Protein AF-A0A482W0J3-F1 (afdb_monomer)

Structure (mmCIF, N/CA/C/O backbone):
data_AF-A0A482W0J3-F1
#
_entry.id   AF-A0A482W0J3-F1
#
loop_
_atom_site.group_PDB
_atom_site.id
_atom_site.type_symbol
_atom_site.label_atom_id
_atom_site.label_alt_id
_atom_site.label_comp_id
_atom_site.label_asym_id
_atom_site.label_entity_id
_atom_site.label_seq_id
_atom_site.pdbx_PDB_ins_code
_atom_site.Cartn_x
_atom_site.Cartn_y
_atom_site.Cartn_z
_atom_site.occupancy
_atom_site.B_iso_or_equiv
_atom_site.auth_seq_id
_atom_site.auth_comp_id
_atom_site.auth_asym_id
_atom_site.auth_atom_id
_atom_site.pdbx_PDB_model_num
ATOM 1 N N . MET A 1 1 ? -5.875 -42.405 44.893 1.00 38.44 1 MET A N 1
ATOM 2 C CA . MET A 1 1 ? -4.944 -41.326 44.494 1.00 38.44 1 MET A CA 1
ATOM 3 C C . MET A 1 1 ? -5.749 -40.037 44.450 1.00 38.44 1 MET A C 1
ATOM 5 O O . MET A 1 1 ? -6.819 -40.073 43.856 1.00 38.44 1 MET A O 1
ATOM 9 N N . LYS A 1 2 ? -5.326 -38.946 45.111 1.00 46.22 2 LYS A N 1
ATOM 10 C CA . LYS A 1 2 ? -5.950 -37.629 44.877 1.00 46.22 2 LYS A CA 1
ATOM 11 C C . LYS A 1 2 ? -5.779 -37.321 43.385 1.00 46.22 2 LYS A C 1
ATOM 13 O O . LYS A 1 2 ? -4.650 -37.382 42.906 1.00 46.22 2 LYS A O 1
ATOM 18 N N . SER A 1 3 ? -6.870 -37.091 42.654 1.00 57.34 3 SER A N 1
ATOM 19 C CA . SER A 1 3 ? -6.790 -36.645 41.260 1.00 57.34 3 SER A CA 1
ATOM 20 C C . SER A 1 3 ? -6.020 -35.329 41.232 1.00 57.34 3 SER A C 1
ATOM 22 O O . SER A 1 3 ? -6.386 -34.392 41.941 1.00 57.34 3 SER A O 1
ATOM 24 N N . GLU A 1 4 ? -4.934 -35.283 40.474 1.00 75.50 4 GLU A N 1
ATOM 25 C CA . GLU A 1 4 ? -4.081 -34.103 40.370 1.00 75.50 4 GLU A CA 1
ATOM 26 C C . GLU A 1 4 ? -4.862 -32.989 39.656 1.00 75.50 4 GLU A C 1
ATOM 28 O O . GLU A 1 4 ? -5.274 -33.160 38.508 1.00 75.50 4 GLU A O 1
ATOM 33 N N . LEU A 1 5 ? -5.135 -31.885 40.360 1.00 87.62 5 LEU A N 1
ATOM 34 C CA . LEU A 1 5 ? -5.917 -30.772 39.825 1.00 87.62 5 LEU A CA 1
ATOM 35 C C . LEU A 1 5 ? -5.141 -30.093 38.691 1.00 87.62 5 LEU A C 1
ATOM 37 O O . LEU A 1 5 ? -3.972 -29.749 38.849 1.00 87.62 5 LEU A O 1
ATOM 41 N N . VAL A 1 6 ? -5.813 -29.879 37.562 1.00 93.12 6 VAL A N 1
ATOM 42 C CA . VAL A 1 6 ? -5.286 -29.119 36.426 1.00 93.12 6 VAL A CA 1
ATOM 43 C C . VAL A 1 6 ? -6.150 -27.873 36.264 1.00 93.12 6 VAL A C 1
ATOM 45 O O . VAL A 1 6 ? -7.374 -27.979 36.177 1.00 93.12 6 VAL A O 1
ATOM 48 N N . VAL A 1 7 ? -5.527 -26.696 36.247 1.00 95.88 7 VAL A N 1
ATOM 49 C CA . VAL A 1 7 ? -6.226 -25.408 36.088 1.00 95.88 7 VAL A CA 1
ATOM 50 C C . VAL A 1 7 ? -6.292 -24.985 34.620 1.00 95.88 7 VAL A C 1
ATOM 52 O O . VAL A 1 7 ? -5.400 -25.309 33.835 1.00 95.88 7 VAL A O 1
ATOM 55 N N . GLY A 1 8 ? -7.335 -24.242 34.256 1.00 97.88 8 GLY A N 1
ATOM 56 C CA . GLY A 1 8 ? -7.391 -23.480 33.011 1.00 97.88 8 GLY A CA 1
ATOM 57 C C . GLY A 1 8 ? -7.002 -22.032 33.272 1.00 97.88 8 GLY A C 1
ATOM 58 O O . GLY A 1 8 ? -7.596 -21.395 34.140 1.00 97.88 8 GLY A O 1
ATOM 59 N N . ILE A 1 9 ? -6.013 -21.518 32.548 1.00 98.31 9 ILE A N 1
ATOM 60 C CA . ILE A 1 9 ? -5.535 -20.140 32.686 1.00 98.31 9 ILE A CA 1
ATOM 61 C C . ILE A 1 9 ? -5.728 -19.430 31.353 1.00 98.31 9 ILE A C 1
ATOM 63 O O . ILE A 1 9 ? -5.138 -19.826 30.348 1.00 98.31 9 ILE A O 1
ATOM 67 N N . ASP A 1 10 ? -6.517 -18.363 31.376 1.00 97.38 10 ASP A N 1
ATOM 68 C CA . ASP A 1 10 ? -6.510 -17.365 30.322 1.00 97.38 10 ASP A CA 1
ATOM 69 C C . ASP A 1 10 ? -5.425 -16.325 30.607 1.00 97.38 10 ASP A C 1
ATOM 71 O O . ASP A 1 10 ? -5.537 -15.555 31.560 1.00 97.38 10 ASP A O 1
ATOM 75 N N . LEU A 1 11 ? -4.347 -16.331 29.823 1.00 94.62 11 LEU A N 1
ATOM 76 C CA . LEU A 1 11 ? -3.253 -15.367 29.955 1.00 94.62 11 LEU A CA 1
ATOM 77 C C . LEU A 1 11 ? -3.484 -14.215 28.978 1.00 94.62 11 LEU A C 1
ATOM 79 O O . LEU A 1 11 ? -2.849 -14.170 27.930 1.00 94.62 11 LEU A O 1
ATOM 83 N N . GLY A 1 12 ? -4.403 -13.296 29.261 1.00 88.19 12 GLY A N 1
ATOM 84 C CA . GLY A 1 12 ? -4.752 -12.220 28.328 1.00 88.19 12 GLY A CA 1
ATOM 85 C C . GLY A 1 12 ? -3.768 -11.041 28.314 1.00 88.19 12 GLY A C 1
ATOM 86 O O . GLY A 1 12 ? -2.940 -10.859 29.210 1.00 88.19 12 GLY A O 1
ATOM 87 N N . THR A 1 13 ? -3.865 -10.201 27.277 1.00 84.81 13 THR A N 1
ATOM 88 C CA . THR A 1 13 ? -2.998 -9.016 27.098 1.00 84.81 13 THR A CA 1
ATOM 89 C C . THR A 1 13 ? -3.211 -7.967 28.190 1.00 84.81 13 THR A C 1
ATOM 91 O O . THR A 1 13 ? -2.247 -7.392 28.688 1.00 84.81 13 THR A O 1
ATOM 94 N N . THR A 1 14 ? -4.470 -7.747 28.576 1.00 84.19 14 THR A N 1
ATOM 95 C CA . THR A 1 14 ? -4.869 -6.725 29.559 1.00 84.19 14 THR A CA 1
ATOM 96 C C . THR A 1 14 ? -5.228 -7.339 30.904 1.00 84.19 14 THR A C 1
ATOM 98 O O . THR A 1 14 ? -4.835 -6.815 31.942 1.00 84.19 14 THR A O 1
ATOM 101 N N . ASN A 1 15 ? -5.946 -8.460 30.887 1.00 88.62 15 ASN A N 1
ATOM 102 C CA . ASN A 1 15 ? -6.394 -9.187 32.065 1.00 88.62 15 ASN A CA 1
ATOM 103 C C . ASN A 1 15 ? -6.135 -10.677 31.861 1.00 88.62 15 ASN A C 1
ATOM 105 O O . ASN A 1 15 ? -6.269 -11.175 30.750 1.00 88.62 15 ASN A O 1
ATOM 109 N N . SER A 1 16 ? -5.795 -11.369 32.938 1.00 93.69 16 SER A N 1
ATOM 110 C CA . SER A 1 16 ? -5.691 -12.821 32.998 1.00 93.69 16 SER A CA 1
ATOM 111 C C . SER A 1 16 ? -6.757 -13.378 33.935 1.00 93.69 16 SER A C 1
ATOM 113 O O . SER A 1 16 ? -7.113 -12.731 34.922 1.00 93.69 16 SER A O 1
ATOM 115 N N . ALA A 1 17 ? -7.251 -14.577 33.657 1.00 96.06 17 ALA A N 1
ATOM 116 C CA . ALA A 1 17 ? -8.323 -15.214 34.411 1.00 96.06 17 ALA A CA 1
ATOM 117 C C . ALA A 1 17 ? -8.016 -16.699 34.641 1.00 96.06 17 ALA A C 1
ATOM 119 O O . ALA A 1 17 ? -7.297 -17.327 33.867 1.00 96.06 17 ALA A O 1
ATOM 120 N N . VAL A 1 18 ? -8.546 -17.276 35.719 1.00 97.69 18 VAL A N 1
ATOM 121 C CA . VAL A 1 18 ? -8.301 -18.683 36.069 1.00 97.69 18 VAL A CA 1
ATOM 122 C C . VAL A 1 18 ? -9.614 -19.373 36.355 1.00 97.69 18 VAL A C 1
ATOM 124 O O . VAL A 1 18 ? -10.404 -18.884 37.157 1.00 97.69 18 VAL A O 1
ATOM 127 N N . ALA A 1 19 ? -9.820 -20.545 35.767 1.00 97.31 19 ALA A N 1
ATOM 128 C CA . ALA A 1 19 ? -10.939 -21.409 36.092 1.00 97.31 19 ALA A CA 1
ATOM 129 C C . ALA A 1 19 ? -10.475 -22.822 36.455 1.00 97.31 19 ALA A C 1
ATOM 131 O O . ALA A 1 19 ? -9.391 -23.283 36.086 1.00 97.31 19 ALA A O 1
ATOM 132 N N . ILE A 1 20 ? -11.338 -23.529 37.175 1.00 95.00 20 ILE A N 1
ATOM 133 C CA . ILE A 1 20 ? -11.179 -24.939 37.513 1.00 95.00 20 ILE A CA 1
ATOM 134 C C . ILE A 1 20 ? -12.463 -25.697 37.222 1.00 95.00 20 ILE A C 1
ATOM 136 O O . ILE A 1 20 ? -13.565 -25.158 37.328 1.00 95.00 20 ILE A O 1
ATOM 140 N N . TYR A 1 21 ? -12.309 -26.982 36.929 1.00 91.44 21 TYR A N 1
ATOM 141 C CA . TYR A 1 21 ? -13.403 -27.934 36.984 1.00 91.44 21 TYR A CA 1
ATOM 142 C C . TYR A 1 21 ? -13.164 -28.881 38.159 1.00 91.44 21 TYR A C 1
ATOM 144 O O . TYR A 1 21 ? -12.208 -29.657 38.164 1.00 91.44 21 TYR A O 1
ATOM 152 N N . ARG A 1 22 ? -14.009 -28.811 39.189 1.00 86.56 22 ARG A N 1
ATOM 153 C CA . ARG A 1 22 ? -13.882 -29.641 40.396 1.00 86.56 22 ARG A CA 1
ATOM 154 C C . ARG A 1 22 ? -15.266 -30.028 40.890 1.00 86.56 22 ARG A C 1
ATOM 156 O O . ARG A 1 22 ? -16.176 -29.214 40.866 1.00 86.56 22 ARG A O 1
ATOM 163 N N . ASN A 1 23 ? -15.431 -31.270 41.347 1.00 84.56 23 ASN A N 1
ATOM 164 C CA . ASN A 1 23 ? -16.703 -31.775 41.889 1.00 84.56 23 ASN A CA 1
ATOM 165 C C . ASN A 1 23 ? -17.901 -31.624 40.929 1.00 84.56 23 ASN A C 1
ATOM 167 O O . ASN A 1 23 ? -19.028 -31.421 41.362 1.00 84.56 23 ASN A O 1
ATOM 171 N N . ASN A 1 24 ? -17.656 -31.766 39.623 1.00 83.81 24 ASN A N 1
ATOM 172 C CA . ASN A 1 24 ? -18.631 -31.540 38.552 1.00 83.81 24 ASN A CA 1
ATOM 173 C C . ASN A 1 24 ? -19.135 -30.095 38.398 1.00 83.81 24 ASN A C 1
ATOM 175 O O . ASN A 1 24 ? -20.173 -29.878 37.777 1.00 83.81 24 ASN A O 1
ATOM 179 N N . GLU A 1 25 ? -18.397 -29.120 38.923 1.00 88.19 25 GLU A N 1
ATOM 180 C CA . GLU A 1 25 ? -18.692 -27.699 38.774 1.00 88.19 25 GLU A CA 1
ATOM 181 C C . GLU A 1 25 ? -17.543 -26.991 38.056 1.00 88.19 25 GLU A C 1
ATOM 183 O O . GLU A 1 25 ? -16.372 -27.146 38.417 1.00 88.19 25 GLU A O 1
ATOM 188 N N . LEU A 1 26 ? -17.899 -26.194 37.049 1.00 92.25 26 LEU A N 1
ATOM 189 C CA . LEU A 1 26 ? -17.001 -25.271 36.368 1.00 92.25 26 LEU A CA 1
ATOM 190 C C . LEU A 1 26 ? -17.040 -23.926 37.097 1.00 92.25 26 LEU A C 1
ATOM 192 O O . LEU A 1 26 ? -18.095 -23.299 37.180 1.00 92.25 26 LEU A O 1
ATOM 196 N N . LYS A 1 27 ? -15.908 -23.492 37.651 1.00 93.44 27 LYS A N 1
ATOM 197 C CA . LYS A 1 27 ? -15.822 -22.286 38.484 1.00 93.44 27 LYS A CA 1
ATOM 198 C C . LYS A 1 27 ? -14.669 -21.400 38.053 1.00 93.44 27 LYS A C 1
ATOM 200 O O . LYS A 1 27 ? -13.543 -21.874 37.919 1.00 93.44 27 LYS A O 1
ATOM 205 N N . ILE A 1 28 ? -14.955 -20.113 37.898 1.00 96.00 28 ILE A N 1
ATOM 206 C CA . ILE A 1 28 ? -13.937 -19.069 37.816 1.00 96.00 28 ILE A CA 1
ATOM 207 C C . ILE A 1 28 ? -13.396 -18.797 39.231 1.00 96.00 28 ILE A C 1
ATOM 209 O O . ILE A 1 28 ? -14.144 -18.854 40.210 1.00 96.00 28 ILE A O 1
ATOM 213 N N . LEU A 1 29 ? -12.089 -18.581 39.363 1.00 95.50 29 LEU A N 1
ATOM 214 C CA . LEU A 1 29 ? -11.430 -18.327 40.640 1.00 95.50 29 LEU A CA 1
ATOM 215 C C . LEU A 1 29 ? -11.192 -16.834 40.839 1.00 95.50 29 LEU A C 1
ATOM 217 O O . LEU A 1 29 ? -10.711 -16.137 39.951 1.00 95.50 29 LEU A O 1
ATOM 221 N N . GLU A 1 30 ? -11.482 -16.363 42.046 1.00 93.44 30 GLU A N 1
ATOM 222 C CA . GLU A 1 30 ? -11.070 -15.036 42.490 1.00 93.44 30 GLU A CA 1
ATOM 223 C C . GLU A 1 30 ? -9.568 -15.014 42.782 1.00 93.44 30 GLU A C 1
ATOM 225 O O . GLU A 1 30 ? -9.028 -15.936 43.402 1.00 93.44 30 GLU A O 1
ATOM 230 N N . ASN A 1 31 ? -8.912 -13.922 42.406 1.00 89.94 31 ASN A N 1
ATOM 231 C CA . ASN A 1 31 ? -7.564 -13.610 42.854 1.00 89.94 31 ASN A CA 1
ATOM 232 C C . ASN A 1 31 ? -7.535 -13.157 44.323 1.00 89.94 31 ASN A C 1
ATOM 234 O O . ASN A 1 31 ? -8.566 -12.960 44.969 1.00 89.94 31 ASN A O 1
ATOM 238 N N . SER A 1 32 ? -6.332 -12.926 44.849 1.00 86.50 32 SER A N 1
ATOM 239 C CA . SER A 1 32 ? -6.120 -12.453 46.226 1.00 86.50 32 SER A CA 1
ATOM 240 C C . SER A 1 32 ? -6.766 -11.093 46.540 1.00 86.50 32 SER A C 1
ATOM 242 O O . SER A 1 32 ? -6.933 -10.753 47.709 1.00 86.50 32 SER A O 1
ATOM 244 N N . ALA A 1 33 ? -7.171 -10.326 45.521 1.00 81.38 33 ALA A N 1
ATOM 245 C CA . ALA A 1 33 ? -7.893 -9.061 45.656 1.00 81.38 33 ALA A CA 1
ATOM 246 C C . ALA A 1 33 ? -9.423 -9.200 45.498 1.00 81.38 33 ALA A C 1
ATOM 248 O O . ALA A 1 33 ? -10.107 -8.179 45.390 1.00 81.38 33 ALA A O 1
ATOM 249 N N . GLY A 1 34 ? -9.956 -10.426 45.440 1.00 86.50 34 GLY A N 1
ATOM 250 C CA . GLY A 1 34 ? -11.393 -10.710 45.350 1.00 86.50 34 GLY A CA 1
ATOM 251 C C . GLY A 1 34 ? -12.015 -10.477 43.970 1.00 86.50 34 GLY A C 1
ATOM 252 O O . GLY A 1 34 ? -13.220 -10.284 43.879 1.00 86.50 34 GLY A O 1
ATOM 253 N N . ASN A 1 35 ? -11.218 -10.444 42.896 1.00 88.25 35 ASN A N 1
ATOM 254 C CA . ASN A 1 35 ? -11.715 -10.238 41.529 1.00 88.25 35 ASN A CA 1
ATOM 255 C C . ASN A 1 35 ? -11.502 -11.491 40.684 1.00 88.25 35 ASN A C 1
ATOM 257 O O . ASN A 1 35 ? -10.493 -12.171 40.844 1.00 88.25 35 ASN A O 1
ATOM 261 N N . TYR A 1 36 ? -12.398 -11.743 39.732 1.00 92.25 36 TYR A N 1
ATOM 262 C CA . TYR A 1 36 ? -12.302 -12.884 38.813 1.00 92.25 36 TYR A CA 1
ATOM 263 C C . TYR A 1 36 ? -11.236 -12.731 37.723 1.00 92.25 36 TYR A C 1
ATOM 265 O O . TYR A 1 36 ? -10.858 -13.706 37.076 1.00 92.25 36 TYR A O 1
ATOM 273 N N . THR A 1 37 ? -10.716 -11.517 37.547 1.00 90.62 37 THR A N 1
ATOM 274 C CA . THR A 1 37 ? -9.618 -11.216 36.633 1.00 90.62 37 THR A CA 1
ATOM 275 C C . THR A 1 37 ? -8.476 -10.508 37.362 1.00 90.62 37 THR A C 1
ATOM 277 O O . THR A 1 37 ? -8.671 -9.712 38.291 1.00 90.62 37 THR A O 1
ATOM 280 N N . THR A 1 38 ? -7.253 -10.802 36.934 1.00 89.56 38 THR A N 1
ATOM 281 C CA . THR A 1 38 ? -6.012 -10.174 37.390 1.00 89.56 38 THR A CA 1
ATOM 282 C C . THR A 1 38 ? -5.443 -9.348 36.243 1.00 89.56 38 THR A C 1
ATOM 284 O O . THR A 1 38 ? -5.105 -9.929 35.215 1.00 89.56 38 THR A O 1
ATOM 287 N N . PRO A 1 39 ? -5.285 -8.019 36.386 1.00 88.25 39 PRO A N 1
ATOM 288 C CA . PRO A 1 39 ? -4.634 -7.216 35.358 1.00 88.25 39 PRO A CA 1
ATOM 289 C C . PRO A 1 39 ? -3.246 -7.764 35.011 1.00 88.25 39 PRO A C 1
ATOM 291 O O . PRO A 1 39 ? -2.433 -8.010 35.905 1.00 88.25 39 PRO A O 1
ATOM 294 N N . SER A 1 40 ? -2.960 -7.914 33.722 1.00 89.19 40 SER A N 1
ATOM 295 C CA . SER A 1 40 ? -1.665 -8.341 33.181 1.00 89.19 40 SER A CA 1
ATOM 296 C C . SER A 1 40 ? -0.669 -7.179 33.242 1.00 89.19 40 SER A C 1
ATOM 298 O O . SER A 1 40 ? -0.244 -6.627 32.230 1.00 89.19 40 SER A O 1
ATOM 300 N N . PHE A 1 41 ? -0.372 -6.751 34.468 1.00 85.75 41 PHE A N 1
ATOM 301 C CA . PHE A 1 41 ? 0.367 -5.536 34.772 1.00 85.75 41 PHE A CA 1
ATOM 302 C C . PHE A 1 41 ? 1.434 -5.827 35.819 1.00 85.75 41 PHE A C 1
ATOM 304 O O . PHE A 1 41 ? 1.112 -6.359 36.883 1.00 85.75 41 PHE A O 1
ATOM 311 N N . VAL A 1 42 ? 2.681 -5.460 35.532 1.00 85.94 42 VAL A N 1
ATOM 312 C CA . VAL A 1 42 ? 3.839 -5.729 36.398 1.00 85.94 42 VAL A CA 1
ATOM 313 C C . VAL A 1 42 ? 4.469 -4.413 36.836 1.00 85.94 42 VAL A C 1
ATOM 315 O O . VAL A 1 42 ? 4.619 -3.501 36.023 1.00 85.94 42 VAL A O 1
ATOM 318 N N . TYR A 1 43 ? 4.820 -4.314 38.119 1.00 83.12 43 TYR A N 1
ATOM 319 C CA . TYR A 1 43 ? 5.508 -3.172 38.714 1.00 83.12 43 TYR A CA 1
ATOM 320 C C . TYR A 1 43 ? 6.716 -3.630 39.536 1.00 83.12 43 TYR A C 1
ATOM 322 O O . TYR A 1 43 ? 6.569 -4.454 40.440 1.00 83.12 43 TYR A O 1
ATOM 330 N N . PHE A 1 44 ? 7.890 -3.061 39.268 1.00 80.50 44 PHE A N 1
ATOM 331 C CA . PHE A 1 44 ? 9.122 -3.372 39.999 1.00 80.50 44 PHE A CA 1
ATOM 332 C C . PHE A 1 44 ? 9.336 -2.357 41.127 1.00 80.50 44 PHE A C 1
ATOM 334 O O . PHE A 1 44 ? 9.586 -1.175 40.879 1.00 80.50 44 PHE A O 1
ATOM 341 N N . ALA A 1 45 ? 9.222 -2.808 42.381 1.00 72.94 45 ALA A N 1
ATOM 342 C CA . ALA A 1 45 ? 9.530 -1.984 43.550 1.00 72.94 45 ALA A CA 1
ATOM 343 C C . ALA A 1 45 ? 11.043 -1.949 43.837 1.00 72.94 45 ALA A C 1
ATOM 345 O O . ALA A 1 45 ? 11.571 -0.889 44.193 1.00 72.94 45 ALA A O 1
ATOM 346 N N . ASP A 1 46 ? 11.730 -3.070 43.601 1.00 72.38 46 ASP A N 1
ATOM 347 C CA . ASP A 1 46 ? 13.186 -3.268 43.534 1.00 72.38 46 ASP A CA 1
ATOM 348 C C . ASP A 1 46 ? 13.513 -4.521 42.683 1.00 72.38 46 ASP A C 1
ATOM 350 O O . ASP A 1 46 ? 12.613 -5.046 42.024 1.00 72.38 46 ASP A O 1
ATOM 354 N N . MET A 1 47 ? 14.782 -4.959 42.647 1.00 68.12 47 MET A N 1
ATOM 355 C CA . MET A 1 47 ? 15.219 -6.115 41.840 1.00 68.12 47 MET A CA 1
ATOM 356 C C . MET A 1 47 ? 14.553 -7.439 42.249 1.00 68.12 47 MET A C 1
ATOM 358 O O . MET A 1 47 ? 14.433 -8.333 41.419 1.00 68.12 47 MET A O 1
ATOM 362 N N . GLU A 1 48 ? 14.139 -7.587 43.510 1.00 71.31 48 GLU A N 1
ATOM 363 C CA . GLU A 1 48 ? 13.591 -8.841 44.048 1.00 71.31 48 GLU A CA 1
ATOM 364 C C . GLU A 1 48 ? 12.080 -8.744 44.322 1.00 71.31 48 GLU A C 1
ATOM 366 O O . GLU A 1 48 ? 11.368 -9.751 44.328 1.00 71.31 48 GLU A O 1
ATOM 371 N N . ASN A 1 49 ? 11.559 -7.528 44.505 1.00 78.38 49 ASN A N 1
ATOM 372 C CA . ASN A 1 49 ? 10.167 -7.262 44.844 1.00 78.38 49 ASN A CA 1
ATOM 373 C C . ASN A 1 49 ? 9.360 -6.795 43.626 1.00 78.38 49 ASN A C 1
ATOM 375 O O . ASN A 1 49 ? 9.217 -5.599 43.342 1.00 78.38 49 ASN A O 1
ATOM 379 N N . VAL A 1 50 ? 8.754 -7.771 42.949 1.00 85.69 50 VAL A N 1
ATOM 380 C CA . VAL A 1 50 ? 7.852 -7.568 41.809 1.00 85.69 50 VAL A CA 1
ATOM 381 C C . VAL A 1 50 ? 6.393 -7.658 42.261 1.00 85.69 50 VAL A C 1
ATOM 383 O O . VAL A 1 50 ? 5.952 -8.664 42.815 1.00 85.69 50 VAL A O 1
ATOM 386 N N . SER A 1 51 ? 5.624 -6.597 42.015 1.00 85.75 51 SER A N 1
ATOM 387 C CA . SER A 1 51 ? 4.173 -6.558 42.224 1.00 85.75 51 SER A CA 1
ATOM 388 C C . SER A 1 51 ? 3.435 -6.797 40.912 1.00 85.75 51 SER A C 1
ATOM 390 O O . SER A 1 51 ? 3.845 -6.300 39.866 1.00 85.75 51 SER A O 1
ATOM 392 N N . VAL A 1 52 ? 2.302 -7.498 40.967 1.00 88.88 52 VAL A N 1
ATOM 393 C CA . VAL A 1 52 ? 1.468 -7.807 39.793 1.00 88.88 52 VAL A CA 1
ATOM 394 C C . VAL A 1 52 ? 0.004 -7.422 40.049 1.00 88.88 52 VAL A C 1
ATOM 396 O O . VAL A 1 52 ? -0.454 -7.366 41.193 1.00 88.88 52 VAL A O 1
ATOM 399 N N . GLY A 1 53 ? -0.750 -7.126 38.989 1.00 85.44 53 GLY A N 1
ATOM 400 C CA . GLY A 1 53 ? -2.203 -6.959 39.048 1.00 85.44 53 GLY A CA 1
ATOM 401 C C . GLY A 1 53 ? -2.659 -5.585 39.538 1.00 85.44 53 GLY A C 1
ATOM 402 O O . GLY A 1 53 ? -2.018 -4.561 39.295 1.00 85.44 53 GLY A O 1
ATOM 403 N N . LYS A 1 54 ? -3.801 -5.537 40.240 1.00 82.19 54 LYS A N 1
ATOM 404 C CA . LYS A 1 54 ? -4.378 -4.270 40.735 1.00 82.19 54 LYS A CA 1
ATOM 405 C C . LYS A 1 54 ? -3.427 -3.519 41.669 1.00 82.19 54 LYS A C 1
ATOM 407 O O . LYS A 1 54 ? -3.381 -2.293 41.613 1.00 82.19 54 LYS A O 1
ATOM 412 N N . ASN A 1 55 ? -2.650 -4.234 42.485 1.00 81.62 55 ASN A N 1
ATOM 413 C CA . ASN A 1 55 ? -1.653 -3.618 43.362 1.00 81.62 55 ASN A CA 1
ATOM 414 C C . ASN A 1 55 ? -0.555 -2.927 42.549 1.00 81.62 55 ASN A C 1
ATOM 416 O O . ASN A 1 55 ? -0.273 -1.759 42.798 1.00 81.62 55 ASN A O 1
ATOM 420 N N . ALA A 1 56 ? -0.033 -3.584 41.510 1.00 80.75 56 ALA A N 1
ATOM 421 C CA . ALA A 1 56 ? 0.921 -2.976 40.584 1.00 80.75 56 ALA A CA 1
ATOM 422 C C . ALA A 1 56 ? 0.342 -1.728 39.889 1.00 80.75 56 ALA A C 1
ATOM 424 O O . ALA A 1 56 ? 0.988 -0.679 39.863 1.00 80.75 56 ALA A O 1
ATOM 425 N N . LYS A 1 57 ? -0.911 -1.796 39.407 1.00 75.44 57 LYS A N 1
ATOM 426 C CA . LYS A 1 57 ? -1.610 -0.655 38.780 1.00 75.44 57 LYS A CA 1
ATOM 427 C C . LYS A 1 57 ? -1.794 0.521 39.755 1.00 75.44 57 LYS A C 1
ATOM 429 O O . LYS A 1 57 ? -1.599 1.668 39.363 1.00 75.44 57 LYS A O 1
ATOM 434 N N . ARG A 1 58 ? -2.131 0.249 41.025 1.00 75.56 58 ARG A N 1
ATOM 435 C CA . ARG A 1 58 ? -2.276 1.265 42.090 1.00 75.56 58 ARG A CA 1
ATOM 436 C C . ARG A 1 58 ? -0.941 1.904 42.465 1.00 75.56 58 ARG A C 1
ATOM 438 O O . ARG A 1 58 ? -0.868 3.125 42.558 1.00 75.56 58 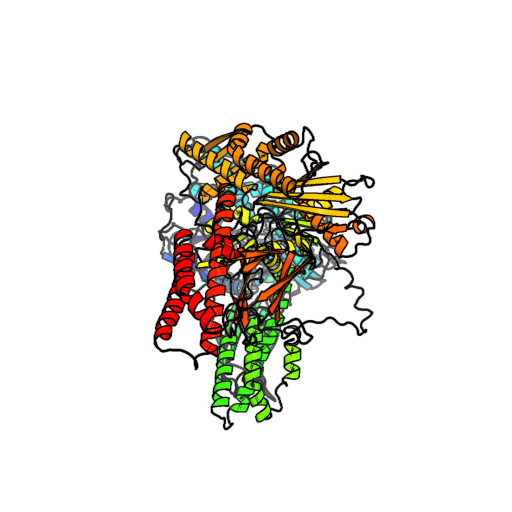ARG A O 1
ATOM 445 N N . MET A 1 59 ? 0.110 1.104 42.641 1.00 73.56 59 MET A N 1
ATOM 446 C CA . MET A 1 59 ? 1.451 1.603 42.969 1.00 73.56 59 MET A CA 1
ATOM 447 C C . MET A 1 59 ? 1.987 2.523 41.871 1.00 73.56 59 MET A C 1
ATOM 449 O O . MET A 1 59 ? 2.470 3.613 42.176 1.00 73.56 59 MET A O 1
ATOM 453 N N . ALA A 1 60 ? 1.796 2.139 40.604 1.00 69.38 60 ALA A N 1
ATOM 454 C CA . ALA A 1 60 ? 2.147 2.968 39.453 1.00 69.38 60 ALA A CA 1
ATOM 455 C C . ALA A 1 60 ? 1.376 4.306 39.405 1.00 69.38 60 ALA A C 1
ATOM 457 O O . ALA A 1 60 ? 1.880 5.279 38.854 1.00 69.38 60 ALA A O 1
ATOM 458 N N . ALA A 1 61 ? 0.169 4.380 39.980 1.00 64.19 61 ALA A N 1
ATOM 459 C CA . ALA A 1 61 ? -0.627 5.609 40.038 1.00 64.19 61 ALA A CA 1
ATOM 460 C C . ALA A 1 61 ? -0.275 6.525 41.230 1.00 64.19 61 ALA A C 1
ATOM 462 O O . ALA A 1 61 ? -0.433 7.739 41.124 1.00 64.19 61 ALA A O 1
ATOM 463 N N . GLN A 1 62 ? 0.175 5.960 42.359 1.00 63.00 62 GLN A N 1
ATOM 464 C CA . GLN A 1 62 ? 0.390 6.686 43.622 1.00 63.00 62 GLN A CA 1
ATOM 465 C C . GLN A 1 62 ? 1.779 7.301 43.786 1.00 63.00 62 GLN A C 1
ATOM 467 O O . GLN A 1 62 ? 1.901 8.278 44.513 1.00 63.00 62 GLN A O 1
ATOM 472 N N . LYS A 1 63 ? 2.818 6.743 43.154 1.00 59.53 63 LYS A N 1
ATOM 473 C CA . LYS A 1 63 ? 4.196 7.252 43.267 1.00 59.53 63 LYS A CA 1
ATOM 474 C C . LYS A 1 63 ? 4.764 7.734 41.922 1.00 59.53 63 LYS A C 1
ATOM 476 O O . LYS A 1 63 ? 5.801 7.218 41.501 1.00 59.53 63 LYS A O 1
ATOM 481 N N . PRO A 1 64 ? 4.124 8.698 41.230 1.00 48.94 64 PRO A N 1
ATOM 482 C CA . PRO A 1 64 ? 4.661 9.235 39.984 1.00 48.94 64 PRO A CA 1
ATOM 483 C C . PRO A 1 64 ? 5.951 10.048 40.201 1.00 48.94 64 PRO A C 1
ATOM 485 O O . PRO A 1 64 ? 6.798 10.046 39.322 1.00 48.94 64 PRO A O 1
ATOM 488 N N . GLU A 1 65 ? 6.150 10.678 41.367 1.00 41.59 65 GLU A N 1
ATOM 489 C CA . GLU A 1 65 ? 7.332 11.493 41.731 1.00 41.59 65 GLU A CA 1
ATOM 490 C C . GLU A 1 65 ? 8.644 10.727 42.009 1.00 41.59 65 GLU A C 1
ATOM 492 O O . GLU A 1 65 ? 9.689 11.349 42.185 1.00 41.59 65 GLU A O 1
ATOM 497 N N . HIS A 1 66 ? 8.633 9.392 41.993 1.00 42.59 66 HIS A N 1
ATOM 498 C CA . HIS A 1 66 ? 9.864 8.596 41.839 1.00 42.59 66 HIS A CA 1
ATOM 499 C C . HIS A 1 66 ? 10.223 8.361 40.360 1.00 42.59 66 HIS A C 1
ATOM 501 O O . HIS A 1 66 ? 11.105 7.558 40.070 1.00 42.59 66 HIS A O 1
ATOM 507 N N . GLY A 1 67 ? 9.527 9.043 39.446 1.00 37.50 67 GLY A N 1
ATOM 508 C CA . GLY A 1 67 ? 9.895 9.212 38.053 1.00 37.50 67 GLY A CA 1
ATOM 509 C C . GLY A 1 67 ? 9.889 10.693 37.689 1.00 37.50 67 GLY A C 1
ATOM 510 O O . GLY A 1 67 ? 8.836 11.332 37.638 1.00 37.50 67 GLY A O 1
ATOM 511 N N . VAL A 1 68 ? 11.066 11.257 37.414 1.00 26.94 68 VAL A N 1
ATOM 512 C CA . VAL A 1 68 ? 11.194 12.646 36.949 1.00 26.94 68 VAL A CA 1
ATOM 513 C C . VAL A 1 68 ? 12.090 12.700 35.724 1.00 26.94 68 VAL A C 1
ATOM 515 O O . VAL A 1 68 ? 13.294 12.610 35.854 1.00 26.94 68 VAL A O 1
ATOM 518 N N . TYR A 1 69 ? 11.493 12.956 34.559 1.00 41.59 69 TYR A N 1
ATOM 519 C CA . TYR A 1 69 ? 12.070 13.719 33.439 1.00 41.59 69 TYR A CA 1
ATOM 520 C C . TYR A 1 69 ? 10.895 14.164 32.555 1.00 41.59 69 TYR A C 1
ATOM 522 O O . TYR A 1 69 ? 9.918 13.426 32.404 1.00 41.59 69 TYR A O 1
ATOM 530 N N . GLY A 1 70 ? 10.885 15.321 31.905 1.00 28.11 70 GLY A N 1
ATOM 531 C CA . GLY A 1 70 ? 11.938 16.276 31.593 1.00 28.11 70 GLY A CA 1
ATOM 532 C C . GLY A 1 70 ? 11.424 17.091 30.400 1.00 28.11 70 GLY A C 1
ATOM 533 O O . GLY A 1 70 ? 10.743 16.552 29.530 1.00 28.11 70 GLY A O 1
ATOM 534 N N . LYS A 1 71 ? 11.687 18.395 30.433 1.00 28.05 71 LYS A N 1
ATOM 535 C CA . LYS A 1 71 ? 11.316 19.439 29.468 1.00 28.05 71 LYS A CA 1
ATOM 536 C C . LYS A 1 71 ? 11.616 19.042 28.012 1.00 28.05 71 LYS A C 1
ATOM 538 O O . LYS A 1 71 ? 12.574 18.313 27.774 1.00 28.05 71 LYS A O 1
ATOM 543 N N . TYR A 1 72 ? 10.833 19.578 27.070 1.00 32.22 72 TYR A N 1
ATOM 544 C CA . TYR A 1 72 ? 11.103 19.616 25.624 1.00 32.22 72 TYR A CA 1
ATOM 545 C C . TYR A 1 72 ? 12.601 19.495 25.282 1.00 32.22 72 TYR A C 1
ATOM 547 O O . TYR A 1 72 ? 13.387 20.382 25.617 1.00 32.22 72 TYR A O 1
ATOM 555 N N . LEU A 1 73 ? 12.987 18.426 24.580 1.00 30.91 73 LEU A N 1
ATOM 556 C CA . LEU A 1 73 ? 14.324 18.274 24.009 1.00 30.91 73 LEU A CA 1
ATOM 557 C C . LEU A 1 73 ? 14.229 17.900 22.529 1.00 30.91 73 LEU A C 1
ATOM 559 O O . LEU A 1 73 ? 13.986 16.759 22.139 1.00 30.91 73 LEU A O 1
ATOM 563 N N . SER A 1 74 ? 14.497 18.905 21.699 1.00 34.69 74 SER A N 1
ATOM 564 C CA . SER A 1 74 ? 15.261 18.754 20.464 1.00 34.69 74 SER A CA 1
ATOM 565 C C . SER A 1 74 ? 16.466 17.828 20.708 1.00 34.69 74 SER A C 1
ATOM 567 O O . SER A 1 74 ? 17.246 18.095 21.621 1.00 34.69 74 SER A O 1
ATOM 569 N N . LYS A 1 75 ? 16.598 16.745 19.922 1.00 33.84 75 LYS A N 1
ATOM 570 C CA . LYS A 1 75 ? 17.676 15.723 20.001 1.00 33.84 75 LYS A CA 1
ATOM 571 C C . LYS A 1 75 ? 19.045 16.344 20.351 1.00 33.84 75 LYS A C 1
ATOM 573 O O . LYS A 1 75 ? 19.407 17.323 19.696 1.00 33.84 75 LYS A O 1
ATOM 578 N N . PRO A 1 76 ? 19.838 15.770 21.285 1.00 36.19 76 PRO A N 1
ATOM 579 C CA . PRO A 1 76 ? 20.625 14.555 20.997 1.00 36.19 76 PRO A CA 1
ATOM 580 C C . PRO A 1 76 ? 20.841 13.593 22.198 1.00 36.19 76 PRO A C 1
ATOM 582 O O . PRO A 1 76 ? 20.804 14.011 23.342 1.00 36.19 76 PRO A O 1
ATOM 585 N N . ASN A 1 77 ? 21.124 12.316 21.902 1.00 29.41 77 ASN A N 1
ATOM 586 C CA . ASN A 1 77 ? 21.656 11.257 22.786 1.00 29.41 77 ASN A CA 1
ATOM 587 C C . ASN A 1 77 ? 21.026 11.055 24.185 1.00 29.41 77 ASN A C 1
ATOM 589 O O . ASN A 1 77 ? 21.280 11.803 25.118 1.00 29.41 77 ASN A O 1
ATOM 593 N N . VAL A 1 78 ? 20.282 9.943 24.283 1.00 44.62 78 VAL A N 1
ATOM 594 C CA . VAL A 1 78 ? 19.964 9.105 25.458 1.00 44.62 78 VAL A CA 1
ATOM 595 C C . VAL A 1 78 ? 20.312 9.710 26.823 1.00 44.62 78 VAL A C 1
ATOM 597 O O . VAL A 1 78 ? 21.459 9.655 27.243 1.00 44.62 78 VAL A O 1
ATOM 600 N N . ASN A 1 79 ? 19.282 10.183 27.528 1.00 29.20 79 ASN A N 1
ATOM 601 C CA . ASN A 1 79 ? 19.191 10.214 28.991 1.00 29.20 79 ASN A CA 1
ATOM 602 C C . ASN A 1 79 ? 17.714 10.004 29.370 1.00 29.20 79 ASN A C 1
ATOM 604 O O . ASN A 1 79 ? 16.944 10.947 29.524 1.00 29.20 79 ASN A O 1
ATOM 608 N N . SER A 1 80 ? 17.326 8.734 29.245 1.00 32.72 80 SER A N 1
ATOM 609 C CA . SER A 1 80 ? 16.771 7.903 30.316 1.00 32.72 80 SER A CA 1
ATOM 610 C C . SER A 1 80 ? 15.490 8.418 31.044 1.00 32.72 80 SER A C 1
ATOM 612 O O . SER A 1 80 ? 15.458 9.467 31.685 1.00 32.72 80 SER A O 1
ATOM 614 N N . LEU A 1 81 ? 14.387 7.676 30.854 1.00 42.06 81 LEU A N 1
ATOM 615 C CA . LEU A 1 81 ? 13.068 7.838 31.474 1.00 42.06 81 LEU A CA 1
ATOM 616 C C . LEU A 1 81 ? 12.866 6.745 32.548 1.00 42.06 81 LEU A C 1
ATOM 618 O O . LEU A 1 81 ? 12.840 5.558 32.228 1.00 42.06 81 LEU A O 1
ATOM 622 N N . ASP A 1 82 ? 12.547 7.125 33.787 1.00 40.78 82 ASP A N 1
ATOM 623 C CA . ASP A 1 82 ? 12.116 6.180 34.830 1.00 40.78 82 ASP A CA 1
ATOM 624 C C . ASP A 1 82 ? 10.861 5.377 34.417 1.00 40.78 82 ASP A C 1
ATOM 626 O O . ASP A 1 82 ? 9.772 5.927 34.228 1.00 40.78 82 ASP A O 1
ATOM 630 N N . THR A 1 83 ? 11.026 4.056 34.281 1.00 51.53 83 THR A N 1
ATOM 631 C CA . THR A 1 83 ? 10.080 3.103 33.673 1.00 51.53 83 THR A CA 1
ATOM 632 C C . THR A 1 83 ? 9.913 1.866 34.566 1.00 51.53 83 THR A C 1
ATOM 634 O O . THR A 1 83 ? 10.662 0.899 34.473 1.00 51.53 83 THR A O 1
ATOM 637 N N . THR A 1 84 ? 8.942 1.881 35.487 1.00 50.50 84 THR A N 1
ATOM 638 C CA . THR A 1 84 ? 8.731 0.781 36.459 1.00 50.50 84 THR A CA 1
ATOM 639 C C . THR A 1 84 ? 7.410 0.034 36.288 1.00 50.50 84 THR A C 1
ATOM 641 O O . THR A 1 84 ? 7.048 -0.744 37.167 1.00 50.50 84 THR A O 1
ATOM 644 N N . SER A 1 85 ? 6.678 0.231 35.183 1.00 53.53 85 SER A N 1
ATOM 645 C CA . SER A 1 85 ? 5.370 -0.402 34.983 1.00 53.53 85 SER A CA 1
ATOM 646 C C . SER A 1 85 ? 5.110 -0.857 33.544 1.00 53.53 85 SER A C 1
ATOM 648 O O . SER A 1 85 ? 5.243 -0.051 32.622 1.00 53.53 85 SER A O 1
ATOM 650 N N . PHE A 1 86 ? 4.669 -2.106 33.362 1.00 55.81 86 PHE A N 1
ATOM 651 C CA . PHE A 1 86 ? 4.466 -2.732 32.047 1.00 55.81 86 PHE A CA 1
ATOM 652 C C . PHE A 1 86 ? 3.014 -3.186 31.864 1.00 55.81 86 PHE A C 1
ATOM 654 O O . PHE A 1 86 ? 2.503 -3.955 32.678 1.00 55.81 86 PHE A O 1
ATOM 661 N N . SER A 1 87 ? 2.367 -2.732 30.786 1.00 60.75 87 SER A N 1
ATOM 662 C CA . SER A 1 87 ? 1.120 -3.296 30.251 1.00 60.75 87 SER A CA 1
ATOM 663 C C . SER A 1 87 ? 1.357 -3.837 28.845 1.00 60.75 87 SER A C 1
ATOM 665 O O . SER A 1 87 ? 2.285 -3.410 28.160 1.00 60.75 87 SER A O 1
ATOM 667 N N . ASP A 1 88 ? 0.516 -4.780 28.419 1.00 75.81 88 ASP A N 1
ATOM 668 C CA . ASP A 1 88 ? 0.462 -5.276 27.039 1.00 75.81 88 ASP A CA 1
ATOM 669 C C . ASP A 1 88 ? 1.667 -6.118 26.598 1.00 75.81 88 ASP A C 1
ATOM 671 O O . ASP A 1 88 ? 1.936 -6.255 25.402 1.00 75.81 88 ASP A O 1
ATOM 675 N N . ILE A 1 89 ? 2.371 -6.757 27.546 1.00 84.94 89 ILE A N 1
ATOM 676 C CA . ILE A 1 89 ? 3.596 -7.502 27.227 1.00 84.94 89 ILE A CA 1
ATOM 677 C C . ILE A 1 89 ? 3.375 -8.675 26.258 1.00 84.94 89 ILE A C 1
ATOM 679 O O . ILE A 1 89 ? 4.252 -9.041 25.471 1.00 84.94 89 ILE A O 1
ATOM 683 N N . LYS A 1 90 ? 2.150 -9.208 26.237 1.00 86.50 90 LYS A N 1
ATOM 684 C CA . LYS A 1 90 ? 1.712 -10.246 25.299 1.00 86.50 90 LYS A CA 1
ATOM 685 C C . LYS A 1 90 ? 1.811 -9.804 23.829 1.00 86.50 90 LYS A C 1
ATOM 687 O O . LYS A 1 90 ? 1.903 -10.652 22.947 1.00 86.50 90 LYS A O 1
ATOM 692 N N . ARG A 1 91 ? 1.873 -8.496 23.540 1.00 84.69 91 ARG A N 1
ATOM 693 C CA . ARG A 1 91 ? 2.148 -7.974 22.189 1.00 84.69 91 ARG A CA 1
ATOM 694 C C . ARG A 1 91 ? 3.616 -8.134 21.764 1.00 84.69 91 ARG A C 1
ATOM 696 O O . ARG A 1 91 ? 3.882 -8.097 20.565 1.00 84.69 91 ARG A O 1
ATOM 703 N N . PHE A 1 92 ? 4.544 -8.367 22.695 1.00 87.50 92 PHE A N 1
ATOM 704 C CA . PHE A 1 92 ? 5.992 -8.481 22.453 1.00 87.50 92 PHE A CA 1
ATOM 705 C C . PHE A 1 92 ? 6.500 -9.926 22.521 1.00 87.50 92 PHE A C 1
ATOM 707 O O . PHE A 1 92 ? 7.487 -10.257 21.864 1.00 87.50 92 PHE A O 1
ATOM 714 N N . ILE A 1 93 ? 5.831 -10.785 23.299 1.00 88.88 93 ILE A N 1
ATOM 715 C CA . ILE A 1 93 ? 6.275 -12.159 23.565 1.00 88.88 93 ILE A CA 1
ATOM 716 C C . ILE A 1 93 ? 6.538 -12.948 22.277 1.00 88.88 93 ILE A C 1
ATOM 718 O O . ILE A 1 93 ? 5.703 -12.977 21.374 1.00 88.88 93 ILE A O 1
ATOM 722 N N . GLY A 1 94 ? 7.725 -13.559 22.182 1.00 87.56 94 GLY A N 1
ATOM 723 C CA . GLY A 1 94 ? 8.158 -14.387 21.052 1.00 87.56 94 GLY A CA 1
ATOM 724 C C . GLY A 1 94 ? 8.347 -13.673 19.706 1.00 87.56 94 GLY A C 1
ATOM 725 O O . GLY A 1 94 ? 8.509 -14.357 18.692 1.00 87.56 94 GLY A O 1
ATOM 726 N N . ARG A 1 95 ? 8.335 -12.333 19.670 1.00 87.06 95 ARG A N 1
ATOM 727 C CA . ARG A 1 95 ? 8.613 -11.536 18.463 1.00 87.06 95 ARG A CA 1
ATOM 728 C C . ARG A 1 95 ? 10.079 -11.153 18.344 1.00 87.06 95 ARG A C 1
ATOM 730 O O . ARG A 1 95 ? 10.825 -11.146 19.316 1.00 87.06 95 ARG A O 1
ATOM 737 N N . GLN A 1 96 ? 10.480 -10.769 17.140 1.00 84.62 96 GLN A N 1
ATOM 738 C CA . GLN A 1 96 ? 11.717 -10.031 16.910 1.00 84.62 96 GLN A CA 1
ATOM 739 C C . GLN A 1 96 ? 11.495 -8.523 17.104 1.00 84.62 96 GLN A C 1
ATOM 741 O O . GLN A 1 96 ? 10.410 -8.002 16.841 1.00 84.62 96 GLN A O 1
ATOM 746 N N . PHE A 1 97 ? 12.539 -7.795 17.506 1.00 82.88 97 PHE A N 1
ATOM 747 C CA . PHE A 1 97 ? 12.481 -6.355 17.777 1.00 82.88 97 PHE A CA 1
ATOM 748 C C . PHE A 1 97 ? 11.945 -5.565 16.580 1.00 82.88 97 PHE A C 1
ATOM 750 O O . PHE A 1 97 ? 11.130 -4.661 16.737 1.00 82.88 97 PHE A O 1
ATOM 757 N N . TYR A 1 98 ? 12.356 -5.935 15.362 1.00 76.69 98 TYR A N 1
ATOM 758 C CA . TYR A 1 98 ? 11.905 -5.248 14.152 1.00 76.69 98 TYR A CA 1
ATOM 759 C C . TYR A 1 98 ? 10.399 -5.418 13.893 1.00 76.69 98 TYR A C 1
ATOM 761 O O . TYR A 1 98 ? 9.800 -4.543 13.269 1.00 76.69 98 TYR A O 1
ATOM 769 N N . GLU A 1 99 ? 9.789 -6.531 14.327 1.00 74.75 99 GLU A N 1
ATOM 770 C CA . GLU A 1 99 ? 8.345 -6.757 14.186 1.00 74.75 99 GLU A CA 1
ATOM 771 C C . GLU A 1 99 ? 7.602 -5.764 15.077 1.00 74.75 99 GLU A C 1
ATOM 773 O O . GLU A 1 99 ? 6.731 -5.041 14.595 1.00 74.75 99 GLU A O 1
ATOM 778 N N . VAL A 1 100 ? 8.044 -5.649 16.334 1.00 76.19 100 VAL A N 1
ATOM 779 C CA . VAL A 1 100 ? 7.509 -4.701 17.317 1.00 76.19 100 VAL A CA 1
ATOM 780 C C . VAL A 1 100 ? 7.672 -3.256 16.833 1.00 76.19 100 VAL A C 1
ATOM 782 O O . VAL A 1 100 ? 6.689 -2.526 16.759 1.00 76.19 100 VAL A O 1
ATOM 785 N N . GLU A 1 101 ? 8.880 -2.859 16.420 1.00 75.88 101 GLU A N 1
ATOM 786 C CA . GLU A 1 101 ? 9.181 -1.504 15.927 1.00 75.88 101 GLU A CA 1
ATOM 787 C C . GLU A 1 101 ? 8.350 -1.131 14.683 1.00 75.88 101 GLU A C 1
ATOM 789 O O . GLU A 1 101 ? 8.037 0.034 14.446 1.00 75.88 101 GLU A O 1
ATOM 794 N N . SER A 1 102 ? 7.983 -2.117 13.858 1.00 62.25 102 SER A N 1
ATOM 795 C CA . SER A 1 102 ? 7.183 -1.881 12.652 1.00 62.25 102 SER A CA 1
ATOM 796 C C . SER A 1 102 ? 5.682 -1.730 12.910 1.00 62.25 102 SER A C 1
ATOM 798 O O . SER A 1 102 ? 4.991 -1.149 12.070 1.00 62.25 102 SER A O 1
ATOM 800 N N . GLN A 1 103 ? 5.189 -2.262 14.031 1.00 60.31 103 GLN A N 1
ATOM 801 C CA . GLN A 1 103 ? 3.763 -2.362 14.359 1.00 60.31 103 GLN A CA 1
ATOM 802 C C . GLN A 1 103 ? 3.343 -1.410 15.482 1.00 60.31 103 GLN A C 1
ATOM 804 O O . GLN A 1 103 ? 2.174 -1.039 15.558 1.00 60.31 103 GLN A O 1
ATOM 809 N N . GLN A 1 104 ? 4.283 -0.979 16.321 1.00 62.56 104 GLN A N 1
ATOM 810 C CA . GLN A 1 104 ? 4.055 -0.014 17.387 1.00 62.56 104 GLN A CA 1
ATOM 811 C C . GLN A 1 104 ? 5.065 1.118 17.320 1.00 62.56 104 GLN A C 1
ATOM 813 O O . GLN A 1 104 ? 6.255 0.910 17.091 1.00 62.56 104 GLN A O 1
ATOM 818 N N . ASN A 1 105 ? 4.598 2.330 17.607 1.00 62.81 105 ASN A N 1
ATOM 819 C CA . ASN A 1 105 ? 5.517 3.410 17.899 1.00 62.81 105 ASN A CA 1
ATOM 820 C C . ASN A 1 105 ? 6.014 3.265 19.344 1.00 62.81 105 ASN A C 1
ATOM 822 O O . ASN A 1 105 ? 5.318 3.634 20.291 1.00 62.81 105 ASN A O 1
ATOM 826 N N . LEU A 1 106 ? 7.231 2.736 19.487 1.00 66.56 106 LEU A N 1
ATOM 827 C CA . LEU A 1 106 ? 7.886 2.508 20.777 1.00 66.56 106 LEU A CA 1
ATOM 828 C C . LEU A 1 106 ? 7.977 3.785 21.629 1.00 66.56 106 LEU A C 1
ATOM 830 O O . LEU A 1 106 ? 8.000 3.692 22.850 1.00 66.56 106 LEU A O 1
ATOM 834 N N . SER A 1 107 ? 7.962 4.978 21.015 1.00 58.00 107 SER A N 1
ATOM 835 C CA . SER A 1 107 ? 8.005 6.247 21.755 1.00 58.00 107 SER A CA 1
ATOM 836 C C . SER A 1 107 ? 6.734 6.547 22.556 1.00 58.00 107 SER A C 1
ATOM 838 O O . SER A 1 107 ? 6.753 7.451 23.385 1.00 58.00 107 SER A O 1
ATOM 840 N N . TYR A 1 108 ? 5.621 5.856 22.286 1.00 56.47 108 TYR A N 1
ATOM 841 C CA . TYR A 1 108 ? 4.367 6.009 23.034 1.00 56.47 108 TYR A CA 1
ATOM 842 C C . TYR A 1 108 ? 4.212 4.992 24.167 1.00 56.47 108 TYR A C 1
ATOM 844 O O . TYR A 1 108 ? 3.241 5.074 24.923 1.00 56.47 108 TYR A O 1
ATOM 852 N N . LEU A 1 109 ? 5.139 4.040 24.294 1.00 63.81 109 LEU A N 1
ATOM 853 C CA . LEU A 1 109 ? 5.114 3.085 25.390 1.00 63.81 109 LEU A CA 1
ATOM 854 C C . LEU A 1 109 ? 5.556 3.770 26.688 1.00 63.81 109 LEU A C 1
ATOM 856 O O . LEU A 1 109 ? 6.482 4.582 26.679 1.00 63.81 109 LEU A O 1
ATOM 860 N N . PRO A 1 110 ? 4.948 3.422 27.833 1.00 60.66 110 PRO A N 1
ATOM 861 C CA . PRO A 1 110 ? 5.377 3.924 29.134 1.00 60.66 110 PRO A CA 1
ATOM 862 C C . PRO A 1 110 ? 6.654 3.230 29.640 1.00 60.66 110 PRO A C 1
ATOM 864 O O . PRO A 1 110 ? 6.966 3.343 30.822 1.00 60.66 110 PRO A O 1
ATOM 867 N N . PHE A 1 111 ? 7.358 2.488 28.778 1.00 69.81 111 PHE A N 1
ATOM 868 C CA . PHE A 1 111 ? 8.579 1.747 29.072 1.00 69.81 111 PHE A CA 1
ATOM 869 C C . PHE A 1 111 ? 9.523 1.655 27.868 1.00 69.81 111 PHE A C 1
ATOM 871 O O . PHE A 1 111 ? 9.091 1.778 26.722 1.00 69.81 111 PHE A O 1
ATOM 878 N N . ILE A 1 112 ? 10.811 1.419 28.136 1.00 74.44 112 ILE A N 1
ATOM 879 C CA . ILE A 1 112 ? 11.848 1.297 27.108 1.00 74.44 112 ILE A CA 1
ATOM 880 C C . ILE A 1 112 ? 11.919 -0.149 26.615 1.00 74.44 112 ILE A C 1
ATOM 882 O O . ILE A 1 112 ? 11.978 -1.096 27.401 1.00 74.44 112 ILE A O 1
ATOM 886 N N . VAL A 1 113 ? 11.951 -0.302 25.293 1.00 80.69 113 VAL A N 1
ATOM 887 C CA . VAL A 1 113 ? 12.217 -1.574 24.623 1.00 80.69 113 VAL A CA 1
ATOM 888 C C . VAL A 1 113 ? 13.509 -1.421 23.833 1.00 80.69 113 VAL A C 1
ATOM 890 O O . VAL A 1 113 ? 13.611 -0.552 22.965 1.00 80.69 113 VAL A O 1
ATOM 893 N N . GLU A 1 114 ? 14.491 -2.261 24.130 1.00 84.50 114 GLU A N 1
ATOM 894 C CA . GLU A 1 114 ? 15.803 -2.281 23.493 1.00 84.50 114 GLU A CA 1
ATOM 895 C C . GLU A 1 114 ? 15.938 -3.473 22.548 1.00 84.50 114 GLU A C 1
ATOM 897 O O . GLU A 1 114 ? 15.345 -4.533 22.746 1.00 84.50 114 GLU A O 1
ATOM 902 N N . ASN A 1 115 ? 16.743 -3.295 21.503 1.00 87.38 115 ASN A N 1
ATOM 903 C CA . ASN A 1 115 ? 17.092 -4.368 20.586 1.00 87.38 115 ASN A CA 1
ATOM 904 C C . ASN A 1 115 ? 18.360 -5.067 21.076 1.00 87.38 115 ASN A C 1
ATOM 906 O O . ASN A 1 115 ? 19.462 -4.549 20.883 1.00 87.38 115 ASN A O 1
ATOM 910 N N . VAL A 1 116 ? 18.217 -6.258 21.650 1.00 84.00 116 VAL A N 1
ATOM 911 C CA . VAL A 1 116 ? 19.355 -7.080 22.069 1.00 84.00 116 VAL A CA 1
ATOM 912 C C . VAL A 1 116 ? 19.404 -8.310 21.177 1.00 84.00 116 VAL A C 1
ATOM 914 O O . VAL A 1 116 ? 18.549 -9.185 21.245 1.00 84.00 116 VAL A O 1
ATOM 917 N N . ASN A 1 117 ? 20.403 -8.372 20.293 1.00 82.19 117 ASN A N 1
ATOM 918 C CA . ASN A 1 117 ? 20.587 -9.475 19.338 1.00 82.19 117 ASN A CA 1
ATOM 919 C C . ASN A 1 117 ? 19.367 -9.769 18.435 1.00 82.19 117 ASN A C 1
ATOM 921 O O . ASN A 1 117 ? 19.202 -10.894 17.971 1.00 82.19 117 ASN A O 1
ATOM 925 N N . GLY A 1 118 ? 18.536 -8.765 18.139 1.00 76.88 118 GLY A N 1
ATOM 926 C CA . GLY A 1 118 ? 17.316 -8.919 17.341 1.00 76.88 118 GLY A CA 1
ATOM 927 C C . GLY A 1 118 ? 16.052 -9.164 18.167 1.00 76.88 118 GLY A C 1
ATOM 928 O O . GLY A 1 118 ? 14.962 -9.153 17.597 1.00 76.88 118 GLY A O 1
ATOM 929 N N . GLU A 1 119 ? 16.165 -9.340 19.484 1.00 84.12 119 GLU A N 1
ATOM 930 C CA . GLU A 1 119 ? 15.043 -9.580 20.393 1.00 84.12 119 GLU A CA 1
ATOM 931 C C . GLU A 1 119 ? 14.625 -8.291 21.117 1.00 84.12 119 GLU A C 1
ATOM 933 O O . GLU A 1 119 ? 15.485 -7.462 21.435 1.00 84.12 119 GLU A O 1
ATOM 938 N N . PRO A 1 120 ? 13.315 -8.089 21.360 1.00 88.75 120 PRO A N 1
ATOM 939 C CA . PRO A 1 120 ? 12.830 -6.981 22.162 1.00 88.75 120 PRO A CA 1
ATOM 940 C C . PRO A 1 120 ? 13.034 -7.276 23.643 1.00 88.75 120 PRO A C 1
ATOM 942 O O . PRO A 1 120 ? 12.316 -8.090 24.215 1.00 88.75 120 PRO A O 1
ATOM 945 N N . MET A 1 121 ? 13.994 -6.588 24.254 1.00 88.06 121 MET A N 1
ATOM 946 C CA . MET A 1 121 ? 14.238 -6.638 25.692 1.00 88.06 121 MET A CA 1
ATOM 947 C C . MET A 1 121 ? 13.634 -5.417 26.362 1.00 88.06 121 MET A C 1
ATOM 949 O O . MET A 1 121 ? 13.723 -4.302 25.855 1.00 88.06 121 MET A O 1
ATOM 953 N N . ILE A 1 122 ? 13.016 -5.626 27.510 1.00 86.00 122 ILE A N 1
ATOM 954 C CA . ILE A 1 122 ? 12.379 -4.573 28.283 1.00 86.00 122 ILE A CA 1
ATOM 955 C C . ILE A 1 122 ? 13.421 -4.043 29.251 1.00 86.00 122 ILE A C 1
ATOM 957 O O . ILE A 1 122 ? 13.890 -4.776 30.122 1.00 86.00 122 ILE A O 1
ATOM 961 N N . PHE A 1 123 ? 13.803 -2.782 29.088 1.00 80.88 123 PHE A N 1
ATOM 962 C CA . PHE A 1 123 ? 14.820 -2.177 29.934 1.00 80.88 123 PHE A CA 1
ATOM 963 C C . PHE A 1 123 ? 14.171 -1.501 31.142 1.00 80.88 123 PHE A C 1
ATOM 965 O O . PHE A 1 123 ? 13.386 -0.563 31.000 1.00 80.88 123 PHE A O 1
ATOM 972 N N . ILE A 1 124 ? 14.501 -1.993 32.337 1.00 76.00 124 ILE A N 1
ATOM 973 C CA . ILE A 1 124 ? 14.049 -1.455 33.619 1.00 76.00 124 ILE A CA 1
ATOM 974 C C . ILE A 1 124 ? 15.118 -0.483 34.115 1.00 76.00 124 ILE A C 1
ATOM 976 O O . ILE A 1 124 ? 16.020 -0.838 34.880 1.00 76.00 124 ILE A O 1
ATOM 980 N N . GLU A 1 125 ? 15.017 0.761 33.655 1.00 66.06 125 GLU A N 1
ATOM 981 C CA . GLU A 1 125 ? 16.071 1.768 33.788 1.00 66.06 125 GLU A CA 1
ATOM 982 C C . GLU A 1 125 ? 16.548 1.984 35.227 1.00 66.06 125 GLU A C 1
ATOM 984 O O . GLU A 1 125 ? 17.750 2.010 35.486 1.00 66.06 125 GLU A O 1
ATOM 989 N N . LYS A 1 126 ? 15.606 2.047 36.175 1.00 67.19 126 LYS A N 1
ATOM 990 C CA . LYS A 1 126 ? 15.883 2.285 37.597 1.00 67.19 126 LYS A CA 1
ATOM 991 C C . LYS A 1 126 ? 16.886 1.291 38.198 1.00 67.19 126 LYS A C 1
ATOM 993 O O . LYS A 1 126 ? 17.581 1.633 39.153 1.00 67.19 126 LYS A O 1
ATOM 998 N N . TYR A 1 127 ? 16.952 0.070 37.665 1.00 71.12 127 TYR A N 1
ATOM 999 C CA . TYR A 1 127 ? 17.847 -0.983 38.152 1.00 71.12 127 TYR A CA 1
ATOM 1000 C C . TYR A 1 127 ? 18.936 -1.363 37.144 1.00 71.12 127 TYR A C 1
ATOM 1002 O O . TYR A 1 127 ? 19.823 -2.138 37.490 1.00 71.12 127 TYR A O 1
ATOM 1010 N N . GLY A 1 128 ? 18.890 -0.832 35.917 1.00 73.81 128 GLY A N 1
ATOM 1011 C CA . GLY A 1 128 ? 19.819 -1.199 34.848 1.00 73.81 128 GLY A CA 1
ATOM 1012 C C . GLY A 1 128 ? 19.689 -2.660 34.399 1.00 73.81 128 GLY A C 1
ATOM 1013 O O . GLY A 1 128 ? 20.686 -3.261 34.005 1.00 73.81 128 GLY A O 1
ATOM 1014 N N . ILE A 1 129 ? 18.487 -3.241 34.490 1.00 80.06 129 ILE A N 1
ATOM 1015 C CA . ILE A 1 129 ? 18.219 -4.655 34.174 1.00 80.06 129 ILE A CA 1
ATOM 1016 C C . ILE A 1 129 ? 17.406 -4.754 32.883 1.00 80.06 129 ILE A C 1
ATOM 1018 O O . ILE A 1 129 ? 16.541 -3.921 32.618 1.00 80.06 129 ILE A O 1
ATOM 1022 N N . GLN A 1 130 ? 17.679 -5.789 32.091 1.00 85.69 130 GLN A N 1
ATOM 1023 C CA . GLN A 1 130 ? 16.894 -6.166 30.920 1.00 85.69 130 GLN A CA 1
ATOM 1024 C C . GLN A 1 130 ? 16.108 -7.441 31.225 1.00 85.69 130 GLN A C 1
ATOM 1026 O O . GLN A 1 130 ? 16.710 -8.459 31.555 1.00 85.69 130 GLN A O 1
ATOM 1031 N N . GLU A 1 131 ? 14.790 -7.393 31.066 1.00 88.38 131 GLU A N 1
ATOM 1032 C CA . GLU A 1 131 ? 13.906 -8.558 31.179 1.00 88.38 131 GLU A CA 1
ATOM 1033 C C . GLU A 1 131 ? 13.345 -8.921 29.805 1.00 88.38 131 GLU A C 1
ATOM 1035 O O . GLU A 1 131 ? 13.010 -8.040 29.003 1.00 88.38 131 GLU A O 1
ATOM 1040 N N . SER A 1 132 ? 13.228 -10.216 29.508 1.00 91.88 132 SER A N 1
ATOM 1041 C CA . SER A 1 132 ? 12.533 -10.633 28.289 1.00 91.88 132 SER A CA 1
ATOM 1042 C C . SER A 1 132 ? 11.009 -10.552 28.482 1.00 91.88 132 SER A C 1
ATOM 1044 O O . SER A 1 132 ? 10.508 -10.637 29.608 1.00 91.88 132 SER A O 1
ATOM 1046 N N . PRO A 1 133 ? 10.217 -10.418 27.404 1.00 92.12 133 PRO A N 1
ATOM 1047 C CA . PRO A 1 133 ? 8.760 -10.529 27.477 1.00 92.12 133 PRO A CA 1
ATOM 1048 C C . PRO A 1 133 ? 8.269 -11.820 28.145 1.00 92.12 133 PRO A C 1
ATOM 1050 O O . PRO A 1 133 ? 7.219 -11.825 28.796 1.00 92.12 133 PRO A O 1
ATOM 1053 N N . GLU A 1 134 ? 9.017 -12.911 27.985 1.00 93.81 134 GLU A N 1
ATOM 1054 C CA . GLU A 1 134 ? 8.789 -14.189 28.646 1.00 93.81 134 GLU A CA 1
ATOM 1055 C C . GLU A 1 134 ? 8.945 -14.076 30.162 1.00 93.81 134 GLU A C 1
ATOM 1057 O O . GLU A 1 134 ? 8.068 -14.545 30.882 1.00 93.81 134 GLU A O 1
ATOM 1062 N N . ASP A 1 135 ? 9.990 -13.399 30.640 1.00 92.81 135 ASP A N 1
ATOM 1063 C CA . ASP A 1 135 ? 10.253 -13.238 32.073 1.00 92.81 135 ASP A CA 1
ATOM 1064 C C . ASP A 1 135 ? 9.168 -12.371 32.744 1.00 92.81 135 ASP A C 1
ATOM 1066 O O . ASP A 1 135 ? 8.601 -12.744 33.775 1.00 92.81 135 ASP A O 1
ATOM 1070 N N . ILE A 1 136 ? 8.747 -11.277 32.096 1.00 91.31 136 ILE A N 1
ATOM 1071 C CA . ILE A 1 136 ? 7.617 -10.460 32.576 1.00 91.31 136 ILE A CA 1
ATOM 1072 C C . ILE A 1 136 ? 6.308 -11.259 32.593 1.00 91.31 136 ILE A C 1
ATOM 1074 O O . ILE A 1 136 ? 5.528 -11.166 33.545 1.00 91.31 136 ILE A O 1
ATOM 1078 N N . SER A 1 137 ? 6.058 -12.077 31.568 1.00 93.50 137 SER A N 1
ATOM 1079 C CA . SER A 1 137 ? 4.881 -12.956 31.531 1.00 93.50 137 SER A CA 1
ATOM 1080 C C . SER A 1 137 ? 4.953 -14.048 32.605 1.00 93.50 137 SER A C 1
ATOM 1082 O O . SER A 1 137 ? 3.928 -14.410 33.190 1.00 93.50 137 SER A O 1
ATOM 1084 N N . ALA A 1 138 ? 6.155 -14.534 32.925 1.00 95.88 138 ALA A N 1
ATOM 1085 C CA . ALA A 1 138 ? 6.382 -15.484 34.003 1.00 95.88 138 ALA A CA 1
ATOM 1086 C C . ALA A 1 138 ? 6.033 -14.872 35.365 1.00 95.88 138 ALA A C 1
ATOM 1088 O O . ALA A 1 138 ? 5.375 -15.540 36.158 1.00 95.88 138 ALA A O 1
ATOM 1089 N N . HIS A 1 139 ? 6.353 -13.598 35.629 1.00 93.56 139 HIS A N 1
ATOM 1090 C CA . HIS A 1 139 ? 5.917 -12.922 36.861 1.00 93.56 139 HIS A CA 1
ATOM 1091 C C . HIS A 1 139 ? 4.390 -12.898 37.016 1.00 93.56 139 HIS A C 1
ATOM 1093 O O . HIS A 1 139 ? 3.875 -13.129 38.115 1.00 93.56 139 HIS A O 1
ATOM 1099 N N . ILE A 1 140 ? 3.653 -12.678 35.921 1.00 93.62 140 ILE A N 1
ATOM 1100 C CA . ILE A 1 140 ? 2.183 -12.713 35.929 1.00 93.62 140 ILE A CA 1
ATOM 1101 C C . ILE A 1 140 ? 1.686 -14.116 36.299 1.00 93.62 140 ILE A C 1
ATOM 1103 O O . ILE A 1 140 ? 0.872 -14.272 37.211 1.00 93.62 140 ILE A O 1
ATOM 1107 N N . LEU A 1 141 ? 2.223 -15.147 35.644 1.00 96.44 141 LEU A N 1
ATOM 1108 C CA . LEU A 1 141 ? 1.867 -16.541 35.911 1.00 96.44 141 LEU A CA 1
ATOM 1109 C C . LEU A 1 141 ? 2.275 -16.994 37.323 1.00 96.44 141 LEU A C 1
ATOM 1111 O O . LEU A 1 141 ? 1.532 -17.733 37.964 1.00 96.44 141 LEU A O 1
ATOM 1115 N N . GLN A 1 142 ? 3.403 -16.519 37.852 1.00 95.81 142 GLN A N 1
ATOM 1116 C CA . GLN A 1 142 ? 3.829 -16.771 39.230 1.00 95.81 142 GLN A CA 1
ATOM 1117 C C . GLN A 1 142 ? 2.848 -16.164 40.233 1.00 95.81 142 GLN A C 1
ATOM 1119 O O . GLN A 1 142 ? 2.507 -16.817 41.221 1.00 95.81 142 GLN A O 1
ATOM 1124 N N . GLN A 1 143 ? 2.365 -14.939 39.990 1.00 94.25 143 GLN A N 1
ATOM 1125 C CA . GLN A 1 143 ? 1.336 -14.342 40.839 1.00 94.25 143 GLN A CA 1
ATOM 1126 C C . GLN A 1 143 ? 0.030 -15.139 40.770 1.00 94.25 143 GLN A C 1
ATOM 1128 O O . GLN A 1 143 ? -0.544 -15.449 41.810 1.00 94.25 143 GLN A O 1
ATOM 1133 N N . ILE A 1 144 ? -0.394 -15.544 39.572 1.00 95.44 144 ILE A N 1
ATOM 1134 C CA . ILE A 1 144 ? -1.564 -16.410 39.385 1.00 95.44 144 ILE A CA 1
ATOM 1135 C C . ILE A 1 144 ? -1.403 -17.723 40.162 1.00 95.44 144 ILE A C 1
ATOM 1137 O O . ILE A 1 144 ? -2.314 -18.133 40.880 1.00 95.44 144 ILE A O 1
ATOM 1141 N N . LYS A 1 145 ? -0.232 -18.364 40.091 1.00 95.56 145 LYS A N 1
ATOM 1142 C CA . LYS A 1 145 ? 0.063 -19.591 40.841 1.00 95.56 145 LYS A CA 1
ATOM 1143 C C . LYS A 1 145 ? -0.051 -19.380 42.355 1.00 95.56 145 LYS A C 1
ATOM 1145 O O . LYS A 1 145 ? -0.631 -20.217 43.048 1.00 95.56 145 LYS A O 1
ATOM 1150 N N . LYS A 1 146 ? 0.450 -18.248 42.869 1.00 94.56 146 LYS A N 1
ATOM 1151 C CA . LYS A 1 146 ? 0.302 -17.856 44.284 1.00 94.56 146 LYS A CA 1
ATOM 1152 C C . LYS A 1 146 ? -1.168 -17.659 44.660 1.00 94.56 146 LYS A C 1
ATOM 1154 O O . LYS A 1 146 ? -1.598 -18.182 45.685 1.00 94.56 146 LYS A O 1
ATOM 1159 N N . ASP A 1 147 ? -1.938 -16.958 43.832 1.00 93.88 147 ASP A N 1
ATOM 1160 C CA . ASP A 1 147 ? -3.361 -16.701 44.076 1.00 93.88 147 ASP A CA 1
ATOM 1161 C C . ASP A 1 147 ? -4.175 -18.007 44.096 1.00 93.88 147 ASP A C 1
ATOM 1163 O O . ASP A 1 147 ? -4.995 -18.205 44.993 1.00 93.88 147 ASP A O 1
ATOM 1167 N N . ILE A 1 148 ? -3.890 -18.944 43.181 1.00 94.69 148 ILE A N 1
ATOM 1168 C CA . ILE A 1 148 ? -4.493 -20.288 43.165 1.00 94.69 148 ILE A CA 1
ATOM 1169 C C . ILE A 1 148 ? -4.201 -21.021 44.478 1.00 94.69 148 ILE A C 1
ATOM 1171 O O . ILE A 1 148 ? -5.126 -21.539 45.107 1.00 94.69 148 ILE A O 1
ATOM 1175 N N . LYS A 1 149 ? -2.937 -21.033 44.924 1.00 94.38 149 LYS A N 1
ATOM 1176 C CA . LYS A 1 149 ? -2.538 -21.677 46.184 1.00 94.38 149 LYS A CA 1
ATOM 1177 C C . LYS A 1 149 ? -3.275 -21.084 47.383 1.00 94.38 149 LYS A C 1
ATOM 1179 O O . LYS A 1 149 ? -3.752 -21.831 48.232 1.00 94.38 149 LYS A O 1
ATOM 1184 N N . ILE A 1 150 ? -3.395 -19.756 47.445 1.00 93.44 150 ILE A N 1
ATOM 1185 C CA . ILE A 1 150 ? -4.127 -19.059 48.513 1.00 93.44 150 ILE A CA 1
ATOM 1186 C C . ILE A 1 150 ? -5.612 -19.437 48.483 1.00 93.44 150 ILE A C 1
ATOM 1188 O O . ILE A 1 150 ? -6.181 -19.755 49.525 1.00 93.44 150 ILE A O 1
ATOM 1192 N N . LYS A 1 151 ? -6.242 -19.428 47.302 1.00 93.62 151 LYS A N 1
ATOM 1193 C CA . LYS A 1 151 ? -7.683 -19.676 47.159 1.00 93.62 151 LYS A CA 1
ATOM 1194 C C . LYS A 1 151 ? -8.063 -21.139 47.402 1.00 93.62 151 LYS A C 1
ATOM 1196 O O . LYS A 1 151 ? -9.143 -21.397 47.929 1.00 93.62 151 LYS A O 1
ATOM 1201 N N . LEU A 1 152 ? -7.212 -22.088 47.007 1.00 91.38 152 LEU A N 1
ATOM 1202 C CA . LEU A 1 152 ? -7.501 -23.526 47.080 1.00 91.38 152 LEU A CA 1
ATOM 1203 C C . LEU A 1 152 ? -6.862 -24.235 48.282 1.00 91.38 152 LEU A C 1
ATOM 1205 O O . LEU A 1 152 ? -7.302 -25.327 48.635 1.00 91.38 152 LEU A O 1
ATOM 1209 N N . GLY A 1 153 ? -5.838 -23.644 48.904 1.00 91.94 153 GLY A N 1
ATOM 1210 C CA . GLY A 1 153 ? -5.093 -24.249 50.012 1.00 91.94 153 GLY A CA 1
ATOM 1211 C C . GLY A 1 153 ? -4.172 -25.410 49.607 1.00 91.94 153 GLY A C 1
ATOM 1212 O O . GLY A 1 153 ? -3.678 -26.123 50.478 1.00 91.94 153 GLY A O 1
ATOM 1213 N N . GLU A 1 154 ? -3.937 -25.621 48.310 1.00 91.06 154 GLU A N 1
ATOM 1214 C CA . GLU A 1 154 ? -3.063 -26.668 47.767 1.00 91.06 154 GLU A CA 1
ATOM 1215 C C . GLU A 1 154 ? -2.255 -26.149 46.568 1.00 91.06 154 GLU A C 1
ATOM 1217 O O . GLU A 1 154 ? -2.673 -25.212 45.885 1.00 91.06 154 GLU A O 1
ATOM 1222 N N . ASP A 1 155 ? -1.081 -26.736 46.327 1.00 89.88 155 ASP A N 1
ATOM 1223 C CA . ASP A 1 155 ? -0.239 -26.400 45.176 1.00 89.88 155 ASP A CA 1
ATOM 1224 C C . ASP A 1 155 ? -0.802 -27.006 43.880 1.00 89.88 155 ASP A C 1
ATOM 1226 O O . ASP A 1 155 ? -1.279 -28.144 43.861 1.00 89.88 155 ASP A O 1
ATOM 1230 N N . VAL A 1 156 ? -0.730 -26.239 42.787 1.00 91.56 156 VAL A N 1
ATOM 1231 C CA . VAL A 1 156 ? -1.154 -26.671 41.450 1.00 91.56 156 VAL A CA 1
ATOM 1232 C C . VAL A 1 156 ? -0.015 -26.471 40.464 1.00 91.56 156 VAL A C 1
ATOM 1234 O O . VAL A 1 156 ? 0.356 -25.343 40.146 1.00 91.56 156 VAL A O 1
ATOM 1237 N N . ASP A 1 157 ? 0.506 -27.579 39.944 1.00 92.31 157 ASP A N 1
ATOM 1238 C CA . ASP A 1 157 ? 1.665 -27.569 39.050 1.00 92.31 157 ASP A CA 1
ATOM 1239 C C . ASP A 1 157 ? 1.306 -27.809 37.585 1.00 92.31 157 ASP A C 1
ATOM 1241 O O . ASP A 1 157 ? 2.160 -27.638 36.726 1.00 92.31 157 ASP A O 1
ATOM 1245 N N . LYS A 1 158 ? 0.065 -28.190 37.259 1.00 95.44 158 LYS A N 1
ATOM 1246 C CA . LYS A 1 158 ? -0.367 -28.476 35.882 1.00 95.44 158 LYS A CA 1
ATOM 1247 C C . LYS A 1 158 ? -1.413 -27.481 35.406 1.00 95.44 158 LYS A C 1
ATOM 1249 O O . LYS A 1 158 ? -2.378 -27.207 36.117 1.00 95.44 158 LYS A O 1
ATOM 1254 N N . ALA A 1 159 ? -1.255 -27.004 34.175 1.00 96.81 159 ALA A N 1
ATOM 1255 C CA . ALA A 1 159 ? -2.177 -26.044 33.582 1.00 96.81 159 ALA A CA 1
ATOM 1256 C C . ALA A 1 159 ? -2.458 -26.328 32.102 1.00 96.81 159 ALA A C 1
ATOM 1258 O O . ALA A 1 159 ? -1.610 -26.854 31.376 1.00 96.81 159 ALA A O 1
ATOM 1259 N N . VAL A 1 160 ? -3.646 -25.935 31.657 1.00 97.88 160 VAL A N 1
ATOM 1260 C CA . VAL A 1 160 ? -3.928 -25.592 30.261 1.00 97.88 160 VAL A CA 1
ATOM 1261 C C . VAL A 1 160 ? -3.903 -24.073 30.175 1.00 97.88 160 VAL A C 1
ATOM 1263 O O . VAL A 1 160 ? -4.584 -23.411 30.954 1.00 97.88 160 VAL A O 1
ATOM 1266 N N . ILE A 1 161 ? -3.095 -23.527 29.271 1.00 98.25 161 ILE A N 1
ATOM 1267 C CA . ILE A 1 161 ? -2.899 -22.077 29.133 1.00 98.25 161 ILE A CA 1
ATOM 1268 C C . ILE A 1 161 ? -3.371 -21.654 27.748 1.00 98.25 161 ILE A C 1
ATOM 1270 O O . ILE A 1 161 ? -3.072 -22.335 26.763 1.00 98.25 161 ILE A O 1
ATOM 1274 N N . THR A 1 162 ? -4.116 -20.557 27.667 1.00 97.19 162 THR A N 1
ATOM 1275 C CA . THR A 1 162 ? -4.621 -20.058 26.388 1.00 97.19 162 THR A CA 1
ATOM 1276 C C . THR A 1 162 ? -3.605 -19.191 25.650 1.00 97.19 162 THR A C 1
ATOM 1278 O O . THR A 1 162 ? -2.734 -18.551 26.245 1.00 97.19 162 THR A O 1
ATOM 1281 N N . VAL A 1 163 ? -3.709 -19.193 24.323 1.00 94.06 163 VAL A N 1
ATOM 1282 C CA . VAL A 1 163 ? -2.961 -18.320 23.415 1.00 94.06 163 VAL A CA 1
ATOM 1283 C C . VAL A 1 163 ? -3.877 -17.843 22.282 1.00 94.06 163 VAL A C 1
ATOM 1285 O O . VAL A 1 163 ? -4.787 -18.583 21.901 1.00 94.06 163 VAL A O 1
ATOM 1288 N N . PRO A 1 164 ? -3.624 -16.671 21.678 1.00 91.00 164 PRO A N 1
ATOM 1289 C CA . PRO A 1 164 ? -4.347 -16.230 20.489 1.00 91.00 164 PRO A CA 1
ATOM 1290 C C . PRO A 1 164 ? -4.239 -17.273 19.374 1.00 91.00 164 PRO A C 1
ATOM 1292 O O . PRO A 1 164 ? -3.188 -17.903 19.204 1.00 91.00 164 PRO A O 1
ATOM 1295 N N . ALA A 1 165 ? -5.296 -17.471 18.588 1.00 87.50 165 ALA A N 1
ATOM 1296 C CA . ALA A 1 165 ? -5.301 -18.495 17.543 1.00 87.50 165 ALA A CA 1
ATOM 1297 C C . ALA A 1 165 ? -4.193 -18.244 16.511 1.00 87.50 165 ALA A C 1
ATOM 1299 O O . ALA A 1 165 ? -3.478 -19.169 16.118 1.00 87.50 165 ALA A O 1
ATOM 1300 N N . HIS A 1 166 ? -3.976 -16.977 16.154 1.00 85.06 166 HIS A N 1
ATOM 1301 C CA . HIS A 1 166 ? -2.950 -16.566 15.196 1.00 85.06 166 HIS A CA 1
ATOM 1302 C C . HIS A 1 166 ? -1.513 -16.509 15.767 1.00 85.06 166 HIS A C 1
ATOM 1304 O O . HIS A 1 166 ? -0.602 -16.087 15.048 1.00 85.06 166 HIS A O 1
ATOM 1310 N N . PHE A 1 167 ? -1.268 -16.912 17.026 1.00 88.31 167 PHE A N 1
ATOM 1311 C CA . PHE A 1 167 ? 0.095 -16.975 17.572 1.00 88.31 167 PHE A CA 1
ATOM 1312 C C . PHE A 1 167 ? 0.966 -17.965 16.801 1.00 88.31 167 PHE A C 1
ATOM 1314 O O . PHE A 1 167 ? 0.654 -19.156 16.696 1.00 88.31 167 PHE A O 1
ATOM 1321 N N . ASN A 1 168 ? 2.099 -17.456 16.323 1.00 85.50 168 ASN A N 1
ATOM 1322 C CA . ASN A 1 168 ? 3.067 -18.204 15.536 1.00 85.50 168 ASN A CA 1
ATOM 1323 C C . ASN A 1 168 ? 3.887 -19.185 16.403 1.00 85.50 168 ASN A C 1
ATOM 1325 O O . ASN A 1 168 ? 3.778 -19.207 17.637 1.00 85.50 168 ASN A O 1
ATOM 1329 N N . VAL A 1 169 ? 4.743 -19.990 15.768 1.00 86.25 169 VAL A N 1
ATOM 1330 C CA . VAL A 1 169 ? 5.550 -21.011 16.466 1.00 86.25 169 VAL A CA 1
ATOM 1331 C C . VAL A 1 169 ? 6.440 -20.405 17.563 1.00 86.25 169 VAL A C 1
ATOM 1333 O O . VAL A 1 169 ? 6.552 -20.963 18.658 1.00 86.25 169 VAL A O 1
ATOM 1336 N N . SER A 1 170 ? 7.067 -19.258 17.291 1.00 87.88 170 SER A N 1
ATOM 1337 C CA . SER A 1 170 ? 7.959 -18.575 18.238 1.00 87.88 170 SER A CA 1
ATOM 1338 C C . SER A 1 170 ? 7.203 -18.040 19.452 1.00 87.88 170 SER A C 1
ATOM 1340 O O . SER A 1 170 ? 7.672 -18.195 20.579 1.00 87.88 170 SER A O 1
ATOM 1342 N N . GLN A 1 171 ? 6.014 -17.476 19.243 1.00 90.75 171 GLN A N 1
ATOM 1343 C CA . GLN A 1 171 ? 5.162 -16.940 20.305 1.00 90.75 171 GLN A CA 1
ATOM 1344 C C . GLN A 1 171 ? 4.628 -18.048 21.215 1.00 90.75 171 GLN A C 1
ATOM 1346 O O . GLN A 1 171 ? 4.722 -17.932 22.434 1.00 90.75 171 GLN A O 1
ATOM 1351 N N . ARG A 1 172 ? 4.167 -19.173 20.649 1.00 93.19 172 ARG A N 1
ATOM 1352 C CA . ARG A 1 172 ? 3.732 -20.347 21.433 1.00 93.19 172 ARG A CA 1
ATOM 1353 C C . ARG A 1 172 ? 4.859 -20.907 22.292 1.00 93.19 172 ARG A C 1
ATOM 1355 O O . ARG A 1 172 ? 4.661 -21.190 23.472 1.00 93.19 172 ARG A O 1
ATOM 1362 N N . LYS A 1 173 ? 6.062 -21.024 21.720 1.00 92.19 173 LYS A N 1
ATOM 1363 C CA . LYS A 1 173 ? 7.252 -21.473 22.452 1.00 92.19 173 LYS A CA 1
ATOM 1364 C C . LYS A 1 173 ? 7.628 -20.509 23.581 1.00 92.19 173 LYS A C 1
ATOM 1366 O O . LYS A 1 173 ? 8.001 -20.961 24.659 1.00 92.19 173 LYS A O 1
ATOM 1371 N N . ALA A 1 174 ? 7.522 -19.206 23.342 1.00 93.56 174 ALA A N 1
ATOM 1372 C CA . ALA A 1 174 ? 7.797 -18.173 24.333 1.00 93.56 174 ALA A CA 1
ATOM 1373 C C . ALA A 1 174 ? 6.781 -18.200 25.493 1.00 93.56 174 ALA A C 1
ATOM 1375 O O . ALA A 1 174 ? 7.180 -18.171 26.654 1.00 93.56 174 ALA A O 1
ATOM 1376 N N . THR A 1 175 ? 5.485 -18.370 25.207 1.00 95.31 175 THR A N 1
ATOM 1377 C CA . THR A 1 175 ? 4.455 -18.563 26.244 1.00 95.31 175 THR A CA 1
ATOM 1378 C C . THR A 1 175 ? 4.685 -19.840 27.053 1.00 95.31 175 THR A C 1
ATOM 1380 O O . THR A 1 175 ? 4.571 -19.813 28.278 1.00 95.31 175 THR A O 1
ATOM 1383 N N . LEU A 1 176 ? 5.056 -20.948 26.398 1.00 95.62 176 LEU A N 1
ATOM 1384 C CA . LEU A 1 176 ? 5.407 -22.192 27.089 1.00 95.62 176 LEU A CA 1
ATOM 1385 C C . LEU A 1 176 ? 6.601 -21.987 28.033 1.00 95.62 176 LEU A C 1
ATOM 1387 O O . LEU A 1 176 ? 6.526 -22.374 29.196 1.00 95.62 176 LEU A O 1
ATOM 1391 N N . LYS A 1 177 ? 7.657 -21.312 27.562 1.00 95.31 177 LYS A N 1
ATOM 1392 C CA . LYS A 1 177 ? 8.833 -20.968 28.373 1.00 95.31 177 LYS A CA 1
ATOM 1393 C C . LYS A 1 177 ? 8.450 -20.126 29.596 1.00 95.31 177 LYS A C 1
ATOM 1395 O O . LYS A 1 177 ? 8.872 -20.456 30.700 1.00 95.31 177 LYS A O 1
ATOM 1400 N N . ALA A 1 178 ? 7.624 -19.092 29.422 1.00 96.44 178 ALA A N 1
ATOM 1401 C CA . ALA A 1 178 ? 7.150 -18.252 30.526 1.00 96.44 178 ALA A CA 1
ATOM 1402 C C . ALA A 1 178 ? 6.375 -19.065 31.580 1.00 96.44 178 ALA A C 1
ATOM 1404 O O . ALA A 1 178 ? 6.545 -18.878 32.785 1.00 96.44 178 ALA A O 1
ATOM 1405 N N . ALA A 1 179 ? 5.548 -20.014 31.136 1.00 96.88 179 ALA A N 1
ATOM 1406 C CA . ALA A 1 179 ? 4.811 -20.903 32.027 1.00 96.88 179 ALA A CA 1
ATOM 1407 C C . ALA A 1 179 ? 5.718 -21.884 32.780 1.00 96.88 179 ALA A C 1
ATOM 1409 O O . ALA A 1 179 ? 5.543 -22.075 33.984 1.00 96.88 179 ALA A O 1
ATOM 1410 N N . GLU A 1 180 ? 6.712 -22.459 32.103 1.00 96.00 180 GLU A N 1
ATOM 1411 C CA . GLU A 1 180 ? 7.723 -23.320 32.723 1.00 96.00 180 GLU A CA 1
ATOM 1412 C C . GLU A 1 180 ? 8.551 -22.548 33.764 1.00 96.00 180 GLU A C 1
ATOM 1414 O O . GLU A 1 180 ? 8.744 -23.037 34.877 1.00 96.00 180 GLU A O 1
ATOM 1419 N N . GLN A 1 181 ? 8.957 -21.311 33.455 1.00 96.25 181 GLN A N 1
ATOM 1420 C CA . GLN A 1 181 ? 9.631 -20.400 34.393 1.00 96.25 181 GLN A CA 1
ATOM 1421 C C . GLN A 1 181 ? 8.754 -20.044 35.605 1.00 96.25 181 GLN A C 1
ATOM 1423 O O . GLN A 1 181 ? 9.260 -19.855 36.712 1.00 96.25 181 GLN A O 1
ATOM 1428 N N . ALA A 1 182 ? 7.432 -19.991 35.432 1.00 96.44 182 ALA A N 1
ATOM 1429 C CA . ALA A 1 182 ? 6.481 -19.817 36.528 1.00 96.44 182 ALA A CA 1
ATOM 1430 C C . ALA A 1 182 ? 6.209 -21.106 37.330 1.00 96.44 182 ALA A C 1
ATOM 1432 O O . ALA A 1 182 ? 5.491 -21.079 38.334 1.00 96.44 182 ALA A O 1
ATOM 1433 N N . GLY A 1 183 ? 6.792 -22.234 36.916 1.00 96.12 183 GLY A N 1
ATOM 1434 C CA . GLY A 1 183 ? 6.649 -23.531 37.566 1.00 96.12 183 GLY A CA 1
ATOM 1435 C C . GLY A 1 183 ? 5.387 -24.295 37.166 1.00 96.12 183 GLY A C 1
ATOM 1436 O O . GLY A 1 183 ? 4.945 -25.153 37.929 1.00 96.12 183 GLY A O 1
ATOM 1437 N N . PHE A 1 184 ? 4.777 -23.996 36.019 1.00 97.00 184 PHE A N 1
ATOM 1438 C CA . PHE A 1 184 ? 3.691 -24.802 35.465 1.00 97.00 184 PHE A CA 1
ATOM 1439 C C . PHE A 1 184 ? 4.217 -25.834 34.464 1.00 97.00 184 PHE A C 1
ATOM 1441 O O . PHE A 1 184 ? 4.927 -25.516 33.515 1.00 97.00 184 PHE A O 1
ATOM 1448 N N . LYS A 1 185 ? 3.771 -27.079 34.614 1.00 95.88 185 LYS A N 1
ATOM 1449 C CA . LYS A 1 185 ? 3.770 -28.096 33.568 1.00 95.88 185 LYS A CA 1
ATOM 1450 C C . LYS A 1 185 ? 2.542 -27.887 32.684 1.00 95.88 185 LYS A C 1
ATOM 1452 O O . LYS A 1 185 ? 1.427 -28.286 33.035 1.00 95.88 185 LYS A O 1
ATOM 1457 N N . VAL A 1 186 ? 2.749 -27.274 31.526 1.00 96.31 186 VAL A N 1
ATOM 1458 C CA . VAL A 1 186 ? 1.675 -27.018 30.561 1.00 96.31 186 VAL A CA 1
ATOM 1459 C C . VAL A 1 186 ? 1.277 -28.322 29.870 1.00 96.31 186 VAL A C 1
ATOM 1461 O O . VAL A 1 186 ? 2.081 -28.940 29.175 1.00 96.31 186 VAL A O 1
ATOM 1464 N N . LEU A 1 187 ? 0.033 -28.762 30.070 1.00 95.06 187 LEU A N 1
ATOM 1465 C CA . LEU A 1 187 ? -0.503 -29.956 29.407 1.00 95.06 187 LEU A CA 1
ATOM 1466 C C . LEU A 1 187 ? -0.959 -29.661 27.979 1.00 95.06 187 LEU A C 1
ATOM 1468 O O . LEU A 1 187 ? -0.861 -30.528 27.112 1.00 95.06 187 LEU A O 1
ATOM 1472 N N . LYS A 1 188 ? -1.479 -28.452 27.756 1.00 95.12 188 LYS A N 1
ATOM 1473 C CA . LYS A 1 188 ? -1.967 -27.988 26.461 1.00 95.12 188 LYS A CA 1
ATOM 1474 C C . LYS A 1 188 ? -1.869 -26.464 26.385 1.00 95.12 188 LYS A C 1
ATOM 1476 O O . LYS A 1 188 ? -2.316 -25.779 27.304 1.00 95.12 188 LYS A O 1
ATOM 1481 N N . LEU A 1 189 ? -1.323 -25.953 25.285 1.00 96.50 189 LEU A N 1
ATOM 1482 C CA . LEU A 1 189 ? -1.617 -24.603 24.812 1.00 96.50 189 LEU A CA 1
ATOM 1483 C C . LEU A 1 189 ? -2.901 -24.669 23.985 1.00 96.50 189 LEU A C 1
ATOM 1485 O O . LEU A 1 189 ? -2.961 -25.409 23.000 1.00 96.50 189 LEU A O 1
ATOM 1489 N N . LEU A 1 190 ? -3.935 -23.958 24.420 1.00 96.12 190 LEU A N 1
ATOM 1490 C CA . LEU A 1 190 ? -5.257 -23.972 23.794 1.00 96.12 190 LEU A CA 1
ATOM 1491 C C . LEU A 1 190 ? -5.512 -22.637 23.098 1.00 96.12 190 LEU A C 1
ATOM 1493 O O . LEU A 1 190 ? -5.203 -21.594 23.666 1.00 96.12 190 LEU A O 1
ATOM 1497 N N . ASN A 1 191 ? -6.073 -22.641 21.890 1.00 95.50 191 ASN A N 1
ATOM 1498 C CA . ASN A 1 191 ? -6.414 -21.375 21.251 1.00 95.50 191 ASN A CA 1
ATOM 1499 C C . ASN A 1 191 ? -7.601 -20.727 21.976 1.00 95.50 191 ASN A C 1
ATOM 1501 O O . ASN A 1 191 ? -8.569 -21.408 22.308 1.00 95.50 191 ASN A O 1
ATOM 1505 N N . GLU A 1 192 ? -7.533 -19.419 22.213 1.00 95.62 192 GLU A N 1
ATOM 1506 C CA . GLU A 1 192 ? -8.580 -18.633 22.886 1.00 95.62 192 GLU A CA 1
ATOM 1507 C C . GLU A 1 192 ? -9.984 -18.846 22.287 1.00 95.62 192 GLU A C 1
ATOM 1509 O O . GLU A 1 192 ? -10.878 -19.273 23.029 1.00 95.62 192 GLU A O 1
ATOM 1514 N N . PRO A 1 193 ? -10.196 -18.720 20.959 1.00 94.81 193 PRO A N 1
ATOM 1515 C CA . PRO A 1 193 ? -11.515 -18.969 20.384 1.00 94.81 193 PRO A CA 1
ATOM 1516 C C . PRO A 1 193 ? -11.962 -20.436 20.503 1.00 94.81 193 PRO A C 1
ATOM 1518 O O . PRO A 1 193 ? -13.152 -20.711 20.658 1.00 94.81 193 PRO A O 1
ATOM 1521 N N . THR A 1 194 ? -11.033 -21.397 20.503 1.00 95.44 194 THR A N 1
ATOM 1522 C CA . THR A 1 194 ? -11.354 -22.813 20.745 1.00 95.44 194 THR A CA 1
ATOM 1523 C C . THR A 1 194 ? -11.794 -23.044 22.189 1.00 95.44 194 THR A C 1
ATOM 1525 O O . THR A 1 194 ? -12.714 -23.821 22.442 1.00 95.44 194 THR A O 1
ATOM 1528 N N . ALA A 1 195 ? -11.178 -22.350 23.148 1.00 96.75 195 ALA A N 1
ATOM 1529 C CA . ALA A 1 195 ? -11.595 -22.378 24.542 1.00 96.75 195 ALA A CA 1
ATOM 1530 C C . ALA A 1 195 ? -13.013 -21.802 24.702 1.00 96.75 195 ALA A C 1
ATOM 1532 O O . ALA A 1 195 ? -13.871 -22.442 25.313 1.00 96.75 195 ALA A O 1
ATOM 1533 N N . ALA A 1 196 ? -13.301 -20.654 24.083 1.00 96.06 196 ALA A N 1
ATOM 1534 C CA . ALA A 1 196 ? -14.644 -20.078 24.081 1.00 96.06 196 ALA A CA 1
ATOM 1535 C C . ALA A 1 196 ? -15.689 -21.044 23.482 1.00 96.06 196 ALA A C 1
ATOM 1537 O O . ALA A 1 196 ? -16.742 -21.268 24.085 1.00 96.06 196 ALA A O 1
ATOM 1538 N N . ALA A 1 197 ? -15.371 -21.699 22.359 1.00 94.19 197 ALA A N 1
ATOM 1539 C CA . ALA A 1 197 ? -16.227 -22.718 21.748 1.00 94.19 197 ALA A CA 1
ATOM 1540 C C . ALA A 1 197 ? -16.453 -23.937 22.657 1.00 94.19 197 ALA A C 1
ATOM 1542 O O . 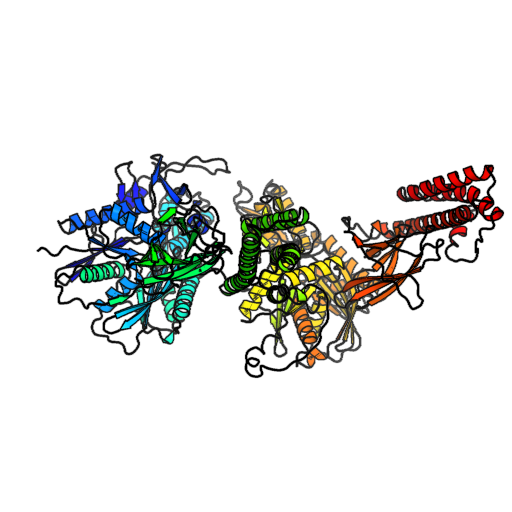ALA A 1 197 ? -17.577 -24.423 22.789 1.00 94.19 197 ALA A O 1
ATOM 1543 N N . LEU A 1 198 ? -15.401 -24.427 23.319 1.00 94.12 198 LEU A N 1
ATOM 1544 C CA . LEU A 1 198 ? -15.501 -25.525 24.281 1.00 94.12 198 LEU A CA 1
ATOM 1545 C C . LEU A 1 198 ? -16.457 -25.193 25.424 1.00 94.12 198 LEU A C 1
ATOM 1547 O O . LEU A 1 198 ? -17.278 -26.037 25.788 1.00 94.12 198 LEU A O 1
ATOM 1551 N N . ASN A 1 199 ? -16.378 -23.974 25.962 1.00 94.50 199 ASN A N 1
ATOM 1552 C CA . ASN A 1 199 ? -17.307 -23.522 26.990 1.00 94.50 199 ASN A CA 1
ATOM 1553 C C . ASN A 1 199 ? -18.746 -23.509 26.456 1.00 94.50 199 ASN A C 1
ATOM 1555 O O . ASN A 1 199 ? -19.636 -24.117 27.051 1.00 94.50 199 ASN A O 1
ATOM 1559 N N . TYR A 1 200 ? -18.941 -22.913 25.276 1.00 92.81 200 TYR A N 1
ATOM 1560 C CA . TYR A 1 200 ? -20.244 -22.799 24.624 1.00 92.81 200 TYR A CA 1
ATOM 1561 C C . TYR A 1 200 ? -20.943 -24.154 24.453 1.00 92.81 200 TYR A C 1
ATOM 1563 O O . TYR A 1 200 ? -22.087 -24.331 24.877 1.00 92.81 200 TYR A O 1
ATOM 1571 N N . PHE A 1 201 ? -20.252 -25.140 23.877 1.00 90.31 201 PHE A N 1
ATOM 1572 C CA . PHE A 1 201 ? -20.839 -26.453 23.596 1.00 90.31 201 PHE A CA 1
ATOM 1573 C C . PHE A 1 201 ? -20.985 -27.349 24.831 1.00 90.31 201 PHE A C 1
ATOM 1575 O O . PHE A 1 201 ? -21.776 -28.297 24.808 1.00 90.31 201 PHE A O 1
ATOM 1582 N N . CYS A 1 202 ? -20.224 -27.095 25.899 1.00 87.94 202 CYS A N 1
ATOM 1583 C CA . CYS A 1 202 ? -20.385 -27.819 27.160 1.00 87.94 202 CYS A CA 1
ATOM 1584 C C . CYS A 1 202 ? -21.580 -27.312 27.976 1.00 87.94 202 CYS A C 1
ATOM 1586 O O . CYS A 1 202 ? -22.215 -28.121 28.661 1.00 87.94 202 CYS A O 1
ATOM 1588 N N . GLU A 1 203 ? -21.888 -26.013 27.906 1.00 83.62 203 GLU A N 1
ATOM 1589 C CA . GLU A 1 203 ? -23.055 -25.416 28.568 1.00 83.62 203 GLU A CA 1
ATOM 1590 C C . GLU A 1 203 ? -24.361 -25.702 27.801 1.00 83.62 203 GLU A C 1
ATOM 1592 O O . GLU A 1 203 ? -25.379 -26.008 28.421 1.00 83.62 203 GLU A O 1
ATOM 1597 N N . ASN A 1 204 ? -24.326 -25.735 26.463 1.00 76.19 204 ASN A N 1
ATOM 1598 C CA . ASN A 1 204 ? -25.501 -25.962 25.609 1.00 76.19 204 ASN A CA 1
ATOM 1599 C C . ASN A 1 204 ? -25.605 -27.426 25.134 1.00 76.19 204 ASN A C 1
ATOM 1601 O O . ASN A 1 204 ? -25.340 -27.754 23.978 1.00 76.19 204 ASN A O 1
ATOM 1605 N N . LYS A 1 205 ? -25.956 -28.345 26.045 1.00 63.75 205 LYS A N 1
ATOM 1606 C CA . LYS A 1 205 ? -25.861 -29.804 25.808 1.00 63.75 205 LYS A CA 1
ATOM 1607 C C . LYS A 1 205 ? -26.871 -30.377 24.799 1.00 63.75 205 LYS A C 1
ATOM 1609 O O . LYS A 1 205 ? -26.546 -31.405 24.192 1.00 63.75 205 LYS A O 1
ATOM 1614 N N . ASP A 1 206 ? -28.012 -29.712 24.603 1.00 59.03 206 ASP A N 1
ATOM 1615 C CA . ASP A 1 206 ? -29.212 -30.268 23.950 1.00 59.03 206 ASP A CA 1
ATOM 1616 C C . ASP A 1 206 ? -29.389 -29.890 22.464 1.00 59.03 206 ASP A C 1
ATOM 1618 O O . ASP A 1 206 ? -30.274 -30.421 21.795 1.00 59.03 206 ASP A O 1
ATOM 1622 N N . SER A 1 207 ? -28.534 -29.030 21.900 1.00 56.94 207 SER A N 1
ATOM 1623 C CA . SER A 1 207 ? -28.578 -28.655 20.481 1.00 56.94 207 SER A CA 1
ATOM 1624 C C . SER A 1 207 ? -27.601 -29.500 19.650 1.00 56.94 207 SER A C 1
ATOM 1626 O O . SER A 1 207 ? -26.410 -29.207 19.546 1.00 56.94 207 SER A O 1
ATOM 1628 N N . ILE A 1 208 ? -28.090 -30.582 19.034 1.00 59.53 208 ILE A N 1
ATOM 1629 C CA . ILE A 1 208 ? -27.404 -31.194 17.883 1.00 59.53 208 ILE A CA 1
ATOM 1630 C C . ILE A 1 208 ? -27.931 -30.464 16.645 1.00 59.53 208 ILE A C 1
ATOM 1632 O O . ILE A 1 208 ? -29.099 -30.652 16.309 1.00 59.53 208 ILE A O 1
ATOM 1636 N N . PRO A 1 209 ? -27.144 -29.608 15.981 1.00 58.09 209 PRO A N 1
ATOM 1637 C CA . PRO A 1 209 ? -27.698 -28.751 14.946 1.00 58.09 209 PRO A CA 1
ATOM 1638 C C . PRO A 1 209 ? -27.695 -29.454 13.581 1.00 58.09 209 PRO A C 1
ATOM 1640 O O . PRO A 1 209 ? -26.758 -30.176 13.241 1.00 58.09 209 PRO A O 1
ATOM 1643 N N . GLU A 1 210 ? -28.743 -29.208 12.783 1.00 58.28 210 GLU A N 1
ATOM 1644 C CA . GLU A 1 210 ? -28.860 -29.643 11.377 1.00 58.28 210 GLU A CA 1
ATOM 1645 C C . GLU A 1 210 ? -27.780 -29.016 10.464 1.00 58.28 210 GLU A C 1
ATOM 1647 O O . GLU A 1 210 ? -27.456 -29.585 9.421 1.00 58.28 210 GLU A O 1
ATOM 1652 N N . LYS A 1 211 ? -27.186 -27.874 10.857 1.00 56.81 211 LYS A N 1
ATOM 1653 C CA . LYS A 1 211 ? -26.060 -27.197 10.181 1.00 56.81 211 LYS A CA 1
ATOM 1654 C C . LYS A 1 211 ? -24.829 -27.099 11.096 1.00 56.81 211 LYS A C 1
ATOM 1656 O O . LYS A 1 211 ? -24.959 -26.934 12.302 1.00 56.81 211 LYS A O 1
ATOM 1661 N N . LYS A 1 212 ? -23.624 -27.220 10.526 1.00 79.19 212 LYS A N 1
ATOM 1662 C CA . LYS A 1 212 ? -22.431 -27.652 11.277 1.00 79.19 212 LYS A CA 1
ATOM 1663 C C . LYS A 1 212 ? -21.411 -26.566 11.633 1.00 79.19 212 LYS A C 1
ATOM 1665 O O . LYS A 1 212 ? -20.554 -26.839 12.470 1.00 79.19 212 LYS A O 1
ATOM 1670 N N . TYR A 1 213 ? -21.459 -25.380 11.023 1.00 93.06 213 TYR A N 1
ATOM 1671 C CA . TYR A 1 213 ? -20.366 -24.404 11.133 1.00 93.06 213 TYR A CA 1
ATOM 1672 C C . TYR A 1 213 ? -20.680 -23.241 12.070 1.00 93.06 213 TYR A C 1
ATOM 1674 O O . TYR A 1 213 ? -21.775 -22.688 12.043 1.00 93.06 213 TYR A O 1
ATOM 1682 N N . TYR A 1 214 ? -19.699 -22.843 12.869 1.00 94.44 214 TYR A N 1
ATOM 1683 C CA . TYR A 1 214 ? -19.795 -21.770 13.855 1.00 94.44 214 TYR A CA 1
ATOM 1684 C C . TYR A 1 214 ? -18.637 -20.804 13.674 1.00 94.44 214 TYR A C 1
ATOM 1686 O O . TYR A 1 214 ? -17.541 -21.225 13.303 1.00 94.44 214 TYR A O 1
ATOM 1694 N N . LEU A 1 215 ? -18.867 -19.530 13.983 1.00 96.94 215 LEU A N 1
ATOM 1695 C CA . LEU A 1 215 ? -17.817 -18.524 14.047 1.00 96.94 215 LEU A CA 1
ATOM 1696 C C . LEU A 1 215 ? -17.642 -18.049 15.487 1.00 96.94 215 LEU A C 1
ATOM 1698 O O . LEU A 1 215 ? -18.607 -17.650 16.131 1.00 96.94 215 LEU A O 1
ATOM 1702 N N . VAL A 1 216 ? -16.408 -18.050 15.977 1.00 97.50 216 VAL A N 1
ATOM 1703 C CA . VAL A 1 216 ? -16.030 -17.395 17.229 1.00 97.50 216 VAL A CA 1
ATOM 1704 C C . VAL A 1 216 ? -15.356 -16.073 16.889 1.00 97.50 216 VAL A C 1
ATOM 1706 O O . VAL A 1 216 ? -14.383 -16.055 16.136 1.00 97.50 216 VAL A O 1
ATOM 1709 N N . TYR A 1 217 ? -15.897 -14.981 17.424 1.00 97.62 217 TYR A N 1
ATOM 1710 C CA . TYR A 1 217 ? -15.377 -13.623 17.302 1.00 97.62 217 TYR A CA 1
ATOM 1711 C C . TYR A 1 217 ? -14.798 -13.219 18.660 1.00 97.62 217 TYR A C 1
ATOM 1713 O O . TYR A 1 217 ? -15.554 -12.910 19.583 1.00 97.62 217 TYR A O 1
ATOM 1721 N N . ASP A 1 218 ? -13.473 -13.251 18.790 1.00 96.69 218 ASP A N 1
ATOM 1722 C CA . ASP A 1 218 ? -12.767 -12.961 20.038 1.00 96.69 218 ASP A CA 1
ATOM 1723 C C . ASP A 1 218 ? -12.010 -11.635 19.939 1.00 96.69 218 ASP A C 1
ATOM 1725 O O . ASP A 1 218 ? -10.955 -11.552 19.311 1.00 96.69 218 ASP A O 1
ATOM 1729 N N . LEU A 1 219 ? -12.567 -10.572 20.527 1.00 95.31 219 LEU A N 1
ATOM 1730 C CA . LEU A 1 219 ? -11.951 -9.245 20.542 1.00 95.31 219 LEU A CA 1
ATOM 1731 C C . LEU A 1 219 ? -11.593 -8.831 21.968 1.00 95.31 219 LEU A C 1
ATOM 1733 O O . LEU A 1 219 ? -12.386 -8.237 22.708 1.00 95.31 219 LEU A O 1
ATOM 1737 N N . GLY A 1 220 ? -10.348 -9.119 22.333 1.00 91.12 220 GLY A N 1
ATOM 1738 C CA . GLY A 1 220 ? -9.785 -8.805 23.635 1.00 91.12 220 GLY A CA 1
ATOM 1739 C C . GLY A 1 220 ? -9.305 -7.358 23.772 1.00 91.12 220 GLY A C 1
ATOM 1740 O O . GLY A 1 220 ? -9.632 -6.454 22.997 1.00 91.12 220 GLY A O 1
ATOM 1741 N N . GLY A 1 221 ? -8.488 -7.124 24.800 1.00 84.06 221 GLY A N 1
ATOM 1742 C CA . GLY A 1 221 ? -7.888 -5.815 25.068 1.00 84.06 221 GLY A CA 1
ATOM 1743 C C . GLY A 1 221 ? -6.709 -5.467 24.154 1.00 84.06 221 GLY A C 1
ATOM 1744 O O . GLY A 1 221 ? -6.402 -4.293 23.981 1.00 84.06 221 GLY A O 1
ATOM 1745 N N . GLY A 1 222 ? -6.076 -6.458 23.517 1.00 81.25 222 GLY A N 1
ATOM 1746 C CA . GLY A 1 222 ? -4.904 -6.210 22.674 1.00 81.25 222 GLY A CA 1
ATOM 1747 C C . GLY A 1 222 ? -4.794 -7.036 21.397 1.00 81.25 222 GLY A C 1
ATOM 1748 O O . GLY A 1 222 ? -3.952 -6.695 20.568 1.00 81.25 222 GLY A O 1
ATOM 1749 N N . THR A 1 223 ? -5.608 -8.075 21.240 1.00 87.38 223 THR A N 1
ATOM 1750 C CA . THR A 1 223 ? -5.614 -8.983 20.089 1.00 87.38 223 THR A CA 1
ATOM 1751 C C . THR A 1 223 ? -7.045 -9.204 19.611 1.00 87.38 223 THR A C 1
ATOM 1753 O O . THR A 1 223 ? -7.987 -9.115 20.405 1.00 87.38 223 THR A O 1
ATOM 1756 N N . PHE A 1 224 ? -7.182 -9.485 18.318 1.00 94.06 224 PHE A N 1
ATOM 1757 C CA . PHE A 1 224 ? -8.428 -9.887 17.688 1.00 94.06 224 PHE A CA 1
ATOM 1758 C C . PHE A 1 224 ? -8.234 -11.230 16.991 1.00 94.06 224 PHE A C 1
ATOM 1760 O O . PHE A 1 224 ? -7.323 -11.370 16.175 1.00 94.06 224 PHE A O 1
ATOM 1767 N N . ASP A 1 225 ? -9.097 -12.196 17.272 1.00 94.31 225 ASP A N 1
ATOM 1768 C CA . ASP A 1 225 ? -9.050 -13.543 16.720 1.00 94.31 225 ASP A CA 1
ATOM 1769 C C . ASP A 1 225 ? -10.424 -13.957 16.187 1.00 94.31 225 ASP A C 1
ATOM 1771 O O . ASP A 1 225 ? -11.466 -13.702 16.791 1.00 94.31 225 ASP A O 1
ATOM 1775 N N . VAL A 1 226 ? -10.420 -14.629 15.038 1.00 96.25 226 VAL A N 1
ATOM 1776 C CA . VAL A 1 226 ? -11.608 -15.214 14.419 1.00 96.25 226 VAL A CA 1
ATOM 1777 C C . VAL A 1 226 ? -11.323 -16.675 14.121 1.00 96.25 226 VAL A C 1
ATOM 1779 O O . VAL A 1 226 ? -10.361 -16.988 13.418 1.00 96.25 226 VAL A O 1
ATOM 1782 N N . ALA A 1 227 ? -12.183 -17.569 14.603 1.00 96.88 227 ALA A N 1
ATOM 1783 C CA . ALA A 1 227 ? -12.121 -18.986 14.267 1.00 96.88 227 ALA A CA 1
ATOM 1784 C C . ALA A 1 227 ? -13.446 -19.461 13.680 1.00 96.88 227 ALA A C 1
ATOM 1786 O O . ALA A 1 227 ? -14.509 -19.189 14.233 1.00 96.88 227 ALA A O 1
ATOM 1787 N N . ILE A 1 228 ? -13.366 -20.208 12.586 1.00 96.81 228 ILE A N 1
ATOM 1788 C CA . ILE A 1 228 ? -14.486 -20.957 12.026 1.00 96.81 228 ILE A CA 1
ATOM 1789 C C . ILE A 1 228 ? -14.268 -22.422 12.362 1.00 96.81 228 ILE A C 1
ATOM 1791 O O . ILE A 1 228 ? -13.188 -22.961 12.114 1.00 96.81 228 ILE A O 1
ATOM 1795 N N . LEU A 1 229 ? -15.289 -23.065 12.915 1.00 94.75 229 LEU A N 1
ATOM 1796 C CA . LEU A 1 229 ? -15.227 -24.455 13.350 1.00 94.75 229 LEU A CA 1
ATOM 1797 C C . LEU A 1 229 ? -16.429 -25.250 12.855 1.00 94.75 229 LEU A C 1
ATOM 1799 O O . LEU A 1 229 ? -17.524 -24.710 12.719 1.00 94.75 229 LEU A O 1
ATOM 1803 N N . GLU A 1 230 ? -16.215 -26.538 12.614 1.00 92.94 230 GLU A N 1
ATOM 1804 C CA . GLU A 1 230 ? -17.257 -27.531 12.399 1.00 92.94 230 GLU A CA 1
ATOM 1805 C C . GLU A 1 230 ? -17.538 -28.261 13.711 1.00 92.94 230 GLU A C 1
ATOM 1807 O O . GLU A 1 230 ? -16.633 -28.740 14.399 1.00 92.94 230 GLU A O 1
ATOM 1812 N N . ARG A 1 231 ? -18.818 -28.366 14.057 1.00 88.56 231 ARG A N 1
ATOM 1813 C CA . ARG A 1 231 ? -19.290 -29.057 15.248 1.00 88.56 231 ARG A CA 1
ATOM 1814 C C . ARG A 1 231 ? -20.069 -30.306 14.846 1.00 88.56 231 ARG A C 1
ATOM 1816 O O . ARG A 1 231 ? -21.166 -30.228 14.301 1.00 88.56 231 ARG A O 1
ATOM 1823 N N . THR A 1 232 ? -19.541 -31.471 15.211 1.00 86.69 232 THR A N 1
ATOM 1824 C CA . THR A 1 232 ? -20.236 -32.770 15.136 1.00 86.69 232 THR A CA 1
ATOM 1825 C C . THR A 1 232 ? -20.520 -33.292 16.539 1.00 86.69 232 THR A C 1
ATOM 1827 O O . THR A 1 232 ? -19.957 -32.780 17.501 1.00 86.69 232 THR A O 1
ATOM 1830 N N . ALA A 1 233 ? -21.382 -34.306 16.688 1.00 81.81 233 ALA A N 1
ATOM 1831 C CA . ALA A 1 233 ? -21.788 -34.835 17.998 1.00 81.81 233 ALA A CA 1
ATOM 1832 C C . ALA A 1 233 ? -20.611 -35.027 18.979 1.00 81.81 233 ALA A C 1
ATOM 1834 O O . ALA A 1 233 ? -20.740 -34.625 20.141 1.00 81.81 233 ALA A O 1
ATOM 1835 N N . GLU A 1 234 ? -19.480 -35.529 18.473 1.00 84.56 234 GLU A N 1
ATOM 1836 C CA . GLU A 1 234 ? -18.279 -35.901 19.230 1.00 84.56 234 GLU A CA 1
ATOM 1837 C C . GLU A 1 234 ? -17.066 -34.973 19.006 1.00 84.56 234 GLU A C 1
ATOM 1839 O O . GLU A 1 234 ? -16.153 -34.966 19.835 1.00 84.56 234 GLU A O 1
ATOM 1844 N N . ASN A 1 235 ? -17.031 -34.180 17.924 1.00 89.19 235 ASN A N 1
ATOM 1845 C CA . ASN A 1 235 ? -15.838 -33.414 17.531 1.00 89.19 235 ASN A CA 1
ATOM 1846 C C . ASN A 1 235 ? -16.102 -31.908 17.387 1.00 89.19 235 ASN A C 1
ATOM 1848 O O . ASN A 1 235 ? -17.175 -31.485 16.947 1.00 89.19 235 ASN A O 1
ATOM 1852 N N . ILE A 1 236 ? -15.078 -31.123 17.724 1.00 91.62 236 ILE A N 1
ATOM 1853 C CA . ILE A 1 236 ? -14.940 -29.699 17.410 1.00 91.62 236 ILE A CA 1
ATOM 1854 C C . ILE A 1 236 ? -13.694 -29.577 16.534 1.00 91.62 236 ILE A C 1
ATOM 1856 O O . ILE A 1 236 ? -12.572 -29.689 17.032 1.00 91.62 236 ILE A O 1
ATOM 1860 N N . ASP A 1 237 ? -13.895 -29.370 15.238 1.00 93.38 237 ASP A N 1
ATOM 1861 C CA . ASP A 1 237 ? -12.810 -29.288 14.266 1.00 93.38 237 ASP A CA 1
ATOM 1862 C C . ASP A 1 237 ? -12.672 -27.845 13.785 1.00 93.38 237 ASP A C 1
ATOM 1864 O O . ASP A 1 237 ? -13.588 -27.282 13.187 1.00 93.38 237 ASP A O 1
ATOM 1868 N N . ILE A 1 238 ? -11.532 -27.214 14.066 1.00 95.25 238 ILE A N 1
ATOM 1869 C CA . ILE A 1 238 ? -11.255 -25.866 13.573 1.00 95.25 238 ILE A CA 1
ATOM 1870 C C . ILE A 1 238 ? -10.971 -25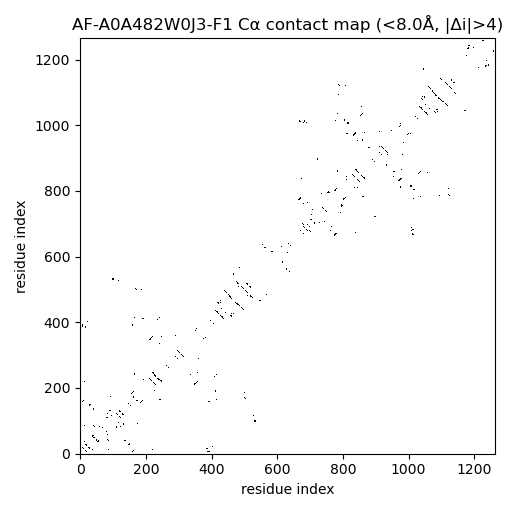.945 12.069 1.00 95.25 238 ILE A C 1
ATOM 1872 O O . ILE A 1 238 ? -10.098 -26.690 11.633 1.00 95.25 238 ILE A O 1
ATOM 1876 N N . ILE A 1 239 ? -11.706 -25.170 11.274 1.00 94.62 239 ILE A N 1
ATOM 1877 C CA . ILE A 1 239 ? -11.605 -25.150 9.808 1.00 94.62 239 ILE A CA 1
ATOM 1878 C C . ILE A 1 239 ? -10.673 -24.034 9.345 1.00 94.62 239 ILE A C 1
ATOM 1880 O O . ILE A 1 239 ? -9.837 -24.224 8.463 1.00 94.62 239 ILE A O 1
ATOM 1884 N N . SER A 1 240 ? -10.814 -22.849 9.935 1.00 94.06 240 SER A N 1
ATOM 1885 C CA . SER A 1 240 ? -10.034 -21.677 9.554 1.00 94.06 240 SER A CA 1
ATOM 1886 C C . SER A 1 240 ? -9.839 -20.762 10.744 1.00 94.06 240 SER A C 1
ATOM 1888 O O . SER A 1 240 ? -10.750 -20.578 11.551 1.00 94.06 240 SER A O 1
ATOM 1890 N N . ILE A 1 241 ? -8.646 -20.184 10.831 1.00 93.12 241 ILE A N 1
ATOM 1891 C CA . ILE A 1 241 ? -8.313 -19.153 11.806 1.00 93.12 241 ILE A CA 1
ATOM 1892 C C . ILE A 1 241 ? -7.692 -17.951 11.111 1.00 93.12 241 ILE A C 1
ATOM 1894 O O . ILE A 1 241 ? -6.920 -18.071 10.149 1.00 93.12 241 ILE A O 1
ATOM 1898 N N . ASP A 1 242 ? -8.033 -16.777 11.620 1.00 91.00 242 ASP A N 1
ATOM 1899 C CA . ASP A 1 242 ? -7.441 -15.513 11.222 1.00 91.00 242 ASP A CA 1
ATOM 1900 C C . ASP A 1 242 ? -7.466 -14.526 12.395 1.00 91.00 242 ASP A C 1
ATOM 1902 O O . ASP A 1 242 ? -8.113 -14.775 13.410 1.00 91.00 242 ASP A O 1
ATOM 1906 N N . GLY A 1 243 ? -6.736 -13.420 12.294 1.00 89.31 243 GLY A N 1
ATOM 1907 C CA . GLY A 1 243 ? -6.656 -12.472 13.399 1.00 89.31 243 GLY A CA 1
ATOM 1908 C C . GLY A 1 243 ? -5.660 -11.343 13.195 1.00 89.31 243 GLY A C 1
ATOM 1909 O O . GLY A 1 243 ? -5.067 -11.177 12.125 1.00 89.31 243 GLY A O 1
ATOM 1910 N N . ASP A 1 244 ? -5.492 -10.560 14.255 1.00 83.06 244 ASP A N 1
ATOM 1911 C CA . ASP A 1 244 ? -4.593 -9.423 14.330 1.00 83.06 244 ASP A CA 1
ATOM 1912 C C . ASP A 1 244 ? -4.074 -9.210 15.757 1.00 83.06 244 ASP A C 1
ATOM 1914 O O . ASP A 1 244 ? -4.826 -8.942 16.694 1.00 83.06 244 ASP A O 1
ATOM 1918 N N . SER A 1 245 ? -2.755 -9.298 15.929 1.00 79.19 245 SER A N 1
ATOM 1919 C CA . SER A 1 245 ? -2.131 -9.168 17.249 1.00 79.19 245 SER A CA 1
ATOM 1920 C C . SER A 1 245 ? -2.050 -7.730 17.778 1.00 79.19 245 SER A C 1
ATOM 1922 O O . SER A 1 245 ? -1.573 -7.528 18.895 1.00 79.19 245 SER A O 1
ATOM 1924 N N . PHE A 1 246 ? -2.411 -6.737 16.958 1.00 79.38 246 PHE A N 1
ATOM 1925 C CA . PHE A 1 246 ? -2.349 -5.302 17.264 1.00 79.38 246 PHE A CA 1
ATOM 1926 C C . PHE A 1 246 ? -3.685 -4.632 16.924 1.00 79.38 246 PHE A C 1
ATOM 1928 O O . PHE A 1 246 ? -3.740 -3.594 16.253 1.00 79.38 246 PHE A O 1
ATOM 1935 N N . LEU A 1 247 ? -4.765 -5.286 17.344 1.00 85.31 247 LEU A N 1
ATOM 1936 C CA . LEU A 1 247 ? -6.125 -4.780 17.267 1.00 85.31 247 LEU A CA 1
ATOM 1937 C C . LEU A 1 247 ? -6.895 -5.261 18.498 1.00 85.31 247 LEU A C 1
ATOM 1939 O O . LEU A 1 247 ? -7.070 -6.457 18.681 1.00 85.31 247 LEU A O 1
ATOM 1943 N N . GLY A 1 248 ? -7.334 -4.348 19.355 1.00 88.94 248 GLY A N 1
ATOM 1944 C CA . GLY A 1 248 ? -8.127 -4.658 20.543 1.00 88.94 248 GLY A CA 1
ATOM 1945 C C . GLY A 1 248 ? -8.526 -3.406 21.320 1.00 88.94 248 GLY A C 1
ATOM 1946 O O . GLY A 1 248 ? -8.339 -2.284 20.851 1.00 88.94 248 GLY A O 1
ATOM 1947 N N . GLY A 1 249 ? -9.052 -3.607 22.531 1.00 88.19 249 GLY A N 1
ATOM 1948 C CA . GLY A 1 249 ? -9.510 -2.560 23.458 1.00 88.19 249 GLY A CA 1
ATOM 1949 C C . GLY A 1 249 ? -8.576 -1.351 23.574 1.00 88.19 249 GLY A C 1
ATOM 1950 O O . GLY A 1 249 ? -9.034 -0.217 23.473 1.00 88.19 249 GLY A O 1
ATOM 1951 N N . HIS A 1 250 ? -7.272 -1.600 23.697 1.00 83.06 250 HIS A N 1
ATOM 1952 C CA . HIS A 1 250 ? -6.241 -0.577 23.858 1.00 83.06 250 HIS A CA 1
ATOM 1953 C C . HIS A 1 250 ? -6.141 0.389 22.669 1.00 83.06 250 HIS A C 1
ATOM 1955 O O . HIS A 1 250 ? -5.801 1.562 22.826 1.00 83.06 250 HIS A O 1
ATOM 1961 N N . ASP A 1 251 ? -6.426 -0.087 21.459 1.00 83.12 251 ASP A N 1
ATOM 1962 C CA . ASP A 1 251 ? -6.357 0.752 20.264 1.00 83.12 251 ASP A CA 1
ATOM 1963 C C . ASP A 1 251 ? -7.555 1.716 20.217 1.00 83.12 251 ASP A C 1
ATOM 1965 O O . ASP A 1 251 ? -7.395 2.870 19.822 1.00 83.12 251 ASP A O 1
ATOM 1969 N N . PHE A 1 252 ? -8.717 1.294 20.732 1.00 90.69 252 PHE A N 1
ATOM 1970 C CA . PHE A 1 252 ? -9.871 2.170 20.962 1.00 90.69 252 PHE A CA 1
ATOM 1971 C C . PHE A 1 252 ? -9.612 3.174 22.095 1.00 90.69 252 PHE A C 1
ATOM 1973 O O . PHE A 1 252 ? -9.910 4.358 21.938 1.00 90.69 252 PHE A O 1
ATOM 1980 N N . ASP A 1 253 ? -8.995 2.727 23.195 1.00 86.19 253 ASP A N 1
ATOM 1981 C CA . ASP A 1 253 ? -8.624 3.591 24.326 1.00 86.19 253 ASP A CA 1
ATOM 1982 C C . ASP A 1 253 ? -7.700 4.729 23.874 1.00 86.19 253 ASP A C 1
ATOM 1984 O O . ASP A 1 253 ? -7.867 5.878 24.277 1.00 86.19 253 ASP A O 1
ATOM 1988 N N . ASN A 1 254 ? -6.743 4.435 22.988 1.00 82.25 254 ASN A N 1
ATOM 1989 C CA . ASN A 1 254 ? -5.822 5.440 22.463 1.00 82.25 254 ASN A CA 1
ATOM 1990 C C . ASN A 1 254 ? -6.506 6.494 21.583 1.00 82.25 254 ASN A C 1
ATOM 1992 O O . ASN A 1 254 ? -6.070 7.643 21.601 1.00 82.25 254 ASN A O 1
ATOM 1996 N N . LEU A 1 255 ? -7.566 6.146 20.844 1.00 86.19 255 LEU A N 1
ATOM 1997 C CA . LEU A 1 255 ? -8.331 7.130 20.069 1.00 86.19 255 LEU A CA 1
ATOM 1998 C C . LEU A 1 255 ? -9.014 8.142 20.992 1.00 86.19 255 LEU A C 1
ATOM 2000 O O . LEU A 1 255 ? -8.943 9.343 20.745 1.00 86.19 255 LEU A O 1
ATOM 2004 N N . ILE A 1 256 ? -9.620 7.659 22.079 1.00 89.88 256 ILE A N 1
ATOM 2005 C CA . ILE A 1 256 ? -10.260 8.506 23.092 1.00 89.88 256 ILE A CA 1
ATOM 2006 C C . ILE A 1 256 ? -9.216 9.340 23.835 1.00 89.88 256 ILE A C 1
ATOM 2008 O O . ILE A 1 256 ? -9.394 10.545 23.997 1.00 89.88 256 ILE A O 1
ATOM 2012 N N . LYS A 1 257 ? -8.093 8.728 24.226 1.00 84.19 257 LYS A N 1
ATOM 2013 C CA . LYS A 1 257 ? -6.982 9.421 24.885 1.00 84.19 257 LYS A CA 1
ATOM 2014 C C . LYS A 1 257 ? -6.479 10.588 24.043 1.00 84.19 257 LYS A C 1
ATOM 2016 O O . LYS A 1 257 ? -6.290 11.674 24.579 1.00 84.19 257 LYS A O 1
ATOM 2021 N N . ASN A 1 258 ? -6.261 10.361 22.748 1.00 82.81 258 ASN A N 1
ATOM 2022 C CA . ASN A 1 258 ? -5.794 11.400 21.834 1.00 82.81 258 ASN A CA 1
ATOM 2023 C C . ASN A 1 258 ? -6.841 12.507 21.694 1.00 82.81 258 ASN A C 1
ATOM 2025 O O . ASN A 1 258 ? -6.499 13.660 21.896 1.00 82.81 258 ASN A O 1
ATOM 2029 N N . TYR A 1 259 ? -8.118 12.157 21.504 1.00 87.38 259 TYR A N 1
ATOM 2030 C CA . TYR A 1 259 ? -9.212 13.132 21.469 1.00 87.38 259 TYR A CA 1
ATOM 2031 C C . TYR A 1 259 ? -9.265 14.017 22.728 1.00 87.38 259 TYR A C 1
ATOM 2033 O O . TYR A 1 259 ? -9.423 15.232 22.628 1.00 87.38 259 TYR A O 1
ATOM 2041 N N . ILE A 1 260 ? -9.093 13.427 23.916 1.00 85.31 260 ILE A N 1
ATOM 2042 C CA . ILE A 1 260 ? -9.032 14.171 25.182 1.00 85.31 260 ILE A CA 1
ATOM 2043 C C . ILE A 1 260 ? -7.796 15.077 25.229 1.00 85.31 260 ILE A C 1
ATOM 2045 O O . ILE A 1 260 ? -7.906 16.226 25.646 1.00 85.31 260 ILE A O 1
ATOM 2049 N N . CYS A 1 261 ? -6.625 14.579 24.818 1.00 82.25 261 CYS A N 1
ATOM 2050 C CA . CYS A 1 261 ? -5.395 15.374 24.805 1.00 82.25 261 CYS A CA 1
ATOM 2051 C C . CYS A 1 261 ? -5.520 16.576 23.865 1.00 82.25 261 CYS A C 1
ATOM 2053 O O . CYS A 1 261 ? -5.241 17.692 24.294 1.00 82.25 261 CYS A O 1
ATOM 2055 N N . ASP A 1 262 ? -6.013 16.347 22.648 1.00 82.56 262 ASP A N 1
ATOM 2056 C CA . ASP A 1 262 ? -6.242 17.381 21.640 1.00 82.56 262 ASP A CA 1
ATOM 2057 C C . ASP A 1 262 ? -7.252 18.419 22.168 1.00 82.56 262 ASP A C 1
ATOM 2059 O O . ASP A 1 262 ? -6.990 19.618 22.134 1.00 82.56 262 ASP A O 1
ATOM 2063 N N . SER A 1 263 ? -8.347 17.970 22.800 1.00 82.94 263 SER A N 1
ATOM 2064 C CA . SER A 1 263 ? -9.343 18.863 23.414 1.00 82.94 263 SER A CA 1
ATOM 2065 C C . SER A 1 263 ? -8.749 19.730 24.533 1.00 82.94 263 SER A C 1
ATOM 2067 O O . SER A 1 263 ? -9.046 20.920 24.632 1.00 82.94 263 SER A O 1
ATOM 2069 N N . LEU A 1 264 ? -7.907 19.165 25.404 1.00 78.38 264 LEU A N 1
ATOM 2070 C CA . LEU A 1 264 ? -7.261 19.928 26.480 1.00 78.38 264 LEU A CA 1
ATOM 2071 C C . LEU A 1 264 ? -6.235 20.927 25.932 1.00 78.38 264 LEU A C 1
ATOM 2073 O O . LEU A 1 264 ? -6.120 22.036 26.461 1.00 78.38 264 LEU A O 1
ATOM 2077 N N . GLU A 1 265 ? -5.508 20.553 24.878 1.00 76.62 265 GLU A N 1
ATOM 2078 C CA . GLU A 1 265 ? -4.546 21.426 24.208 1.00 76.62 265 GLU A CA 1
ATOM 2079 C C . GLU A 1 265 ? -5.253 22.620 23.546 1.00 76.62 265 GLU A C 1
ATOM 2081 O O . GLU A 1 265 ? -4.863 23.764 23.792 1.00 76.62 265 GLU A O 1
ATOM 2086 N N . GLU A 1 266 ? -6.354 22.382 22.829 1.00 78.94 266 GLU A N 1
ATOM 2087 C CA . GLU A 1 266 ? -7.178 23.424 22.200 1.00 78.94 266 GLU A CA 1
ATOM 2088 C C . GLU A 1 266 ? -7.829 24.365 23.232 1.00 78.94 266 GLU A C 1
ATOM 2090 O O . GLU A 1 266 ? -7.761 25.593 23.109 1.00 78.94 266 GLU A O 1
ATOM 2095 N N . THR A 1 267 ? -8.457 23.806 24.275 1.00 77.00 267 THR A N 1
ATOM 2096 C CA . THR A 1 267 ? -9.322 24.583 25.187 1.00 77.00 267 THR A CA 1
ATOM 2097 C C . THR A 1 267 ? -8.541 25.284 26.298 1.00 77.00 267 THR A C 1
ATOM 2099 O O . THR A 1 267 ? -8.900 26.385 26.722 1.00 77.00 267 THR A O 1
ATOM 2102 N N . HIS A 1 268 ? -7.463 24.663 26.782 1.00 69.19 268 HIS A N 1
ATOM 2103 C CA . HIS A 1 268 ? -6.743 25.124 27.971 1.00 69.19 268 HIS A CA 1
ATOM 2104 C C . HIS A 1 268 ? -5.259 25.424 27.726 1.00 69.19 268 HIS A C 1
ATOM 2106 O O . HIS A 1 268 ? -4.608 25.949 28.631 1.00 69.19 268 HIS A O 1
ATOM 2112 N N . LYS A 1 269 ? -4.721 25.139 26.526 1.00 65.06 269 LYS A N 1
ATOM 2113 C CA . LYS A 1 269 ? -3.318 25.404 26.135 1.00 65.06 269 LYS A CA 1
ATOM 2114 C C . LYS A 1 269 ? -2.295 24.883 27.147 1.00 65.06 269 LYS A C 1
ATOM 2116 O O . LYS A 1 269 ? -1.257 25.501 27.386 1.00 65.06 269 LYS A O 1
ATOM 2121 N N . SER A 1 270 ? -2.622 23.773 27.796 1.00 55.72 270 SER A N 1
ATOM 2122 C CA . SER A 1 270 ? -1.855 23.229 28.909 1.00 55.72 270 SER A CA 1
ATOM 2123 C C . SER A 1 270 ? -0.878 22.160 28.447 1.00 55.72 270 SER A C 1
ATOM 2125 O O . SER A 1 270 ? -1.270 21.221 27.756 1.00 55.72 270 SER A O 1
ATOM 2127 N N . GLU A 1 271 ? 0.363 22.222 28.923 1.00 61.19 271 GLU A N 1
ATOM 2128 C CA . GLU A 1 271 ? 1.287 21.099 28.783 1.00 61.19 271 GLU A CA 1
ATOM 2129 C C . GLU A 1 271 ? 0.845 19.939 29.692 1.00 61.19 271 GLU A C 1
ATOM 2131 O O . GLU A 1 271 ? 0.870 20.029 30.922 1.00 61.19 271 GLU A O 1
ATOM 2136 N N . LEU A 1 272 ? 0.438 18.819 29.089 1.00 69.44 272 LEU A N 1
ATOM 2137 C CA . LEU A 1 272 ? 0.072 17.613 29.825 1.00 69.44 272 LEU A CA 1
ATOM 2138 C C . LEU A 1 272 ? 1.332 16.851 30.243 1.00 69.44 272 LEU A C 1
ATOM 2140 O O . LEU A 1 272 ? 2.045 16.276 29.421 1.00 69.44 272 LEU A O 1
ATOM 2144 N N . ASN A 1 273 ? 1.597 16.804 31.548 1.00 61.59 273 ASN A N 1
ATOM 2145 C CA . ASN A 1 273 ? 2.677 15.978 32.076 1.00 61.59 273 ASN A CA 1
ATOM 2146 C C . ASN A 1 273 ? 2.321 14.473 32.010 1.00 61.59 273 ASN A C 1
ATOM 2148 O O . ASN A 1 273 ? 1.179 14.068 31.788 1.00 61.59 273 ASN A O 1
ATOM 2152 N N . LYS A 1 274 ? 3.300 13.599 32.249 1.00 60.03 274 LYS A N 1
ATOM 2153 C CA . LYS A 1 274 ? 3.107 12.138 32.176 1.00 60.03 274 LYS A CA 1
ATOM 2154 C C . LYS A 1 274 ? 2.061 11.599 33.166 1.00 60.03 274 LYS A C 1
ATOM 2156 O O . LYS A 1 274 ? 1.360 10.641 32.842 1.00 60.03 274 LYS A O 1
ATOM 2161 N N . ARG A 1 275 ? 1.918 12.214 34.349 1.00 65.44 275 ARG A N 1
ATOM 2162 C CA . ARG A 1 275 ? 0.884 11.851 35.338 1.00 65.44 275 ARG A CA 1
ATOM 2163 C C . ARG A 1 275 ? -0.509 12.153 34.789 1.00 65.44 275 ARG A C 1
ATOM 2165 O O . ARG A 1 275 ? -1.403 11.320 34.917 1.00 65.44 275 ARG A O 1
ATOM 2172 N N . ASN A 1 276 ? -0.666 13.294 34.127 1.00 72.19 276 ASN A N 1
ATOM 2173 C CA . ASN A 1 276 ? -1.891 13.689 33.443 1.00 72.19 276 ASN A CA 1
ATOM 2174 C C . ASN A 1 276 ? -2.225 12.711 32.319 1.00 72.19 276 ASN A C 1
ATOM 2176 O O . ASN A 1 276 ? -3.320 12.161 32.306 1.00 72.19 276 ASN A O 1
ATOM 2180 N N . LEU A 1 277 ? -1.259 12.398 31.450 1.00 72.62 277 LEU A N 1
ATOM 2181 C CA . LEU A 1 277 ? -1.441 11.429 30.363 1.00 72.62 277 LEU A CA 1
ATOM 2182 C C . LEU A 1 277 ? -1.835 10.038 30.877 1.00 72.62 277 LEU A C 1
ATOM 2184 O O . LEU A 1 277 ? -2.667 9.367 30.269 1.00 72.62 277 LEU A O 1
ATOM 2188 N N . ARG A 1 278 ? -1.281 9.600 32.015 1.00 71.62 278 ARG A N 1
ATOM 2189 C CA . ARG A 1 278 ? -1.655 8.323 32.638 1.00 71.62 278 ARG A CA 1
ATOM 2190 C C . ARG A 1 278 ? -3.071 8.345 33.205 1.00 71.62 278 ARG A C 1
ATOM 2192 O O . ARG A 1 278 ? -3.778 7.350 33.071 1.00 71.62 278 ARG A O 1
ATOM 2199 N N . ARG A 1 279 ? -3.482 9.451 33.831 1.00 74.81 279 ARG A N 1
ATOM 2200 C CA . ARG A 1 279 ? -4.864 9.634 34.295 1.00 74.81 279 ARG A CA 1
ATOM 2201 C C . ARG A 1 279 ? -5.823 9.623 33.115 1.00 74.81 279 ARG A C 1
ATOM 2203 O O . ARG A 1 279 ? -6.718 8.794 33.111 1.00 74.81 279 ARG A O 1
ATOM 2210 N N . ILE A 1 280 ? -5.553 10.418 32.081 1.00 81.31 280 ILE A N 1
ATOM 2211 C CA . ILE A 1 280 ? -6.346 10.450 30.845 1.00 81.31 280 ILE A CA 1
ATOM 2212 C C . ILE A 1 280 ? -6.455 9.051 30.235 1.00 81.31 280 ILE A C 1
ATOM 2214 O O . ILE A 1 280 ? -7.544 8.647 29.850 1.00 81.31 280 ILE A O 1
ATOM 2218 N N . ALA A 1 281 ? -5.366 8.277 30.187 1.00 76.62 281 ALA A N 1
ATOM 2219 C CA . ALA A 1 281 ? -5.411 6.904 29.687 1.00 76.62 281 ALA A CA 1
ATOM 2220 C C . ALA A 1 281 ? -6.331 5.992 30.520 1.00 76.62 281 ALA A C 1
ATOM 2222 O O . ALA A 1 281 ? -7.040 5.179 29.941 1.00 76.62 281 ALA A O 1
ATOM 2223 N N . ASN A 1 282 ? -6.347 6.123 31.853 1.00 78.00 282 ASN A N 1
ATOM 2224 C CA . ASN A 1 282 ? -7.280 5.370 32.697 1.00 78.00 282 ASN A CA 1
ATOM 2225 C C . ASN A 1 282 ? -8.730 5.817 32.458 1.00 78.00 282 ASN A C 1
ATOM 2227 O O . ASN A 1 282 ? -9.577 4.967 32.216 1.00 78.00 282 ASN A O 1
ATOM 2231 N N . GLU A 1 283 ? -8.992 7.126 32.449 1.00 85.00 283 GLU A N 1
ATOM 2232 C CA . GLU A 1 283 ? -10.332 7.672 32.185 1.00 85.00 283 GLU A CA 1
ATOM 2233 C C . GLU A 1 283 ? -10.839 7.311 30.780 1.00 85.00 283 GLU A C 1
ATOM 2235 O O . GLU A 1 283 ? -12.032 7.122 30.574 1.00 85.00 283 GLU A O 1
ATOM 2240 N N . SER A 1 284 ? -9.932 7.157 29.807 1.00 89.19 284 SER A N 1
ATOM 2241 C CA . SER A 1 284 ? -10.270 6.730 28.443 1.00 89.19 284 SER A CA 1
ATOM 2242 C C . SER A 1 284 ? -10.836 5.309 28.406 1.00 89.19 284 SER A C 1
ATOM 2244 O O . SER A 1 284 ? -11.747 5.041 27.625 1.00 89.19 284 SER A O 1
ATOM 2246 N N . VAL A 1 285 ? -10.327 4.408 29.257 1.00 86.88 285 VAL A N 1
ATOM 2247 C CA . VAL A 1 285 ? -10.869 3.046 29.400 1.00 86.88 285 VAL A CA 1
ATOM 2248 C C . VAL A 1 285 ? -12.266 3.110 30.012 1.00 86.88 285 VAL A C 1
ATOM 2250 O O . VAL A 1 285 ? -13.203 2.549 29.449 1.00 86.88 285 VAL A O 1
ATOM 2253 N N . GLU A 1 286 ? -12.408 3.842 31.120 1.00 89.75 286 GLU A N 1
ATOM 2254 C CA . GLU A 1 286 ? -13.668 3.964 31.864 1.00 89.75 286 GLU A CA 1
ATOM 2255 C C . GLU A 1 286 ? -14.776 4.576 30.991 1.00 89.75 286 GLU A C 1
ATOM 2257 O O . GLU A 1 286 ? -15.878 4.034 30.905 1.00 89.75 286 GLU A O 1
ATOM 2262 N N . VAL A 1 287 ? -14.486 5.662 30.260 1.00 94.94 287 VAL A N 1
ATOM 2263 C CA . VAL A 1 287 ? -15.486 6.294 29.385 1.00 94.94 287 VAL A CA 1
ATOM 2264 C C . VAL A 1 287 ? -15.842 5.405 28.192 1.00 94.94 287 VAL A C 1
ATOM 2266 O O . VAL A 1 287 ? -17.009 5.348 27.816 1.00 94.94 287 VAL A O 1
ATOM 2269 N N . LYS A 1 288 ? -14.892 4.652 27.617 1.00 95.56 288 LYS A N 1
ATOM 2270 C CA . LYS A 1 288 ? -15.184 3.674 26.552 1.00 95.56 288 LYS A CA 1
ATOM 2271 C C . LYS A 1 288 ? -16.136 2.582 27.043 1.00 95.56 288 LYS A C 1
ATOM 2273 O O . LYS A 1 288 ? -17.099 2.237 26.353 1.00 95.56 288 LYS A O 1
ATOM 2278 N N . GLU A 1 289 ? -15.865 2.023 28.220 1.00 93.12 289 GLU A N 1
ATOM 2279 C CA . GLU A 1 289 ? -16.715 1.005 28.842 1.00 93.12 289 GLU A CA 1
ATOM 2280 C C . GLU A 1 289 ? -18.106 1.579 29.149 1.00 93.12 289 GLU A C 1
ATOM 2282 O O . GLU A 1 289 ? -19.116 0.969 28.793 1.00 93.12 289 GLU A O 1
ATOM 2287 N N . HIS A 1 290 ? -18.181 2.807 29.671 1.00 95.25 290 HIS A N 1
ATOM 2288 C CA . HIS A 1 290 ? -19.446 3.506 29.899 1.00 95.25 290 HIS A CA 1
ATOM 2289 C C . HIS A 1 290 ? -20.249 3.711 28.604 1.00 95.25 290 HIS A C 1
ATOM 2291 O O . HIS A 1 290 ? -21.439 3.389 28.548 1.00 95.25 290 HIS A O 1
ATOM 2297 N N . LEU A 1 291 ? -19.598 4.164 27.527 1.00 96.56 291 LEU A N 1
ATOM 2298 C CA . LEU A 1 291 ? -20.213 4.365 26.209 1.00 96.56 291 LEU A CA 1
ATOM 2299 C C . LEU A 1 291 ? -20.724 3.071 25.564 1.00 96.56 291 LEU A C 1
ATOM 2301 O O . LEU A 1 291 ? -21.522 3.130 24.627 1.00 96.56 291 LEU A O 1
ATOM 2305 N N . SER A 1 292 ? -20.326 1.903 26.072 1.00 95.12 292 SER A N 1
ATOM 2306 C CA . SER A 1 292 ? -20.885 0.623 25.625 1.00 95.12 292 SER A CA 1
ATOM 2307 C C . SER A 1 292 ? -22.311 0.385 26.143 1.00 95.12 292 SER A C 1
ATOM 2309 O O . SER A 1 292 ? -23.032 -0.441 25.589 1.00 95.12 292 SER A O 1
ATOM 2311 N N . THR A 1 293 ? -22.752 1.137 27.160 1.00 93.88 293 THR A N 1
ATOM 2312 C CA . THR A 1 293 ? -24.113 1.058 27.731 1.00 93.88 293 THR A CA 1
ATOM 2313 C C . THR A 1 293 ? -24.883 2.381 27.661 1.00 93.88 293 THR A C 1
ATOM 2315 O O . THR A 1 293 ? -26.106 2.362 27.534 1.00 93.88 293 THR A O 1
ATOM 2318 N N . SER A 1 294 ? -24.186 3.520 27.625 1.00 95.44 294 SER A N 1
ATOM 2319 C CA . SER A 1 294 ? -24.765 4.871 27.558 1.00 95.44 294 SER A CA 1
ATOM 2320 C C . SER A 1 294 ? -24.511 5.554 26.209 1.00 95.44 294 SER A C 1
ATOM 2322 O O . SER A 1 294 ? -23.511 5.275 25.550 1.00 95.44 294 SER A O 1
ATOM 2324 N N . GLU A 1 295 ? -25.395 6.464 25.786 1.00 95.25 295 GLU A N 1
ATOM 2325 C CA . GLU A 1 295 ? -25.223 7.259 24.547 1.00 95.25 295 GLU A CA 1
ATOM 2326 C C . GLU A 1 295 ? -24.176 8.378 24.685 1.00 95.25 295 GLU A C 1
ATOM 2328 O O . GLU A 1 295 ? -23.631 8.873 23.695 1.00 95.25 295 GLU A O 1
ATOM 2333 N N . SER A 1 296 ? -23.874 8.775 25.918 1.00 94.69 296 SER A N 1
ATOM 2334 C CA . SER A 1 296 ? -22.883 9.790 26.261 1.00 94.69 296 SER A CA 1
ATOM 2335 C C . SER A 1 296 ? -22.206 9.444 27.580 1.00 94.69 296 SER A C 1
ATOM 2337 O O . SER A 1 296 ? -22.799 8.779 28.426 1.00 94.69 296 SER A O 1
ATOM 2339 N N . GLY A 1 297 ? -20.984 9.926 27.759 1.00 93.38 297 GLY A N 1
ATOM 2340 C CA . GLY A 1 297 ? -20.244 9.878 29.011 1.00 93.38 297 GLY A CA 1
ATOM 2341 C C . GLY A 1 297 ? -19.355 11.106 29.133 1.00 93.38 297 GLY A C 1
ATOM 2342 O O . GLY A 1 297 ? -19.099 11.795 28.142 1.00 93.38 297 GLY A O 1
ATOM 2343 N N . SER A 1 298 ? -18.874 11.370 30.340 1.00 90.00 298 SER A N 1
ATOM 2344 C CA . SER A 1 298 ? -17.936 12.456 30.579 1.00 90.00 298 SER A CA 1
ATOM 2345 C C . SER A 1 298 ? -16.675 11.968 31.267 1.00 90.00 298 SER A C 1
ATOM 2347 O O . SER A 1 298 ? -16.686 11.016 32.045 1.00 90.00 298 SER A O 1
ATOM 2349 N N . VAL A 1 299 ? -15.570 12.625 30.934 1.00 88.50 299 VAL A N 1
ATOM 2350 C CA . VAL A 1 299 ? -14.281 12.446 31.592 1.00 88.50 299 VAL A CA 1
ATOM 2351 C C . VAL A 1 299 ? -14.047 13.662 32.470 1.00 88.50 299 VAL A C 1
ATOM 2353 O O . VAL A 1 299 ? -13.922 14.779 31.963 1.00 88.50 299 VAL A O 1
ATOM 2356 N N . ILE A 1 300 ? -14.009 13.438 33.784 1.00 86.00 300 ILE A N 1
ATOM 2357 C CA . ILE A 1 300 ? -13.819 14.492 34.783 1.00 86.00 300 ILE A CA 1
ATOM 2358 C C . ILE A 1 300 ? -12.366 14.467 35.255 1.00 86.00 300 ILE A C 1
ATOM 2360 O O . ILE A 1 300 ? -11.893 13.521 35.882 1.00 86.00 300 ILE A O 1
ATOM 2364 N N . LEU A 1 301 ? -11.639 15.535 34.950 1.00 81.75 301 LEU A N 1
ATOM 2365 C CA . LEU A 1 301 ? -10.218 15.684 35.221 1.00 81.75 301 LEU A CA 1
ATOM 2366 C C . LEU A 1 301 ? -9.995 16.769 36.278 1.00 81.75 301 LEU A C 1
ATOM 2368 O O . LEU A 1 301 ? -9.906 17.958 35.980 1.00 81.75 301 LEU A O 1
ATOM 2372 N N . GLU A 1 302 ? -9.865 16.352 37.537 1.00 76.81 302 GLU A N 1
ATOM 2373 C CA . GLU A 1 302 ? -9.531 17.248 38.653 1.00 76.81 302 GLU A CA 1
ATOM 2374 C C . GLU A 1 302 ? -8.018 17.447 38.789 1.00 76.81 302 GLU A C 1
ATOM 2376 O O . GLU A 1 302 ? -7.274 16.468 38.889 1.00 76.81 302 GLU A O 1
ATOM 2381 N N . GLY A 1 303 ? -7.534 18.692 38.826 1.00 67.94 303 GLY A N 1
ATOM 2382 C CA . GLY A 1 303 ? -6.111 18.992 39.056 1.00 67.94 303 GLY A CA 1
ATOM 2383 C C . GLY A 1 303 ? -5.167 18.448 37.975 1.00 67.94 303 GLY A C 1
ATOM 2384 O O . GLY A 1 303 ? -4.012 18.132 38.257 1.00 67.94 303 GLY A O 1
ATOM 2385 N N . VAL A 1 304 ? -5.676 18.250 36.754 1.00 65.38 304 VAL A N 1
ATOM 2386 C CA . VAL A 1 304 ? -4.876 17.880 35.571 1.00 65.38 304 VAL A CA 1
ATOM 2387 C C . VAL A 1 304 ? -4.213 19.111 34.948 1.00 65.38 304 VAL A C 1
ATOM 2389 O O . VAL A 1 304 ? -3.152 19.003 34.342 1.00 65.38 304 VAL A O 1
ATOM 2392 N N . ILE A 1 305 ? -4.782 20.294 35.154 1.00 63.91 305 ILE A N 1
ATOM 2393 C CA . ILE A 1 305 ? -4.217 21.586 34.757 1.00 63.91 305 ILE A CA 1
ATOM 2394 C C . ILE A 1 305 ? -4.164 22.465 36.017 1.00 63.91 305 ILE A C 1
ATOM 2396 O O . ILE A 1 305 ? -4.941 22.230 36.942 1.00 63.91 305 ILE A O 1
ATOM 2400 N N . ASP A 1 306 ? -3.272 23.463 36.066 1.00 61.19 306 ASP A N 1
ATOM 2401 C CA . ASP A 1 306 ? -3.137 24.482 37.135 1.00 61.19 306 ASP A CA 1
ATOM 2402 C C . ASP A 1 306 ? -4.359 25.436 37.241 1.00 61.19 306 ASP A C 1
ATOM 2404 O O . ASP A 1 306 ? -4.250 26.632 37.513 1.00 61.19 306 ASP A O 1
ATOM 2408 N N . ILE A 1 307 ? -5.561 24.911 37.014 1.00 57.56 307 ILE A N 1
ATOM 2409 C CA . ILE A 1 307 ? -6.848 25.562 37.247 1.00 57.56 307 ILE A CA 1
ATOM 2410 C C . ILE A 1 307 ? -7.514 24.909 38.456 1.00 57.56 307 ILE A C 1
ATOM 2412 O O . ILE A 1 307 ? -7.452 23.698 38.653 1.00 57.56 307 ILE A O 1
ATOM 2416 N N . LYS A 1 308 ? -8.129 25.744 39.299 1.00 53.09 308 LYS A N 1
ATOM 2417 C CA . LYS A 1 308 ? -8.764 25.324 40.558 1.00 53.09 308 LYS A CA 1
ATOM 2418 C C . LYS A 1 308 ? -10.006 24.444 40.356 1.00 53.09 308 LYS A C 1
ATOM 2420 O O . LYS A 1 308 ? -10.379 23.748 41.296 1.00 53.09 308 LYS A O 1
ATOM 2425 N N . ASP A 1 309 ? -10.609 24.479 39.170 1.00 65.12 309 ASP A N 1
ATOM 2426 C CA . ASP A 1 309 ? -11.875 23.815 38.857 1.00 65.12 309 ASP A CA 1
ATOM 2427 C C . ASP A 1 309 ? -11.661 22.495 38.093 1.00 65.12 309 ASP A C 1
ATOM 2429 O O . ASP A 1 309 ? -10.693 22.332 37.346 1.00 65.12 309 ASP A O 1
ATOM 2433 N N . SER A 1 310 ? -12.574 21.539 38.280 1.00 78.56 310 SER A N 1
ATOM 2434 C CA . SER A 1 310 ? -12.608 20.272 37.540 1.00 78.56 310 SER A CA 1
ATOM 2435 C C . SER A 1 310 ? -12.924 20.506 36.061 1.00 78.56 310 SER A C 1
ATOM 2437 O O . SER A 1 310 ? -13.895 21.195 35.747 1.00 78.56 310 SER A O 1
ATOM 2439 N N . ILE A 1 311 ? -12.160 19.893 35.155 1.00 83.81 311 ILE A N 1
ATOM 2440 C CA . ILE A 1 311 ? -12.455 19.931 33.716 1.00 83.81 311 ILE A CA 1
ATOM 2441 C C . ILE A 1 311 ? -13.343 18.746 33.375 1.00 83.81 311 ILE A C 1
ATOM 2443 O O . ILE A 1 311 ? -12.977 17.608 33.660 1.00 83.81 311 ILE A O 1
ATOM 2447 N N . GLU A 1 312 ? -14.475 19.000 32.734 1.00 88.31 312 GLU A N 1
ATOM 2448 C CA . GLU A 1 312 ? -15.352 17.951 32.228 1.00 88.31 312 GLU A CA 1
ATOM 2449 C C . GLU A 1 312 ? -15.319 17.935 30.697 1.00 88.31 312 GLU A C 1
ATOM 2451 O O . GLU A 1 312 ? -15.657 18.923 30.047 1.00 88.31 312 GLU A O 1
ATOM 2456 N N . ILE A 1 313 ? -14.919 16.803 30.116 1.00 89.81 313 ILE A N 1
ATOM 2457 C CA . ILE A 1 313 ? -14.944 16.578 28.668 1.00 89.81 313 ILE A CA 1
ATOM 2458 C C . ILE A 1 313 ? -16.078 15.614 28.359 1.00 89.81 313 ILE A C 1
ATOM 2460 O O . ILE A 1 313 ? -16.045 14.455 28.770 1.00 89.81 313 ILE A O 1
ATOM 2464 N N . GLN A 1 314 ? -17.069 16.094 27.615 1.00 92.19 314 GLN A N 1
ATOM 2465 C CA . GLN A 1 314 ? -18.186 15.279 27.151 1.00 92.19 314 GLN A CA 1
ATOM 2466 C C . GLN A 1 314 ? -17.795 14.506 25.888 1.00 92.19 314 GLN A C 1
ATOM 2468 O O . GLN A 1 314 ? -17.230 15.069 24.947 1.00 92.19 314 GLN A O 1
ATOM 2473 N N . LEU A 1 315 ? -18.140 13.222 25.853 1.00 94.25 315 LEU A N 1
ATOM 2474 C CA . LEU A 1 315 ? -17.954 12.351 24.701 1.00 94.25 315 LEU A CA 1
ATOM 2475 C C . LEU A 1 315 ? -19.242 11.570 24.441 1.00 94.25 315 LEU A C 1
ATOM 2477 O O . LEU A 1 315 ? -19.789 10.916 25.326 1.00 94.25 315 LEU A O 1
ATOM 2481 N N . THR A 1 316 ? -19.732 11.619 23.208 1.00 96.44 316 THR A N 1
ATOM 2482 C CA . THR A 1 316 ? -20.880 10.812 22.774 1.00 96.44 316 THR A CA 1
ATOM 2483 C C . THR A 1 316 ? -20.422 9.506 22.135 1.00 96.44 316 THR A C 1
ATOM 2485 O O . THR A 1 316 ? -19.349 9.438 21.525 1.00 96.44 316 THR A O 1
ATOM 2488 N N . ARG A 1 317 ? -21.273 8.474 22.187 1.00 97.19 317 ARG A N 1
ATOM 2489 C CA . ARG A 1 317 ? -21.026 7.199 21.501 1.00 97.19 317 ARG A CA 1
ATOM 2490 C C . ARG A 1 317 ? -20.801 7.419 20.005 1.00 97.19 317 ARG A C 1
ATOM 2492 O O . ARG A 1 317 ? -19.860 6.870 19.448 1.00 97.19 317 ARG A O 1
ATOM 2499 N N . SER A 1 318 ? -21.584 8.295 19.372 1.00 95.19 318 SER A N 1
ATOM 2500 C CA . SER A 1 318 ? -21.426 8.610 17.945 1.00 95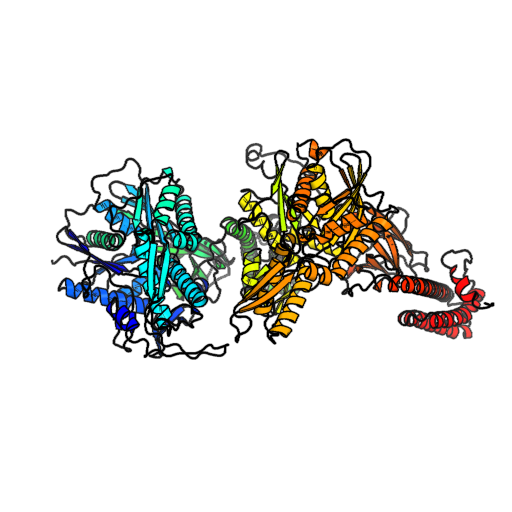.19 318 SER A CA 1
ATOM 2501 C C . SER A 1 318 ? -20.057 9.219 17.609 1.00 95.19 318 SER A C 1
ATOM 2503 O O . SER A 1 318 ? -19.481 8.895 16.571 1.00 95.19 318 SER A O 1
ATOM 2505 N N . GLN A 1 319 ? -19.506 10.085 18.469 1.00 95.31 319 GLN A N 1
ATOM 2506 C CA . GLN A 1 319 ? -18.157 10.634 18.274 1.00 95.31 319 GLN A CA 1
ATOM 2507 C C . GLN A 1 319 ? -17.093 9.540 18.381 1.00 95.31 319 GLN A C 1
ATOM 2509 O O . GLN A 1 319 ? -16.258 9.421 17.484 1.00 95.31 319 GLN A O 1
ATOM 2514 N N . PHE A 1 320 ? -17.173 8.703 19.421 1.00 96.38 320 PHE A N 1
ATOM 2515 C CA . PHE A 1 320 ? -16.291 7.547 19.571 1.00 96.38 320 PHE A CA 1
ATOM 2516 C C . PHE A 1 320 ? -16.357 6.625 18.345 1.00 96.38 320 PHE A C 1
ATOM 2518 O O . PHE A 1 320 ? -15.324 6.254 17.789 1.00 96.38 320 PHE A O 1
ATOM 2525 N N . GLU A 1 321 ? -17.561 6.306 17.872 1.00 96.50 321 GLU A N 1
ATOM 2526 C CA . GLU A 1 321 ? -17.744 5.417 16.729 1.00 96.50 321 GLU A CA 1
ATOM 2527 C C . GLU A 1 321 ? -17.163 5.992 15.433 1.00 96.50 321 GLU A C 1
ATOM 2529 O O . GLU A 1 321 ? -16.555 5.259 14.653 1.00 96.50 321 GLU A O 1
ATOM 2534 N N . LYS A 1 322 ? -17.290 7.308 15.215 1.00 93.94 322 LYS A N 1
ATOM 2535 C CA . LYS A 1 322 ? -16.667 7.997 14.075 1.00 93.94 322 LYS A CA 1
ATOM 2536 C C . LYS A 1 322 ? -15.143 7.939 14.143 1.00 93.94 322 LYS A C 1
ATOM 2538 O O . LYS A 1 322 ? -14.504 7.640 13.138 1.00 93.94 322 LYS A O 1
ATOM 2543 N N . MET A 1 323 ? -14.563 8.180 15.319 1.00 94.06 323 MET A N 1
ATOM 2544 C CA . MET A 1 323 ? -13.115 8.076 15.542 1.00 94.06 323 MET A CA 1
ATOM 2545 C C . MET A 1 323 ? -12.603 6.647 15.306 1.00 94.06 323 MET A C 1
ATOM 2547 O O . MET A 1 323 ? -11.516 6.454 14.765 1.00 94.06 323 MET A O 1
ATOM 2551 N N . ALA A 1 324 ? -13.395 5.643 15.691 1.00 92.44 324 ALA A N 1
ATOM 2552 C CA . ALA A 1 324 ? -13.040 4.228 15.624 1.00 92.44 324 ALA A CA 1
ATOM 2553 C C . ALA A 1 324 ? -13.411 3.529 14.303 1.00 92.44 324 ALA A C 1
ATOM 2555 O O . ALA A 1 324 ? -13.110 2.343 14.148 1.00 92.44 324 ALA A O 1
ATOM 2556 N N . ALA A 1 325 ? -13.997 4.238 13.329 1.00 92.25 325 ALA A N 1
ATOM 2557 C CA . ALA A 1 325 ? -14.529 3.659 12.091 1.00 92.25 325 ALA A CA 1
ATOM 2558 C C . ALA A 1 325 ? -13.536 2.730 11.364 1.00 92.25 325 ALA A C 1
ATOM 2560 O O . ALA A 1 325 ? -13.890 1.616 10.984 1.00 92.25 325 ALA A O 1
ATOM 2561 N N . ASN A 1 326 ? -12.267 3.137 11.248 1.00 86.31 326 ASN A N 1
ATOM 2562 C CA . ASN A 1 326 ? -11.229 2.331 10.595 1.00 86.31 326 ASN A CA 1
ATOM 2563 C C . ASN A 1 326 ? -10.909 1.032 11.351 1.00 86.31 326 ASN A C 1
ATOM 2565 O O . ASN A 1 326 ? -10.639 0.006 10.727 1.00 86.31 326 ASN A O 1
ATOM 2569 N N . LEU A 1 327 ? -10.924 1.066 12.688 1.00 90.88 327 LEU A N 1
ATOM 2570 C CA . LEU A 1 327 ? -10.684 -0.125 13.504 1.00 90.88 327 LEU A CA 1
ATOM 2571 C C . LEU A 1 327 ? -11.850 -1.109 13.379 1.00 90.88 327 LEU A C 1
ATOM 2573 O O . LEU A 1 327 ? -11.609 -2.310 13.302 1.00 90.88 327 LEU A O 1
ATOM 2577 N N . PHE A 1 328 ? -13.086 -0.612 13.289 1.00 95.06 328 PHE A N 1
ATOM 2578 C CA . PHE A 1 328 ? -14.260 -1.454 13.074 1.00 95.06 328 PHE A CA 1
ATOM 2579 C C . PHE A 1 328 ? -14.278 -2.112 11.692 1.00 95.06 328 PHE A C 1
ATOM 2581 O O . PHE A 1 328 ? -14.517 -3.311 11.591 1.00 95.06 328 PHE A O 1
ATOM 2588 N N . THR A 1 329 ? -13.978 -1.373 10.620 1.00 91.19 329 THR A N 1
ATOM 2589 C CA . THR A 1 329 ? -13.887 -1.968 9.275 1.00 91.19 329 THR A CA 1
ATOM 2590 C C . THR A 1 329 ? -12.838 -3.079 9.238 1.00 91.19 329 THR A C 1
ATOM 2592 O O . THR A 1 329 ? -13.101 -4.168 8.731 1.00 91.19 329 THR A O 1
ATOM 2595 N N . ARG A 1 330 ? -11.682 -2.854 9.879 1.00 90.75 330 ARG A N 1
ATOM 2596 C CA . ARG A 1 330 ? -10.598 -3.840 9.956 1.00 90.75 330 ARG A CA 1
ATOM 2597 C C . ARG A 1 330 ? -11.028 -5.144 10.635 1.00 90.75 330 ARG A C 1
ATOM 2599 O O . ARG A 1 330 ? -10.552 -6.198 10.221 1.00 90.75 330 ARG A O 1
ATOM 2606 N N . THR A 1 331 ? -11.910 -5.119 11.643 1.00 96.00 331 THR A N 1
ATOM 2607 C CA . THR A 1 331 ? -12.396 -6.373 12.249 1.00 96.00 331 THR A CA 1
ATOM 2608 C C . THR A 1 331 ? -13.289 -7.162 11.288 1.00 96.00 331 THR A C 1
ATOM 2610 O O . THR A 1 331 ? -13.151 -8.381 11.191 1.00 96.00 331 THR A O 1
ATOM 2613 N N . ILE A 1 332 ? -14.142 -6.487 10.512 1.00 97.00 332 ILE A N 1
ATOM 2614 C CA . ILE A 1 332 ? -14.996 -7.129 9.501 1.00 97.00 332 ILE A CA 1
ATOM 2615 C C . ILE A 1 332 ? -14.168 -7.707 8.345 1.00 97.00 332 ILE A C 1
ATOM 2617 O O . ILE A 1 332 ? -14.423 -8.831 7.915 1.00 97.00 332 ILE A O 1
ATOM 2621 N N . ASP A 1 333 ? -13.123 -7.009 7.898 1.00 91.62 333 ASP A N 1
ATOM 2622 C CA . ASP A 1 333 ? -12.215 -7.508 6.854 1.00 91.62 333 ASP A CA 1
ATOM 2623 C C . ASP A 1 333 ? -11.522 -8.820 7.259 1.00 91.62 333 ASP A C 1
ATOM 2625 O O . ASP A 1 333 ? -11.290 -9.709 6.435 1.00 91.62 333 ASP A O 1
ATOM 2629 N N . ILE A 1 334 ? -11.178 -8.959 8.542 1.00 93.00 334 ILE A N 1
ATOM 2630 C CA . ILE A 1 334 ? -10.560 -10.174 9.088 1.00 93.00 334 ILE A CA 1
ATOM 2631 C C . ILE A 1 334 ? -11.579 -11.319 9.153 1.00 93.00 334 ILE A C 1
ATOM 2633 O O . ILE A 1 334 ? -11.231 -12.448 8.802 1.00 93.00 334 ILE A O 1
ATOM 2637 N N . VAL A 1 335 ? -12.833 -11.040 9.529 1.00 96.44 335 VAL A N 1
ATOM 2638 C CA . VAL A 1 335 ? -13.933 -12.022 9.476 1.00 96.44 335 VAL A CA 1
ATOM 2639 C C . VAL A 1 335 ? -14.137 -12.524 8.045 1.00 96.44 335 VAL A C 1
ATOM 2641 O O . VAL A 1 335 ? -14.138 -13.733 7.808 1.00 96.44 335 VAL A O 1
ATOM 2644 N N . ASP A 1 336 ? -14.221 -11.608 7.080 1.00 94.56 336 ASP A N 1
ATOM 2645 C CA . ASP A 1 336 ? -14.379 -11.926 5.659 1.00 94.56 336 ASP A CA 1
ATOM 2646 C C . ASP A 1 336 ? -13.222 -12.774 5.119 1.00 94.56 336 ASP A C 1
ATOM 2648 O O . ASP A 1 336 ? -13.426 -13.771 4.420 1.00 94.56 336 ASP A O 1
ATOM 2652 N N . ARG A 1 337 ? -11.989 -12.430 5.505 1.00 90.12 337 ARG A N 1
ATOM 2653 C CA . ARG A 1 337 ? -10.801 -13.209 5.156 1.00 90.12 337 ARG A CA 1
ATOM 2654 C C . ARG A 1 337 ? -10.843 -14.614 5.759 1.00 90.12 337 ARG A C 1
ATOM 2656 O O . ARG A 1 337 ? -10.498 -15.566 5.058 1.00 90.12 337 ARG A O 1
ATOM 2663 N N . CYS A 1 338 ? -11.278 -14.754 7.011 1.00 93.31 338 CYS A N 1
ATOM 2664 C CA . CYS A 1 338 ? -11.384 -16.047 7.686 1.00 93.31 338 CYS A CA 1
ATOM 2665 C C . CYS A 1 338 ? -12.378 -16.982 6.973 1.00 93.31 338 CYS A C 1
ATOM 2667 O O . CYS A 1 338 ? -12.025 -18.134 6.712 1.00 93.31 338 CYS A O 1
ATOM 2669 N N . ILE A 1 339 ? -13.546 -16.461 6.563 1.00 94.00 339 ILE A N 1
ATOM 2670 C CA . ILE A 1 339 ? -14.572 -17.182 5.778 1.00 94.00 339 ILE A CA 1
ATOM 2671 C C . ILE A 1 339 ? -14.037 -17.587 4.403 1.00 94.00 339 ILE A C 1
ATOM 2673 O O . ILE A 1 339 ? -14.140 -18.740 3.990 1.00 94.00 339 ILE A O 1
ATOM 2677 N N . LYS A 1 340 ? -13.383 -16.665 3.691 1.00 88.50 340 LYS A N 1
ATOM 2678 C CA . LYS A 1 340 ? -12.772 -16.982 2.390 1.00 88.50 340 LYS A CA 1
ATOM 2679 C C . LYS A 1 340 ? -11.711 -18.077 2.500 1.00 88.50 340 LYS A C 1
ATOM 2681 O O . LYS A 1 340 ? -11.565 -18.876 1.581 1.00 88.50 340 LYS A O 1
ATOM 2686 N N . ASN A 1 341 ? -10.965 -18.112 3.604 1.00 85.12 341 ASN A N 1
ATOM 2687 C CA . ASN A 1 341 ? -9.944 -19.129 3.853 1.00 85.12 341 ASN A CA 1
ATOM 2688 C C . ASN A 1 341 ? -10.526 -20.485 4.285 1.00 85.12 341 ASN A C 1
ATOM 2690 O O . ASN A 1 341 ? -9.807 -21.476 4.200 1.00 85.12 341 ASN A O 1
ATOM 2694 N N . SER A 1 342 ? -11.783 -20.539 4.744 1.00 88.88 342 SER A N 1
ATOM 2695 C CA . SER A 1 342 ? -12.476 -21.796 5.056 1.00 88.88 342 SER A CA 1
ATOM 2696 C C . SER A 1 342 ? -13.167 -22.425 3.846 1.00 88.88 342 SER A C 1
ATOM 2698 O O . SER A 1 342 ? -13.741 -23.495 3.996 1.00 88.88 342 SER A O 1
ATOM 2700 N N . GLU A 1 343 ? -13.164 -21.760 2.683 1.00 88.56 343 GLU A N 1
ATOM 2701 C CA . GLU A 1 343 ? -13.953 -22.156 1.501 1.00 88.56 343 GLU A CA 1
ATOM 2702 C C . GLU A 1 343 ? -15.468 -22.246 1.784 1.00 88.56 343 GLU A C 1
ATOM 2704 O O . GLU A 1 343 ? -16.203 -22.935 1.082 1.00 88.56 343 GLU A O 1
ATOM 2709 N N . LEU A 1 344 ? -15.940 -21.518 2.804 1.00 92.19 344 LEU A N 1
ATOM 2710 C CA . LEU A 1 344 ? -17.356 -21.425 3.163 1.00 92.19 344 LEU A CA 1
ATOM 2711 C C . LEU A 1 344 ? -17.918 -20.070 2.736 1.00 92.19 344 LEU A C 1
ATOM 2713 O O . LEU A 1 344 ? -17.186 -19.127 2.426 1.00 92.19 344 LEU A O 1
ATOM 2717 N N . THR A 1 345 ? -19.238 -19.963 2.761 1.00 92.75 345 THR A N 1
ATOM 2718 C CA . THR A 1 345 ? -19.976 -18.714 2.600 1.00 92.75 345 THR A CA 1
ATOM 2719 C C . THR A 1 345 ? -20.534 -18.238 3.941 1.00 92.75 345 THR A C 1
ATOM 2721 O O . THR A 1 345 ? -20.536 -18.961 4.939 1.00 92.75 345 THR A O 1
ATOM 2724 N N . LYS A 1 346 ? -21.029 -16.997 3.983 1.00 93.00 346 LYS A N 1
ATOM 2725 C CA . LYS A 1 346 ? -21.673 -16.436 5.182 1.00 93.00 346 LYS A CA 1
ATOM 2726 C C . LYS A 1 346 ? -22.888 -17.257 5.627 1.00 93.00 346 LYS A C 1
ATOM 2728 O O . LYS A 1 346 ? -23.105 -17.412 6.826 1.00 93.00 346 LYS A O 1
ATOM 2733 N N . ASP A 1 347 ? -23.626 -17.814 4.668 1.00 91.69 347 ASP A N 1
ATOM 2734 C CA . ASP A 1 347 ? -24.857 -18.583 4.889 1.00 91.69 347 ASP A CA 1
ATOM 2735 C C . ASP A 1 347 ? -24.611 -19.961 5.523 1.00 91.69 347 ASP A C 1
ATOM 2737 O O . ASP A 1 347 ? -25.521 -20.561 6.116 1.00 91.69 347 ASP A O 1
ATOM 2741 N N . ASP A 1 348 ? -23.378 -20.462 5.414 1.00 93.19 348 ASP A N 1
ATOM 2742 C CA . ASP A 1 348 ? -22.950 -21.719 6.028 1.00 93.19 348 ASP A CA 1
ATOM 2743 C C . ASP A 1 348 ? -22.716 -21.562 7.535 1.00 93.19 348 ASP A C 1
ATOM 2745 O O . ASP A 1 348 ? -22.911 -22.509 8.305 1.00 93.19 348 ASP A O 1
ATOM 2749 N N . ILE A 1 349 ? -22.334 -20.357 7.976 1.00 94.44 349 ILE A N 1
ATOM 2750 C CA . ILE A 1 349 ? -22.114 -20.050 9.389 1.00 94.44 349 ILE A CA 1
ATOM 2751 C C . ILE A 1 349 ? -23.461 -20.054 10.092 1.00 94.44 349 ILE A C 1
ATOM 2753 O O . ILE A 1 349 ? -24.320 -19.229 9.811 1.00 94.44 349 ILE A O 1
ATOM 2757 N N . SER A 1 350 ? -23.654 -20.976 11.026 1.00 89.81 350 SER A N 1
ATOM 2758 C CA . SER A 1 350 ? -24.920 -21.216 11.723 1.00 89.81 350 SER A CA 1
ATOM 2759 C C . SER A 1 350 ? -25.115 -20.281 12.904 1.00 89.81 350 SER A C 1
ATOM 2761 O O . SER A 1 350 ? -26.229 -19.811 13.115 1.00 89.81 350 SER A O 1
ATOM 2763 N N . GLU A 1 351 ? -24.044 -19.953 13.618 1.00 91.81 351 GLU A N 1
ATOM 2764 C CA . GLU A 1 351 ? -24.084 -19.116 14.811 1.00 91.81 351 GLU A CA 1
ATOM 2765 C C . GLU A 1 351 ? -22.745 -18.407 15.036 1.00 91.81 351 GLU A C 1
ATOM 2767 O O . GLU A 1 351 ? -21.690 -18.894 14.620 1.00 91.81 351 GLU A O 1
ATOM 2772 N N . ILE A 1 352 ? -22.815 -17.242 15.682 1.00 95.38 352 ILE A N 1
ATOM 2773 C CA . ILE A 1 352 ? -21.677 -16.367 15.960 1.00 95.38 352 ILE A CA 1
ATOM 2774 C C . ILE A 1 352 ? -21.546 -16.220 17.477 1.00 95.38 352 ILE A C 1
ATOM 2776 O O . ILE A 1 352 ? -22.441 -15.671 18.118 1.00 95.38 352 ILE A O 1
ATOM 2780 N N . ILE A 1 353 ? -20.445 -16.712 18.038 1.00 95.06 353 ILE A N 1
ATOM 2781 C CA . ILE A 1 353 ? -20.137 -16.716 19.472 1.00 95.06 353 ILE A CA 1
ATOM 2782 C C . ILE A 1 353 ? -19.187 -15.554 19.766 1.00 95.06 353 ILE A C 1
ATOM 2784 O O . ILE A 1 353 ? -18.145 -15.436 19.122 1.00 95.06 353 ILE A O 1
ATOM 2788 N N . LEU A 1 354 ? -19.532 -14.705 20.736 1.00 96.62 354 LEU A N 1
ATOM 2789 C CA . LEU A 1 354 ? -18.711 -13.558 21.132 1.00 96.62 354 LEU A CA 1
ATOM 2790 C C . LEU A 1 354 ? -17.811 -13.898 22.329 1.00 96.62 354 LEU A C 1
ATOM 2792 O O . LEU A 1 354 ? -18.282 -14.436 23.332 1.00 96.62 354 LEU A O 1
ATOM 2796 N N . ALA A 1 355 ? -16.534 -13.537 22.233 1.00 95.50 355 ALA A N 1
ATOM 2797 C CA . ALA A 1 355 ? -15.545 -13.624 23.305 1.00 95.50 355 ALA A CA 1
ATOM 2798 C C . ALA A 1 355 ? -14.729 -12.319 23.395 1.00 95.50 355 ALA A C 1
ATOM 2800 O O . ALA A 1 355 ? -14.601 -11.581 22.419 1.00 95.50 355 ALA A O 1
ATOM 2801 N N . GLY A 1 356 ? -14.212 -12.006 24.584 1.00 93.31 356 GLY A N 1
ATOM 2802 C CA . GLY A 1 356 ? -13.415 -10.803 24.828 1.00 93.31 356 GLY A CA 1
ATOM 2803 C C . GLY A 1 356 ? -14.242 -9.542 25.123 1.00 93.31 356 GLY A C 1
ATOM 2804 O O . GLY A 1 356 ? -15.279 -9.277 24.513 1.00 93.31 356 GLY A O 1
ATOM 2805 N N . GLY A 1 357 ? -13.778 -8.735 26.084 1.00 91.44 357 GLY A N 1
ATOM 2806 C CA . GLY A 1 357 ? -14.530 -7.587 26.614 1.00 91.44 357 GLY A CA 1
ATOM 2807 C C . GLY A 1 357 ? -14.809 -6.469 25.602 1.00 91.44 357 GLY A C 1
ATOM 2808 O O . GLY A 1 357 ? -15.826 -5.790 25.695 1.00 91.44 357 GLY A O 1
ATOM 2809 N N . SER A 1 358 ? -13.983 -6.296 24.565 1.00 95.31 358 SER A N 1
ATOM 2810 C CA . SER A 1 358 ? -14.241 -5.250 23.561 1.00 95.31 358 SER A CA 1
ATOM 2811 C C . SER A 1 358 ? -15.443 -5.576 22.664 1.00 95.31 358 SER A C 1
ATOM 2813 O O . SER A 1 358 ? -15.917 -4.703 21.940 1.00 95.31 358 SER A O 1
ATOM 2815 N N . THR A 1 359 ? -15.978 -6.803 22.718 1.00 96.31 359 THR A N 1
ATOM 2816 C CA . THR A 1 359 ? -17.232 -7.153 22.033 1.00 96.31 359 THR A CA 1
ATOM 2817 C C . THR A 1 359 ? -18.457 -6.468 22.632 1.00 96.31 359 THR A C 1
ATOM 2819 O O . THR A 1 359 ? -19.483 -6.401 21.960 1.00 96.31 359 THR A O 1
ATOM 2822 N N . TYR A 1 360 ? -18.367 -5.886 23.836 1.00 95.56 360 TYR A N 1
ATOM 2823 C CA . TYR A 1 360 ? -19.447 -5.079 24.410 1.00 95.56 360 TYR A CA 1
ATOM 2824 C C . TYR A 1 360 ? -19.739 -3.793 23.624 1.00 95.56 360 TYR A C 1
ATOM 2826 O O . TYR A 1 360 ? -20.841 -3.265 23.746 1.00 95.56 360 TYR A O 1
ATOM 2834 N N . ILE A 1 361 ? -18.811 -3.319 22.783 1.00 97.00 361 ILE A N 1
ATOM 2835 C CA . ILE A 1 361 ? -19.008 -2.119 21.959 1.00 97.00 361 ILE A CA 1
ATOM 2836 C C . ILE A 1 361 ? -20.196 -2.339 20.995 1.00 97.00 361 ILE A C 1
ATOM 2838 O O . ILE A 1 361 ? -20.102 -3.198 20.109 1.00 97.00 361 ILE A O 1
ATOM 2842 N N . PRO A 1 362 ? -21.288 -1.547 21.086 1.00 96.56 362 PRO A N 1
ATOM 2843 C CA . PRO A 1 362 ? -22.496 -1.759 20.285 1.00 96.56 362 PRO A CA 1
ATOM 2844 C C . PRO A 1 362 ? -22.238 -1.757 18.779 1.00 96.56 362 PRO A C 1
ATOM 2846 O O . PRO A 1 362 ? -22.749 -2.622 18.066 1.00 96.56 362 PRO A O 1
ATOM 2849 N N . LYS A 1 363 ? -21.373 -0.854 18.296 1.00 97.62 363 LYS A N 1
ATOM 2850 C CA . LYS A 1 363 ? -21.054 -0.748 16.869 1.00 97.62 363 LYS A CA 1
ATOM 2851 C C . LYS A 1 363 ? -20.418 -2.004 16.285 1.00 97.62 363 LYS A C 1
ATOM 2853 O O . LYS A 1 363 ? -20.676 -2.339 15.134 1.00 97.62 363 LYS A O 1
ATOM 2858 N N . ILE A 1 364 ? -19.615 -2.719 17.073 1.00 97.12 364 ILE A N 1
ATOM 2859 C CA . ILE A 1 364 ? -19.003 -3.981 16.643 1.00 97.12 364 ILE A CA 1
ATOM 2860 C C . ILE A 1 364 ? -20.077 -5.039 16.423 1.00 97.12 364 ILE A C 1
ATOM 2862 O O . ILE A 1 364 ? -20.081 -5.712 15.396 1.00 97.12 364 ILE A O 1
ATOM 2866 N N . GLN A 1 365 ? -21.014 -5.153 17.361 1.00 96.75 365 GLN A N 1
ATOM 2867 C CA . GLN A 1 365 ? -22.118 -6.100 17.261 1.00 96.75 365 GLN A CA 1
ATOM 2868 C C . GLN A 1 365 ? -23.066 -5.748 16.107 1.00 96.75 365 GLN A C 1
ATOM 2870 O O . GLN A 1 365 ? -23.488 -6.635 15.370 1.00 96.75 365 GLN A O 1
ATOM 2875 N N . GLU A 1 366 ? -23.361 -4.460 15.915 1.00 97.06 366 GLU A N 1
ATOM 2876 C CA . GLU A 1 366 ? -24.157 -3.965 14.789 1.00 97.06 366 GLU A CA 1
ATOM 2877 C C . GLU A 1 366 ? -23.505 -4.329 13.449 1.00 97.06 366 GLU A C 1
ATOM 2879 O O . GLU A 1 366 ? -24.137 -4.960 12.606 1.00 97.06 366 GLU A O 1
ATOM 2884 N N . LEU A 1 367 ? -22.226 -3.987 13.259 1.00 97.31 367 LEU A N 1
ATOM 2885 C CA . LEU A 1 367 ? -21.506 -4.259 12.014 1.00 97.31 367 LEU A CA 1
ATOM 2886 C C . LEU A 1 367 ? -21.365 -5.755 11.745 1.00 97.31 367 LEU A C 1
ATOM 2888 O O . LEU A 1 367 ? -21.521 -6.181 10.603 1.00 97.31 367 LEU A O 1
ATOM 2892 N N . LEU A 1 368 ? -21.111 -6.554 12.782 1.00 97.19 368 LEU A N 1
ATOM 2893 C CA . LEU A 1 368 ? -21.027 -8.003 12.656 1.00 97.19 368 LEU A CA 1
ATOM 2894 C C . LEU A 1 368 ? -22.384 -8.606 12.272 1.00 97.19 368 LEU A C 1
ATOM 2896 O O . LEU A 1 368 ? -22.450 -9.400 11.341 1.00 97.19 368 LEU A O 1
ATOM 2900 N N . SER A 1 369 ? -23.475 -8.193 12.922 1.00 96.81 369 SER A N 1
ATOM 2901 C CA . SER A 1 369 ? -24.827 -8.647 12.574 1.00 96.81 369 SER A CA 1
ATOM 2902 C C . SER A 1 369 ? -25.210 -8.235 11.148 1.00 96.81 369 SER A C 1
ATOM 2904 O O . SER A 1 369 ? -25.656 -9.076 10.371 1.00 96.81 369 SER A O 1
ATOM 2906 N N . ASN A 1 370 ? -24.941 -6.985 10.758 1.00 96.75 370 ASN A N 1
ATOM 2907 C CA . ASN A 1 370 ? -25.171 -6.486 9.400 1.00 96.75 370 ASN A CA 1
ATOM 2908 C C . ASN A 1 370 ? -24.341 -7.242 8.355 1.00 96.75 370 ASN A C 1
ATOM 2910 O O . ASN A 1 370 ? -24.835 -7.531 7.269 1.00 96.75 370 ASN A O 1
ATOM 2914 N N . TYR A 1 371 ? -23.089 -7.585 8.670 1.00 97.25 371 TYR A N 1
ATOM 2915 C CA . TYR A 1 371 ? -22.237 -8.361 7.771 1.00 97.25 371 TYR A CA 1
ATOM 2916 C C . TYR A 1 371 ? -22.797 -9.768 7.511 1.00 97.25 371 TYR A C 1
ATOM 2918 O O . TYR A 1 371 ? -22.576 -10.295 6.420 1.00 97.25 371 TYR A O 1
ATOM 2926 N N . PHE A 1 372 ? -23.531 -10.342 8.471 1.00 96.25 372 PHE A N 1
ATOM 2927 C CA . PHE A 1 372 ? -24.267 -11.607 8.357 1.00 96.25 372 PHE A CA 1
ATOM 2928 C C . PHE A 1 372 ? -25.777 -11.392 8.144 1.00 96.25 372 PHE A C 1
ATOM 2930 O O . PHE A 1 372 ? -26.590 -12.134 8.692 1.00 96.25 372 PHE A O 1
ATOM 2937 N N . ASP A 1 373 ? -26.161 -10.360 7.390 1.00 95.00 373 ASP A N 1
ATOM 2938 C CA . ASP A 1 373 ? -27.539 -10.134 6.928 1.00 95.00 373 ASP A CA 1
ATOM 2939 C C . ASP A 1 373 ? -28.585 -10.075 8.062 1.00 95.00 373 ASP A C 1
ATOM 2941 O O . ASP A 1 373 ? -29.704 -10.577 7.954 1.00 95.00 373 ASP A O 1
ATOM 2945 N N . GLY A 1 374 ? -28.212 -9.452 9.184 1.00 93.88 374 GLY A N 1
ATOM 2946 C CA . GLY A 1 374 ? -29.075 -9.258 10.354 1.00 93.88 374 GLY A CA 1
ATOM 2947 C C . GLY A 1 374 ? -29.135 -10.461 11.299 1.00 93.88 374 GLY A C 1
ATOM 2948 O O . GLY A 1 374 ? -30.017 -10.534 12.159 1.00 93.88 374 GLY A O 1
ATOM 2949 N N . LYS A 1 375 ? -28.216 -11.422 11.165 1.00 93.56 375 LYS A N 1
ATOM 2950 C CA . LYS A 1 375 ? -28.159 -12.602 12.032 1.00 93.56 375 LYS A CA 1
ATOM 2951 C C . LYS A 1 375 ? -27.981 -12.232 13.506 1.00 93.56 375 LYS A C 1
ATOM 2953 O O . LYS A 1 375 ? -27.179 -11.361 13.852 1.00 93.56 375 LYS A O 1
ATOM 2958 N N . GLN A 1 376 ? -28.705 -12.928 14.387 1.00 92.50 376 GLN A N 1
ATOM 2959 C CA . GLN A 1 376 ? -28.563 -12.752 15.832 1.00 92.50 376 GLN A CA 1
ATOM 2960 C C . GLN A 1 376 ? -27.216 -13.292 16.326 1.00 92.50 376 GLN A C 1
ATOM 2962 O O . GLN A 1 376 ? -26.798 -14.390 15.959 1.00 92.50 376 GLN A O 1
ATOM 2967 N N . LEU A 1 377 ? -26.552 -12.509 17.178 1.00 94.81 377 LEU A N 1
ATOM 2968 C CA . LEU A 1 377 ? -25.288 -12.877 17.812 1.00 94.81 377 LEU A CA 1
ATOM 2969 C C . LEU A 1 377 ? -25.556 -13.629 19.119 1.00 94.81 377 LEU A C 1
ATOM 2971 O O . LEU A 1 377 ? -26.413 -13.215 19.904 1.00 94.81 377 LEU A O 1
ATOM 2975 N N . ASN A 1 378 ? -24.804 -14.696 19.385 1.00 90.69 378 ASN A N 1
ATOM 2976 C CA . ASN A 1 378 ? -24.933 -15.443 20.628 1.00 90.69 378 ASN A CA 1
ATOM 2977 C C . ASN A 1 378 ? -24.236 -14.706 21.780 1.00 90.69 378 ASN A C 1
ATOM 2979 O O . ASN A 1 378 ? -23.037 -14.426 21.729 1.00 90.69 378 ASN A O 1
ATOM 2983 N N . ARG A 1 379 ? -25.006 -14.429 22.838 1.00 87.25 379 ARG A N 1
ATOM 2984 C CA . ARG A 1 379 ? -24.562 -13.735 24.060 1.00 87.25 379 ARG A CA 1
ATOM 2985 C C . ARG A 1 379 ? -24.740 -14.589 25.323 1.00 87.25 379 ARG A C 1
ATOM 2987 O O . ARG A 1 379 ? -24.878 -14.049 26.414 1.00 87.25 379 ARG A O 1
ATOM 2994 N N . THR A 1 380 ? -24.822 -15.913 25.178 1.00 87.81 380 THR A N 1
ATOM 2995 C CA . THR A 1 380 ? -25.057 -16.828 26.314 1.00 87.81 380 THR A CA 1
ATOM 2996 C C . THR A 1 380 ? -23.853 -16.921 27.245 1.00 87.81 380 THR A C 1
ATOM 2998 O O . THR A 1 380 ? -24.014 -17.103 28.448 1.00 87.81 380 THR A O 1
ATOM 3001 N N . LEU A 1 381 ? -22.648 -16.759 26.697 1.00 89.69 381 LEU A N 1
ATOM 3002 C CA . LEU A 1 381 ? -21.407 -16.794 27.453 1.00 89.69 381 LEU A CA 1
ATOM 3003 C C . LEU A 1 381 ? -21.034 -15.416 27.992 1.00 89.69 381 LEU A C 1
ATOM 3005 O O . LEU A 1 381 ? -21.217 -14.410 27.313 1.00 89.69 381 LEU A O 1
ATOM 3009 N N . HIS A 1 382 ? -20.407 -15.387 29.170 1.00 92.81 382 HIS A N 1
ATOM 3010 C CA . HIS A 1 382 ? -19.723 -14.192 29.659 1.00 92.81 382 HIS A CA 1
ATOM 3011 C C . HIS A 1 382 ? -18.408 -13.992 28.871 1.00 92.81 382 HIS A C 1
ATOM 3013 O O . HIS A 1 382 ? -17.487 -14.806 29.041 1.00 92.81 382 HIS A O 1
ATOM 3019 N N . PRO A 1 383 ? -18.271 -12.937 28.040 1.00 90.94 383 PRO A N 1
ATOM 3020 C CA . PRO A 1 383 ? -17.153 -12.793 27.102 1.00 90.94 383 PRO A CA 1
ATOM 3021 C C . PRO A 1 383 ? -15.768 -12.793 27.759 1.00 90.94 383 PRO A C 1
ATOM 3023 O O . PRO A 1 383 ? -14.819 -13.296 27.168 1.00 90.94 383 PRO A O 1
ATOM 3026 N N . GLU A 1 384 ? -15.646 -12.287 28.990 1.00 89.06 384 GLU A N 1
ATOM 3027 C CA . GLU A 1 384 ? -14.365 -12.213 29.718 1.00 89.06 384 GLU A CA 1
ATOM 3028 C C . GLU A 1 384 ? -14.003 -13.476 30.520 1.00 89.06 384 GLU A C 1
ATOM 3030 O O . GLU A 1 384 ? -12.877 -13.604 30.985 1.00 89.06 384 GLU A O 1
ATOM 3035 N N . GLU A 1 385 ? -14.936 -14.415 30.709 1.00 94.44 385 GLU A N 1
ATOM 3036 C CA . GLU A 1 385 ? -14.682 -15.633 31.503 1.00 94.44 385 GLU A CA 1
ATOM 3037 C C . GLU A 1 385 ? -14.624 -16.897 30.645 1.00 94.44 385 GLU A C 1
ATOM 3039 O O . GLU A 1 385 ? -14.050 -17.911 31.054 1.00 94.44 385 GLU A O 1
ATOM 3044 N N . CYS A 1 386 ? -15.261 -16.863 29.471 1.00 95.19 386 CYS A N 1
ATOM 3045 C CA . CYS A 1 386 ? -15.493 -18.046 28.652 1.00 95.19 386 CYS A CA 1
ATOM 3046 C C . CYS A 1 386 ? -14.204 -18.748 28.211 1.00 95.19 386 CYS A C 1
ATOM 3048 O O . CYS A 1 386 ? -14.164 -19.977 28.168 1.00 95.19 386 CYS A O 1
ATOM 3050 N N . VAL A 1 387 ? -13.141 -17.984 27.963 1.00 97.00 387 VAL A N 1
ATOM 3051 C CA . VAL A 1 387 ? -11.830 -18.495 27.561 1.00 97.00 387 VAL A CA 1
ATOM 3052 C C . VAL A 1 387 ? -11.184 -19.294 28.701 1.00 97.00 387 VAL A C 1
ATOM 3054 O O . VAL A 1 387 ? -10.820 -20.457 28.516 1.00 97.00 387 VAL A O 1
ATOM 3057 N N . ALA A 1 388 ? -11.124 -18.739 29.918 1.00 97.75 388 ALA A N 1
ATOM 3058 C CA . ALA A 1 388 ? -10.589 -19.448 31.086 1.00 97.75 388 ALA A CA 1
ATOM 3059 C C . ALA A 1 388 ? -11.419 -20.699 31.423 1.00 97.75 388 ALA A C 1
ATOM 3061 O O . ALA A 1 388 ? -10.867 -21.774 31.673 1.00 97.75 388 ALA A O 1
ATOM 3062 N N . LYS A 1 389 ? -12.752 -20.580 31.376 1.00 97.19 389 LYS A N 1
ATOM 3063 C CA . LYS A 1 389 ? -13.694 -21.692 31.580 1.00 97.19 389 LYS A CA 1
ATOM 3064 C C . LYS A 1 389 ? -13.493 -22.813 30.553 1.00 97.19 389 LYS A C 1
ATOM 3066 O O . LYS A 1 389 ? -13.398 -23.981 30.930 1.00 97.19 389 LYS A O 1
ATOM 3071 N N . GLY A 1 390 ? -13.323 -22.465 29.281 1.00 96.12 390 GLY A N 1
ATOM 3072 C CA . GLY A 1 390 ? -12.974 -23.401 28.214 1.00 96.12 390 GLY A CA 1
ATOM 3073 C C . GLY A 1 390 ? -11.652 -24.128 28.447 1.00 96.12 390 GLY A C 1
ATOM 3074 O O . GLY A 1 390 ? -11.576 -25.352 28.317 1.00 96.12 390 GLY A O 1
ATOM 3075 N N . ALA A 1 391 ? -10.618 -23.397 28.871 1.00 97.44 391 ALA A N 1
ATOM 3076 C CA . ALA A 1 391 ? -9.329 -23.982 29.230 1.00 97.44 391 ALA A CA 1
ATOM 3077 C C . ALA A 1 391 ? -9.447 -24.958 30.412 1.00 97.44 391 ALA A C 1
ATOM 3079 O O . ALA A 1 391 ? -8.812 -26.013 30.405 1.00 97.44 391 ALA A O 1
ATOM 3080 N N . ALA A 1 392 ? -10.295 -24.658 31.399 1.00 95.69 392 ALA A N 1
ATOM 3081 C CA . ALA A 1 392 ? -10.540 -25.542 32.536 1.00 95.69 392 ALA A CA 1
ATOM 3082 C C . ALA A 1 392 ? -11.306 -26.815 32.142 1.00 95.69 392 ALA A C 1
ATOM 3084 O O . ALA A 1 392 ? -11.020 -27.890 32.668 1.00 95.69 392 ALA A O 1
ATOM 3085 N N . LEU A 1 393 ? -12.229 -26.729 31.180 1.00 93.81 393 LEU A N 1
ATOM 3086 C CA . LEU A 1 393 ? -12.885 -27.903 30.597 1.00 93.81 393 LEU A CA 1
ATOM 3087 C C . LEU A 1 393 ? -11.877 -28.789 29.852 1.00 93.81 393 LEU A C 1
ATOM 3089 O O . LEU A 1 393 ? -11.833 -29.997 30.082 1.00 93.81 393 LEU A O 1
ATOM 3093 N N . GLN A 1 394 ? -11.001 -28.195 29.037 1.00 93.88 394 GLN A N 1
ATOM 3094 C CA . GLN A 1 394 ? -9.919 -28.923 28.367 1.00 93.88 394 GLN A CA 1
ATOM 3095 C C . GLN A 1 394 ? -8.956 -29.573 29.374 1.00 93.88 394 GLN A C 1
ATOM 3097 O O . GLN A 1 394 ? -8.525 -30.713 29.180 1.00 93.88 394 GLN A O 1
ATOM 3102 N N . ALA A 1 395 ? -8.632 -28.870 30.461 1.00 93.25 395 ALA A N 1
ATOM 3103 C CA . ALA A 1 395 ? -7.819 -29.378 31.561 1.00 93.25 395 ALA A CA 1
ATOM 3104 C C . ALA A 1 395 ? -8.469 -30.600 32.227 1.00 93.25 395 ALA A C 1
ATOM 3106 O O . ALA A 1 395 ? -7.803 -31.617 32.445 1.00 93.25 395 ALA A O 1
ATOM 3107 N N . ALA A 1 396 ? -9.777 -30.534 32.479 1.00 90.06 396 ALA A N 1
ATOM 3108 C CA . ALA A 1 396 ? -10.546 -31.632 33.049 1.00 90.06 396 ALA A CA 1
ATOM 3109 C C . ALA A 1 396 ? -10.514 -32.877 32.149 1.00 90.06 396 ALA A C 1
ATOM 3111 O O . ALA A 1 396 ? -10.200 -33.964 32.639 1.00 90.06 396 ALA A O 1
ATOM 3112 N N . MET A 1 397 ? -10.733 -32.707 30.839 1.00 88.38 397 MET A N 1
ATOM 3113 C CA . MET A 1 397 ? -10.676 -33.788 29.843 1.00 88.38 397 MET A CA 1
ATOM 3114 C C . MET A 1 397 ? -9.286 -34.449 29.784 1.00 88.38 397 MET A C 1
ATOM 3116 O O . MET A 1 397 ? -9.168 -35.672 29.731 1.00 88.38 397 MET A O 1
ATOM 3120 N N . LEU A 1 398 ? -8.206 -33.661 29.854 1.00 88.81 398 LEU A N 1
ATOM 3121 C CA . LEU A 1 398 ? -6.830 -34.181 29.825 1.00 88.81 398 LEU A CA 1
ATOM 3122 C C . LEU A 1 398 ? -6.409 -34.862 31.132 1.00 88.81 398 LEU A C 1
ATOM 3124 O O . LEU A 1 398 ? -5.564 -35.760 31.109 1.00 88.81 398 LEU A O 1
ATOM 3128 N N . SER A 1 399 ? -6.985 -34.457 32.267 1.00 82.56 399 SER A N 1
ATOM 3129 C CA . SER A 1 399 ? -6.653 -35.023 33.580 1.00 82.56 399 SER A CA 1
ATOM 3130 C C . SER A 1 399 ? -7.087 -36.488 33.740 1.00 82.56 399 SER A C 1
ATOM 3132 O O . SER A 1 399 ? -6.589 -37.167 34.637 1.00 82.56 399 SER A O 1
ATOM 3134 N N . LYS A 1 400 ? -8.002 -36.986 32.885 1.00 67.94 400 LYS A N 1
ATOM 3135 C CA . LYS A 1 400 ? -8.630 -38.326 32.965 1.00 67.94 400 LYS A CA 1
ATOM 3136 C C . LYS A 1 400 ? -9.226 -38.656 34.341 1.00 67.94 400 LYS A C 1
ATOM 3138 O O . LYS A 1 400 ? -9.474 -39.819 34.661 1.00 67.94 400 LYS A O 1
ATOM 3143 N N . SER A 1 401 ? -9.451 -37.637 35.165 1.00 59.84 401 SER A N 1
ATOM 3144 C CA . SER A 1 401 ? -10.184 -37.742 36.418 1.00 59.84 401 SER A CA 1
ATOM 3145 C C . SER A 1 401 ? -11.610 -38.173 36.083 1.00 59.84 401 SER A C 1
ATOM 3147 O O . SER A 1 401 ? -12.183 -37.677 35.118 1.00 59.84 401 SER A O 1
ATOM 3149 N N . SER A 1 402 ? -12.187 -39.098 36.849 1.00 54.22 402 SER A N 1
ATOM 3150 C CA . SER A 1 402 ? -13.518 -39.679 36.623 1.00 54.22 402 SER A CA 1
ATOM 3151 C C . SER A 1 402 ? -14.651 -38.646 36.775 1.00 54.22 402 SER A C 1
ATOM 3153 O O . SER A 1 402 ? -15.394 -38.647 37.755 1.00 54.22 402 SER A O 1
ATOM 3155 N N . HIS A 1 403 ? -14.768 -37.734 35.811 1.00 63.69 403 HIS A N 1
ATOM 3156 C CA . HIS A 1 403 ? -15.758 -36.666 35.736 1.00 63.69 403 HIS A CA 1
ATOM 3157 C C . HIS A 1 403 ? -16.936 -37.111 34.865 1.00 63.69 403 HIS A C 1
ATOM 3159 O O . HIS A 1 403 ? -17.060 -36.717 33.712 1.00 63.69 403 HIS A O 1
ATOM 3165 N N . GLN A 1 404 ? -17.835 -37.916 35.435 1.00 58.66 404 GLN A N 1
ATOM 3166 C CA . GLN A 1 404 ? -18.957 -38.562 34.730 1.00 58.66 404 GLN A CA 1
ATOM 3167 C C . GLN A 1 404 ? -19.972 -37.608 34.046 1.00 58.66 404 GLN A C 1
ATOM 3169 O O . GLN A 1 404 ? -20.917 -38.090 33.431 1.00 58.66 404 GLN A O 1
ATOM 3174 N N . LYS A 1 405 ? -19.832 -36.274 34.157 1.00 72.19 405 LYS A N 1
ATOM 3175 C CA . LYS A 1 405 ? -20.805 -35.282 33.644 1.00 72.19 405 LYS A CA 1
ATOM 3176 C C . LYS A 1 405 ? -20.277 -34.298 32.586 1.00 72.19 405 LYS A C 1
ATOM 3178 O O . LYS A 1 405 ? -21.082 -33.507 32.075 1.00 72.19 405 LYS A O 1
ATOM 3183 N N . ILE A 1 406 ? -18.980 -34.308 32.257 1.00 78.00 406 ILE A N 1
ATOM 3184 C CA . ILE A 1 406 ? -18.448 -33.458 31.176 1.00 78.00 406 ILE A CA 1
ATOM 3185 C C . ILE A 1 406 ? -18.758 -34.131 29.843 1.00 78.00 406 ILE A C 1
ATOM 3187 O O . ILE A 1 406 ? -18.496 -35.317 29.674 1.00 78.00 406 ILE A O 1
ATOM 3191 N N . LYS A 1 407 ? -19.312 -33.376 28.892 1.00 77.38 407 LYS A N 1
ATOM 3192 C CA . LYS A 1 407 ? -19.413 -33.837 27.508 1.00 77.38 407 LYS A CA 1
ATOM 3193 C C . LYS A 1 407 ? -18.016 -33.756 26.903 1.00 77.38 407 LYS A C 1
ATOM 3195 O O . LYS A 1 407 ? -17.484 -32.662 26.752 1.00 77.38 407 LYS A O 1
ATOM 3200 N N . GLU A 1 408 ? -17.399 -34.901 26.644 1.00 81.69 408 GLU A N 1
ATOM 3201 C CA . GLU A 1 408 ? -16.058 -34.941 26.069 1.00 81.69 408 GLU A CA 1
ATOM 3202 C C . GLU A 1 408 ? -16.117 -34.616 24.578 1.00 81.69 408 GLU A C 1
ATOM 3204 O O . GLU A 1 408 ? -16.903 -35.202 23.832 1.00 81.69 408 GLU A O 1
ATOM 3209 N N . PHE A 1 409 ? -15.279 -33.671 24.157 1.00 85.75 409 PHE A N 1
ATOM 3210 C CA . PHE A 1 409 ? -15.084 -33.339 22.755 1.00 85.75 409 PHE A CA 1
ATOM 3211 C C . PHE A 1 409 ? -13.674 -33.697 22.341 1.00 85.75 409 PHE A C 1
ATOM 3213 O O . PHE A 1 409 ? -12.703 -33.344 23.015 1.00 85.75 409 PHE A O 1
ATOM 3220 N N . LYS A 1 410 ? -13.552 -34.337 21.181 1.00 88.75 410 LYS A N 1
ATOM 3221 C CA . LYS A 1 410 ? -12.277 -34.343 20.483 1.00 88.75 410 LYS A CA 1
ATOM 3222 C C . LYS A 1 410 ? -12.120 -32.995 19.788 1.00 88.75 410 LYS A C 1
ATOM 3224 O O . LYS A 1 410 ? -12.916 -32.636 18.925 1.00 88.75 410 LYS A O 1
ATOM 3229 N N . VAL A 1 411 ? -11.098 -32.253 20.195 1.00 90.88 411 VAL A N 1
ATOM 3230 C CA . VAL A 1 411 ? -10.784 -30.936 19.641 1.00 90.88 411 VAL A CA 1
ATOM 3231 C C . VAL A 1 411 ? -9.618 -31.072 18.680 1.00 90.88 411 VAL A C 1
ATOM 3233 O O . VAL A 1 411 ? -8.520 -31.467 19.088 1.00 90.88 411 VAL A O 1
ATOM 3236 N N . THR A 1 412 ? -9.853 -30.725 17.420 1.00 93.50 412 THR A N 1
ATOM 3237 C CA . THR A 1 412 ? -8.814 -30.674 16.393 1.00 93.50 412 THR A CA 1
ATOM 3238 C C . THR A 1 412 ? -8.494 -29.217 16.089 1.00 93.50 412 THR A C 1
ATOM 3240 O O . THR A 1 412 ? -9.305 -28.492 15.522 1.00 93.50 412 THR A O 1
ATOM 3243 N N . GLU A 1 413 ? -7.298 -28.791 16.482 1.00 94.12 413 GLU A N 1
ATOM 3244 C CA . GLU A 1 413 ? -6.768 -27.455 16.190 1.00 94.12 413 GLU A CA 1
ATOM 3245 C C . GLU A 1 413 ? -6.081 -27.433 14.824 1.00 94.12 413 GLU A C 1
ATOM 3247 O O . GLU A 1 413 ? -5.771 -28.487 14.267 1.00 94.12 413 GLU A O 1
ATOM 3252 N N . VAL A 1 414 ? -5.756 -26.240 14.327 1.00 93.75 414 VAL A N 1
ATOM 3253 C CA . VAL A 1 414 ? -4.998 -26.059 13.083 1.00 93.75 414 VAL A CA 1
ATOM 3254 C C . VAL A 1 414 ? -3.813 -25.106 13.249 1.00 93.75 414 VAL A C 1
ATOM 3256 O O . VAL A 1 414 ? -3.754 -24.312 14.186 1.00 93.75 414 VAL A O 1
ATOM 3259 N N . THR A 1 415 ? -2.842 -25.178 12.336 1.00 90.75 415 THR A N 1
ATOM 3260 C CA . THR A 1 415 ? -1.711 -24.236 12.307 1.00 90.75 415 THR A CA 1
ATOM 3261 C C . THR A 1 415 ? -2.105 -22.875 11.695 1.00 90.75 415 THR A C 1
ATOM 3263 O O . THR A 1 415 ? -2.775 -22.853 10.661 1.00 90.75 415 THR A O 1
ATOM 3266 N N . PRO A 1 416 ? -1.688 -21.728 12.270 1.00 85.88 416 PRO A N 1
ATOM 3267 C CA . PRO A 1 416 ? -2.111 -20.398 11.807 1.00 85.88 416 PRO A CA 1
ATOM 3268 C C . PRO A 1 416 ? -1.379 -19.885 10.564 1.00 85.88 416 PRO A C 1
ATOM 3270 O O . PRO A 1 416 ? -1.792 -18.895 9.961 1.00 85.88 416 PRO A O 1
ATOM 3273 N N . SER A 1 417 ? -0.264 -20.501 10.180 1.00 89.44 417 SER A N 1
ATOM 3274 C CA . SER A 1 417 ? 0.548 -20.084 9.036 1.00 89.44 417 SER A CA 1
ATOM 3275 C C . SER A 1 417 ? 1.238 -21.286 8.410 1.00 89.44 417 SER A C 1
ATOM 3277 O O . SER A 1 417 ? 1.503 -22.289 9.070 1.00 89.44 417 SER A O 1
ATOM 3279 N N . SER A 1 418 ? 1.535 -21.192 7.121 1.00 92.94 418 SER A N 1
ATOM 3280 C CA . SER A 1 418 ? 2.273 -22.221 6.408 1.00 92.94 418 SER A CA 1
ATOM 3281 C C . SER A 1 418 ? 3.740 -22.251 6.859 1.00 92.94 418 SER A C 1
ATOM 3283 O O . SER A 1 418 ? 4.374 -21.209 7.025 1.00 92.94 418 SER A O 1
ATOM 3285 N N . LEU A 1 419 ? 4.300 -23.452 7.010 1.00 94.19 419 LEU A N 1
ATOM 3286 C CA . LEU A 1 419 ? 5.707 -23.708 7.314 1.00 94.19 419 LEU A CA 1
ATOM 3287 C C . LEU A 1 419 ? 6.411 -24.309 6.103 1.00 94.19 419 LEU A C 1
ATOM 3289 O O . LEU A 1 419 ? 5.867 -25.175 5.411 1.00 94.19 419 LEU A O 1
ATOM 3293 N N . GLY A 1 420 ? 7.647 -23.885 5.865 1.00 94.31 420 GLY A N 1
ATOM 3294 C CA . GLY A 1 420 ? 8.401 -24.331 4.701 1.00 94.31 420 GLY A CA 1
ATOM 3295 C C . GLY A 1 420 ? 9.901 -24.130 4.806 1.00 94.31 420 GLY A C 1
ATOM 3296 O O . GLY A 1 420 ? 10.420 -23.552 5.764 1.00 94.31 420 GLY A O 1
ATOM 3297 N N . VAL A 1 421 ? 10.603 -24.654 3.807 1.00 91.19 421 VAL A N 1
ATOM 3298 C CA . VAL A 1 421 ? 12.059 -24.571 3.678 1.00 91.19 421 VAL A CA 1
ATOM 3299 C C . VAL A 1 421 ? 12.394 -23.605 2.549 1.00 91.19 421 VAL A C 1
ATOM 3301 O O . VAL A 1 421 ? 11.813 -23.687 1.472 1.00 91.19 421 VAL A O 1
ATOM 3304 N N . GLY A 1 422 ? 13.339 -22.694 2.780 1.00 87.00 422 GLY A N 1
ATOM 3305 C CA . GLY A 1 422 ? 13.892 -21.881 1.699 1.00 87.00 422 GLY A CA 1
ATOM 3306 C C . GLY A 1 422 ? 14.913 -22.669 0.896 1.00 87.00 422 GLY A C 1
ATOM 3307 O O . GLY A 1 422 ? 15.903 -23.145 1.459 1.00 87.00 422 GLY A O 1
ATOM 3308 N N . ASP A 1 423 ? 14.681 -22.793 -0.408 1.00 79.12 423 ASP A N 1
ATOM 3309 C CA . ASP A 1 423 ? 15.653 -23.392 -1.315 1.00 79.12 423 ASP A CA 1
ATOM 3310 C C . ASP A 1 423 ? 16.758 -22.397 -1.725 1.00 79.12 423 ASP A C 1
ATOM 3312 O O . ASP A 1 423 ? 16.808 -21.243 -1.288 1.00 79.12 423 ASP A O 1
ATOM 3316 N N . VAL A 1 424 ? 17.684 -22.858 -2.570 1.00 74.69 424 VAL A N 1
ATOM 3317 C CA . VAL A 1 424 ? 18.815 -22.048 -3.053 1.00 74.69 424 VAL A CA 1
ATOM 3318 C C . VAL A 1 424 ? 18.392 -20.844 -3.903 1.00 74.69 424 VAL A C 1
ATOM 3320 O O . VAL A 1 424 ? 19.197 -19.934 -4.067 1.00 74.69 424 VAL A O 1
ATOM 3323 N N . SER A 1 425 ? 17.155 -20.827 -4.408 1.00 74.12 425 SER A N 1
ATOM 3324 C CA . SER A 1 425 ? 16.553 -19.741 -5.192 1.00 74.12 425 SER A CA 1
ATOM 3325 C C . SER A 1 425 ? 15.698 -18.782 -4.361 1.00 74.12 425 SER A C 1
ATOM 3327 O O . SER A 1 425 ? 14.997 -17.939 -4.917 1.00 74.12 425 SER A O 1
ATOM 3329 N N . TYR A 1 426 ? 15.756 -18.900 -3.028 1.00 82.44 426 TYR A N 1
ATOM 3330 C CA . TYR A 1 426 ? 14.902 -18.181 -2.075 1.00 82.44 426 TYR A CA 1
ATOM 3331 C C . TYR A 1 426 ? 13.410 -18.512 -2.214 1.00 82.44 426 TYR A C 1
ATOM 3333 O O . TYR A 1 426 ? 12.564 -17.809 -1.658 1.00 82.44 426 TYR A O 1
ATOM 3341 N N . LYS A 1 427 ? 13.064 -19.578 -2.940 1.00 88.38 427 LYS A N 1
ATOM 3342 C CA . LYS A 1 427 ? 11.683 -20.022 -3.091 1.00 88.38 427 LYS A CA 1
ATOM 3343 C C . LYS A 1 427 ? 11.263 -20.810 -1.860 1.00 88.38 427 LYS A C 1
ATOM 3345 O O . LYS A 1 427 ? 12.009 -21.649 -1.353 1.00 88.38 427 LYS A O 1
ATOM 3350 N N . MET A 1 428 ? 10.061 -20.509 -1.385 1.00 91.25 428 MET A N 1
ATOM 3351 C CA . MET A 1 428 ? 9.403 -21.208 -0.295 1.00 91.25 428 MET A CA 1
ATOM 3352 C C . MET A 1 428 ? 8.912 -22.567 -0.788 1.00 91.25 428 MET A C 1
ATOM 3354 O O . MET A 1 428 ? 8.006 -22.643 -1.622 1.00 91.25 428 MET A O 1
ATOM 3358 N N . ASP A 1 429 ? 9.500 -23.639 -0.264 1.00 91.38 429 ASP A N 1
ATOM 3359 C CA . ASP A 1 429 ? 8.982 -24.993 -0.421 1.00 91.38 429 ASP A CA 1
ATOM 3360 C C . ASP A 1 429 ? 8.091 -25.323 0.782 1.00 91.38 429 ASP A C 1
ATOM 3362 O O . ASP A 1 429 ? 8.570 -25.562 1.896 1.00 91.38 429 ASP A O 1
ATOM 3366 N N . PHE A 1 430 ? 6.776 -25.225 0.580 1.00 93.00 430 PHE A N 1
ATOM 3367 C CA . PHE A 1 430 ? 5.785 -25.408 1.637 1.00 93.00 430 PHE A CA 1
ATOM 3368 C C . PHE A 1 430 ? 5.712 -26.871 2.071 1.00 93.00 430 PHE A C 1
ATOM 3370 O O . PHE A 1 430 ? 5.395 -27.750 1.272 1.00 93.00 430 PHE A O 1
ATOM 3377 N N . VAL A 1 431 ? 5.932 -27.117 3.361 1.00 94.75 431 VAL A N 1
ATOM 3378 C CA . VAL A 1 431 ? 5.910 -28.457 3.960 1.00 94.75 431 VAL A CA 1
ATOM 3379 C C . VAL A 1 431 ? 4.604 -28.701 4.710 1.00 94.75 431 VAL A C 1
ATOM 3381 O O . VAL A 1 431 ? 4.001 -29.758 4.555 1.00 94.75 431 VAL A O 1
ATOM 3384 N N . ILE A 1 432 ? 4.146 -27.724 5.495 1.00 94.19 432 ILE A N 1
ATOM 3385 C CA . ILE A 1 432 ? 2.860 -27.760 6.205 1.00 94.19 432 ILE A CA 1
ATOM 3386 C C . ILE A 1 432 ? 2.104 -26.490 5.825 1.00 94.19 432 ILE A C 1
ATOM 3388 O O . ILE A 1 432 ? 2.653 -25.399 5.938 1.00 94.19 432 ILE A O 1
ATOM 3392 N N . ARG A 1 433 ? 0.868 -26.605 5.338 1.00 92.94 433 ARG A N 1
ATOM 3393 C CA . ARG A 1 433 ? 0.058 -25.442 4.936 1.00 92.94 433 ARG A CA 1
ATOM 3394 C C . ARG A 1 433 ? -0.668 -24.836 6.135 1.00 92.94 433 ARG A C 1
ATOM 3396 O O . ARG A 1 433 ? -0.989 -25.562 7.075 1.00 92.94 433 ARG A O 1
ATOM 3403 N N . ARG A 1 434 ? -0.980 -23.538 6.084 1.00 91.06 434 ARG A N 1
ATOM 3404 C CA . ARG A 1 434 ? -1.913 -22.917 7.038 1.00 91.06 434 ARG A CA 1
ATOM 3405 C C . ARG A 1 434 ? -3.218 -23.711 7.100 1.00 91.06 434 ARG A C 1
ATOM 3407 O O . ARG A 1 434 ? -3.596 -24.351 6.121 1.00 91.06 434 ARG A O 1
ATOM 3414 N N . ASN A 1 435 ? -3.890 -23.659 8.239 1.00 90.12 435 ASN A N 1
ATOM 3415 C CA . ASN A 1 435 ? -5.107 -24.410 8.528 1.00 90.12 435 ASN A CA 1
ATOM 3416 C C . ASN A 1 435 ? -4.942 -25.951 8.460 1.00 90.12 435 ASN A C 1
ATOM 3418 O O . ASN A 1 435 ? -5.929 -26.675 8.524 1.00 90.12 435 ASN A O 1
ATOM 3422 N N . THR A 1 436 ? -3.714 -26.491 8.384 1.00 93.06 436 THR A N 1
ATOM 3423 C CA . THR A 1 436 ? -3.496 -27.944 8.531 1.00 93.06 436 THR A CA 1
ATOM 3424 C C . THR A 1 436 ? -3.800 -28.368 9.975 1.00 93.06 436 THR A C 1
ATOM 3426 O O . THR A 1 436 ? -3.253 -27.742 10.890 1.00 93.06 436 THR A O 1
ATOM 3429 N N . PRO A 1 437 ? -4.591 -29.438 10.195 1.00 94.56 437 PRO A N 1
ATOM 3430 C CA . PRO A 1 437 ? -4.850 -29.999 11.520 1.00 94.56 437 PRO A CA 1
ATOM 3431 C C . PRO A 1 437 ? -3.576 -30.324 12.304 1.00 94.56 437 PRO A C 1
ATOM 3433 O O . PRO A 1 437 ? -2.624 -30.846 11.728 1.00 94.56 437 PRO A O 1
ATOM 3436 N N . ILE A 1 438 ? -3.555 -30.057 13.612 1.00 93.44 438 ILE A N 1
ATOM 3437 C CA . ILE A 1 438 ? -2.441 -30.384 14.515 1.00 93.44 438 ILE A CA 1
ATOM 3438 C C . ILE A 1 438 ? -2.888 -31.360 15.624 1.00 93.44 438 ILE A C 1
ATOM 3440 O O . ILE A 1 438 ? -4.001 -31.237 16.141 1.00 93.44 438 ILE A O 1
ATOM 3444 N N . PRO A 1 439 ? -2.036 -32.321 16.035 1.00 95.25 439 PRO A N 1
ATOM 3445 C CA . PRO A 1 439 ? -0.653 -32.532 15.599 1.00 95.25 439 PRO A CA 1
ATOM 3446 C C . PRO A 1 439 ? -0.544 -33.071 14.166 1.00 95.25 439 PRO A C 1
ATOM 3448 O O . PRO A 1 439 ? -1.395 -33.825 13.704 1.00 95.25 439 PRO A O 1
ATOM 3451 N N . THR A 1 440 ? 0.542 -32.726 13.477 1.00 94.62 440 THR A N 1
ATOM 3452 C CA . THR A 1 440 ? 0.817 -33.200 12.114 1.00 94.62 440 THR A CA 1
ATOM 3453 C C . THR A 1 440 ? 2.302 -33.419 11.881 1.00 94.62 440 THR A C 1
ATOM 3455 O O . THR A 1 440 ? 3.152 -32.828 12.547 1.00 94.62 440 THR A O 1
ATOM 3458 N N . ASN A 1 441 ? 2.621 -34.282 10.922 1.00 95.00 441 ASN A N 1
ATOM 3459 C CA . ASN A 1 441 ? 3.969 -34.461 10.413 1.00 95.00 441 ASN A CA 1
ATOM 3460 C C . ASN A 1 441 ? 3.935 -34.428 8.885 1.00 95.00 441 ASN A C 1
ATOM 3462 O O . ASN A 1 441 ? 3.110 -35.087 8.256 1.00 95.00 441 ASN A O 1
ATOM 3466 N N . ALA A 1 442 ? 4.846 -33.667 8.294 1.00 94.12 442 ALA A N 1
ATOM 3467 C CA . ALA A 1 442 ? 5.013 -33.588 6.854 1.00 94.12 442 ALA A CA 1
ATOM 3468 C C . ALA A 1 442 ? 6.498 -33.503 6.510 1.00 94.12 442 ALA A C 1
ATOM 3470 O O . ALA A 1 442 ? 7.355 -33.271 7.366 1.00 94.12 442 ALA A O 1
ATOM 3471 N N . SER A 1 443 ? 6.833 -33.748 5.249 1.00 93.00 443 SER A N 1
ATOM 3472 C CA . SER A 1 443 ? 8.230 -33.816 4.845 1.00 93.00 443 SER A CA 1
ATOM 3473 C C . SER A 1 443 ? 8.450 -33.401 3.408 1.00 93.00 443 SER A C 1
ATOM 3475 O O . SER A 1 443 ? 7.630 -33.711 2.548 1.00 93.00 443 SER A O 1
ATOM 3477 N N . VAL A 1 444 ? 9.621 -32.834 3.153 1.00 90.44 444 VAL A N 1
ATOM 3478 C CA . VAL A 1 444 ? 10.103 -32.470 1.822 1.00 90.44 444 VAL A CA 1
ATOM 3479 C C . VAL A 1 444 ? 11.471 -33.094 1.579 1.00 90.44 444 VAL A C 1
ATOM 3481 O O . VAL A 1 444 ? 12.231 -33.338 2.517 1.00 90.44 444 VAL A O 1
ATOM 3484 N N . THR A 1 445 ? 11.782 -33.425 0.327 1.00 89.38 445 THR A N 1
ATOM 3485 C CA . THR A 1 445 ? 13.064 -34.043 -0.035 1.00 89.38 445 THR A CA 1
ATOM 3486 C C . THR A 1 445 ? 13.889 -33.096 -0.889 1.00 89.38 445 THR A C 1
ATOM 3488 O O . THR A 1 445 ? 13.513 -32.800 -2.017 1.00 89.38 445 THR A O 1
ATOM 3491 N N . HIS A 1 446 ? 15.059 -32.707 -0.387 1.00 86.69 446 HIS A N 1
ATOM 3492 C CA . HIS A 1 446 ? 16.064 -31.965 -1.146 1.00 86.69 446 HIS A CA 1
ATOM 3493 C C . HIS A 1 446 ? 17.207 -32.887 -1.580 1.00 86.69 446 HIS A C 1
ATOM 3495 O O . HIS A 1 446 ? 17.301 -34.042 -1.157 1.00 86.69 446 HIS A O 1
ATOM 3501 N N . ALA A 1 447 ? 18.082 -32.389 -2.450 1.00 84.06 447 ALA A N 1
ATOM 3502 C CA . ALA A 1 447 ? 19.274 -33.104 -2.881 1.00 84.06 447 ALA A CA 1
ATOM 3503 C C . ALA A 1 447 ? 20.521 -32.231 -2.748 1.00 84.06 447 ALA A C 1
ATOM 3505 O O . ALA A 1 447 ? 20.426 -31.005 -2.771 1.00 84.06 447 ALA A O 1
ATOM 3506 N N . THR A 1 448 ? 21.691 -32.859 -2.641 1.00 84.31 448 THR A N 1
ATOM 3507 C CA . THR A 1 448 ? 22.966 -32.136 -2.716 1.00 84.31 448 THR A CA 1
ATOM 3508 C C . THR A 1 448 ? 23.143 -31.496 -4.091 1.00 84.31 448 THR A C 1
ATOM 3510 O O . THR A 1 448 ? 22.741 -32.062 -5.107 1.00 84.31 448 THR A O 1
ATOM 3513 N N . VAL A 1 449 ? 23.754 -30.313 -4.137 1.00 78.06 449 VAL A N 1
ATOM 3514 C CA . VAL A 1 449 ? 23.976 -29.547 -5.379 1.00 78.06 449 VAL A CA 1
ATOM 3515 C C . VAL A 1 449 ? 25.451 -29.476 -5.764 1.00 78.06 449 VAL A C 1
ATOM 3517 O O . VAL A 1 449 ? 25.780 -29.007 -6.847 1.00 78.06 449 VAL A O 1
ATOM 3520 N N . THR A 1 450 ? 26.352 -29.953 -4.905 1.00 77.69 450 THR A N 1
ATOM 3521 C CA . THR A 1 450 ? 27.782 -30.077 -5.200 1.00 77.69 450 THR A CA 1
ATOM 3522 C C . THR A 1 450 ? 28.276 -31.500 -4.969 1.00 77.69 450 THR A C 1
ATOM 3524 O O . THR A 1 450 ? 27.674 -32.292 -4.243 1.00 77.69 450 THR A O 1
ATOM 3527 N N . ASP A 1 451 ? 29.372 -31.837 -5.644 1.00 81.19 451 ASP A N 1
ATOM 3528 C CA . ASP A 1 451 ? 30.004 -33.149 -5.544 1.00 81.19 451 ASP A CA 1
ATOM 3529 C C . ASP A 1 451 ? 30.594 -33.363 -4.150 1.00 81.19 451 ASP A C 1
ATOM 3531 O O . ASP A 1 451 ? 31.330 -32.507 -3.654 1.00 81.19 451 ASP A O 1
ATOM 3535 N N . ASN A 1 452 ? 30.283 -34.505 -3.532 1.00 84.12 452 ASN A N 1
ATOM 3536 C CA . ASN A 1 452 ? 30.727 -34.863 -2.181 1.00 84.12 452 ASN A CA 1
ATOM 3537 C C . ASN A 1 452 ? 30.416 -33.785 -1.125 1.00 84.12 452 ASN A C 1
ATOM 3539 O O . ASN A 1 452 ? 31.197 -33.552 -0.202 1.00 84.12 452 ASN A O 1
ATOM 3543 N N . GLN A 1 453 ? 29.270 -33.112 -1.266 1.00 83.81 453 GLN A N 1
ATOM 3544 C CA . GLN A 1 453 ? 28.816 -32.083 -0.337 1.00 83.81 453 GLN A CA 1
ATOM 3545 C C . GLN A 1 453 ? 28.697 -32.636 1.095 1.00 83.81 453 GLN A C 1
ATOM 3547 O O . GLN A 1 453 ? 27.856 -33.487 1.364 1.00 83.81 453 GLN A O 1
ATOM 3552 N N . ALA A 1 454 ? 29.512 -32.129 2.024 1.00 84.94 454 ALA A N 1
ATOM 3553 C CA . ALA A 1 454 ? 29.579 -32.639 3.400 1.00 84.94 454 ALA A CA 1
ATOM 3554 C C . ALA A 1 454 ? 28.454 -32.130 4.324 1.00 84.94 454 ALA A C 1
ATOM 3556 O O . ALA A 1 454 ? 28.152 -32.755 5.345 1.00 84.94 454 ALA A O 1
ATOM 3557 N N . ALA A 1 455 ? 27.858 -30.980 3.993 1.00 86.56 455 ALA A N 1
ATOM 3558 C CA . ALA A 1 455 ? 26.796 -30.363 4.778 1.00 86.56 455 ALA A CA 1
ATOM 3559 C C . ALA A 1 455 ? 25.840 -29.529 3.914 1.00 86.56 455 ALA A C 1
ATOM 3561 O O . ALA A 1 455 ? 26.226 -28.973 2.881 1.00 86.56 455 ALA A O 1
ATOM 3562 N N . ILE A 1 456 ? 24.604 -29.396 4.385 1.00 84.06 456 ILE A N 1
ATOM 3563 C CA . ILE A 1 456 ? 23.580 -28.517 3.822 1.00 84.06 456 ILE A CA 1
ATOM 3564 C C . ILE A 1 456 ? 23.165 -27.497 4.886 1.00 84.06 456 ILE A C 1
ATOM 3566 O O . ILE A 1 456 ? 22.906 -27.866 6.026 1.00 84.06 456 ILE A O 1
ATOM 3570 N N . ASN A 1 457 ? 23.085 -26.219 4.507 1.00 83.62 457 ASN A N 1
ATOM 3571 C CA . ASN A 1 457 ? 22.521 -25.163 5.347 1.00 83.62 457 ASN A CA 1
ATOM 3572 C C . ASN A 1 457 ? 21.148 -24.788 4.795 1.00 83.62 457 ASN A C 1
ATOM 3574 O O . ASN A 1 457 ? 21.051 -24.367 3.645 1.00 83.62 457 ASN A O 1
ATOM 3578 N N . LEU A 1 458 ? 20.109 -24.932 5.609 1.00 83.81 458 LEU A N 1
ATOM 3579 C CA . LEU A 1 458 ? 18.733 -24.605 5.246 1.00 83.81 458 LEU A CA 1
ATOM 3580 C C . LEU A 1 458 ? 18.158 -23.629 6.254 1.00 83.81 458 LEU A C 1
ATOM 3582 O O . LEU A 1 458 ? 18.601 -23.558 7.401 1.00 83.81 458 LEU A O 1
ATOM 3586 N N . LYS A 1 459 ? 17.154 -22.880 5.820 1.00 87.94 459 LYS A N 1
ATOM 3587 C CA . LYS A 1 459 ? 16.404 -21.972 6.679 1.00 87.94 459 LYS A CA 1
ATOM 3588 C C . LYS A 1 459 ? 14.945 -22.371 6.646 1.00 87.94 459 LYS A C 1
ATOM 3590 O O . LYS A 1 459 ? 14.420 -22.687 5.577 1.00 87.94 459 LYS A O 1
ATOM 3595 N N . ILE A 1 460 ? 14.327 -22.379 7.817 1.00 89.94 460 ILE A N 1
ATOM 3596 C CA . ILE A 1 460 ? 12.904 -22.672 7.962 1.00 89.94 460 ILE A CA 1
ATOM 3597 C C . ILE A 1 460 ? 12.165 -21.363 8.117 1.00 89.94 460 ILE A C 1
ATOM 3599 O O . ILE A 1 460 ? 12.611 -20.478 8.852 1.00 89.94 460 ILE A O 1
ATOM 3603 N N . TYR A 1 461 ? 11.045 -21.265 7.419 1.00 91.31 461 TYR A N 1
ATOM 3604 C CA . TYR A 1 461 ? 10.231 -20.071 7.355 1.00 91.31 461 TYR A CA 1
ATOM 3605 C C . TYR A 1 461 ? 8.779 -20.365 7.724 1.00 91.31 461 TYR A C 1
ATOM 3607 O O . TYR A 1 461 ? 8.299 -21.486 7.558 1.00 91.31 461 TYR A O 1
ATOM 3615 N N . GLU A 1 462 ? 8.097 -19.327 8.190 1.00 88.94 462 GLU A N 1
ATOM 3616 C CA . GLU A 1 462 ? 6.673 -19.288 8.500 1.00 88.94 462 GLU A CA 1
ATOM 3617 C C . GLU A 1 462 ? 6.022 -18.103 7.768 1.00 88.94 462 GLU A C 1
ATOM 3619 O O . GLU A 1 462 ? 6.449 -16.951 7.912 1.00 88.94 462 GLU A O 1
ATOM 3624 N N . GLY A 1 463 ? 5.008 -18.373 6.946 1.00 89.12 463 GLY A N 1
ATOM 3625 C CA . GLY A 1 463 ? 4.290 -17.370 6.155 1.00 89.12 463 GLY A CA 1
ATOM 3626 C C . GLY A 1 463 ? 3.802 -17.893 4.804 1.00 89.12 463 GLY A C 1
ATOM 3627 O O . GLY A 1 463 ? 4.112 -19.014 4.414 1.00 89.12 463 GLY A O 1
ATOM 3628 N N . GLU A 1 464 ? 3.037 -17.066 4.086 1.00 87.00 464 GLU A N 1
ATOM 3629 C CA . GLU A 1 464 ? 2.309 -17.469 2.869 1.00 87.00 464 GLU A CA 1
ATOM 3630 C C . GLU A 1 464 ? 2.978 -17.043 1.555 1.00 87.00 464 GLU A C 1
ATOM 3632 O O . GLU A 1 464 ? 2.489 -17.389 0.480 1.00 87.00 464 GLU A O 1
ATOM 3637 N N . ARG A 1 465 ? 4.081 -16.287 1.611 1.00 87.50 465 ARG A N 1
ATOM 3638 C CA . ARG A 1 465 ? 4.723 -15.734 0.411 1.00 87.50 465 ARG A CA 1
ATOM 3639 C C . ARG A 1 465 ? 5.601 -16.773 -0.279 1.00 87.50 465 ARG A C 1
ATOM 3641 O O . ARG A 1 465 ? 6.275 -17.560 0.385 1.00 87.50 465 ARG A O 1
ATOM 3648 N N . MET A 1 466 ? 5.651 -16.740 -1.611 1.00 87.75 466 MET A N 1
ATOM 3649 C CA . MET A 1 466 ? 6.570 -17.595 -2.381 1.00 87.75 466 MET A CA 1
ATOM 3650 C C . MET A 1 466 ? 8.042 -17.224 -2.165 1.00 87.75 466 MET A C 1
ATOM 3652 O O . MET A 1 466 ? 8.903 -18.098 -2.218 1.00 87.75 466 MET A O 1
ATOM 3656 N N . ASP A 1 467 ? 8.337 -15.946 -1.925 1.00 86.12 467 ASP A N 1
ATOM 3657 C CA . ASP A 1 467 ? 9.680 -15.464 -1.595 1.00 86.12 467 ASP A CA 1
ATOM 3658 C C . ASP A 1 467 ? 9.927 -15.576 -0.087 1.00 86.12 467 ASP A C 1
ATOM 3660 O O . ASP A 1 467 ? 9.322 -14.850 0.708 1.00 86.12 467 ASP A O 1
ATOM 3664 N N . VAL A 1 468 ? 10.857 -16.442 0.327 1.00 84.88 468 VAL A N 1
ATOM 3665 C CA . VAL A 1 468 ? 11.146 -16.657 1.755 1.00 84.88 468 VAL A CA 1
ATOM 3666 C C . VAL A 1 468 ? 11.670 -15.418 2.473 1.00 84.88 468 VAL A C 1
ATOM 3668 O O . VAL A 1 468 ? 11.611 -15.344 3.698 1.00 84.88 468 VAL A O 1
ATOM 3671 N N . ARG A 1 469 ? 12.172 -14.415 1.747 1.00 82.38 469 ARG A N 1
ATOM 3672 C CA . ARG A 1 469 ? 12.609 -13.137 2.335 1.00 82.38 469 ARG A CA 1
ATOM 3673 C C . ARG A 1 469 ? 11.429 -12.286 2.808 1.00 82.38 469 ARG A C 1
ATOM 3675 O O . ARG A 1 469 ? 11.640 -11.376 3.603 1.00 82.38 469 ARG A O 1
ATOM 3682 N N . LYS A 1 470 ? 10.212 -12.610 2.355 1.00 80.50 470 LYS A N 1
ATOM 3683 C CA . LYS A 1 470 ? 8.942 -11.998 2.767 1.00 80.50 470 LYS A CA 1
ATOM 3684 C C . LYS A 1 470 ? 8.181 -12.832 3.814 1.00 80.50 470 LYS A C 1
ATOM 3686 O O . LYS A 1 470 ? 7.090 -12.444 4.221 1.00 80.50 470 LYS A O 1
ATOM 3691 N N . ASN A 1 471 ? 8.775 -13.928 4.293 1.00 83.81 471 ASN A N 1
ATOM 3692 C CA . ASN A 1 471 ? 8.257 -14.762 5.381 1.00 83.81 471 ASN A CA 1
ATOM 3693 C C . ASN A 1 471 ? 9.112 -14.627 6.654 1.00 83.81 471 ASN A C 1
ATOM 3695 O O . ASN A 1 471 ? 10.270 -14.209 6.604 1.00 83.81 471 ASN A O 1
ATOM 3699 N N . ILE A 1 472 ? 8.558 -15.025 7.802 1.00 83.19 472 ILE A N 1
ATOM 3700 C CA . ILE A 1 472 ? 9.268 -15.030 9.088 1.00 83.19 472 ILE A CA 1
ATOM 3701 C C . ILE A 1 472 ? 10.285 -16.172 9.079 1.00 83.19 472 ILE A C 1
ATOM 3703 O O . ILE A 1 472 ? 9.925 -17.320 8.854 1.00 83.19 472 ILE A O 1
ATOM 3707 N N . CYS A 1 473 ? 11.561 -15.883 9.327 1.00 85.56 473 CYS A N 1
ATOM 3708 C CA . CYS A 1 473 ? 12.605 -16.906 9.427 1.00 85.56 473 CYS A CA 1
ATOM 3709 C C . CYS A 1 473 ? 12.660 -17.463 10.856 1.00 85.56 473 CYS A C 1
ATOM 3711 O O . CYS A 1 473 ? 13.053 -16.745 11.771 1.00 85.56 473 CYS A O 1
ATOM 3713 N N . LEU A 1 474 ? 12.337 -18.742 11.044 1.00 84.38 474 LEU A N 1
ATOM 3714 C CA . LEU A 1 474 ? 12.329 -19.392 12.360 1.00 84.38 474 LEU A CA 1
ATOM 3715 C C . LEU A 1 474 ? 13.726 -19.824 12.826 1.00 84.38 474 LEU A C 1
ATOM 3717 O O . LEU A 1 474 ? 14.005 -19.857 14.022 1.00 84.38 474 LEU A O 1
ATOM 3721 N N . GLY A 1 475 ? 14.629 -20.156 11.899 1.00 81.38 475 GLY A N 1
ATOM 3722 C CA . GLY A 1 475 ? 15.976 -20.596 12.265 1.00 81.38 475 GLY A CA 1
ATOM 3723 C C . GLY A 1 475 ? 16.808 -21.132 11.111 1.00 81.38 475 GLY A C 1
ATOM 3724 O O . GLY A 1 475 ? 16.284 -21.429 10.034 1.00 81.38 475 GLY A O 1
ATOM 3725 N N . ASN A 1 476 ? 18.112 -21.275 11.360 1.00 84.94 476 ASN A N 1
ATOM 3726 C CA . ASN A 1 476 ? 19.051 -21.916 10.446 1.00 84.94 476 ASN A CA 1
ATOM 3727 C C . ASN A 1 476 ? 19.347 -23.346 10.914 1.00 84.94 476 ASN A C 1
ATOM 3729 O O . ASN A 1 476 ? 19.599 -23.595 12.092 1.00 84.94 476 ASN A O 1
ATOM 3733 N N . PHE A 1 477 ? 19.359 -24.275 9.967 1.00 84.50 477 PHE A N 1
ATOM 3734 C CA . PHE A 1 477 ? 19.536 -25.702 10.183 1.00 84.50 477 PHE A CA 1
ATOM 3735 C C . PHE A 1 477 ? 20.714 -26.173 9.338 1.00 84.50 477 PHE A C 1
ATOM 3737 O O . PHE A 1 477 ? 20.629 -26.238 8.110 1.00 84.50 477 PHE A O 1
ATOM 3744 N N . LYS A 1 478 ? 21.831 -26.487 9.996 1.00 88.00 478 LYS A N 1
ATOM 3745 C CA . LYS A 1 478 ? 23.005 -27.083 9.359 1.00 88.00 478 LYS A CA 1
ATOM 3746 C C . LYS A 1 478 ? 22.939 -28.597 9.516 1.00 88.00 478 LYS A C 1
ATOM 3748 O O . LYS A 1 478 ? 23.124 -29.119 10.612 1.00 88.00 478 LYS A O 1
ATOM 3753 N N . ILE A 1 479 ? 22.678 -29.285 8.412 1.00 88.00 479 ILE A N 1
ATOM 3754 C CA . ILE A 1 479 ? 22.607 -30.742 8.321 1.00 88.00 479 ILE A CA 1
ATOM 3755 C C . ILE A 1 479 ? 23.983 -31.269 7.909 1.00 88.00 479 ILE A C 1
ATOM 3757 O O . ILE A 1 479 ? 24.503 -30.867 6.867 1.00 88.00 479 ILE A O 1
ATOM 3761 N N . THR A 1 480 ? 24.584 -32.146 8.710 1.00 88.75 480 THR A N 1
ATOM 3762 C CA . THR A 1 480 ? 25.928 -32.710 8.480 1.00 88.75 480 THR A CA 1
ATOM 3763 C C . THR A 1 480 ? 25.890 -34.238 8.377 1.00 88.75 480 THR A C 1
ATOM 3765 O O . THR A 1 480 ? 24.829 -34.853 8.480 1.00 88.75 480 THR A O 1
ATOM 3768 N N . ASN A 1 481 ? 27.061 -34.858 8.172 1.00 87.50 481 ASN A N 1
ATOM 3769 C CA . ASN A 1 481 ? 27.220 -36.311 8.038 1.00 87.50 481 ASN A CA 1
ATOM 3770 C C . ASN A 1 481 ? 26.513 -36.879 6.790 1.00 87.50 481 ASN A C 1
ATOM 3772 O O . ASN A 1 481 ? 25.925 -37.961 6.827 1.00 87.50 481 ASN A O 1
ATOM 3776 N N . LEU A 1 482 ? 26.572 -36.143 5.678 1.00 88.31 482 LEU A N 1
ATOM 3777 C CA . LEU A 1 482 ? 26.036 -36.582 4.388 1.00 88.31 482 LEU A CA 1
ATOM 3778 C C . LEU A 1 482 ? 26.953 -37.626 3.747 1.00 88.31 482 LEU A C 1
ATOM 3780 O O . LEU A 1 482 ? 28.178 -37.499 3.812 1.00 88.31 482 LEU A O 1
ATOM 3784 N N . THR A 1 483 ? 26.377 -38.649 3.114 1.00 89.62 483 THR A N 1
ATOM 3785 C CA . THR A 1 483 ? 27.171 -39.615 2.346 1.00 89.62 483 THR A CA 1
ATOM 3786 C C . THR A 1 483 ? 27.752 -38.932 1.098 1.00 89.62 483 THR A C 1
ATOM 3788 O O . THR A 1 483 ? 26.995 -38.323 0.336 1.00 89.62 483 THR A O 1
ATOM 3791 N N . PRO A 1 484 ? 29.077 -39.016 0.853 1.00 88.62 484 PRO A N 1
ATOM 3792 C CA . PRO A 1 484 ? 29.685 -38.468 -0.355 1.00 88.62 484 PRO A CA 1
ATOM 3793 C C . PRO A 1 484 ? 29.045 -39.065 -1.613 1.00 88.62 484 PRO A C 1
ATOM 3795 O O . PRO A 1 484 ? 29.026 -40.282 -1.800 1.00 88.62 484 PRO A O 1
ATOM 3798 N N . ALA A 1 485 ? 28.483 -38.207 -2.460 1.00 86.81 485 ALA A N 1
ATOM 3799 C CA . ALA A 1 485 ? 27.823 -38.608 -3.691 1.00 86.81 485 ALA A CA 1
ATOM 3800 C C . ALA A 1 485 ? 27.904 -37.488 -4.742 1.00 86.81 485 ALA A C 1
ATOM 3802 O O . ALA A 1 485 ? 28.056 -36.314 -4.379 1.00 86.81 485 ALA A O 1
ATOM 3803 N N . PRO A 1 486 ? 27.729 -37.825 -6.035 1.00 80.50 486 PRO A N 1
ATOM 3804 C CA . PRO A 1 486 ? 27.579 -36.825 -7.086 1.00 80.50 486 PRO A CA 1
ATOM 3805 C C . PRO A 1 486 ? 26.399 -35.872 -6.820 1.00 80.50 486 PRO A C 1
ATOM 3807 O O . PRO A 1 486 ? 25.434 -36.269 -6.147 1.00 80.50 486 PRO A O 1
ATOM 3810 N N . PRO A 1 487 ? 26.409 -34.653 -7.399 1.00 79.38 487 PRO A N 1
ATOM 3811 C CA . PRO A 1 487 ? 25.282 -33.728 -7.315 1.00 79.38 487 PRO A CA 1
ATOM 3812 C C . PRO A 1 487 ? 23.954 -34.407 -7.681 1.00 79.38 487 PRO A C 1
ATOM 3814 O O . PRO A 1 487 ? 23.860 -35.190 -8.628 1.00 79.38 487 PRO A O 1
ATOM 3817 N N . GLY A 1 488 ? 22.914 -34.137 -6.899 1.00 77.19 488 GLY A N 1
ATOM 3818 C CA . GLY A 1 488 ? 21.562 -34.648 -7.093 1.00 77.19 488 GLY A CA 1
ATOM 3819 C C . GLY A 1 488 ? 21.319 -36.079 -6.601 1.00 77.19 488 GLY A C 1
ATOM 3820 O O . GLY A 1 488 ? 20.157 -36.503 -6.591 1.00 77.19 488 GLY A O 1
ATOM 3821 N N . LYS A 1 489 ? 22.360 -36.828 -6.196 1.00 84.31 489 LYS A N 1
ATOM 3822 C CA . LYS A 1 489 ? 22.252 -38.247 -5.800 1.00 84.31 489 LYS A CA 1
ATOM 3823 C C . LYS A 1 489 ? 22.015 -38.468 -4.309 1.00 84.31 489 LYS A C 1
ATOM 3825 O O . LYS A 1 489 ? 21.234 -39.352 -3.973 1.00 84.31 489 LYS A O 1
ATOM 3830 N N . CYS A 1 490 ? 22.624 -37.671 -3.433 1.00 86.62 490 CYS A N 1
ATOM 3831 C CA . CYS A 1 490 ? 22.298 -37.700 -2.008 1.00 86.62 490 CYS A CA 1
ATOM 3832 C C . CYS A 1 490 ? 20.942 -37.004 -1.812 1.00 86.62 490 CYS A C 1
ATOM 3834 O O . CYS A 1 490 ? 20.808 -35.818 -2.119 1.00 86.62 490 CYS A O 1
ATOM 3836 N N . LYS A 1 491 ? 19.919 -37.755 -1.380 1.00 89.62 491 LYS A N 1
ATOM 3837 C CA . LYS A 1 491 ? 18.547 -37.266 -1.161 1.00 89.62 491 LYS A CA 1
ATOM 3838 C C . LYS A 1 491 ? 18.279 -37.153 0.335 1.00 89.62 491 LYS A C 1
ATOM 3840 O O . LYS A 1 491 ? 18.412 -38.135 1.058 1.00 89.62 491 LYS A O 1
ATOM 3845 N N . ILE A 1 492 ? 17.873 -35.975 0.789 1.00 89.50 492 ILE A N 1
ATOM 3846 C CA . ILE A 1 492 ? 17.724 -35.637 2.205 1.00 89.50 492 ILE A CA 1
ATOM 3847 C C . ILE A 1 492 ? 16.272 -35.257 2.456 1.00 89.50 492 ILE A C 1
ATOM 3849 O O . ILE A 1 492 ? 15.781 -34.253 1.942 1.00 89.50 492 ILE A O 1
ATOM 3853 N N . LYS A 1 493 ? 15.582 -36.092 3.230 1.00 91.56 493 LYS A N 1
ATOM 3854 C CA . LYS A 1 493 ? 14.202 -35.904 3.660 1.00 91.56 493 LYS A CA 1
ATOM 3855 C C . LYS A 1 493 ? 14.194 -35.081 4.945 1.00 91.56 493 LYS A C 1
ATOM 3857 O O . LYS A 1 493 ? 14.621 -35.569 5.989 1.00 91.56 493 LYS A O 1
ATOM 3862 N N . ILE A 1 494 ? 13.710 -33.851 4.860 1.00 91.12 494 ILE A N 1
ATOM 3863 C CA . ILE A 1 494 ? 13.473 -32.960 5.997 1.00 91.12 494 ILE A CA 1
ATOM 3864 C C . ILE A 1 494 ? 12.060 -33.237 6.491 1.00 91.12 494 ILE A C 1
ATOM 3866 O O . ILE A 1 494 ? 11.125 -33.237 5.694 1.00 91.12 494 ILE A O 1
ATOM 3870 N N . ILE A 1 495 ? 11.905 -33.496 7.783 1.00 92.31 495 ILE A N 1
ATOM 3871 C CA . ILE A 1 495 ? 10.632 -33.843 8.412 1.00 92.31 495 ILE A CA 1
ATOM 3872 C C . ILE A 1 495 ? 10.303 -32.745 9.418 1.00 92.31 495 ILE A C 1
ATOM 3874 O O . ILE A 1 495 ? 11.082 -32.500 10.340 1.00 92.31 495 ILE A O 1
ATOM 3878 N N . MET A 1 496 ? 9.161 -32.094 9.225 1.00 94.38 496 MET A N 1
ATOM 3879 C CA . MET A 1 496 ? 8.597 -31.109 10.140 1.00 94.38 496 MET A CA 1
ATOM 3880 C C . MET A 1 496 ? 7.425 -31.743 10.878 1.00 94.38 496 MET A C 1
ATOM 3882 O O . MET A 1 496 ? 6.501 -32.258 10.249 1.00 94.38 496 MET A O 1
ATOM 3886 N N . THR A 1 497 ? 7.464 -31.684 12.202 1.00 93.62 497 THR A N 1
ATOM 3887 C CA . THR A 1 497 ? 6.395 -32.164 13.075 1.00 93.62 497 THR A CA 1
ATOM 3888 C C . THR A 1 497 ? 5.888 -30.997 13.900 1.00 93.62 497 THR A C 1
ATOM 3890 O O . THR A 1 497 ? 6.680 -30.360 14.589 1.00 93.62 497 THR A O 1
ATOM 3893 N N . ILE A 1 498 ? 4.587 -30.729 13.845 1.00 94.06 498 ILE A N 1
ATOM 3894 C CA . ILE A 1 498 ? 3.910 -29.823 14.773 1.00 94.06 498 ILE A CA 1
ATOM 3895 C C . ILE A 1 498 ? 3.166 -30.687 15.785 1.00 94.06 498 ILE A C 1
ATOM 3897 O O . ILE A 1 498 ? 2.366 -31.541 15.399 1.00 94.06 498 ILE A O 1
ATOM 3901 N N . ASP A 1 499 ? 3.447 -30.498 17.070 1.00 93.31 499 ASP A N 1
ATOM 3902 C CA . ASP A 1 499 ? 2.762 -31.227 18.136 1.00 93.31 499 ASP A CA 1
ATOM 3903 C C . ASP A 1 499 ? 1.371 -30.640 18.455 1.00 93.31 499 ASP A C 1
ATOM 3905 O O . ASP A 1 499 ? 0.891 -29.701 17.818 1.00 93.31 499 ASP A O 1
ATOM 3909 N N . ALA A 1 500 ? 0.696 -31.197 19.463 1.00 91.44 500 ALA A N 1
ATOM 3910 C CA . ALA A 1 500 ? -0.623 -30.722 19.867 1.00 91.44 500 ALA A CA 1
ATOM 3911 C C . ALA A 1 500 ? -0.608 -29.290 20.441 1.00 91.44 500 ALA A C 1
ATOM 3913 O O . ALA A 1 500 ? -1.664 -28.674 20.515 1.00 91.44 500 ALA A O 1
ATOM 3914 N N . ASN A 1 501 ? 0.544 -28.752 20.844 1.00 90.94 501 ASN A N 1
ATOM 3915 C CA . ASN A 1 501 ? 0.692 -27.383 21.343 1.00 90.94 501 ASN A CA 1
ATOM 3916 C C . ASN A 1 501 ? 1.020 -26.379 20.230 1.00 90.94 501 ASN A C 1
ATOM 3918 O O . ASN A 1 501 ? 1.148 -25.185 20.503 1.00 90.94 501 ASN A O 1
ATOM 3922 N N . GLY A 1 502 ? 1.162 -26.841 18.984 1.00 89.56 502 GLY A N 1
ATOM 3923 C CA . GLY A 1 502 ? 1.605 -26.000 17.877 1.00 89.56 502 GLY A CA 1
ATOM 3924 C C . GLY A 1 502 ? 3.124 -25.796 17.846 1.00 89.56 502 GLY A C 1
ATOM 3925 O O . GLY A 1 502 ? 3.592 -24.863 17.196 1.00 89.56 502 GLY A O 1
ATOM 3926 N N . ILE A 1 503 ? 3.907 -26.629 18.545 1.00 88.75 503 ILE A N 1
ATOM 3927 C CA . ILE A 1 503 ? 5.367 -26.511 18.605 1.00 88.75 503 ILE A CA 1
ATOM 3928 C C . ILE A 1 503 ? 6.012 -27.316 17.476 1.00 88.75 503 ILE A C 1
ATOM 3930 O O . ILE A 1 503 ? 5.774 -28.514 17.320 1.00 88.75 503 ILE A O 1
ATOM 3934 N N . LEU A 1 504 ? 6.864 -26.645 16.698 1.00 90.62 504 LEU A N 1
ATOM 3935 C CA . LEU A 1 504 ? 7.612 -27.237 15.592 1.00 90.62 504 LEU A CA 1
ATOM 3936 C C . LEU A 1 504 ? 8.863 -27.983 16.082 1.00 90.62 504 LEU A C 1
ATOM 3938 O O . LEU A 1 504 ? 9.735 -27.409 16.734 1.00 90.62 504 LEU A O 1
ATOM 3942 N N . THR A 1 505 ? 9.005 -29.234 15.650 1.00 89.00 505 THR A N 1
ATOM 3943 C CA . THR A 1 505 ? 10.238 -30.028 15.711 1.00 89.00 505 THR A CA 1
ATOM 3944 C C . THR A 1 505 ? 10.682 -30.392 14.299 1.00 89.00 505 THR A C 1
ATOM 3946 O O . THR A 1 505 ? 9.863 -30.771 13.463 1.00 89.00 505 THR A O 1
ATOM 3949 N N . VAL A 1 506 ? 11.984 -30.297 14.024 1.00 88.62 506 VAL A N 1
ATOM 3950 C CA . VAL A 1 506 ? 12.547 -30.570 12.695 1.00 88.62 506 VAL A CA 1
ATOM 3951 C C . VAL A 1 506 ? 13.608 -31.648 12.805 1.00 88.62 506 VAL A C 1
ATOM 3953 O O . VAL A 1 506 ? 14.541 -31.534 13.597 1.00 88.62 506 VAL A O 1
ATOM 3956 N N . THR A 1 507 ? 13.484 -32.677 11.974 1.00 89.31 507 THR A N 1
ATOM 3957 C CA . THR A 1 507 ? 14.463 -33.763 11.850 1.00 89.31 507 THR A CA 1
ATOM 3958 C C . THR A 1 507 ? 14.830 -33.983 10.383 1.00 89.31 507 THR A C 1
ATOM 3960 O O . THR A 1 507 ? 14.158 -33.479 9.482 1.00 89.31 507 THR A O 1
ATOM 3963 N N . ALA A 1 508 ? 15.921 -34.701 10.113 1.00 88.62 508 ALA A N 1
ATOM 3964 C CA . ALA A 1 508 ? 16.385 -34.950 8.754 1.00 88.62 508 ALA A CA 1
ATOM 3965 C C . ALA A 1 508 ? 16.943 -36.363 8.615 1.00 88.62 508 ALA A C 1
ATOM 3967 O O . ALA A 1 508 ? 17.671 -36.845 9.484 1.00 88.62 508 ALA A O 1
ATOM 3968 N N . LYS A 1 509 ? 16.616 -37.008 7.493 1.00 91.06 509 LYS A N 1
ATOM 3969 C CA . LYS A 1 509 ? 17.093 -38.348 7.145 1.00 91.06 509 LYS A CA 1
ATOM 3970 C C . LYS A 1 509 ? 17.630 -38.374 5.721 1.00 91.06 509 LYS A C 1
ATOM 3972 O O . LYS A 1 509 ? 16.984 -37.877 4.804 1.00 91.06 509 LYS A O 1
ATOM 3977 N N . GLU A 1 510 ? 18.781 -38.993 5.511 1.00 90.94 510 GLU A N 1
ATOM 3978 C CA . GLU A 1 510 ? 19.282 -39.324 4.179 1.00 90.94 510 GLU A CA 1
ATOM 3979 C C . GLU A 1 510 ? 18.611 -40.609 3.674 1.00 90.94 510 GLU A C 1
ATOM 3981 O O . GLU A 1 510 ? 18.563 -41.618 4.381 1.00 90.94 510 GLU A O 1
ATOM 3986 N N . LYS A 1 511 ? 18.095 -40.582 2.441 1.00 88.00 511 LYS A N 1
ATOM 3987 C CA . LYS A 1 511 ? 17.514 -41.745 1.762 1.00 88.00 511 LYS A CA 1
ATOM 3988 C C . LYS A 1 511 ? 18.614 -42.519 1.031 1.00 88.00 511 LYS A C 1
ATOM 3990 O O . LYS A 1 511 ? 19.199 -42.007 0.079 1.00 88.00 511 LYS A O 1
ATOM 3995 N N . LEU A 1 512 ? 18.849 -43.763 1.446 1.00 82.62 512 LEU A N 1
ATOM 3996 C CA . LEU A 1 512 ? 19.757 -44.714 0.797 1.00 82.62 512 LEU A CA 1
ATOM 3997 C C . LEU A 1 512 ? 18.947 -45.718 -0.046 1.00 82.62 512 LEU A C 1
ATOM 3999 O O . LEU A 1 512 ? 17.717 -45.712 -0.011 1.00 82.62 512 LEU A O 1
ATOM 4003 N N . LYS A 1 513 ? 19.621 -46.570 -0.833 1.00 73.88 513 LYS A N 1
ATOM 4004 C CA . LYS A 1 513 ? 18.950 -47.524 -1.743 1.00 73.88 513 LYS A CA 1
ATOM 4005 C C . LYS A 1 513 ? 17.975 -48.469 -1.030 1.00 73.88 513 LYS A C 1
ATOM 4007 O O . LYS A 1 513 ? 16.912 -48.732 -1.576 1.00 73.88 513 LYS A O 1
ATOM 4012 N N . GLU A 1 514 ? 18.324 -48.934 0.168 1.00 74.81 514 GLU A N 1
ATOM 4013 C CA . GLU A 1 514 ? 17.537 -49.933 0.915 1.00 74.81 514 GLU A CA 1
ATOM 4014 C C . GLU A 1 514 ? 17.251 -49.523 2.371 1.00 74.81 514 GLU A C 1
ATOM 4016 O O . GLU A 1 514 ? 16.583 -50.254 3.085 1.00 74.81 514 GLU A O 1
ATOM 4021 N N . ASN A 1 515 ? 17.725 -48.352 2.821 1.00 81.31 515 ASN A N 1
ATOM 4022 C CA . ASN A 1 515 ? 17.615 -47.879 4.209 1.00 81.31 515 ASN A CA 1
ATOM 4023 C C . ASN A 1 515 ? 17.566 -46.340 4.291 1.00 81.31 515 ASN A C 1
ATOM 4025 O O . ASN A 1 515 ? 17.700 -45.642 3.284 1.00 81.31 515 ASN A O 1
ATOM 4029 N N . SER A 1 516 ? 17.412 -45.794 5.500 1.00 82.81 516 SER A N 1
ATOM 4030 C CA . SER A 1 516 ? 17.587 -44.362 5.780 1.00 82.81 516 SER A CA 1
ATOM 4031 C C . SER A 1 516 ? 18.598 -44.130 6.895 1.00 82.81 516 SER A C 1
ATOM 4033 O O . SER A 1 516 ? 18.623 -44.887 7.862 1.00 82.81 516 SER A O 1
ATOM 4035 N N . LYS A 1 517 ? 19.385 -43.063 6.785 1.00 86.44 517 LYS A N 1
ATOM 4036 C CA . LYS A 1 517 ? 20.372 -42.653 7.788 1.00 86.44 517 LYS A CA 1
ATOM 4037 C C . LYS A 1 517 ? 19.906 -41.364 8.462 1.00 86.44 517 LYS A C 1
ATOM 4039 O O . LYS A 1 517 ? 19.678 -40.375 7.768 1.00 86.44 517 LYS A O 1
ATOM 4044 N N . ASP A 1 518 ? 19.767 -41.361 9.786 1.00 85.69 518 ASP A N 1
ATOM 4045 C CA . ASP A 1 518 ? 19.475 -40.131 10.531 1.00 85.69 518 ASP A CA 1
ATOM 4046 C C . ASP A 1 518 ? 20.663 -39.169 10.442 1.00 85.69 518 ASP A C 1
ATOM 4048 O O . ASP A 1 518 ? 21.828 -39.569 10.536 1.00 85.69 518 ASP A O 1
ATOM 4052 N N . LEU A 1 519 ? 20.361 -37.893 10.221 1.00 87.31 519 LEU A N 1
ATOM 4053 C CA . LEU A 1 519 ? 21.368 -36.859 10.039 1.00 87.31 519 LEU A CA 1
ATOM 4054 C C . LEU A 1 519 ? 21.478 -35.988 11.280 1.00 87.31 519 LEU A C 1
ATOM 4056 O O . LEU A 1 519 ? 20.505 -35.736 11.989 1.00 87.31 519 LEU A O 1
ATOM 4060 N N . GLN A 1 520 ? 22.689 -35.495 11.516 1.00 78.62 520 GLN A N 1
ATOM 4061 C CA . GLN A 1 520 ? 22.932 -34.537 12.581 1.00 78.62 520 GLN A CA 1
ATOM 4062 C C . GLN A 1 520 ? 22.476 -33.155 12.127 1.00 78.62 520 GLN A C 1
ATOM 4064 O O . GLN A 1 520 ? 22.820 -32.706 11.032 1.00 78.62 520 GLN A O 1
ATOM 4069 N N . ILE A 1 521 ? 21.713 -32.485 12.987 1.00 82.31 521 ILE A N 1
ATOM 4070 C CA . ILE A 1 521 ? 21.222 -31.129 12.766 1.00 82.31 521 ILE A CA 1
ATOM 4071 C C . ILE A 1 521 ? 21.808 -30.233 13.847 1.00 82.31 521 ILE A C 1
ATOM 4073 O O . ILE A 1 521 ? 21.535 -30.419 15.030 1.00 82.31 521 ILE A O 1
ATOM 4077 N N . ALA A 1 522 ? 22.572 -29.229 13.432 1.00 77.62 522 ALA A N 1
ATOM 4078 C CA . ALA A 1 522 ? 22.886 -28.089 14.277 1.00 77.62 522 ALA A CA 1
ATOM 4079 C C . ALA A 1 522 ? 21.880 -26.969 13.985 1.00 77.62 522 ALA A C 1
ATOM 4081 O O . ALA A 1 522 ? 21.805 -26.470 12.859 1.00 77.62 522 ALA A O 1
ATOM 4082 N N . TYR A 1 523 ? 21.101 -26.596 14.999 1.00 78.81 523 TYR A N 1
ATOM 4083 C CA . TYR A 1 523 ? 20.167 -25.476 14.950 1.00 78.81 523 TYR A CA 1
ATOM 4084 C C . TYR A 1 523 ? 20.840 -24.218 15.493 1.00 78.81 523 TYR A C 1
ATOM 4086 O O . TYR A 1 523 ? 21.412 -24.234 16.583 1.00 78.81 523 TYR A O 1
ATOM 4094 N N . THR A 1 524 ? 20.722 -23.116 14.761 1.00 72.19 524 THR A N 1
ATOM 4095 C CA . THR A 1 524 ? 20.989 -21.784 15.298 1.00 72.19 524 THR A CA 1
ATOM 4096 C C . THR A 1 524 ? 19.753 -20.918 15.115 1.00 72.19 524 THR A C 1
ATOM 4098 O O . THR A 1 524 ? 19.171 -20.861 14.025 1.00 72.19 524 THR A O 1
ATOM 4101 N N . LYS A 1 525 ? 19.343 -20.237 16.193 1.00 67.69 525 LYS A N 1
ATOM 4102 C CA . LYS A 1 525 ? 18.279 -19.231 16.119 1.00 67.69 525 LYS A CA 1
ATOM 4103 C C . LYS A 1 525 ? 18.689 -18.190 15.075 1.00 67.69 525 LYS A C 1
ATOM 4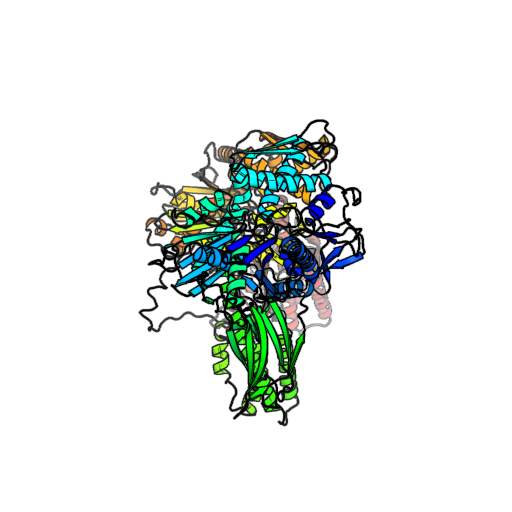105 O O . LYS A 1 525 ? 19.862 -17.823 14.979 1.00 67.69 525 LYS A O 1
ATOM 4110 N N . ALA A 1 526 ? 17.758 -17.810 14.208 1.00 61.53 526 ALA A N 1
ATOM 4111 C CA . ALA A 1 526 ? 18.075 -16.889 13.130 1.00 61.53 526 ALA A CA 1
ATOM 4112 C C . ALA A 1 526 ? 18.274 -15.476 13.694 1.00 61.53 526 ALA A C 1
ATOM 4114 O O . ALA A 1 526 ? 17.322 -14.875 14.168 1.00 61.53 526 ALA A O 1
ATOM 4115 N N . ASN A 1 527 ? 19.482 -14.924 13.557 1.00 51.62 527 ASN A N 1
ATOM 4116 C CA . ASN A 1 527 ? 19.697 -13.483 13.663 1.00 51.62 527 ASN A CA 1
ATOM 4117 C C . ASN A 1 527 ? 19.482 -12.898 12.265 1.00 51.62 527 ASN A C 1
ATOM 4119 O O . ASN A 1 527 ? 20.281 -13.156 11.358 1.00 51.62 527 ASN A O 1
ATOM 4123 N N . ARG A 1 528 ? 18.399 -12.147 12.044 1.00 49.41 528 ARG A N 1
ATOM 4124 C CA . ARG A 1 528 ? 18.241 -11.382 10.800 1.00 49.41 528 ARG A CA 1
ATOM 4125 C C . ARG A 1 528 ? 17.756 -9.960 11.055 1.00 49.41 528 ARG A C 1
ATOM 4127 O O . ARG A 1 528 ? 16.740 -9.727 11.690 1.00 49.41 528 ARG A O 1
ATOM 4134 N N . THR A 1 529 ? 18.514 -9.046 10.460 1.00 34.62 529 THR A N 1
ATOM 4135 C CA . THR A 1 529 ? 18.431 -7.579 10.426 1.00 34.62 529 THR A CA 1
ATOM 4136 C C . THR A 1 529 ? 17.514 -7.029 9.322 1.00 34.62 529 THR A C 1
ATOM 4138 O O . THR A 1 529 ? 17.468 -5.820 9.110 1.00 34.62 529 THR A O 1
ATOM 4141 N N . TYR A 1 530 ? 16.772 -7.881 8.606 1.00 37.72 530 TYR A N 1
ATOM 4142 C CA . TYR A 1 530 ? 15.881 -7.442 7.526 1.00 37.72 530 TYR A CA 1
ATOM 4143 C C . TYR A 1 530 ? 14.468 -7.179 8.053 1.00 37.72 530 TYR A C 1
ATOM 4145 O O . TYR A 1 530 ? 13.784 -8.098 8.498 1.00 37.72 530 TYR A O 1
ATOM 4153 N N . LYS A 1 531 ? 14.034 -5.913 7.980 1.00 36.56 531 LYS A N 1
ATOM 4154 C CA . LYS A 1 531 ? 12.696 -5.468 8.391 1.00 36.56 531 LYS A CA 1
ATOM 4155 C C . LYS A 1 531 ? 11.636 -6.048 7.444 1.00 36.56 531 LYS A C 1
ATOM 4157 O O . LYS A 1 531 ? 11.354 -5.451 6.407 1.00 36.56 531 LYS A O 1
ATOM 4162 N N . LEU A 1 532 ? 11.015 -7.167 7.815 1.00 39.03 532 LEU A N 1
ATOM 4163 C CA . LEU A 1 532 ? 9.761 -7.606 7.202 1.00 39.03 532 LEU A CA 1
ATOM 4164 C C . LEU A 1 532 ? 8.680 -6.577 7.538 1.00 39.03 532 LEU A C 1
ATOM 4166 O O . LEU A 1 532 ? 8.255 -6.447 8.682 1.00 39.03 532 LEU A O 1
ATOM 4170 N N . GLY A 1 533 ? 8.244 -5.812 6.542 1.00 37.84 533 GLY A N 1
ATOM 4171 C CA . GLY A 1 533 ? 7.041 -5.005 6.663 1.00 37.84 533 GLY A CA 1
ATOM 4172 C C . GLY A 1 533 ? 5.822 -5.901 6.502 1.00 37.84 533 GLY A C 1
ATOM 4173 O O . GLY A 1 533 ? 5.285 -5.975 5.404 1.00 37.84 533 GLY A O 1
ATOM 4174 N N . ARG A 1 534 ? 5.357 -6.561 7.570 1.00 34.53 534 ARG A N 1
ATOM 4175 C CA . ARG A 1 534 ? 3.974 -7.066 7.608 1.00 34.53 534 ARG A CA 1
ATOM 4176 C C . ARG A 1 534 ? 3.038 -5.862 7.752 1.00 34.53 534 ARG A C 1
ATOM 4178 O O . ARG A 1 534 ? 2.555 -5.548 8.832 1.00 34.53 534 ARG A O 1
ATOM 4185 N N . LYS A 1 535 ? 2.836 -5.144 6.651 1.00 36.38 535 LYS A N 1
ATOM 4186 C CA . LYS A 1 535 ? 1.660 -4.298 6.440 1.00 36.38 535 LYS A CA 1
ATOM 4187 C C . LYS A 1 535 ? 0.669 -5.165 5.678 1.00 36.38 535 LYS A C 1
ATOM 4189 O O . LYS A 1 535 ? 1.105 -5.859 4.766 1.00 36.38 535 LYS A O 1
ATOM 4194 N N . GLY A 1 536 ? -0.607 -5.171 6.065 1.00 37.47 536 GLY A N 1
ATOM 4195 C CA . GLY A 1 536 ? -1.654 -5.892 5.335 1.00 37.47 536 GLY A CA 1
ATOM 4196 C C . GLY A 1 536 ? -1.624 -5.487 3.863 1.00 37.47 536 GLY A C 1
ATOM 4197 O O . GLY A 1 536 ? -2.048 -4.387 3.516 1.00 37.47 536 GLY A O 1
ATOM 4198 N N . GLY A 1 537 ? -1.003 -6.323 3.033 1.00 37.03 537 GLY A N 1
ATOM 4199 C CA . GLY A 1 537 ? -0.832 -6.084 1.612 1.00 37.03 537 GLY A CA 1
ATOM 4200 C C . GLY A 1 537 ? -2.127 -6.380 0.875 1.00 37.03 537 GLY A C 1
ATOM 4201 O O . GLY A 1 537 ? -2.918 -7.228 1.286 1.00 37.03 537 GLY A O 1
ATOM 4202 N N . ASP A 1 538 ? -2.338 -5.689 -0.240 1.00 48.19 538 ASP A N 1
ATOM 4203 C CA . ASP A 1 538 ? -3.348 -6.090 -1.209 1.00 48.19 538 ASP A CA 1
ATOM 4204 C C . ASP A 1 538 ? -2.990 -7.496 -1.723 1.00 48.19 538 ASP A C 1
ATOM 4206 O O . ASP A 1 538 ? -1.955 -7.684 -2.370 1.00 48.19 538 ASP A O 1
ATOM 4210 N N . ARG A 1 539 ? -3.833 -8.494 -1.424 1.00 48.34 539 ARG A N 1
ATOM 4211 C CA . ARG A 1 539 ? -3.633 -9.908 -1.797 1.00 48.34 539 ARG A CA 1
ATOM 4212 C C . ARG A 1 539 ? -3.367 -10.069 -3.299 1.00 48.34 539 ARG A C 1
ATOM 4214 O O . ARG A 1 539 ? -2.656 -10.990 -3.696 1.00 48.34 539 ARG A O 1
ATOM 4221 N N . VAL A 1 540 ? -3.887 -9.167 -4.135 1.00 48.03 540 VAL A N 1
ATOM 4222 C CA . VAL A 1 540 ? -3.644 -9.166 -5.585 1.00 48.03 540 VAL A CA 1
ATOM 4223 C C . VAL A 1 540 ? -2.205 -8.756 -5.906 1.00 48.03 540 VAL A C 1
ATOM 4225 O O . VAL A 1 540 ? -1.556 -9.391 -6.739 1.00 48.03 540 VAL A O 1
ATOM 4228 N N . GLN A 1 541 ? -1.667 -7.746 -5.218 1.00 54.59 541 GLN A N 1
ATOM 4229 C CA . GLN A 1 541 ? -0.268 -7.342 -5.362 1.00 54.59 541 GLN A CA 1
ATOM 4230 C C . GLN A 1 541 ? 0.673 -8.452 -4.887 1.00 54.59 541 GLN A C 1
ATOM 4232 O O . GLN A 1 541 ? 1.622 -8.784 -5.595 1.00 54.59 541 GLN A O 1
ATOM 4237 N N . GLU A 1 542 ? 0.388 -9.074 -3.742 1.00 60.19 542 GLU A N 1
ATOM 4238 C CA . GLU A 1 542 ? 1.192 -10.191 -3.236 1.00 60.19 542 GLU A CA 1
ATOM 4239 C C . GLU A 1 542 ? 1.204 -11.372 -4.213 1.00 60.19 542 GLU A C 1
ATOM 4241 O O . GLU A 1 542 ? 2.268 -11.915 -4.501 1.00 60.19 542 GLU A O 1
ATOM 4246 N N . GLN A 1 543 ? 0.052 -11.716 -4.803 1.00 62.78 543 GLN A N 1
ATOM 4247 C CA . GLN A 1 543 ? -0.045 -12.757 -5.832 1.00 62.78 543 GLN A CA 1
ATOM 4248 C C . GLN A 1 543 ? 0.723 -12.406 -7.113 1.00 62.78 543 GLN A C 1
ATOM 4250 O O . GLN A 1 543 ? 1.325 -13.286 -7.729 1.00 62.78 543 GLN A O 1
ATOM 4255 N N . LEU A 1 544 ? 0.705 -11.144 -7.549 1.00 62.44 544 LEU A N 1
ATOM 4256 C CA . LEU A 1 544 ? 1.453 -10.695 -8.727 1.00 62.44 544 LEU A CA 1
ATOM 4257 C C . LEU A 1 544 ? 2.963 -10.695 -8.473 1.00 62.44 544 LEU A C 1
ATOM 4259 O O . LEU A 1 544 ? 3.728 -11.146 -9.326 1.00 62.44 544 LEU A O 1
ATOM 4263 N N . GLU A 1 545 ? 3.389 -10.227 -7.302 1.00 68.62 545 GLU A N 1
ATOM 4264 C CA . GLU A 1 545 ? 4.777 -10.306 -6.850 1.00 68.62 545 GLU A CA 1
ATOM 4265 C C . GLU A 1 545 ? 5.247 -11.758 -6.772 1.00 68.62 545 GLU A C 1
ATOM 4267 O O . GLU A 1 545 ? 6.314 -12.079 -7.288 1.00 68.62 545 GLU A O 1
ATOM 4272 N N . ASP A 1 546 ? 4.435 -12.646 -6.201 1.00 73.00 546 ASP A N 1
ATOM 4273 C CA . ASP A 1 546 ? 4.758 -14.063 -6.069 1.00 73.00 546 ASP A CA 1
ATOM 4274 C C . ASP A 1 546 ? 4.813 -14.758 -7.436 1.00 73.00 546 ASP A C 1
ATOM 4276 O O . ASP A 1 546 ? 5.719 -15.552 -7.683 1.00 73.00 546 ASP A O 1
ATOM 4280 N N . LYS A 1 547 ? 3.924 -14.410 -8.380 1.00 71.69 547 LYS A N 1
ATOM 4281 C CA . LYS A 1 547 ? 4.005 -14.882 -9.775 1.00 71.69 547 LYS A CA 1
ATOM 4282 C C . LYS A 1 547 ? 5.299 -14.428 -10.456 1.00 71.69 547 LYS A C 1
ATOM 4284 O O . LYS A 1 547 ? 5.964 -15.248 -11.086 1.00 71.69 547 LYS A O 1
ATOM 4289 N N . ARG A 1 548 ? 5.677 -13.151 -10.315 1.00 74.31 548 ARG A N 1
ATOM 4290 C CA . ARG A 1 548 ? 6.931 -12.604 -10.871 1.00 74.31 548 ARG A CA 1
ATOM 4291 C C . ARG A 1 548 ? 8.153 -13.282 -10.260 1.00 74.31 548 ARG A C 1
ATOM 4293 O O . ARG A 1 548 ? 9.035 -13.733 -10.987 1.00 74.31 548 ARG A O 1
ATOM 4300 N N . PHE A 1 549 ? 8.174 -13.400 -8.938 1.00 77.38 549 PHE A N 1
ATOM 4301 C CA . PHE A 1 549 ? 9.230 -14.081 -8.205 1.00 77.38 549 PHE A CA 1
ATOM 4302 C C . PHE A 1 549 ? 9.358 -15.547 -8.637 1.00 77.38 549 PHE A C 1
ATOM 4304 O O . PHE A 1 549 ? 10.464 -16.019 -8.874 1.00 77.38 549 PHE A O 1
ATOM 4311 N N . MET A 1 550 ? 8.244 -16.255 -8.837 1.00 77.75 550 MET A N 1
ATOM 4312 C CA . MET A 1 550 ? 8.258 -17.648 -9.292 1.00 77.75 550 MET A CA 1
ATOM 4313 C C . MET A 1 550 ? 8.889 -17.836 -10.674 1.00 77.75 550 MET A C 1
ATOM 4315 O O . MET A 1 550 ? 9.515 -18.867 -10.921 1.00 77.75 550 MET A O 1
ATOM 4319 N N . GLU A 1 551 ? 8.751 -16.871 -11.584 1.00 72.81 551 GLU A N 1
ATOM 4320 C CA . GLU A 1 551 ? 9.468 -16.911 -12.863 1.00 72.81 551 GLU A CA 1
ATOM 4321 C C . GLU A 1 551 ? 10.982 -16.759 -12.668 1.00 72.81 551 GLU A C 1
ATOM 4323 O O . GLU A 1 551 ? 11.754 -17.493 -13.282 1.00 72.81 551 GLU A O 1
ATOM 4328 N N . LEU A 1 552 ? 11.402 -15.848 -11.787 1.00 73.62 552 LEU A N 1
ATOM 4329 C CA . LEU A 1 552 ? 12.812 -15.594 -11.478 1.00 73.62 552 LEU A CA 1
ATOM 4330 C C . LEU A 1 552 ? 13.467 -16.774 -10.761 1.00 73.62 552 LEU A C 1
ATOM 4332 O O . LEU A 1 552 ? 14.537 -17.227 -11.167 1.00 73.62 552 LEU A O 1
ATOM 4336 N N . ALA A 1 553 ? 12.794 -17.317 -9.747 1.00 75.81 553 ALA A N 1
ATOM 4337 C CA . ALA A 1 553 ? 13.258 -18.459 -8.971 1.00 75.81 553 ALA A CA 1
ATOM 4338 C C . ALA A 1 553 ? 13.503 -19.688 -9.859 1.00 75.81 553 ALA A C 1
ATOM 4340 O O . ALA A 1 553 ? 14.528 -20.350 -9.724 1.00 75.81 553 ALA A O 1
ATOM 4341 N N . LYS A 1 554 ? 12.624 -19.948 -10.841 1.00 77.56 554 LYS A N 1
ATOM 4342 C CA . LYS A 1 554 ? 12.808 -21.039 -11.818 1.00 77.56 554 LYS A CA 1
ATOM 4343 C C . LYS A 1 554 ? 14.078 -20.878 -12.655 1.00 77.56 554 LYS A C 1
ATOM 4345 O O . LYS A 1 554 ? 14.758 -21.866 -12.922 1.00 77.56 554 LYS A O 1
ATOM 4350 N N . ILE A 1 555 ? 14.392 -19.654 -13.083 1.00 74.81 555 ILE A N 1
ATOM 4351 C CA . ILE A 1 555 ? 15.610 -19.368 -13.855 1.00 74.81 555 ILE A CA 1
ATOM 4352 C C . ILE A 1 555 ? 16.841 -19.537 -12.959 1.00 74.81 555 ILE A C 1
ATOM 4354 O O . ILE A 1 555 ? 17.814 -20.173 -13.356 1.00 74.81 555 ILE A O 1
ATOM 4358 N N . HIS A 1 556 ? 16.779 -19.015 -11.735 1.00 78.06 556 HIS A N 1
ATOM 4359 C CA . HIS A 1 556 ? 17.859 -19.096 -10.753 1.00 78.06 556 HIS A CA 1
ATOM 4360 C C . HIS A 1 556 ? 18.205 -20.549 -10.389 1.00 78.06 556 HIS A C 1
ATOM 4362 O O . HIS A 1 556 ? 19.358 -20.964 -10.527 1.00 78.06 556 HIS A O 1
ATOM 4368 N N . GLU A 1 557 ? 17.196 -21.356 -10.044 1.00 77.00 557 GLU A N 1
ATOM 4369 C CA . GLU A 1 557 ? 17.329 -22.790 -9.750 1.00 77.00 557 GLU A CA 1
ATOM 4370 C C . GLU A 1 557 ? 17.949 -23.556 -10.932 1.00 77.00 557 GLU A C 1
ATOM 4372 O O . GLU A 1 557 ? 18.852 -24.386 -10.755 1.00 77.00 557 GLU A O 1
ATOM 4377 N N . PHE A 1 558 ? 17.505 -23.242 -12.153 1.00 77.88 558 PHE A N 1
ATOM 4378 C CA . PHE A 1 558 ? 18.031 -23.837 -13.375 1.00 77.88 558 PHE A CA 1
ATOM 4379 C C . PHE A 1 558 ? 19.522 -23.524 -13.576 1.00 77.88 558 PHE A C 1
ATOM 4381 O O . PHE A 1 558 ? 20.308 -24.450 -13.787 1.00 77.88 558 PHE A O 1
ATOM 4388 N N . LEU A 1 559 ? 19.927 -22.252 -13.473 1.00 76.88 559 LEU A N 1
ATOM 4389 C CA . LEU A 1 559 ? 21.317 -21.828 -13.685 1.00 76.88 559 LEU A CA 1
ATOM 4390 C C . LEU A 1 559 ? 22.270 -22.456 -12.661 1.00 76.88 559 LEU A C 1
ATOM 4392 O O . LEU A 1 559 ? 23.320 -22.976 -13.043 1.00 76.88 559 LEU A O 1
ATOM 4396 N N . ILE A 1 560 ? 21.882 -22.487 -11.380 1.00 76.38 560 ILE A N 1
ATOM 4397 C CA . ILE A 1 560 ? 22.676 -23.119 -10.312 1.00 76.38 560 ILE A CA 1
ATOM 4398 C C . ILE A 1 560 ? 22.871 -24.615 -10.576 1.00 76.38 560 ILE A C 1
ATOM 4400 O O . ILE A 1 560 ? 23.978 -25.138 -10.419 1.00 76.38 560 ILE A O 1
ATOM 4404 N N . THR A 1 561 ? 21.810 -25.310 -10.983 1.00 74.06 561 THR A N 1
ATOM 4405 C CA . THR A 1 561 ? 21.877 -26.750 -11.262 1.00 74.06 561 THR A CA 1
ATOM 4406 C C . THR A 1 561 ? 22.715 -27.036 -12.509 1.00 74.06 561 THR A C 1
ATOM 4408 O O . THR A 1 561 ? 23.495 -27.990 -12.531 1.00 74.06 561 THR A O 1
ATOM 4411 N N . TYR A 1 562 ? 22.593 -26.191 -13.536 1.00 77.94 562 TYR A N 1
ATOM 4412 C CA . TYR A 1 562 ? 23.326 -26.324 -14.789 1.00 77.94 562 TYR A CA 1
ATOM 4413 C C . TYR A 1 562 ? 24.840 -26.205 -14.579 1.00 77.94 562 TYR A C 1
ATOM 4415 O O . TYR A 1 562 ? 25.579 -27.116 -14.958 1.00 77.94 562 TYR A O 1
ATOM 4423 N N . ILE A 1 563 ? 25.312 -25.149 -13.905 1.00 78.38 563 ILE A N 1
ATOM 4424 C CA . ILE A 1 563 ? 26.753 -24.952 -13.682 1.00 78.38 563 ILE A CA 1
ATOM 4425 C C . ILE A 1 563 ? 27.367 -26.048 -12.803 1.00 78.38 563 ILE A C 1
ATOM 4427 O O . ILE A 1 563 ? 28.459 -26.532 -13.096 1.00 78.38 563 ILE A O 1
ATOM 4431 N N . ALA A 1 564 ? 26.641 -26.521 -11.786 1.00 75.00 564 ALA A N 1
ATOM 4432 C CA . ALA A 1 564 ? 27.087 -27.636 -10.954 1.00 75.00 564 ALA A CA 1
ATOM 4433 C C . ALA A 1 564 ? 27.260 -28.937 -11.764 1.00 75.00 564 ALA A C 1
ATOM 4435 O O . ALA A 1 564 ? 28.182 -29.719 -11.515 1.00 75.00 564 ALA A O 1
ATOM 4436 N N . GLY A 1 565 ? 26.400 -29.159 -12.764 1.00 77.50 565 GLY A N 1
ATOM 4437 C CA . GLY A 1 565 ? 26.539 -30.259 -13.715 1.00 77.50 565 GLY A CA 1
ATOM 4438 C C . GLY A 1 565 ? 27.800 -30.141 -14.575 1.00 77.50 565 GLY A C 1
ATOM 4439 O O . GLY A 1 565 ? 28.524 -31.129 -14.730 1.00 77.50 565 GLY A O 1
ATOM 4440 N N . VAL A 1 566 ? 28.102 -28.944 -15.094 1.00 79.94 566 VAL A N 1
ATOM 4441 C CA . VAL A 1 566 ? 29.329 -28.688 -15.874 1.00 79.94 566 VAL A CA 1
ATOM 4442 C C . VAL A 1 566 ? 30.574 -28.937 -15.020 1.00 79.94 566 VAL A C 1
ATOM 4444 O O . VAL A 1 566 ? 31.462 -29.680 -15.437 1.00 79.94 566 VAL A O 1
ATOM 4447 N N . GLU A 1 567 ? 30.615 -28.388 -13.802 1.00 78.06 567 GLU A N 1
ATOM 4448 C CA . GLU A 1 567 ? 31.712 -28.573 -12.839 1.00 78.06 567 GLU A CA 1
ATOM 4449 C C . GLU A 1 567 ? 32.038 -30.046 -12.606 1.00 78.06 567 GLU A C 1
ATOM 4451 O O . GLU A 1 567 ? 33.193 -30.468 -12.714 1.00 78.06 567 GLU A O 1
ATOM 4456 N N . TYR A 1 568 ? 31.007 -30.839 -12.313 1.00 79.56 568 TYR A N 1
ATOM 4457 C CA . TYR A 1 568 ? 31.158 -32.260 -12.031 1.00 79.56 568 TYR A CA 1
ATOM 4458 C C . TYR A 1 568 ? 31.769 -33.016 -13.215 1.00 79.56 568 TYR A C 1
ATOM 4460 O O . TYR A 1 568 ? 32.718 -33.784 -13.045 1.00 79.56 568 TYR A O 1
ATOM 4468 N N . ASN A 1 569 ? 31.270 -32.768 -14.429 1.00 81.06 569 ASN A N 1
ATOM 4469 C CA . ASN A 1 569 ? 31.747 -33.460 -15.625 1.00 81.06 569 ASN A CA 1
ATOM 4470 C C . ASN A 1 569 ? 33.169 -33.032 -16.047 1.00 81.06 569 ASN A C 1
ATOM 4472 O O . ASN A 1 569 ? 33.859 -33.792 -16.735 1.00 81.06 569 ASN A O 1
ATOM 4476 N N . MET A 1 570 ? 33.628 -31.853 -15.613 1.00 82.31 570 MET A N 1
ATOM 4477 C CA . MET A 1 570 ? 34.944 -31.299 -15.956 1.00 82.31 570 MET A CA 1
ATOM 4478 C C . MET A 1 570 ? 36.067 -31.663 -14.975 1.00 82.31 570 MET A C 1
ATOM 4480 O O . MET A 1 570 ? 37.238 -31.583 -15.346 1.00 82.31 570 MET A O 1
ATOM 4484 N N . LYS A 1 571 ? 35.740 -32.127 -13.762 1.00 73.69 571 LYS A N 1
ATOM 4485 C CA . LYS A 1 571 ? 36.675 -32.310 -12.630 1.00 73.69 571 LYS A CA 1
ATOM 4486 C C . LYS A 1 571 ? 37.925 -33.162 -12.927 1.00 73.69 571 LYS A C 1
ATOM 4488 O O . LYS A 1 571 ? 38.949 -32.967 -12.286 1.00 73.69 571 LYS A O 1
ATOM 4493 N N . ASN A 1 572 ? 37.863 -34.055 -13.922 1.00 71.81 572 ASN A N 1
ATOM 4494 C CA . ASN A 1 572 ? 38.956 -34.960 -14.316 1.00 71.81 572 ASN A CA 1
ATOM 4495 C C . ASN A 1 572 ? 39.336 -34.868 -15.810 1.00 71.81 572 ASN A C 1
ATOM 4497 O O . ASN A 1 572 ? 39.912 -35.804 -16.370 1.00 71.81 572 ASN A O 1
ATOM 4501 N N . LYS A 1 573 ? 38.974 -33.778 -16.497 1.00 80.44 573 LYS A N 1
ATOM 4502 C CA . LYS A 1 573 ? 39.295 -33.576 -17.919 1.00 80.44 573 LYS A CA 1
ATOM 4503 C C . LYS A 1 573 ? 40.562 -32.732 -18.072 1.00 80.44 573 LYS A C 1
ATOM 4505 O O . LYS A 1 573 ? 40.806 -31.810 -17.299 1.00 80.44 573 LYS A O 1
ATOM 4510 N N . LYS A 1 574 ? 41.380 -33.038 -19.086 1.00 79.50 574 LYS A N 1
ATOM 4511 C CA . LYS A 1 574 ? 42.489 -32.163 -19.496 1.00 79.50 574 LYS A CA 1
ATOM 4512 C C . LYS A 1 574 ? 41.901 -30.978 -20.260 1.00 79.50 574 LYS A C 1
ATOM 4514 O O . LYS A 1 574 ? 41.349 -31.192 -21.334 1.00 79.50 574 LYS A O 1
ATOM 4519 N N . ILE A 1 575 ? 42.023 -29.777 -19.701 1.00 84.81 575 ILE A N 1
ATOM 4520 C CA . ILE A 1 575 ? 41.426 -28.547 -20.241 1.00 84.81 575 ILE A CA 1
ATOM 4521 C C . ILE A 1 575 ? 42.483 -27.592 -20.792 1.00 84.81 575 ILE A C 1
ATOM 4523 O O . ILE A 1 575 ? 43.608 -27.546 -20.285 1.00 84.81 575 ILE A O 1
ATOM 4527 N N . THR A 1 576 ? 42.126 -26.825 -21.820 1.00 86.12 576 THR A N 1
ATOM 4528 C CA . THR A 1 576 ? 42.977 -25.755 -22.364 1.00 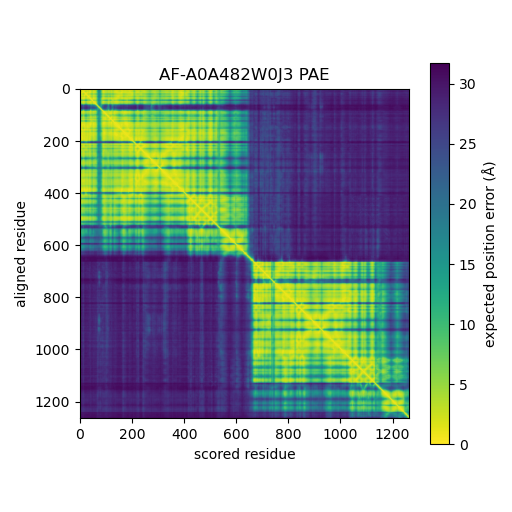86.12 576 THR A CA 1
ATOM 4529 C C . THR A 1 576 ? 42.990 -24.531 -21.440 1.00 86.12 576 THR A C 1
ATOM 4531 O O . THR A 1 576 ? 42.174 -24.409 -20.523 1.00 86.12 576 THR A O 1
ATOM 4534 N N . SER A 1 577 ? 43.922 -23.598 -21.665 1.00 81.44 577 SER A N 1
ATOM 4535 C CA . SER A 1 577 ? 43.948 -22.311 -20.953 1.00 81.44 577 SER A CA 1
ATOM 4536 C C . SER A 1 577 ? 42.665 -21.502 -21.176 1.00 81.44 577 SER A C 1
ATOM 4538 O O . SER A 1 577 ? 42.141 -20.929 -20.226 1.00 81.44 577 SER A O 1
ATOM 4540 N N . THR A 1 578 ? 42.128 -21.512 -22.398 1.00 83.56 578 THR A N 1
ATOM 4541 C CA . THR A 1 578 ? 40.860 -20.855 -22.749 1.00 83.56 578 THR A CA 1
ATOM 4542 C C . THR A 1 578 ? 39.680 -21.453 -21.981 1.00 83.56 578 THR A C 1
ATOM 4544 O O . THR A 1 578 ? 38.972 -20.718 -21.303 1.00 83.56 578 THR A O 1
ATOM 4547 N N . GLU A 1 579 ? 39.533 -22.784 -21.976 1.00 84.88 579 GLU A N 1
ATOM 4548 C CA . GLU A 1 579 ? 38.446 -23.478 -21.260 1.00 84.88 579 GLU A CA 1
ATOM 4549 C C . GLU A 1 579 ? 38.510 -23.243 -19.746 1.00 84.88 579 GLU A C 1
ATOM 4551 O O . GLU A 1 579 ? 37.486 -23.128 -19.074 1.00 84.88 579 GLU A O 1
ATOM 4556 N N . ARG A 1 580 ? 39.725 -23.154 -19.189 1.00 84.31 580 ARG A N 1
ATOM 4557 C CA . ARG A 1 580 ? 39.921 -22.818 -17.775 1.00 84.31 580 ARG A CA 1
ATOM 4558 C C . ARG A 1 580 ? 39.416 -21.408 -17.459 1.00 84.31 580 ARG A C 1
ATOM 4560 O O . ARG A 1 580 ? 38.769 -21.234 -16.431 1.00 84.31 580 ARG A O 1
ATOM 4567 N N . ASN A 1 581 ? 39.688 -20.430 -18.323 1.00 84.88 581 ASN A N 1
ATOM 4568 C CA . ASN A 1 581 ? 39.226 -19.052 -18.141 1.00 84.88 581 ASN A CA 1
ATOM 4569 C C . ASN A 1 581 ? 37.699 -18.939 -18.292 1.00 84.88 581 ASN A C 1
ATOM 4571 O O . ASN A 1 581 ? 37.056 -18.264 -17.493 1.00 84.88 581 ASN A O 1
ATOM 4575 N N . GLU A 1 582 ? 37.108 -19.644 -19.261 1.00 86.25 582 GLU A N 1
ATOM 4576 C CA . GLU A 1 582 ? 35.653 -19.693 -19.468 1.00 86.25 582 GLU A CA 1
ATOM 4577 C C . GLU A 1 582 ? 34.924 -20.305 -18.259 1.00 86.25 582 GLU A C 1
ATOM 4579 O O . GLU A 1 582 ? 33.951 -19.733 -17.762 1.00 86.25 582 GLU A O 1
ATOM 4584 N N . LEU A 1 583 ? 35.426 -21.424 -17.717 1.00 84.25 583 LEU A N 1
ATOM 4585 C CA . LEU A 1 583 ? 34.885 -22.036 -16.494 1.00 84.25 583 LEU A CA 1
ATOM 4586 C C . LEU A 1 583 ? 35.051 -21.134 -15.270 1.00 84.25 583 LEU A C 1
ATOM 4588 O O . LEU A 1 583 ? 34.132 -21.032 -14.458 1.00 84.25 583 LEU A O 1
ATOM 4592 N N . GLN A 1 584 ? 36.194 -20.455 -15.148 1.00 86.19 584 GLN A N 1
ATOM 4593 C CA . GLN A 1 584 ? 36.441 -19.511 -14.062 1.00 86.19 584 GLN A CA 1
ATOM 4594 C C . GLN A 1 584 ? 35.418 -18.367 -14.079 1.00 86.19 584 GLN A C 1
ATOM 4596 O O . GLN A 1 584 ? 34.828 -18.067 -13.040 1.00 86.19 584 GLN A O 1
ATOM 4601 N N . ARG A 1 585 ? 35.129 -17.800 -15.259 1.00 89.00 585 ARG A N 1
ATOM 4602 C CA . ARG A 1 585 ? 34.083 -16.781 -15.414 1.00 89.00 585 ARG A CA 1
ATOM 4603 C C . ARG A 1 585 ? 32.699 -17.332 -15.063 1.00 89.00 585 ARG A C 1
ATOM 4605 O O . ARG A 1 585 ? 31.929 -16.662 -14.383 1.00 89.00 585 ARG A O 1
ATOM 4612 N N . CYS A 1 586 ? 32.392 -18.576 -15.425 1.00 83.19 586 CYS A N 1
ATOM 4613 C CA . CYS A 1 586 ? 31.135 -19.207 -15.014 1.00 83.19 586 CYS A CA 1
ATOM 4614 C C . CYS A 1 586 ? 31.022 -19.370 -13.484 1.00 83.19 586 CYS A C 1
ATOM 4616 O O . CYS A 1 586 ? 29.929 -19.225 -12.934 1.00 83.19 586 CYS A O 1
ATOM 4618 N N . PHE A 1 587 ? 32.125 -19.627 -12.771 1.00 82.12 587 PHE A N 1
ATOM 4619 C CA . PHE A 1 587 ? 32.131 -19.668 -11.301 1.00 82.12 587 PHE A CA 1
ATOM 4620 C C . PHE A 1 587 ? 31.928 -18.295 -10.673 1.00 82.12 587 PHE A C 1
ATOM 4622 O O . PHE A 1 587 ? 31.280 -18.192 -9.630 1.00 82.12 587 PHE A O 1
ATOM 4629 N N . GLU A 1 588 ? 32.455 -17.245 -11.297 1.00 84.00 588 GLU A N 1
ATOM 4630 C CA . GLU A 1 588 ? 32.187 -15.863 -10.899 1.00 84.00 588 GLU A CA 1
ATOM 4631 C C . GLU A 1 588 ? 30.710 -15.530 -11.088 1.00 84.00 588 GLU A C 1
ATOM 4633 O O . GLU A 1 588 ? 30.069 -15.139 -10.119 1.00 84.00 588 GLU A O 1
ATOM 4638 N N . ILE A 1 589 ? 30.132 -15.831 -12.255 1.00 81.06 589 ILE A N 1
ATOM 4639 C CA . ILE A 1 589 ? 28.697 -15.649 -12.513 1.00 81.06 589 ILE A CA 1
ATOM 4640 C C . ILE A 1 589 ? 27.855 -16.428 -11.490 1.00 81.06 589 ILE A C 1
ATOM 4642 O O . ILE A 1 589 ? 26.903 -15.893 -10.929 1.00 81.06 589 ILE A O 1
ATOM 4646 N N . ARG A 1 590 ? 28.219 -17.677 -11.168 1.00 77.75 590 ARG A N 1
ATOM 4647 C CA . ARG A 1 590 ? 27.539 -18.457 -10.119 1.00 77.75 590 ARG A CA 1
ATOM 4648 C C . ARG A 1 590 ? 27.597 -17.757 -8.757 1.00 77.75 590 ARG A C 1
ATOM 4650 O O . ARG A 1 590 ? 26.601 -17.764 -8.038 1.00 77.75 590 ARG A O 1
ATOM 4657 N N . LYS A 1 591 ? 28.741 -17.171 -8.388 1.00 77.75 591 LYS A N 1
ATOM 4658 C CA . LYS A 1 591 ? 28.880 -16.389 -7.149 1.00 77.75 591 LYS A CA 1
ATOM 4659 C C . LYS A 1 591 ? 28.064 -15.102 -7.202 1.00 77.75 591 LYS A C 1
ATOM 4661 O O . LYS A 1 591 ? 27.437 -14.778 -6.204 1.00 77.75 591 LYS A O 1
ATOM 4666 N N . GLU A 1 592 ? 28.026 -14.405 -8.333 1.00 78.62 592 GLU A N 1
ATOM 4667 C CA . GLU A 1 592 ? 27.192 -13.213 -8.538 1.00 78.62 592 GLU A CA 1
ATOM 4668 C C . GLU A 1 592 ? 25.698 -13.548 -8.365 1.00 78.62 592 GLU A C 1
ATOM 4670 O O . GLU A 1 592 ? 24.982 -12.838 -7.663 1.00 78.62 592 GLU A O 1
ATOM 4675 N N . ILE A 1 593 ? 25.248 -14.685 -8.906 1.00 72.38 593 ILE A N 1
ATOM 4676 C CA . ILE A 1 593 ? 23.876 -15.201 -8.769 1.00 72.38 593 ILE A CA 1
ATOM 4677 C C . ILE A 1 593 ? 23.565 -15.645 -7.324 1.00 72.38 593 ILE A C 1
ATOM 4679 O O . ILE A 1 593 ? 22.443 -15.459 -6.851 1.00 72.38 593 ILE A O 1
ATOM 4683 N N . ALA A 1 594 ? 24.533 -16.238 -6.613 1.00 65.75 594 ALA A N 1
ATOM 4684 C CA . ALA A 1 594 ? 24.360 -16.743 -5.245 1.00 65.75 594 ALA A CA 1
ATOM 4685 C C . ALA A 1 594 ? 24.499 -15.665 -4.152 1.00 65.75 594 ALA A C 1
ATOM 4687 O O . ALA A 1 594 ? 23.895 -15.795 -3.089 1.00 65.75 594 ALA A O 1
ATOM 4688 N N . ASN A 1 595 ? 25.295 -14.620 -4.400 1.00 62.59 595 ASN A N 1
ATOM 4689 C CA . ASN A 1 595 ? 25.516 -13.495 -3.484 1.00 62.59 595 ASN A CA 1
ATOM 4690 C C . ASN A 1 595 ? 24.562 -12.319 -3.744 1.00 62.59 595 ASN A C 1
ATOM 4692 O O . ASN A 1 595 ? 24.587 -11.342 -3.000 1.00 62.59 595 ASN A O 1
ATOM 4696 N N . GLY A 1 596 ? 23.759 -12.378 -4.809 1.00 55.12 596 GLY A N 1
ATOM 4697 C CA . GLY A 1 596 ? 22.876 -11.294 -5.212 1.00 55.12 596 GLY A CA 1
ATOM 4698 C C . GLY A 1 596 ? 21.746 -11.046 -4.214 1.00 55.12 596 GLY A C 1
ATOM 4699 O O . GLY A 1 596 ? 20.745 -11.759 -4.205 1.00 55.12 596 GLY A O 1
ATOM 4700 N N . GLU A 1 597 ? 21.856 -9.952 -3.459 1.00 43.59 597 GLU A N 1
ATOM 4701 C CA . GLU A 1 597 ? 20.707 -9.247 -2.870 1.00 43.59 597 GLU A CA 1
ATOM 4702 C C . GLU A 1 597 ? 19.738 -8.724 -3.968 1.00 43.59 597 GLU A C 1
ATOM 4704 O O . GLU A 1 597 ? 18.572 -8.467 -3.687 1.00 43.59 597 GLU A O 1
ATOM 4709 N N . ASP A 1 598 ? 20.183 -8.708 -5.237 1.00 48.69 598 ASP A N 1
ATOM 4710 C CA . ASP A 1 598 ? 19.493 -8.274 -6.469 1.00 48.69 598 ASP A CA 1
ATOM 4711 C C . ASP A 1 598 ? 18.700 -9.382 -7.208 1.00 48.69 598 ASP A C 1
ATOM 4713 O O . ASP A 1 598 ? 18.631 -9.403 -8.440 1.00 48.69 598 ASP A O 1
ATOM 4717 N N . SER A 1 599 ? 18.085 -10.344 -6.518 1.00 51.62 599 SER A N 1
ATOM 4718 C CA . SER A 1 599 ? 17.330 -11.415 -7.206 1.00 51.62 599 SER A CA 1
ATOM 4719 C C . SER A 1 599 ? 16.012 -10.948 -7.868 1.00 51.62 599 SER A C 1
ATOM 4721 O O . SER A 1 599 ? 15.202 -11.786 -8.263 1.00 51.62 599 SER A O 1
ATOM 4723 N N . GLU A 1 600 ? 15.758 -9.638 -7.941 1.00 51.12 600 GLU A N 1
ATOM 4724 C CA . GLU A 1 600 ? 14.546 -9.032 -8.510 1.00 51.12 600 GLU A CA 1
ATOM 4725 C C . GLU A 1 600 ? 14.739 -8.524 -9.954 1.00 51.12 600 GLU A C 1
ATOM 4727 O O . GLU A 1 600 ? 13.754 -8.297 -10.659 1.00 51.12 600 GLU A O 1
ATOM 4732 N N . ASP A 1 601 ? 15.983 -8.408 -10.443 1.00 64.38 601 ASP A N 1
ATOM 4733 C CA . ASP A 1 601 ? 16.266 -7.961 -11.812 1.00 64.38 601 ASP A CA 1
ATOM 4734 C C . ASP A 1 601 ? 16.280 -9.142 -12.800 1.00 64.38 601 ASP A C 1
ATOM 4736 O O . ASP A 1 601 ? 17.289 -9.828 -13.011 1.00 64.38 601 ASP A O 1
ATOM 4740 N N . LYS A 1 602 ? 15.125 -9.362 -13.443 1.00 64.12 602 LYS A N 1
ATOM 4741 C CA . LYS A 1 602 ? 14.930 -10.384 -14.484 1.00 64.12 602 LYS A CA 1
ATOM 4742 C C . LYS A 1 602 ? 15.932 -10.262 -15.625 1.00 64.12 602 LYS A C 1
ATOM 4744 O O . LYS A 1 602 ? 16.386 -11.282 -16.137 1.00 64.12 602 LYS A O 1
ATOM 4749 N N . VAL A 1 603 ? 16.265 -9.037 -16.024 1.00 65.88 603 VAL A N 1
ATOM 4750 C CA . VAL A 1 603 ? 17.129 -8.771 -17.177 1.00 65.88 603 VAL A CA 1
ATOM 4751 C C . VAL A 1 603 ? 18.569 -9.111 -16.823 1.00 65.88 603 VAL A C 1
ATOM 4753 O O . VAL A 1 603 ? 19.221 -9.829 -17.576 1.00 65.88 603 VAL A O 1
ATOM 4756 N N . LYS A 1 604 ? 19.048 -8.690 -15.648 1.00 75.38 604 LYS A N 1
ATOM 4757 C CA . LYS A 1 604 ? 20.382 -9.054 -15.148 1.00 75.38 604 LYS A CA 1
ATOM 4758 C C . LYS A 1 604 ? 20.539 -10.568 -15.005 1.00 75.38 604 LYS A C 1
ATOM 4760 O O . LYS A 1 604 ? 21.518 -11.118 -15.503 1.00 75.38 604 LYS A O 1
ATOM 4765 N N . LEU A 1 605 ? 19.564 -11.254 -14.400 1.00 71.00 605 LEU A N 1
ATOM 4766 C CA . LEU A 1 605 ? 19.594 -12.712 -14.240 1.00 71.00 605 LEU A CA 1
ATOM 4767 C C . LEU A 1 605 ? 19.586 -13.442 -15.597 1.00 71.00 605 LEU A C 1
ATOM 4769 O O . LEU A 1 605 ? 20.328 -14.405 -15.788 1.00 71.00 605 LEU A O 1
ATOM 4773 N N . MET A 1 606 ? 18.782 -12.969 -16.557 1.00 69.75 606 MET A N 1
ATOM 4774 C CA . MET A 1 606 ? 18.760 -13.506 -17.921 1.00 69.75 606 MET A CA 1
ATOM 4775 C C . MET A 1 606 ? 20.078 -13.257 -18.659 1.00 69.75 606 MET A C 1
ATOM 4777 O O . MET A 1 606 ? 20.584 -14.180 -19.291 1.00 69.75 606 MET A O 1
ATOM 4781 N N . ASN A 1 607 ? 20.666 -12.064 -18.542 1.00 75.50 607 ASN A N 1
ATOM 4782 C CA . ASN A 1 607 ? 21.946 -11.724 -19.168 1.00 75.50 607 ASN A CA 1
ATOM 4783 C C . ASN A 1 607 ? 23.089 -12.588 -18.626 1.00 75.50 607 ASN A C 1
ATOM 4785 O O . ASN A 1 607 ? 23.844 -13.157 -19.410 1.00 75.50 607 ASN A O 1
ATOM 4789 N N . LEU A 1 608 ? 23.169 -12.752 -17.302 1.00 80.25 608 LEU A N 1
ATOM 4790 C CA . LEU A 1 608 ? 24.130 -13.655 -16.661 1.00 80.25 608 LEU A CA 1
ATOM 4791 C C . LEU A 1 608 ? 23.916 -15.109 -17.100 1.00 80.25 608 LEU A C 1
ATOM 4793 O O . LEU A 1 608 ? 24.878 -15.839 -17.331 1.00 80.25 608 LEU A O 1
ATOM 4797 N N . GLY A 1 609 ? 22.657 -15.527 -17.261 1.00 75.56 609 GLY A N 1
ATOM 4798 C CA . GLY A 1 609 ? 22.317 -16.834 -17.814 1.00 75.56 609 GLY A CA 1
ATOM 4799 C C . GLY A 1 609 ? 22.801 -17.012 -19.254 1.00 75.56 609 GLY A C 1
ATOM 4800 O O . GLY A 1 609 ? 23.407 -18.033 -19.567 1.00 75.56 609 GLY A O 1
ATOM 4801 N N . VAL A 1 610 ? 22.584 -16.019 -20.123 1.00 77.06 610 VAL A N 1
ATOM 4802 C CA . VAL A 1 610 ? 23.059 -16.025 -21.518 1.00 77.06 610 VAL A CA 1
ATOM 4803 C C . VAL A 1 610 ? 24.582 -16.072 -21.582 1.00 77.06 610 VAL A C 1
ATOM 4805 O O . VAL A 1 610 ? 25.123 -16.911 -22.299 1.00 77.06 610 VAL A O 1
ATOM 4808 N N . GLU A 1 611 ? 25.270 -15.245 -20.796 1.00 83.00 611 GLU A N 1
ATOM 4809 C CA . GLU A 1 611 ? 26.733 -15.242 -20.709 1.00 83.00 611 GLU A CA 1
ATOM 4810 C C . GLU A 1 611 ? 27.260 -16.614 -20.258 1.00 83.00 611 GLU A C 1
ATOM 4812 O O . GLU A 1 611 ? 28.090 -17.222 -20.935 1.00 83.00 611 GLU A O 1
ATOM 4817 N N . MET A 1 612 ? 26.721 -17.164 -19.164 1.00 81.94 612 MET A N 1
ATOM 4818 C CA . MET A 1 612 ? 27.103 -18.486 -18.657 1.00 81.94 612 MET A CA 1
ATOM 4819 C C . MET A 1 612 ? 26.872 -19.591 -19.696 1.00 81.94 612 MET A C 1
ATOM 4821 O O . MET A 1 612 ? 27.694 -20.500 -19.826 1.00 81.94 612 MET A O 1
ATOM 4825 N N . MET A 1 613 ? 25.776 -19.523 -20.456 1.00 77.06 613 MET A N 1
ATOM 4826 C CA . MET A 1 613 ? 25.498 -20.481 -21.526 1.00 77.06 613 MET A CA 1
ATOM 4827 C C . MET A 1 613 ? 26.495 -20.367 -22.677 1.00 77.06 613 MET A C 1
ATOM 4829 O O . MET A 1 613 ? 27.014 -21.396 -23.102 1.00 77.06 613 MET A O 1
ATOM 4833 N N . GLN A 1 614 ? 26.798 -19.153 -23.146 1.00 81.31 614 GLN A N 1
ATOM 4834 C CA . GLN A 1 614 ? 27.769 -18.923 -24.224 1.00 81.31 614 GLN A CA 1
ATOM 4835 C C . GLN A 1 614 ? 29.158 -19.457 -23.864 1.00 81.31 614 GLN A C 1
ATOM 4837 O O . GLN A 1 614 ? 29.836 -20.030 -24.713 1.00 81.31 614 GLN A O 1
ATOM 4842 N N . LEU A 1 615 ? 29.551 -19.323 -22.596 1.00 84.62 615 LEU A N 1
ATOM 4843 C CA . LEU A 1 615 ? 30.813 -19.849 -22.078 1.00 84.62 615 LEU A CA 1
ATOM 4844 C C . LEU A 1 615 ? 30.792 -21.382 -21.929 1.00 84.62 615 LEU A C 1
ATOM 4846 O O . LEU A 1 615 ? 31.771 -22.055 -22.240 1.00 84.62 615 LEU A O 1
ATOM 4850 N N . CYS A 1 616 ? 29.679 -21.963 -21.467 1.00 81.75 616 CYS A N 1
ATOM 4851 C CA . CYS A 1 616 ? 29.587 -23.405 -21.222 1.00 81.75 616 CYS A CA 1
ATOM 4852 C C . CYS A 1 616 ? 29.314 -24.232 -22.489 1.00 81.75 616 CYS A C 1
ATOM 4854 O O . CYS A 1 616 ? 29.732 -25.386 -22.564 1.00 81.75 616 CYS A O 1
ATOM 4856 N N . GLU A 1 617 ? 28.586 -23.706 -23.474 1.00 80.19 617 GLU A N 1
ATOM 4857 C CA . GLU A 1 617 ? 28.096 -24.480 -24.621 1.00 80.19 617 GLU A CA 1
ATOM 4858 C C . GLU A 1 617 ? 29.213 -25.106 -25.483 1.00 80.19 617 GLU A C 1
ATOM 4860 O O . GLU A 1 617 ? 29.100 -26.299 -25.799 1.00 80.19 617 GLU A O 1
ATOM 4865 N N . PRO A 1 618 ? 30.308 -24.397 -25.827 1.00 82.19 618 PRO A N 1
ATOM 4866 C CA . PRO A 1 618 ? 31.431 -24.998 -26.546 1.00 82.19 618 PRO A CA 1
ATOM 4867 C C . PRO A 1 618 ? 32.044 -26.176 -25.778 1.00 82.19 618 PRO A C 1
ATOM 4869 O O . PRO A 1 618 ? 32.339 -27.219 -26.366 1.00 82.19 618 PRO A O 1
ATOM 4872 N N . ILE A 1 619 ? 32.160 -26.046 -24.452 1.00 83.81 619 ILE A N 1
ATOM 4873 C CA . ILE A 1 619 ? 32.698 -27.072 -23.552 1.00 83.81 619 ILE A CA 1
ATOM 4874 C C . ILE A 1 619 ? 31.762 -28.288 -23.510 1.00 83.81 619 ILE A C 1
ATOM 4876 O O . ILE A 1 619 ? 32.193 -29.421 -23.738 1.00 83.81 619 ILE A O 1
ATOM 4880 N N . VAL A 1 620 ? 30.466 -28.065 -23.280 1.00 81.00 620 VAL A N 1
ATOM 4881 C CA . VAL A 1 620 ? 29.445 -29.124 -23.214 1.00 81.00 620 VAL A CA 1
ATOM 4882 C C . VAL A 1 620 ? 29.388 -29.915 -24.527 1.00 81.00 620 VAL A C 1
ATOM 4884 O O . VAL A 1 620 ? 29.340 -31.149 -24.498 1.00 81.00 620 VAL A O 1
ATOM 4887 N N . LYS A 1 621 ? 29.450 -29.226 -25.678 1.00 80.62 621 LYS A N 1
ATOM 4888 C CA . LYS A 1 621 ? 29.492 -29.848 -27.013 1.00 80.62 621 LYS A CA 1
ATOM 4889 C C . LYS A 1 621 ? 30.770 -30.658 -27.224 1.00 80.62 621 LYS A C 1
ATOM 4891 O O . LYS A 1 621 ? 30.690 -31.809 -27.648 1.00 80.62 621 LYS A O 1
ATOM 4896 N N . LYS A 1 622 ? 31.935 -30.093 -26.893 1.00 82.81 622 LYS A N 1
ATOM 4897 C CA . LYS A 1 622 ? 33.241 -30.744 -27.078 1.00 82.81 622 LYS A CA 1
ATOM 4898 C C . LYS A 1 622 ? 33.371 -32.046 -26.285 1.00 82.81 622 LYS A C 1
ATOM 4900 O O . LYS A 1 622 ? 33.897 -33.027 -26.804 1.00 82.81 622 LYS A O 1
ATOM 4905 N N . TYR A 1 623 ? 32.896 -32.066 -25.040 1.00 82.69 623 TYR A N 1
ATOM 4906 C CA . TYR A 1 623 ? 33.041 -33.224 -24.149 1.00 82.69 623 TYR A CA 1
ATOM 4907 C C . TYR A 1 623 ? 31.804 -34.139 -24.093 1.00 82.69 623 TYR A C 1
ATOM 4909 O O . TYR A 1 623 ? 31.836 -35.153 -23.393 1.00 82.69 623 TYR A O 1
ATOM 4917 N N . ASN A 1 624 ? 30.752 -33.828 -24.859 1.00 76.62 624 ASN A N 1
ATOM 4918 C CA . ASN A 1 624 ? 29.545 -34.638 -25.050 1.00 76.62 624 ASN A CA 1
ATOM 4919 C C . ASN A 1 624 ? 28.886 -35.096 -23.733 1.00 76.62 624 ASN A C 1
ATOM 4921 O O . ASN A 1 624 ? 28.758 -36.294 -23.451 1.00 76.62 624 ASN A O 1
ATOM 4925 N N . PHE A 1 625 ? 28.472 -34.138 -22.900 1.00 79.19 625 PHE A N 1
ATOM 4926 C CA . PHE A 1 625 ? 27.811 -34.435 -21.627 1.00 79.19 625 PHE A CA 1
ATOM 4927 C C . PHE A 1 625 ? 26.390 -34.978 -21.851 1.00 79.19 625 PHE A C 1
ATOM 4929 O O . PHE A 1 625 ? 25.426 -34.232 -21.994 1.00 79.19 625 PHE A O 1
ATOM 4936 N N . LYS A 1 626 ? 26.252 -36.311 -21.851 1.00 56.22 626 LYS A N 1
ATOM 4937 C CA . LYS A 1 626 ? 25.026 -37.060 -22.205 1.00 56.22 626 LYS A CA 1
ATOM 4938 C C . LYS A 1 626 ? 23.800 -36.845 -21.291 1.00 56.22 626 LYS A C 1
ATOM 4940 O O . LYS A 1 626 ? 22.784 -37.496 -21.504 1.00 56.22 626 LYS A O 1
ATOM 4945 N N . GLN A 1 627 ? 23.875 -35.982 -20.276 1.00 59.69 627 GLN A N 1
ATOM 4946 C CA . GLN A 1 627 ? 22.806 -35.757 -19.283 1.00 59.69 627 GLN A CA 1
ATOM 4947 C C . GLN A 1 627 ? 22.519 -34.272 -19.014 1.00 59.69 627 GLN A C 1
ATOM 4949 O O . GLN A 1 627 ? 21.861 -33.946 -18.029 1.00 59.69 627 GLN A O 1
ATOM 4954 N N . MET A 1 628 ? 23.016 -33.368 -19.863 1.00 63.78 628 MET A N 1
ATOM 4955 C CA . MET A 1 628 ? 22.766 -31.934 -19.724 1.00 63.78 628 MET A CA 1
ATOM 4956 C C . MET A 1 628 ? 21.707 -31.450 -20.727 1.00 63.78 628 MET A C 1
ATOM 4958 O O . MET A 1 628 ? 21.706 -31.922 -21.867 1.00 63.78 628 MET A O 1
ATOM 4962 N N . PRO A 1 629 ? 20.812 -30.524 -20.326 1.00 57.97 629 PRO A N 1
ATOM 4963 C CA . PRO A 1 629 ? 19.834 -29.933 -21.237 1.00 57.97 629 PRO A CA 1
ATOM 4964 C C . PRO A 1 629 ? 20.550 -29.228 -22.399 1.00 57.97 629 PRO A C 1
ATOM 4966 O O . PRO A 1 629 ? 21.584 -28.587 -22.202 1.00 57.97 629 PRO A O 1
ATOM 4969 N N . ARG A 1 630 ? 20.033 -29.388 -23.623 1.00 58.78 630 ARG A N 1
ATOM 4970 C CA . ARG A 1 630 ? 20.641 -28.820 -24.843 1.00 58.78 630 ARG A CA 1
ATOM 4971 C C . ARG A 1 630 ? 20.276 -27.341 -24.993 1.00 58.78 630 ARG A C 1
ATOM 4973 O O . ARG A 1 630 ? 19.189 -26.945 -24.587 1.00 58.78 630 ARG A O 1
ATOM 4980 N N . SER A 1 631 ? 21.121 -26.544 -25.651 1.00 55.38 631 SER A N 1
ATOM 4981 C CA . SER A 1 631 ? 20.920 -25.093 -25.844 1.00 55.38 631 SER A CA 1
ATOM 4982 C C . SER A 1 631 ? 19.526 -24.720 -26.367 1.00 55.38 631 SER A C 1
ATOM 4984 O O . SER A 1 631 ? 18.895 -23.821 -25.823 1.00 55.38 631 SER A O 1
ATOM 4986 N N . ALA A 1 632 ? 18.976 -25.487 -27.313 1.00 54.12 632 ALA A N 1
ATOM 4987 C CA . ALA A 1 632 ? 17.625 -25.276 -27.845 1.00 54.12 632 ALA A CA 1
ATOM 4988 C C . ALA A 1 632 ? 16.489 -25.475 -26.813 1.00 54.12 632 ALA A C 1
ATOM 4990 O O . ALA A 1 632 ? 15.510 -24.730 -26.812 1.00 54.12 632 ALA A O 1
ATOM 4991 N N . GLU A 1 633 ? 16.609 -26.447 -25.902 1.00 52.91 633 GLU A N 1
ATOM 4992 C CA . GLU A 1 633 ? 15.647 -26.626 -24.801 1.00 52.91 633 GLU A CA 1
ATOM 4993 C C . GLU A 1 633 ? 15.731 -25.470 -23.800 1.00 52.91 633 GLU A C 1
ATOM 4995 O O . GLU A 1 633 ? 14.726 -25.081 -23.204 1.00 52.91 633 GLU A O 1
ATOM 5000 N N . ILE A 1 634 ? 16.920 -24.896 -23.627 1.00 52.53 634 ILE A N 1
ATOM 5001 C CA . ILE A 1 634 ? 17.182 -23.842 -22.648 1.00 52.53 634 ILE A CA 1
ATOM 5002 C C . ILE A 1 634 ? 16.719 -22.474 -23.169 1.00 52.53 634 ILE A C 1
ATOM 5004 O O . ILE A 1 634 ? 16.037 -21.751 -22.443 1.00 52.53 634 ILE A O 1
ATOM 5008 N N . GLU A 1 635 ? 16.976 -22.152 -24.441 1.00 55.88 635 GLU A N 1
ATOM 5009 C CA . GLU A 1 635 ? 16.444 -20.953 -25.111 1.00 55.88 635 GLU A CA 1
ATOM 5010 C C . GLU A 1 635 ? 14.910 -20.912 -25.087 1.00 55.88 635 GLU A C 1
ATOM 5012 O O . GLU A 1 635 ? 14.316 -19.852 -24.868 1.00 55.88 635 GLU A O 1
ATOM 5017 N N . SER A 1 636 ? 14.269 -22.078 -25.246 1.00 56.28 636 SER A N 1
ATOM 5018 C CA . SER A 1 636 ? 12.811 -22.211 -25.157 1.00 56.28 636 SER A CA 1
ATOM 5019 C C . SER A 1 636 ? 12.279 -21.917 -23.747 1.00 56.28 636 SER A C 1
ATOM 5021 O O . SER A 1 636 ? 11.265 -21.235 -23.596 1.00 56.28 636 SER A O 1
ATOM 5023 N N . LYS A 1 637 ? 12.996 -22.354 -22.700 1.00 50.47 637 LYS A N 1
ATOM 5024 C CA . LYS A 1 637 ? 12.622 -22.140 -21.292 1.00 50.47 637 LYS A CA 1
ATOM 5025 C C . LYS A 1 637 ? 12.892 -20.715 -20.811 1.00 50.47 637 LYS A C 1
ATOM 5027 O O . LYS A 1 637 ? 12.139 -20.207 -19.985 1.00 50.47 637 LYS A O 1
ATOM 5032 N N . LEU A 1 638 ? 13.929 -20.063 -21.337 1.00 52.19 638 LEU A N 1
ATOM 5033 C CA . LEU A 1 638 ? 14.294 -18.679 -21.015 1.00 52.19 638 LEU A CA 1
ATOM 5034 C C . LEU A 1 638 ? 13.507 -17.631 -21.829 1.00 52.19 638 LEU A C 1
ATOM 5036 O O . LEU A 1 638 ? 13.628 -16.442 -21.549 1.00 52.19 638 LEU A O 1
ATOM 5040 N N . LYS A 1 639 ? 12.681 -18.046 -22.807 1.00 53.00 639 LYS A N 1
ATOM 5041 C CA . LYS A 1 639 ? 11.922 -17.165 -23.724 1.00 53.00 639 LYS A CA 1
ATOM 5042 C C . LYS A 1 639 ? 12.799 -16.106 -24.424 1.00 53.00 639 LYS A C 1
ATOM 5044 O O . LYS A 1 639 ? 12.350 -14.990 -24.679 1.00 53.00 639 LYS A O 1
ATOM 5049 N N . VAL A 1 640 ? 14.041 -16.455 -24.769 1.00 42.03 640 VAL A N 1
ATOM 5050 C CA . VAL A 1 640 ? 15.041 -15.511 -25.322 1.00 42.03 640 VAL A CA 1
ATOM 5051 C C . VAL A 1 640 ? 14.625 -14.937 -26.685 1.00 42.03 640 VAL A C 1
ATOM 5053 O O . VAL A 1 640 ? 14.994 -13.816 -27.023 1.00 42.03 640 VAL A O 1
ATOM 5056 N N . ARG A 1 641 ? 13.782 -15.645 -27.450 1.00 35.53 641 ARG A N 1
ATOM 5057 C CA . ARG A 1 641 ? 13.347 -15.205 -28.789 1.00 35.53 641 ARG A CA 1
ATOM 5058 C C . ARG A 1 641 ? 12.512 -13.919 -28.816 1.00 35.53 641 ARG A C 1
ATOM 5060 O O . ARG A 1 641 ? 12.516 -13.248 -29.837 1.00 35.53 641 ARG A O 1
ATOM 5067 N N . ASN A 1 642 ? 11.885 -13.513 -27.711 1.00 35.84 642 ASN A N 1
ATOM 5068 C CA . ASN A 1 642 ? 11.053 -12.299 -27.686 1.00 35.84 642 ASN A CA 1
ATOM 5069 C C . ASN A 1 642 ? 11.839 -11.003 -27.404 1.00 35.84 642 ASN A C 1
ATOM 5071 O O . ASN A 1 642 ? 11.238 -9.936 -27.319 1.00 35.84 642 ASN A O 1
ATOM 5075 N N . LEU A 1 643 ? 13.164 -11.079 -27.242 1.00 34.69 643 LEU A N 1
ATOM 5076 C CA . LEU A 1 643 ? 14.019 -9.936 -26.893 1.00 34.69 643 LEU A CA 1
ATOM 5077 C C . LEU A 1 643 ? 14.821 -9.368 -28.077 1.00 34.69 643 LEU A C 1
ATOM 5079 O O . LEU A 1 643 ? 15.463 -8.333 -27.920 1.00 34.69 643 LEU A O 1
ATOM 5083 N N . MET A 1 644 ? 14.760 -9.982 -29.266 1.00 27.20 644 MET A N 1
ATOM 5084 C CA . MET A 1 644 ? 15.425 -9.473 -30.474 1.00 27.20 644 MET A CA 1
ATOM 5085 C C . MET A 1 644 ? 14.488 -9.478 -31.697 1.00 27.20 644 MET A C 1
ATOM 5087 O O . MET A 1 644 ? 14.462 -10.444 -32.445 1.00 27.20 644 MET A O 1
ATOM 5091 N N . GLY A 1 645 ? 13.774 -8.371 -31.939 1.00 25.05 645 GLY A N 1
ATOM 5092 C CA . GLY A 1 645 ? 13.279 -8.002 -33.279 1.00 25.05 645 GLY A CA 1
ATOM 5093 C C . GLY A 1 645 ? 11.835 -8.391 -33.658 1.00 25.05 645 GLY A C 1
ATOM 5094 O O . GLY A 1 645 ? 11.494 -9.553 -33.801 1.00 25.05 645 GLY A O 1
ATOM 5095 N N . VAL A 1 646 ? 11.028 -7.350 -33.880 1.00 26.06 646 VAL A N 1
ATOM 5096 C CA . VAL A 1 646 ? 9.668 -7.231 -34.458 1.00 26.06 646 VAL A CA 1
ATOM 5097 C C . VAL A 1 646 ? 9.274 -8.244 -35.558 1.00 26.06 646 VAL A C 1
ATOM 5099 O O . VAL A 1 646 ? 9.994 -8.374 -36.541 1.00 26.06 646 VAL A O 1
ATOM 5102 N N . THR A 1 647 ? 8.067 -8.835 -35.471 1.00 21.45 647 THR A N 1
ATOM 5103 C CA . THR A 1 647 ? 6.970 -8.805 -36.487 1.00 21.45 647 THR A CA 1
ATOM 5104 C C . THR A 1 647 ? 5.743 -9.603 -36.011 1.00 21.45 647 THR A C 1
ATOM 5106 O O . THR A 1 647 ? 5.877 -10.664 -35.409 1.00 21.45 647 THR A O 1
ATOM 5109 N N . TYR A 1 648 ? 4.548 -9.041 -36.237 1.00 26.92 648 TYR A N 1
ATOM 5110 C CA . TYR A 1 648 ? 3.263 -9.745 -36.163 1.00 26.92 648 TYR A CA 1
ATOM 5111 C C . TYR A 1 648 ? 3.198 -10.751 -37.313 1.00 26.92 648 TYR A C 1
ATOM 5113 O O . TYR A 1 648 ? 3.465 -10.357 -38.443 1.00 26.92 648 TYR A O 1
ATOM 5121 N N . ASP A 1 649 ? 2.775 -11.980 -37.033 1.00 23.28 649 ASP A N 1
ATOM 5122 C CA . ASP A 1 649 ? 1.844 -12.667 -37.923 1.00 23.28 649 ASP A CA 1
ATOM 5123 C C . ASP A 1 649 ? 1.030 -13.712 -37.161 1.00 23.28 649 ASP A C 1
ATOM 5125 O O . ASP A 1 649 ? 1.448 -14.238 -36.125 1.00 23.28 649 ASP A O 1
ATOM 5129 N N . SER A 1 650 ? -0.190 -13.879 -37.654 1.00 29.42 650 SER A N 1
ATOM 5130 C CA . SER A 1 650 ? -1.326 -14.580 -37.082 1.00 29.42 650 SER A CA 1
ATOM 5131 C C . SER A 1 650 ? -1.311 -16.091 -37.340 1.00 29.42 650 SER A C 1
ATOM 5133 O O . SER A 1 650 ? -0.594 -16.592 -38.200 1.00 29.42 650 SER A O 1
ATOM 5135 N N . ASP A 1 651 ? -2.198 -16.765 -36.604 1.00 25.75 651 ASP A N 1
ATOM 5136 C CA . ASP A 1 651 ? -2.828 -18.059 -36.904 1.00 25.75 651 ASP A CA 1
ATOM 5137 C C . ASP A 1 651 ? -2.121 -19.351 -36.459 1.00 25.75 651 ASP A C 1
ATOM 5139 O O . ASP A 1 651 ? -1.155 -19.820 -37.053 1.00 25.75 651 ASP A O 1
ATOM 5143 N N . SER A 1 652 ? -2.729 -20.011 -35.466 1.00 27.59 652 SER A N 1
ATOM 5144 C CA . SER A 1 652 ? -3.244 -21.376 -35.650 1.00 27.59 652 SER A CA 1
ATOM 5145 C C . SER A 1 652 ? -4.189 -21.762 -34.508 1.00 27.59 652 SER A C 1
ATOM 5147 O O . SER A 1 652 ? -3.817 -21.704 -33.335 1.00 27.59 652 SER A O 1
ATOM 5149 N N . ASP A 1 653 ? -5.394 -22.165 -34.903 1.00 31.78 653 ASP A N 1
ATOM 5150 C CA . ASP A 1 653 ? -6.528 -22.589 -34.091 1.00 31.78 653 ASP A CA 1
ATOM 5151 C C . ASP A 1 653 ? -6.276 -23.832 -33.231 1.00 31.78 653 ASP A C 1
ATOM 5153 O O . ASP A 1 653 ? -5.705 -24.828 -33.681 1.00 31.78 653 ASP A O 1
ATOM 5157 N N . GLY A 1 654 ? -6.839 -23.804 -32.023 1.00 32.44 654 GLY A N 1
ATOM 5158 C CA . GLY A 1 654 ? -7.071 -24.995 -31.215 1.00 32.44 654 GLY A CA 1
ATOM 5159 C C . GLY A 1 654 ? -7.134 -24.683 -29.730 1.00 32.44 654 GLY A C 1
ATOM 5160 O O . GLY A 1 654 ? -6.147 -24.924 -29.060 1.00 32.44 654 GLY A O 1
ATOM 5161 N N . ASP A 1 655 ? -8.254 -24.118 -29.254 1.00 29.34 655 ASP A N 1
ATOM 5162 C CA . ASP A 1 655 ? -8.772 -24.268 -27.873 1.00 29.34 655 ASP A CA 1
ATOM 5163 C C . ASP A 1 655 ? -10.115 -23.512 -27.714 1.00 29.34 655 ASP A C 1
ATOM 5165 O O . ASP A 1 655 ? -10.259 -22.528 -26.986 1.00 29.34 655 ASP A O 1
ATOM 5169 N N . ALA A 1 656 ? -11.140 -23.979 -28.437 1.00 33.53 656 ALA A N 1
ATOM 5170 C CA . ALA A 1 656 ? -12.434 -23.303 -28.599 1.00 33.53 656 ALA A CA 1
ATOM 5171 C C . ALA A 1 656 ? -13.392 -23.355 -27.382 1.00 33.53 656 ALA A C 1
ATOM 5173 O O . ALA A 1 656 ? -14.487 -22.800 -27.456 1.00 33.53 656 ALA A O 1
ATOM 5174 N N . GLU A 1 657 ? -13.014 -23.951 -26.246 1.00 32.56 657 GLU A N 1
ATOM 5175 C CA . GLU A 1 657 ? -13.877 -23.991 -25.044 1.00 32.56 657 GLU A CA 1
ATOM 5176 C C . GLU A 1 657 ? -13.297 -23.299 -23.801 1.00 32.56 657 GLU A C 1
ATOM 5178 O O . GLU A 1 657 ? -14.049 -22.970 -22.884 1.00 32.56 657 GLU A O 1
ATOM 5183 N N . MET A 1 658 ? -12.007 -22.938 -23.794 1.00 30.33 658 MET A N 1
ATOM 5184 C CA . MET A 1 658 ? -11.393 -22.161 -22.701 1.00 30.33 658 MET A CA 1
ATOM 5185 C C . MET A 1 658 ? -11.436 -20.637 -22.954 1.00 30.33 658 MET A C 1
ATOM 5187 O O . MET A 1 658 ? -11.237 -19.828 -22.047 1.00 30.33 658 MET A O 1
ATOM 5191 N N . GLU A 1 659 ? -11.786 -20.224 -24.176 1.00 29.95 659 GLU A N 1
ATOM 5192 C CA . GLU A 1 659 ? -11.804 -18.826 -24.627 1.00 29.95 659 GLU A CA 1
ATOM 5193 C C . GLU A 1 659 ? -13.073 -18.035 -24.252 1.00 29.95 659 GLU A C 1
ATOM 5195 O O . GLU A 1 659 ? -13.115 -16.808 -24.383 1.00 29.95 659 GLU A O 1
ATOM 5200 N N . LYS A 1 660 ? -14.121 -18.699 -23.749 1.00 29.52 660 LYS A N 1
ATOM 5201 C CA . LYS A 1 660 ? -15.402 -18.033 -23.453 1.00 29.52 660 LYS A CA 1
ATOM 5202 C C . LYS A 1 660 ? -15.428 -17.311 -22.098 1.00 29.52 660 LYS A C 1
ATOM 5204 O O . LYS A 1 660 ? -16.260 -16.432 -21.914 1.00 29.52 660 LYS A O 1
ATOM 5209 N N . HIS A 1 661 ? -14.506 -17.623 -21.180 1.00 32.81 661 HIS A N 1
ATOM 5210 C CA . HIS A 1 661 ? -14.358 -16.921 -19.889 1.00 32.81 661 HIS A CA 1
ATOM 5211 C C . HIS A 1 661 ? -13.237 -15.861 -19.877 1.00 32.81 661 HIS A C 1
ATOM 5213 O O . HIS A 1 661 ? -13.196 -15.028 -18.977 1.00 32.81 661 HIS A O 1
ATOM 5219 N N . LEU A 1 662 ? -12.361 -15.836 -20.892 1.00 32.41 662 LEU A N 1
ATOM 5220 C CA . LEU A 1 662 ? -11.300 -14.827 -21.059 1.00 32.41 662 LEU A CA 1
ATOM 5221 C C . LEU A 1 662 ? -11.724 -13.626 -21.927 1.00 32.41 662 LEU A C 1
ATOM 5223 O O . LEU A 1 662 ? -11.053 -12.593 -21.928 1.00 32.41 662 LEU A O 1
ATOM 5227 N N . LYS A 1 663 ? -12.868 -13.704 -22.616 1.00 31.44 663 LYS A N 1
ATOM 5228 C CA . LYS A 1 663 ? -13.486 -12.564 -23.309 1.00 31.44 663 LYS A CA 1
ATOM 5229 C C . LYS A 1 663 ? -14.255 -11.677 -22.326 1.00 31.44 663 LYS A C 1
ATOM 5231 O O . LYS A 1 663 ? -15.478 -11.675 -22.321 1.00 31.44 663 LYS A O 1
ATOM 5236 N N . ASN A 1 664 ? -13.518 -10.931 -21.499 1.00 37.88 664 ASN A N 1
ATOM 5237 C CA . ASN A 1 664 ? -13.915 -9.606 -21.001 1.00 37.88 664 ASN A CA 1
ATOM 5238 C C . ASN A 1 664 ? -12.746 -8.883 -20.297 1.00 37.88 664 ASN A C 1
ATOM 5240 O O . ASN A 1 664 ? -12.752 -8.678 -19.087 1.00 37.88 664 ASN A O 1
ATOM 5244 N N . SER A 1 665 ? -11.748 -8.429 -21.061 1.00 45.72 665 SER A N 1
ATOM 5245 C CA . SER A 1 665 ? -10.952 -7.248 -20.671 1.00 45.72 665 SER A CA 1
ATOM 5246 C C . SER A 1 665 ? -10.307 -6.548 -21.874 1.00 45.72 665 SER A C 1
ATOM 5248 O O . SER A 1 665 ? -9.109 -6.296 -21.926 1.00 45.72 665 SER A O 1
ATOM 5250 N N . ASN A 1 666 ? -11.136 -6.142 -22.841 1.00 62.19 666 ASN A N 1
ATOM 5251 C CA . ASN A 1 666 ? -10.781 -5.075 -23.791 1.00 62.19 666 ASN A CA 1
ATOM 5252 C C . ASN A 1 666 ? -11.046 -3.673 -23.199 1.00 62.19 666 ASN A C 1
ATOM 5254 O O . ASN A 1 666 ? -11.262 -2.718 -23.937 1.00 62.19 666 ASN A O 1
ATOM 5258 N N . LEU A 1 667 ? -11.064 -3.540 -21.868 1.00 83.06 667 LEU A N 1
ATOM 5259 C CA . LEU A 1 667 ? -11.290 -2.255 -21.214 1.00 83.06 667 LEU A CA 1
ATOM 5260 C C . LEU A 1 667 ? -10.064 -1.364 -21.402 1.00 83.06 667 LEU A C 1
ATOM 5262 O O . LEU A 1 667 ? -8.936 -1.757 -21.095 1.00 83.06 667 LEU A O 1
ATOM 5266 N N . VAL A 1 668 ? -10.316 -0.163 -21.909 1.00 92.19 668 VAL A N 1
ATOM 5267 C CA . VAL A 1 668 ? -9.320 0.885 -22.104 1.00 92.19 668 VAL A CA 1
ATOM 5268 C C . VAL A 1 668 ? -9.787 2.099 -21.321 1.00 92.19 668 VAL A C 1
ATOM 5270 O O . VAL A 1 668 ? -10.933 2.522 -21.465 1.00 92.19 668 VAL A O 1
ATOM 5273 N N . VAL A 1 669 ? -8.914 2.631 -20.473 1.00 96.06 669 VAL A N 1
ATOM 5274 C CA . VAL A 1 669 ? -9.213 3.798 -19.632 1.00 96.06 669 VAL A CA 1
ATOM 5275 C C . VAL A 1 669 ? -8.564 5.059 -20.187 1.00 96.06 669 VAL A C 1
ATOM 5277 O O . VAL A 1 669 ? -7.530 4.996 -20.856 1.00 96.06 669 VAL A O 1
ATOM 5280 N N . GLY A 1 670 ? -9.171 6.203 -19.892 1.00 97.75 670 GLY A N 1
ATOM 5281 C CA . GLY A 1 670 ? -8.546 7.511 -20.042 1.00 97.75 670 GLY A CA 1
ATOM 5282 C C . GLY A 1 670 ? -7.896 7.925 -18.733 1.00 97.75 670 GLY A C 1
ATOM 5283 O O . GLY A 1 670 ? -8.553 7.881 -17.696 1.00 97.75 670 GLY A O 1
ATOM 5284 N N . ILE A 1 671 ? -6.624 8.307 -18.769 1.00 97.75 671 ILE A N 1
ATOM 5285 C CA . ILE A 1 671 ? -5.877 8.763 -17.596 1.00 97.75 671 ILE A CA 1
ATOM 5286 C C . ILE A 1 671 ? -5.443 10.203 -17.830 1.00 97.75 671 ILE A C 1
ATOM 5288 O O . ILE A 1 671 ? -4.763 10.486 -18.816 1.00 97.75 671 ILE A O 1
ATOM 5292 N N . ASP A 1 672 ? -5.799 11.070 -16.889 1.00 96.25 672 ASP A N 1
ATOM 5293 C CA . ASP A 1 672 ? -5.201 12.389 -16.753 1.00 96.25 672 ASP A CA 1
ATOM 5294 C C . ASP A 1 672 ? -4.030 12.330 -15.774 1.00 96.25 672 ASP A C 1
ATOM 5296 O O . ASP A 1 672 ? -4.236 12.120 -14.576 1.00 96.25 672 ASP A O 1
ATOM 5300 N N . LEU A 1 673 ? -2.802 12.445 -16.284 1.00 91.94 673 LEU A N 1
ATOM 5301 C CA . LEU A 1 673 ? -1.579 12.410 -15.477 1.00 91.94 673 LEU A CA 1
ATOM 5302 C C . LEU A 1 673 ? -1.133 13.838 -15.144 1.00 91.94 673 LEU A C 1
ATOM 5304 O O . LEU A 1 673 ? -0.118 14.324 -15.642 1.00 91.94 673 LEU A O 1
ATOM 5308 N N . GLY A 1 674 ? -1.898 14.513 -14.290 1.00 85.50 674 GLY A N 1
ATOM 5309 C CA . GLY A 1 674 ? -1.630 15.905 -13.953 1.00 85.50 674 GLY A CA 1
ATOM 5310 C C . GLY A 1 674 ? -0.515 16.097 -12.919 1.00 85.50 674 GLY A C 1
ATOM 5311 O O . GLY A 1 674 ? -0.188 15.229 -12.098 1.00 85.50 674 GLY A O 1
ATOM 5312 N N . THR A 1 675 ? 0.065 17.298 -12.925 1.00 79.25 675 THR A N 1
ATOM 5313 C CA . THR A 1 675 ? 1.226 17.653 -12.091 1.00 79.25 675 THR A CA 1
ATOM 5314 C C . THR A 1 675 ? 0.914 17.744 -10.595 1.00 79.25 675 THR A C 1
ATOM 5316 O O . THR A 1 675 ? 1.750 17.389 -9.763 1.00 79.25 675 THR A O 1
ATOM 5319 N N . THR A 1 676 ? -0.296 18.193 -10.251 1.00 80.94 676 THR A N 1
ATOM 5320 C CA . THR A 1 676 ? -0.787 18.327 -8.866 1.00 80.94 676 THR A CA 1
ATOM 5321 C C . THR A 1 676 ? -1.765 17.216 -8.498 1.00 80.94 676 THR A C 1
ATOM 5323 O O . THR A 1 676 ? -1.783 16.759 -7.356 1.00 80.94 676 THR A O 1
ATOM 5326 N N . ASN A 1 677 ? -2.564 16.775 -9.464 1.00 88.38 677 ASN A N 1
ATOM 5327 C CA . ASN A 1 677 ? -3.667 15.842 -9.302 1.00 88.38 677 ASN A CA 1
ATOM 5328 C C . ASN A 1 677 ? -3.781 14.993 -10.568 1.00 88.38 677 ASN A C 1
ATOM 5330 O O . ASN A 1 677 ? -3.583 15.517 -11.655 1.00 88.38 677 ASN A O 1
ATOM 5334 N N . SER A 1 678 ? -4.119 13.718 -10.426 1.00 93.38 678 SER A N 1
ATOM 5335 C CA . SER A 1 678 ? -4.349 12.795 -11.538 1.00 93.38 678 SER A CA 1
ATOM 5336 C C . SER A 1 678 ? -5.740 12.172 -11.442 1.00 93.38 678 SER A C 1
ATOM 5338 O O . SER A 1 678 ? -6.240 11.945 -10.339 1.00 93.38 678 SER A O 1
ATOM 5340 N N . GLY A 1 679 ? -6.362 11.867 -12.577 1.00 93.94 679 GLY A N 1
ATOM 5341 C CA . GLY A 1 679 ? -7.713 11.307 -12.651 1.00 93.94 679 GLY A CA 1
ATOM 5342 C C . GLY A 1 679 ? -7.806 10.144 -13.630 1.00 93.94 679 GLY A C 1
ATOM 5343 O O . GLY A 1 679 ? -6.984 10.008 -14.535 1.00 93.94 679 GLY A O 1
ATOM 5344 N N . VAL A 1 680 ? -8.819 9.293 -13.466 1.00 97.12 680 VAL A N 1
ATOM 5345 C CA . VAL A 1 680 ? -9.080 8.185 -14.395 1.00 97.12 680 VAL A CA 1
ATOM 5346 C C . VAL A 1 680 ? -10.557 8.117 -14.723 1.00 97.12 680 VAL A C 1
ATOM 5348 O O . VAL A 1 680 ? -11.395 8.199 -13.828 1.00 97.12 680 VAL A O 1
ATOM 5351 N N . ALA A 1 681 ? -10.872 7.905 -15.995 1.00 97.06 681 ALA A N 1
ATOM 5352 C CA . ALA A 1 681 ? -12.229 7.703 -16.464 1.00 97.06 681 ALA A CA 1
ATOM 5353 C C . ALA A 1 681 ? -12.345 6.473 -17.372 1.00 97.06 681 ALA A C 1
ATOM 5355 O O . ALA A 1 681 ? -11.379 6.022 -17.997 1.00 97.06 681 ALA A O 1
ATOM 5356 N N . LEU A 1 682 ? -13.559 5.939 -17.457 1.00 95.19 682 LEU A N 1
ATOM 5357 C CA . LEU A 1 682 ? -13.920 4.819 -18.314 1.00 95.19 682 LEU A CA 1
ATOM 5358 C C . LEU A 1 682 ? -15.158 5.178 -19.136 1.00 95.19 682 LEU A C 1
ATOM 5360 O O . LEU A 1 682 ? -16.157 5.644 -18.594 1.00 95.19 682 LEU A O 1
ATOM 5364 N N . PHE A 1 683 ? -15.113 4.904 -20.439 1.00 93.50 683 PHE A N 1
ATOM 5365 C CA . PHE A 1 683 ? -16.298 4.961 -21.287 1.00 93.50 683 PHE A CA 1
ATOM 5366 C C . PHE A 1 683 ? -17.040 3.623 -21.245 1.00 93.50 683 PHE A C 1
ATOM 5368 O O . PHE A 1 683 ? -16.469 2.578 -21.571 1.00 93.50 683 PHE A O 1
ATOM 5375 N N . LYS A 1 684 ? -18.318 3.642 -20.867 1.00 85.56 684 LYS A N 1
ATOM 5376 C CA . LYS A 1 684 ? -19.176 2.455 -20.831 1.00 85.56 684 LYS A CA 1
ATOM 5377 C C . LYS A 1 684 ? -20.621 2.839 -21.137 1.00 85.56 684 LYS A C 1
ATOM 5379 O O . LYS A 1 684 ? -21.156 3.778 -20.563 1.00 85.56 684 LYS A O 1
ATOM 5384 N N . ASN A 1 685 ? -21.275 2.077 -22.016 1.00 82.12 685 ASN A N 1
ATOM 5385 C CA . ASN A 1 685 ? -22.702 2.227 -22.337 1.00 82.12 685 ASN A CA 1
ATOM 5386 C C . ASN A 1 685 ? -23.113 3.666 -22.732 1.00 82.12 685 ASN A C 1
ATOM 5388 O O . ASN A 1 685 ? -24.124 4.176 -22.251 1.00 82.12 685 ASN A O 1
ATOM 5392 N N . GLY A 1 686 ? -22.311 4.335 -23.568 1.00 83.62 686 GLY A N 1
ATOM 5393 C CA . GLY A 1 686 ? -22.599 5.694 -24.048 1.00 83.62 686 GLY A CA 1
ATOM 5394 C C . GLY A 1 686 ? -22.294 6.816 -23.050 1.00 83.62 686 GLY A C 1
ATOM 5395 O O . GLY A 1 686 ? -22.576 7.982 -23.331 1.00 83.62 686 GLY A O 1
ATOM 5396 N N . ARG A 1 687 ? -21.720 6.495 -21.884 1.00 88.12 687 ARG A N 1
ATOM 5397 C CA . ARG A 1 687 ? -21.386 7.455 -20.824 1.00 88.12 687 ARG A CA 1
ATOM 5398 C C . ARG A 1 687 ? -19.923 7.352 -20.416 1.00 88.12 687 ARG A C 1
ATOM 5400 O O . ARG A 1 687 ? -19.302 6.299 -20.554 1.00 88.12 687 ARG A O 1
ATOM 5407 N N . VAL A 1 688 ? -19.388 8.461 -19.913 1.00 92.50 688 VAL A N 1
ATOM 5408 C CA . VAL A 1 688 ? -18.041 8.535 -19.346 1.00 92.50 688 VAL A CA 1
ATOM 5409 C C . VAL A 1 688 ? -18.153 8.652 -17.833 1.00 92.50 688 VAL A C 1
ATOM 5411 O O . VAL A 1 688 ? -18.634 9.665 -17.326 1.00 92.50 688 VAL A O 1
ATOM 5414 N N . ASP A 1 689 ? -17.672 7.637 -17.123 1.00 92.56 689 ASP A N 1
ATOM 5415 C CA . ASP A 1 689 ? -17.681 7.595 -15.665 1.00 92.56 689 ASP A CA 1
ATOM 5416 C C . ASP A 1 689 ? -16.268 7.818 -15.124 1.00 92.56 689 ASP A C 1
ATOM 5418 O O . ASP A 1 689 ? -15.306 7.189 -15.576 1.00 92.56 689 ASP A O 1
ATOM 5422 N N . MET A 1 690 ? -16.137 8.698 -14.131 1.00 95.06 690 MET A N 1
ATOM 5423 C CA . MET A 1 690 ? -14.903 8.798 -13.352 1.00 95.06 690 MET A CA 1
ATOM 5424 C C . MET A 1 690 ? -14.757 7.563 -12.464 1.00 95.06 690 MET A C 1
ATOM 5426 O O . MET A 1 690 ? -15.727 7.087 -11.871 1.00 95.06 690 MET A O 1
ATOM 5430 N N . LEU A 1 691 ? -13.534 7.054 -12.343 1.00 93.44 691 LEU A N 1
ATOM 5431 C CA . LEU A 1 691 ? -13.223 5.931 -11.470 1.00 93.44 691 LEU A CA 1
ATOM 5432 C C . LEU A 1 691 ? -12.701 6.447 -10.133 1.00 93.44 691 LEU A C 1
ATOM 5434 O O . LEU A 1 691 ? -11.715 7.176 -10.066 1.00 93.44 691 LEU A O 1
ATOM 5438 N N . GLU A 1 692 ? -13.384 6.053 -9.067 1.00 90.69 692 GLU A N 1
ATOM 5439 C CA . GLU A 1 692 ? -12.987 6.340 -7.692 1.00 90.69 692 GLU A CA 1
ATOM 5440 C C . GLU A 1 692 ? -11.700 5.584 -7.331 1.00 90.69 692 GLU A C 1
ATOM 5442 O O . GLU A 1 692 ? -11.556 4.389 -7.614 1.00 90.69 692 GLU A O 1
ATOM 5447 N N . ASN A 1 693 ? -10.766 6.288 -6.702 1.00 86.56 693 ASN A N 1
ATOM 5448 C CA . ASN A 1 693 ? -9.525 5.744 -6.182 1.00 86.56 693 ASN A CA 1
ATOM 5449 C C . ASN A 1 693 ? -9.754 5.016 -4.839 1.00 86.56 693 ASN A C 1
ATOM 5451 O O . ASN A 1 693 ? -10.822 5.098 -4.235 1.00 86.56 693 ASN A O 1
ATOM 5455 N N . LYS A 1 694 ? -8.740 4.303 -4.330 1.00 81.88 694 LYS A N 1
ATOM 5456 C CA . LYS A 1 694 ? -8.843 3.576 -3.043 1.00 81.88 694 LYS A CA 1
ATOM 5457 C C . LYS A 1 694 ? -9.051 4.474 -1.815 1.00 81.88 694 LYS A C 1
ATOM 5459 O O . LYS A 1 694 ? -9.388 3.957 -0.756 1.00 81.88 694 LYS A O 1
ATOM 5464 N N . ASP A 1 695 ? -8.833 5.780 -1.952 1.00 77.31 695 ASP A N 1
ATOM 5465 C CA . ASP A 1 695 ? -8.998 6.762 -0.880 1.00 77.31 695 ASP A CA 1
ATOM 5466 C C . ASP A 1 695 ? -10.412 7.388 -0.876 1.00 77.31 695 ASP A C 1
ATOM 5468 O O . ASP A 1 695 ? -10.692 8.265 -0.055 1.00 77.31 695 ASP A O 1
ATOM 5472 N N . GLY A 1 696 ? -11.296 6.941 -1.779 1.00 80.12 696 GLY A N 1
ATOM 5473 C CA . GLY A 1 696 ? -12.692 7.367 -1.870 1.00 80.12 696 GLY A CA 1
ATOM 5474 C C . GLY A 1 696 ? -12.959 8.582 -2.770 1.00 80.12 696 GLY A C 1
ATOM 5475 O O . GLY A 1 696 ? -14.066 9.114 -2.758 1.00 80.12 696 GLY A O 1
ATOM 5476 N N . ASP A 1 697 ? -11.969 9.062 -3.538 1.00 87.00 697 ASP A N 1
ATOM 5477 C CA . ASP A 1 697 ? -12.128 10.240 -4.411 1.00 87.00 697 ASP A CA 1
ATOM 5478 C C . ASP A 1 697 ? -11.962 9.911 -5.895 1.00 87.00 697 ASP A C 1
ATOM 5480 O O . ASP A 1 697 ? -11.278 8.966 -6.274 1.00 87.00 697 ASP A O 1
ATOM 5484 N N . TYR A 1 698 ? -12.481 10.772 -6.770 1.00 91.50 698 TYR A N 1
ATOM 5485 C CA . TYR A 1 698 ? -12.275 10.670 -8.223 1.00 91.50 698 TYR A CA 1
ATOM 5486 C C . TYR A 1 698 ? -10.934 11.227 -8.718 1.00 91.50 698 TYR A C 1
ATOM 5488 O O . TYR A 1 698 ? -10.581 11.047 -9.883 1.00 91.50 698 TYR A O 1
ATOM 5496 N N . ILE A 1 699 ? -10.200 11.925 -7.850 1.00 90.62 699 ILE A N 1
ATOM 5497 C CA . ILE A 1 699 ? -8.939 12.590 -8.171 1.00 90.62 699 ILE A CA 1
ATOM 5498 C C . ILE A 1 699 ? -7.891 12.179 -7.139 1.00 90.62 699 ILE A C 1
ATOM 5500 O O . ILE A 1 699 ? -8.104 12.283 -5.933 1.00 90.62 699 ILE A O 1
ATOM 5504 N N . THR A 1 700 ? -6.744 11.709 -7.612 1.00 92.06 700 THR A N 1
ATOM 5505 C CA . THR A 1 700 ? -5.610 11.291 -6.788 1.00 92.06 700 THR A CA 1
ATOM 5506 C C . THR A 1 700 ? -4.563 12.404 -6.747 1.00 92.06 700 THR A C 1
ATOM 5508 O O . THR A 1 700 ? -4.035 12.763 -7.798 1.00 92.06 700 THR A O 1
ATOM 5511 N N . PRO A 1 701 ? -4.185 12.930 -5.565 1.00 89.94 701 PRO A N 1
ATOM 5512 C CA . PRO A 1 701 ? -3.089 13.888 -5.466 1.00 89.94 701 PRO A CA 1
ATOM 5513 C C . PRO A 1 701 ? -1.776 13.309 -6.007 1.00 89.94 701 PRO A C 1
ATOM 5515 O O . PRO A 1 701 ? -1.357 12.225 -5.598 1.00 89.94 701 PRO A O 1
ATOM 5518 N N . SER A 1 702 ? -1.077 14.055 -6.857 1.00 88.75 702 SER A N 1
ATOM 5519 C CA . SER A 1 702 ? 0.208 13.671 -7.460 1.00 88.75 702 SER A CA 1
ATOM 5520 C C . SER A 1 702 ? 1.381 13.868 -6.481 1.00 88.75 702 SER A C 1
ATOM 5522 O O . SER A 1 702 ? 2.399 14.485 -6.786 1.00 88.75 702 SER A O 1
ATOM 5524 N N . TYR A 1 703 ? 1.209 13.359 -5.259 1.00 87.12 703 TYR A N 1
ATOM 5525 C CA . TYR A 1 703 ? 2.180 13.381 -4.169 1.00 87.12 703 TYR A CA 1
ATOM 5526 C C . TYR A 1 703 ? 2.841 12.016 -4.062 1.00 87.12 703 TYR A C 1
ATOM 5528 O O . TYR A 1 703 ? 2.143 11.005 -4.065 1.00 87.12 703 TYR A O 1
ATOM 5536 N N . VAL A 1 704 ? 4.161 11.986 -3.893 1.00 87.00 704 VAL A N 1
ATOM 5537 C CA . VAL A 1 704 ? 4.936 10.764 -3.665 1.00 87.00 704 VAL A CA 1
ATOM 5538 C C . VAL A 1 704 ? 5.765 10.925 -2.397 1.00 87.00 704 VAL A C 1
ATOM 5540 O O . VAL A 1 704 ? 6.669 11.748 -2.340 1.00 87.00 704 VAL A O 1
ATOM 5543 N N . PHE A 1 705 ? 5.475 10.134 -1.372 1.00 85.38 705 PHE A N 1
ATOM 5544 C CA . PHE A 1 705 ? 6.261 10.076 -0.143 1.00 85.38 705 PHE A CA 1
ATOM 5545 C C . PHE A 1 705 ? 7.135 8.832 -0.167 1.00 85.38 705 PHE A C 1
ATOM 5547 O O . PHE A 1 705 ? 6.617 7.719 -0.200 1.00 85.38 705 PHE A O 1
ATOM 5554 N N . ILE A 1 706 ? 8.449 9.013 -0.126 1.00 80.06 706 ILE A N 1
ATOM 5555 C CA . ILE A 1 706 ? 9.413 7.919 -0.059 1.00 80.06 706 ILE A CA 1
ATOM 5556 C C . ILE A 1 706 ? 9.889 7.831 1.378 1.00 80.06 706 ILE A C 1
ATOM 5558 O O . ILE A 1 706 ? 10.619 8.688 1.864 1.00 80.06 706 ILE A O 1
ATOM 5562 N N . ASN A 1 707 ? 9.439 6.800 2.080 1.00 74.75 707 ASN A N 1
ATOM 5563 C CA . ASN A 1 707 ? 9.825 6.629 3.471 1.00 74.75 707 ASN A CA 1
ATOM 5564 C C . ASN A 1 707 ? 11.275 6.153 3.612 1.00 74.75 707 ASN A C 1
ATOM 5566 O O . ASN A 1 707 ? 11.951 5.816 2.639 1.00 74.75 707 ASN A O 1
ATOM 5570 N N . ASP A 1 708 ? 11.707 6.026 4.864 1.00 67.75 708 ASP A N 1
ATOM 5571 C CA . ASP A 1 708 ? 13.087 5.709 5.219 1.00 67.75 708 ASP A CA 1
ATOM 5572 C C . ASP A 1 708 ? 13.543 4.284 4.798 1.00 67.75 708 ASP A C 1
ATOM 5574 O O . ASP A 1 708 ? 14.635 3.820 5.110 1.00 67.75 708 ASP A O 1
ATOM 5578 N N . LYS A 1 709 ? 12.674 3.522 4.127 1.00 62.84 709 LYS A N 1
ATOM 5579 C CA . LYS A 1 709 ? 12.958 2.187 3.584 1.00 62.84 709 LYS A CA 1
ATOM 5580 C C . LYS A 1 709 ? 12.911 2.170 2.053 1.00 62.84 709 LYS A C 1
ATOM 5582 O O . LYS A 1 709 ? 12.788 1.100 1.468 1.00 62.84 709 LYS A O 1
ATOM 5587 N N . ASN A 1 710 ? 12.952 3.341 1.410 1.00 67.56 710 ASN A N 1
ATOM 5588 C CA . ASN A 1 710 ? 12.827 3.518 -0.040 1.00 67.56 710 ASN A CA 1
ATOM 5589 C C . ASN A 1 710 ? 11.511 2.957 -0.625 1.00 67.56 710 ASN A C 1
ATOM 5591 O O . ASN A 1 710 ? 11.446 2.588 -1.796 1.00 67.56 710 ASN A O 1
ATOM 5595 N N . THR A 1 711 ? 10.446 2.888 0.185 1.00 76.12 711 THR A N 1
ATOM 5596 C CA . THR A 1 711 ? 9.109 2.506 -0.299 1.00 76.12 711 THR A CA 1
ATOM 5597 C C . THR A 1 711 ? 8.259 3.752 -0.499 1.00 76.12 711 THR A C 1
ATOM 5599 O O . THR A 1 711 ? 8.211 4.625 0.372 1.00 76.12 711 THR A O 1
ATOM 5602 N N . ALA A 1 712 ? 7.616 3.837 -1.663 1.00 81.75 712 ALA A N 1
ATOM 5603 C CA . ALA A 1 712 ? 6.817 4.982 -2.061 1.00 81.75 712 ALA A CA 1
ATOM 5604 C C . ALA A 1 712 ? 5.341 4.793 -1.689 1.00 81.75 712 ALA A C 1
ATOM 5606 O O . ALA A 1 712 ? 4.724 3.792 -2.050 1.00 81.75 712 ALA A O 1
ATOM 5607 N N . SER A 1 713 ? 4.771 5.785 -1.017 1.00 87.81 713 SER A N 1
ATOM 5608 C CA . SER A 1 713 ? 3.328 6.005 -0.931 1.00 87.81 713 SER A CA 1
ATOM 5609 C C . SER A 1 713 ? 2.947 7.106 -1.913 1.00 87.81 713 SER A C 1
ATOM 5611 O O . SER A 1 713 ? 3.708 8.055 -2.090 1.00 87.81 713 SER A O 1
ATOM 5613 N N . VAL A 1 714 ? 1.770 7.009 -2.527 1.00 89.50 714 VAL A N 1
ATOM 5614 C CA . VAL A 1 714 ? 1.259 7.991 -3.495 1.00 89.50 714 VAL A CA 1
ATOM 5615 C C . VAL A 1 714 ? -0.146 8.427 -3.081 1.00 89.50 714 VAL A C 1
ATOM 5617 O O . VAL A 1 714 ? -0.870 7.628 -2.486 1.00 89.50 714 VAL A O 1
ATOM 5620 N N . GLY A 1 715 ? -0.553 9.658 -3.396 1.00 89.44 715 GLY A N 1
ATOM 5621 C CA . GLY A 1 715 ? -1.928 10.120 -3.175 1.00 89.44 715 GLY A CA 1
ATOM 5622 C C . GLY A 1 715 ? -2.116 10.842 -1.844 1.00 89.44 715 GLY A C 1
ATOM 5623 O O . GLY A 1 715 ? -1.193 11.487 -1.334 1.00 89.44 715 GLY A O 1
ATOM 5624 N N . LYS A 1 716 ? -3.313 10.729 -1.253 1.00 87.69 716 LYS A N 1
ATOM 5625 C CA . LYS A 1 716 ? -3.660 11.408 0.009 1.00 87.69 716 LYS A CA 1
ATOM 5626 C C . LYS A 1 716 ? -2.679 11.083 1.132 1.00 87.69 716 LYS A C 1
ATOM 5628 O O . LYS A 1 716 ? -2.223 11.987 1.824 1.00 87.69 716 LYS A O 1
ATOM 5633 N N . ILE A 1 717 ? -2.271 9.818 1.254 1.00 84.06 717 ILE A N 1
ATOM 5634 C CA . ILE A 1 717 ? -1.288 9.377 2.256 1.00 84.06 717 ILE A CA 1
ATOM 5635 C C . ILE A 1 717 ? 0.021 10.168 2.128 1.00 84.06 717 ILE A C 1
ATOM 5637 O O . ILE A 1 717 ? 0.552 10.654 3.123 1.00 84.06 717 ILE A O 1
ATOM 5641 N N . ALA A 1 718 ? 0.537 10.340 0.909 1.00 85.50 718 ALA A N 1
ATOM 5642 C CA . ALA A 1 718 ? 1.759 11.105 0.683 1.00 85.50 718 ALA A CA 1
ATOM 5643 C C . ALA A 1 718 ? 1.570 12.603 0.974 1.00 85.50 718 ALA A C 1
ATOM 5645 O O . ALA A 1 718 ? 2.445 13.228 1.573 1.00 85.50 718 ALA A O 1
ATOM 5646 N N . LYS A 1 719 ? 0.403 13.163 0.630 1.00 84.00 719 LYS A N 1
ATOM 5647 C CA . LYS A 1 719 ? 0.031 14.549 0.956 1.00 84.00 719 LYS A CA 1
ATOM 5648 C C . LYS A 1 719 ? -0.015 14.793 2.471 1.00 84.00 719 LYS A C 1
ATOM 5650 O O . LYS A 1 719 ? 0.522 15.800 2.931 1.00 84.00 719 LYS A O 1
ATOM 5655 N N . TYR A 1 720 ? -0.567 13.861 3.252 1.00 83.44 720 TYR A N 1
ATOM 5656 C CA . TYR A 1 720 ? -0.612 13.948 4.720 1.00 83.44 720 TYR A CA 1
ATOM 5657 C C . TYR A 1 720 ? 0.764 13.824 5.385 1.00 83.44 720 TYR A C 1
ATOM 5659 O O . TYR A 1 720 ? 0.989 14.409 6.443 1.00 83.44 720 TYR A O 1
ATOM 5667 N N . MET A 1 721 ? 1.707 13.104 4.773 1.00 80.00 721 MET A N 1
ATOM 5668 C CA . MET A 1 721 ? 3.068 12.967 5.311 1.00 80.00 721 MET A CA 1
ATOM 5669 C C . MET A 1 721 ? 3.955 14.186 5.027 1.00 80.00 721 MET A C 1
ATOM 5671 O O . MET A 1 721 ? 4.950 14.387 5.728 1.00 80.00 721 MET A O 1
ATOM 5675 N N . ALA A 1 722 ? 3.587 15.027 4.054 1.00 76.00 722 ALA A N 1
ATOM 5676 C CA . ALA A 1 722 ? 4.399 16.161 3.614 1.00 76.00 722 ALA A CA 1
ATOM 5677 C C . ALA A 1 722 ? 4.772 17.156 4.726 1.00 76.00 722 ALA A C 1
ATOM 5679 O O . ALA A 1 722 ? 5.929 17.573 4.752 1.00 76.00 722 ALA A O 1
ATOM 5680 N N . PRO A 1 723 ? 3.888 17.526 5.675 1.00 75.31 723 PRO A N 1
ATOM 5681 C CA . PRO A 1 723 ? 4.282 18.385 6.791 1.00 75.31 723 PRO A CA 1
ATOM 5682 C C . PRO A 1 723 ? 5.246 17.704 7.767 1.00 75.31 723 PRO A C 1
ATOM 5684 O O . PRO A 1 723 ? 6.106 18.364 8.338 1.00 75.31 723 PRO A O 1
ATOM 5687 N N . ASN A 1 724 ? 5.125 16.391 7.965 1.00 76.94 724 ASN A N 1
ATOM 5688 C CA . ASN A 1 724 ? 5.894 15.666 8.978 1.00 76.94 724 ASN A CA 1
ATOM 5689 C C . ASN A 1 724 ? 7.308 15.311 8.508 1.00 76.94 724 ASN A C 1
ATOM 5691 O O . ASN A 1 724 ? 8.234 15.335 9.315 1.00 76.94 724 ASN A O 1
ATOM 5695 N N . LYS A 1 725 ? 7.470 14.989 7.218 1.00 77.12 725 LYS A N 1
ATOM 5696 C CA . LYS A 1 725 ? 8.760 14.665 6.589 1.00 77.12 725 LYS A CA 1
ATOM 5697 C C . LYS A 1 725 ? 8.869 15.306 5.197 1.00 77.12 725 LYS A C 1
ATOM 5699 O O . LYS A 1 725 ? 8.806 14.601 4.182 1.00 77.12 725 LYS A O 1
ATOM 5704 N N . PRO A 1 726 ? 8.999 16.640 5.116 1.00 70.75 726 PRO A N 1
ATOM 5705 C CA . PRO A 1 726 ? 8.998 17.358 3.842 1.00 70.75 726 PRO A CA 1
ATOM 5706 C C . PRO A 1 726 ? 10.169 16.960 2.934 1.00 70.75 726 PRO A C 1
ATOM 5708 O O . PRO A 1 726 ? 10.024 16.938 1.719 1.00 70.75 726 PRO A O 1
ATOM 5711 N N . GLU A 1 727 ? 11.315 16.581 3.499 1.00 70.94 727 GLU A N 1
ATOM 5712 C CA . GLU A 1 727 ? 12.485 16.085 2.764 1.00 70.94 727 GLU A CA 1
ATOM 5713 C C . GLU A 1 727 ? 12.275 14.735 2.060 1.00 70.94 727 GLU A C 1
ATOM 5715 O O . GLU A 1 727 ? 13.084 14.366 1.209 1.00 70.94 727 GLU A O 1
ATOM 5720 N N . HIS A 1 728 ? 11.216 14.003 2.412 1.00 74.06 728 HIS A N 1
ATOM 5721 C CA . HIS A 1 728 ? 10.879 12.679 1.878 1.00 74.06 728 HIS A CA 1
ATOM 5722 C C . HIS A 1 728 ? 9.661 12.713 0.951 1.00 74.06 728 HIS A C 1
ATOM 5724 O O . HIS A 1 728 ? 9.250 11.678 0.427 1.00 74.06 728 HIS A O 1
ATOM 5730 N N . CYS A 1 729 ? 9.065 13.888 0.754 1.00 73.88 729 CYS A N 1
ATOM 5731 C CA . CYS A 1 729 ? 7.907 14.065 -0.104 1.00 73.88 729 CYS A CA 1
ATOM 5732 C C . CYS A 1 729 ? 8.287 14.772 -1.400 1.00 73.88 729 CYS A C 1
ATOM 5734 O O . CYS A 1 729 ? 9.034 15.747 -1.417 1.00 73.88 729 CYS A O 1
ATOM 5736 N N . ILE A 1 730 ? 7.709 14.282 -2.486 1.00 76.62 730 ILE A N 1
ATOM 5737 C CA . ILE A 1 730 ? 7.828 14.808 -3.835 1.00 76.62 730 ILE A CA 1
ATOM 5738 C C . ILE A 1 730 ? 6.436 15.236 -4.253 1.00 76.62 730 ILE A C 1
ATOM 5740 O O . ILE A 1 730 ? 5.494 14.448 -4.206 1.00 76.62 730 ILE A O 1
ATOM 5744 N N . TYR A 1 731 ? 6.314 16.500 -4.614 1.00 72.38 731 TYR A N 1
ATOM 5745 C CA . TYR A 1 731 ? 5.069 17.141 -4.998 1.00 72.38 731 TYR A CA 1
ATOM 5746 C C . TYR A 1 731 ? 5.395 18.362 -5.865 1.00 72.38 731 TYR A C 1
ATOM 5748 O O . TYR A 1 731 ? 6.545 18.805 -5.894 1.00 72.38 731 TYR A O 1
ATOM 5756 N N . ASP A 1 732 ? 4.399 18.882 -6.581 1.00 57.34 732 ASP A N 1
ATOM 5757 C CA . ASP A 1 732 ? 4.481 20.102 -7.405 1.00 57.34 732 ASP A CA 1
ATOM 5758 C C . ASP A 1 732 ? 5.546 20.063 -8.530 1.00 57.34 732 ASP A C 1
ATOM 5760 O O . ASP A 1 732 ? 5.973 21.104 -9.022 1.00 57.34 732 ASP A O 1
ATOM 5764 N N . ASN A 1 733 ? 6.013 18.871 -8.937 1.00 51.56 733 ASN A N 1
ATOM 5765 C CA . ASN A 1 733 ? 7.117 18.729 -9.904 1.00 51.56 733 ASN A CA 1
ATOM 5766 C C . ASN A 1 733 ? 7.068 17.435 -10.747 1.00 51.56 733 ASN A C 1
ATOM 5768 O O . ASN A 1 733 ? 8.098 16.927 -11.200 1.00 51.56 733 ASN A O 1
ATOM 5772 N N . VAL A 1 734 ? 5.880 16.856 -10.935 1.00 45.53 734 VAL A N 1
ATOM 5773 C CA . VAL A 1 734 ? 5.702 15.658 -11.772 1.00 45.53 734 VAL A CA 1
ATOM 5774 C C . VAL A 1 734 ? 5.901 16.054 -13.241 1.00 45.53 734 VAL A C 1
ATOM 5776 O O . VAL A 1 734 ? 5.190 16.911 -13.747 1.00 45.53 734 VAL A O 1
ATOM 5779 N N . GLY A 1 735 ? 6.918 15.487 -13.904 1.00 42.72 735 GLY A N 1
ATOM 5780 C CA . GLY A 1 735 ? 7.252 15.773 -15.312 1.00 42.72 735 GLY A CA 1
ATOM 5781 C C . GLY A 1 735 ? 8.312 16.866 -15.572 1.00 42.72 735 GLY A C 1
ATOM 5782 O O . GLY A 1 735 ? 8.645 17.110 -16.733 1.00 42.72 735 GLY A O 1
ATOM 5783 N N . GLY A 1 736 ? 8.877 17.500 -14.532 1.00 41.97 736 GLY A N 1
ATOM 5784 C CA . GLY A 1 736 ? 9.931 18.533 -14.640 1.00 41.97 736 GLY A CA 1
ATOM 5785 C C . GLY A 1 736 ? 11.375 18.005 -14.523 1.00 41.97 736 GLY A C 1
ATOM 5786 O O . GLY A 1 736 ? 11.592 16.911 -14.028 1.00 41.97 736 GLY A O 1
ATOM 5787 N N . GLU A 1 737 ? 12.390 18.767 -14.963 1.00 38.62 737 GLU A N 1
ATOM 5788 C CA . GLU A 1 737 ? 13.763 18.256 -15.195 1.00 38.62 737 GLU A CA 1
ATOM 5789 C C . GLU A 1 737 ? 14.741 18.036 -14.008 1.00 38.62 737 GLU A C 1
ATOM 5791 O O . GLU A 1 737 ? 15.753 17.363 -14.240 1.00 38.62 737 GLU A O 1
ATOM 5796 N N . PRO A 1 738 ? 14.582 18.513 -12.756 1.00 42.16 738 PRO A N 1
ATOM 5797 C CA . PRO A 1 738 ? 15.554 18.132 -11.740 1.00 42.16 738 PRO A CA 1
ATOM 5798 C C . PRO A 1 738 ? 15.206 16.771 -11.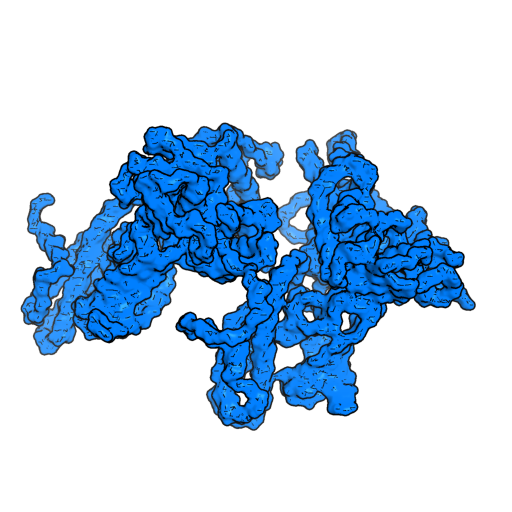130 1.00 42.16 738 PRO A C 1
ATOM 5800 O O . PRO A 1 738 ? 14.104 16.536 -10.643 1.00 42.16 738 PRO A O 1
ATOM 5803 N N . LEU A 1 739 ? 16.210 15.894 -11.102 1.00 41.16 739 LEU A N 1
ATOM 5804 C CA . LEU A 1 739 ? 16.251 14.727 -10.228 1.00 41.16 739 LEU A CA 1
ATOM 5805 C C . LEU A 1 739 ? 15.948 15.154 -8.784 1.00 41.16 739 LEU A C 1
ATOM 5807 O O . LEU A 1 739 ? 16.609 16.058 -8.262 1.00 41.16 739 LEU A O 1
ATOM 5811 N N . VAL A 1 740 ? 15.006 14.488 -8.115 1.00 47.47 740 VAL A N 1
ATOM 5812 C CA . VAL A 1 740 ? 14.760 14.762 -6.696 1.00 47.47 740 VAL A CA 1
ATOM 5813 C C . VAL A 1 740 ? 15.803 14.023 -5.871 1.00 47.47 740 VAL A C 1
ATOM 5815 O O . VAL A 1 740 ? 15.866 12.794 -5.892 1.00 47.47 740 VAL A O 1
ATOM 5818 N N . TYR A 1 741 ? 16.627 14.786 -5.156 1.00 43.03 741 TYR A N 1
ATOM 5819 C CA . TYR A 1 741 ? 17.634 14.260 -4.243 1.00 43.03 741 TYR A CA 1
ATOM 5820 C C . TYR A 1 741 ? 17.013 13.910 -2.891 1.00 43.03 741 TYR A C 1
ATOM 5822 O O . TYR A 1 741 ? 16.546 14.798 -2.175 1.00 43.03 741 TYR A O 1
ATOM 5830 N N . ILE A 1 742 ? 17.068 12.634 -2.513 1.00 52.03 742 ILE A N 1
ATOM 5831 C CA . ILE A 1 742 ? 16.646 12.177 -1.189 1.00 52.03 742 ILE A CA 1
ATOM 5832 C C . ILE A 1 742 ? 17.891 12.098 -0.310 1.00 52.03 742 ILE A C 1
ATOM 5834 O O . ILE A 1 742 ? 18.724 11.196 -0.436 1.00 52.03 742 ILE A O 1
ATOM 5838 N N . LYS A 1 743 ? 18.031 13.097 0.567 1.00 38.94 743 LYS A N 1
ATOM 5839 C CA . LYS A 1 743 ? 19.258 13.384 1.326 1.00 38.94 743 LYS A CA 1
ATOM 5840 C C . LYS A 1 743 ? 19.718 12.234 2.230 1.00 38.94 743 LYS A C 1
ATOM 5842 O O . LYS A 1 743 ? 20.919 12.117 2.449 1.00 38.94 743 LYS A O 1
ATOM 5847 N N . GLU A 1 744 ? 18.806 11.388 2.705 1.00 40.69 744 GLU A N 1
ATOM 5848 C CA . GLU A 1 744 ? 19.120 10.246 3.579 1.00 40.69 744 GLU A CA 1
ATOM 5849 C C . GLU A 1 744 ? 19.669 9.008 2.850 1.00 40.69 744 GLU A C 1
ATOM 5851 O O . GLU A 1 744 ? 20.353 8.207 3.478 1.00 40.69 744 GLU A O 1
ATOM 5856 N N . TYR A 1 745 ? 19.455 8.871 1.534 1.00 44.50 745 TYR A N 1
ATOM 5857 C CA . TYR A 1 745 ? 19.909 7.697 0.759 1.00 44.50 745 TYR A CA 1
ATOM 5858 C C . TYR A 1 745 ? 20.993 8.017 -0.265 1.00 44.50 745 TYR A C 1
ATOM 5860 O O . TYR A 1 745 ? 21.393 7.136 -1.023 1.00 44.50 745 TYR A O 1
ATOM 5868 N N . SER A 1 746 ? 21.409 9.283 -0.361 1.00 41.34 746 SER A N 1
ATOM 5869 C CA . SER A 1 746 ? 22.268 9.771 -1.447 1.00 41.34 746 SER A CA 1
ATOM 5870 C C . SER A 1 746 ? 21.775 9.341 -2.841 1.00 41.34 746 SER A C 1
ATOM 5872 O O . SER A 1 746 ? 22.577 9.153 -3.755 1.00 41.34 746 SER A O 1
ATOM 5874 N N . SER A 1 747 ? 20.458 9.174 -3.012 1.00 48.25 747 SER A N 1
ATOM 5875 C CA . SER A 1 747 ? 19.848 8.658 -4.237 1.00 48.25 747 SER A CA 1
ATOM 5876 C C . SER A 1 747 ? 18.941 9.700 -4.882 1.00 48.25 747 SER A C 1
ATOM 5878 O O . SER A 1 747 ? 18.356 10.564 -4.222 1.00 48.25 747 SER A O 1
ATOM 5880 N N . TYR A 1 748 ? 18.879 9.643 -6.207 1.00 57.47 748 TYR A N 1
ATOM 5881 C CA . TYR A 1 748 ? 18.104 10.548 -7.037 1.00 57.47 748 TYR A CA 1
ATOM 5882 C C . TYR A 1 748 ? 16.951 9.773 -7.664 1.00 57.47 748 TYR A C 1
ATOM 5884 O O . TYR A 1 748 ? 17.192 8.732 -8.274 1.00 57.47 748 TYR A O 1
ATOM 5892 N N . LYS A 1 749 ? 15.723 10.286 -7.553 1.00 65.25 749 LYS A N 1
ATOM 5893 C CA . LYS A 1 749 ? 14.589 9.780 -8.335 1.00 65.25 749 LYS A CA 1
ATOM 5894 C C . LYS A 1 749 ? 14.369 10.642 -9.564 1.00 65.25 749 LYS A C 1
ATOM 5896 O O . LYS A 1 749 ? 14.307 11.871 -9.478 1.00 65.25 749 LYS A O 1
ATOM 5901 N N . SER A 1 750 ? 14.293 9.986 -10.714 1.00 73.94 750 SER A N 1
ATOM 5902 C CA . SER A 1 750 ? 13.998 10.626 -11.988 1.00 73.94 750 SER A CA 1
ATOM 5903 C C . SER A 1 750 ? 12.511 10.965 -12.114 1.00 73.94 750 SER A C 1
ATOM 5905 O O . SER A 1 750 ? 11.669 10.267 -11.550 1.00 73.94 750 SER A O 1
ATOM 5907 N N . PRO A 1 751 ? 12.157 11.994 -12.897 1.00 69.56 751 PRO A N 1
ATOM 5908 C CA . PRO A 1 751 ? 10.758 12.331 -13.174 1.00 69.56 751 PRO A CA 1
ATOM 5909 C C . PRO A 1 751 ? 9.960 11.164 -13.777 1.00 69.56 751 PRO A C 1
ATOM 5911 O O . PRO A 1 751 ? 8.765 11.036 -13.515 1.00 69.56 751 PRO A O 1
ATOM 5914 N N . ILE A 1 752 ? 10.633 10.285 -14.534 1.00 78.62 752 ILE A N 1
ATOM 5915 C CA . ILE A 1 752 ? 10.060 9.049 -15.086 1.00 78.62 752 ILE A CA 1
ATOM 5916 C C . ILE A 1 752 ? 9.663 8.098 -13.956 1.00 78.62 752 ILE A C 1
ATOM 5918 O O . ILE A 1 752 ? 8.524 7.648 -13.928 1.00 78.62 752 ILE A O 1
ATOM 5922 N N . GLU A 1 753 ? 10.554 7.839 -12.994 1.00 81.62 753 GLU A N 1
ATOM 5923 C CA . GLU A 1 753 ? 10.242 6.985 -11.838 1.00 81.62 753 GLU A CA 1
ATOM 5924 C C . GLU A 1 753 ? 9.102 7.565 -10.990 1.00 81.62 753 GLU A C 1
ATOM 5926 O O . GLU A 1 753 ? 8.241 6.823 -10.529 1.00 81.62 753 GLU A O 1
ATOM 5931 N N . ILE A 1 754 ? 9.056 8.887 -10.798 1.00 81.81 754 ILE A N 1
ATOM 5932 C CA . ILE A 1 754 ? 7.966 9.536 -10.051 1.00 81.81 754 ILE A CA 1
ATOM 5933 C C . ILE A 1 754 ? 6.628 9.374 -10.776 1.00 81.81 754 ILE A C 1
ATOM 5935 O O . ILE A 1 754 ? 5.641 8.969 -10.165 1.00 81.81 754 ILE A O 1
ATOM 5939 N N . SER A 1 755 ? 6.611 9.612 -12.087 1.00 85.44 755 SER A N 1
ATOM 5940 C CA . SER A 1 755 ? 5.418 9.423 -12.919 1.00 85.44 755 SER A CA 1
ATOM 5941 C C . SER A 1 755 ? 4.980 7.954 -12.940 1.00 85.44 755 SER A C 1
ATOM 5943 O O . SER A 1 755 ? 3.793 7.658 -12.833 1.00 85.44 755 SER A O 1
ATOM 5945 N N . GLN A 1 756 ? 5.933 7.017 -12.979 1.00 90.06 756 GLN A N 1
ATOM 5946 C CA . GLN A 1 756 ? 5.675 5.579 -12.902 1.00 90.06 756 GLN A CA 1
ATOM 5947 C C . GLN A 1 756 ? 5.022 5.195 -11.566 1.00 90.06 756 GLN A C 1
ATOM 5949 O O . GLN A 1 756 ? 4.087 4.399 -11.549 1.00 90.06 756 GLN A O 1
ATOM 5954 N N . LEU A 1 757 ? 5.478 5.753 -10.439 1.00 90.38 757 LEU A N 1
ATOM 5955 C CA . LEU A 1 757 ? 4.873 5.505 -9.124 1.00 90.38 757 LEU A CA 1
ATOM 5956 C C . LEU A 1 757 ? 3.413 5.976 -9.076 1.00 90.38 757 LEU A C 1
ATOM 5958 O O . LEU A 1 757 ? 2.557 5.255 -8.559 1.00 90.38 757 LEU A O 1
ATOM 5962 N N . ILE A 1 758 ? 3.120 7.138 -9.665 1.00 89.94 758 ILE A N 1
ATOM 5963 C CA . ILE A 1 758 ? 1.756 7.671 -9.756 1.00 89.94 758 ILE A CA 1
ATOM 5964 C C . ILE A 1 758 ? 0.876 6.784 -10.639 1.00 89.94 758 ILE A C 1
ATOM 5966 O O . ILE A 1 758 ? -0.198 6.358 -10.213 1.00 89.94 758 ILE A O 1
ATOM 5970 N N . LEU A 1 759 ? 1.364 6.410 -11.822 1.00 93.38 759 LEU A N 1
ATOM 5971 C CA . LEU A 1 759 ? 0.655 5.518 -12.739 1.00 93.38 759 LEU A CA 1
ATOM 5972 C C . LEU A 1 759 ? 0.446 4.116 -12.150 1.00 93.38 759 LEU A C 1
ATOM 5974 O O . LEU A 1 759 ? -0.605 3.521 -12.367 1.00 93.38 759 LEU A O 1
ATOM 5978 N N . ASN A 1 760 ? 1.386 3.604 -11.350 1.00 93.19 760 ASN A N 1
ATOM 5979 C CA . ASN A 1 760 ? 1.220 2.349 -10.613 1.00 93.19 760 ASN A CA 1
ATOM 5980 C C . ASN A 1 760 ? 0.085 2.440 -9.585 1.00 93.19 760 ASN A C 1
ATOM 5982 O O . ASN A 1 760 ? -0.733 1.524 -9.502 1.00 93.19 760 ASN A O 1
ATOM 5986 N N . LYS A 1 761 ? 0.005 3.540 -8.818 1.00 92.50 761 LYS A N 1
ATOM 5987 C CA . LYS A 1 761 ? -1.105 3.776 -7.877 1.00 92.50 761 LYS A CA 1
ATOM 5988 C C . LYS A 1 761 ? -2.439 3.806 -8.617 1.00 92.50 761 LYS A C 1
ATOM 5990 O O . LYS A 1 761 ? -3.334 3.046 -8.263 1.00 92.50 761 LYS A O 1
ATOM 5995 N N . ILE A 1 762 ? -2.523 4.603 -9.681 1.00 92.12 762 ILE A N 1
ATOM 5996 C CA . ILE A 1 762 ? -3.697 4.715 -10.553 1.00 92.12 762 ILE A CA 1
ATOM 5997 C C . ILE A 1 762 ? -4.122 3.346 -11.090 1.00 92.12 762 ILE A C 1
ATOM 5999 O O . ILE A 1 762 ? -5.275 2.949 -10.945 1.00 92.12 762 ILE A O 1
ATOM 6003 N N . LYS A 1 763 ? -3.188 2.584 -11.663 1.00 91.69 763 LYS A N 1
ATOM 6004 C CA . LYS A 1 763 ? -3.470 1.260 -12.221 1.00 91.69 763 LYS A CA 1
ATOM 6005 C C . LYS A 1 763 ? -4.009 0.298 -11.169 1.00 91.69 763 LYS A C 1
ATOM 6007 O O . LYS A 1 763 ? -4.973 -0.420 -11.422 1.00 91.69 763 LYS A O 1
ATOM 6012 N N . ASN A 1 764 ? -3.397 0.288 -9.987 1.00 90.00 764 ASN A N 1
ATOM 6013 C CA . ASN A 1 764 ? -3.820 -0.567 -8.884 1.00 90.00 764 ASN A CA 1
ATOM 6014 C C . ASN A 1 764 ? -5.221 -0.198 -8.388 1.00 90.00 764 ASN A C 1
ATOM 6016 O O . ASN A 1 764 ? -6.036 -1.089 -8.145 1.00 90.00 764 ASN A O 1
ATOM 6020 N N . ASP A 1 765 ? -5.515 1.095 -8.266 1.00 89.62 765 ASP A N 1
ATOM 6021 C CA . ASP A 1 765 ? -6.829 1.586 -7.854 1.00 89.62 765 ASP A CA 1
ATOM 6022 C C . ASP A 1 765 ? -7.911 1.199 -8.874 1.00 89.62 765 ASP A C 1
ATOM 6024 O O . ASP A 1 765 ? -8.920 0.600 -8.506 1.00 89.62 765 ASP A O 1
ATOM 6028 N N . VAL A 1 766 ? -7.654 1.433 -10.164 1.00 86.38 766 VAL A N 1
ATOM 6029 C CA . VAL A 1 766 ? -8.557 1.091 -11.276 1.00 86.38 766 VAL A CA 1
ATOM 6030 C C . VAL A 1 766 ? -8.822 -0.410 -11.346 1.00 86.38 766 VAL A C 1
ATOM 6032 O O . VAL A 1 766 ? -9.975 -0.830 -11.438 1.00 86.38 766 VAL A O 1
ATOM 6035 N N . ASN A 1 767 ? -7.771 -1.229 -11.261 1.00 87.12 767 ASN A N 1
ATOM 6036 C CA . ASN A 1 767 ? -7.897 -2.685 -11.288 1.00 87.12 767 ASN A CA 1
ATOM 6037 C C . ASN A 1 767 ? -8.719 -3.208 -10.108 1.00 87.12 767 ASN A C 1
ATOM 6039 O O . ASN A 1 767 ? -9.507 -4.141 -10.264 1.00 87.12 767 ASN A O 1
ATOM 6043 N N . THR A 1 768 ? -8.557 -2.585 -8.939 1.00 84.25 768 THR A N 1
ATOM 6044 C CA . THR A 1 768 ? -9.349 -2.912 -7.751 1.00 84.25 768 THR A CA 1
ATOM 6045 C C . THR A 1 768 ? -10.811 -2.528 -7.962 1.00 84.25 768 THR A C 1
ATOM 6047 O O . THR A 1 768 ? -11.691 -3.358 -7.753 1.00 84.25 768 THR A O 1
ATOM 6050 N N . LYS A 1 769 ? -11.079 -1.301 -8.430 1.00 84.19 769 LYS A N 1
ATOM 6051 C CA . LYS A 1 769 ? -12.440 -0.785 -8.634 1.00 84.19 769 LYS A CA 1
ATOM 6052 C C . LYS A 1 769 ? -13.219 -1.582 -9.681 1.00 84.19 769 LYS A C 1
ATOM 6054 O O . LYS A 1 769 ? -14.408 -1.825 -9.503 1.00 84.19 769 LYS A O 1
ATOM 6059 N N . LEU A 1 770 ? -12.564 -1.978 -10.773 1.00 81.81 770 LEU A N 1
ATOM 6060 C CA . LEU A 1 770 ? -13.205 -2.678 -11.889 1.00 81.81 770 LEU A CA 1
ATOM 6061 C C . LEU A 1 770 ? -13.207 -4.206 -11.739 1.00 81.81 770 LEU A C 1
ATOM 6063 O O . LEU A 1 770 ? -13.855 -4.885 -12.534 1.00 81.81 770 LEU A O 1
ATOM 6067 N N . GLY A 1 771 ? -12.477 -4.760 -10.764 1.00 76.75 771 GLY A N 1
ATOM 6068 C CA . GLY A 1 771 ? -12.368 -6.208 -10.554 1.00 76.75 771 GLY A CA 1
ATOM 6069 C C . GLY A 1 771 ? -11.699 -6.961 -11.712 1.00 76.75 771 GLY A C 1
ATOM 6070 O O . GLY A 1 771 ? -11.840 -8.176 -11.827 1.00 76.75 771 GLY A O 1
ATOM 6071 N N . THR A 1 772 ? -10.992 -6.255 -12.597 1.00 80.75 772 THR A N 1
ATOM 6072 C CA . THR A 1 772 ? -10.322 -6.818 -13.775 1.00 80.75 772 THR A CA 1
ATOM 6073 C C . THR A 1 772 ? -9.071 -6.020 -14.112 1.00 80.75 772 THR A C 1
ATOM 6075 O O . THR A 1 772 ? -8.921 -4.870 -13.707 1.00 80.75 772 THR A O 1
ATOM 6078 N N . ASN A 1 773 ? -8.147 -6.638 -14.845 1.00 80.38 773 ASN A N 1
ATOM 6079 C CA . ASN A 1 773 ? -6.876 -6.013 -15.178 1.00 80.38 773 ASN A CA 1
ATOM 6080 C C . ASN A 1 773 ? -7.015 -5.101 -16.404 1.00 80.38 773 ASN A C 1
ATOM 6082 O O . ASN A 1 773 ? -7.222 -5.576 -17.522 1.00 80.38 773 ASN A O 1
ATOM 6086 N N . VAL A 1 774 ? -6.843 -3.800 -16.194 1.00 84.56 774 VAL A N 1
ATOM 6087 C CA . VAL A 1 774 ? -6.785 -2.780 -17.237 1.00 84.56 774 VAL A CA 1
ATOM 6088 C C . VAL A 1 774 ? -5.331 -2.532 -17.604 1.00 84.56 774 VAL A C 1
ATOM 6090 O O . VAL A 1 774 ? -4.564 -1.925 -16.860 1.00 84.56 774 VAL A O 1
ATOM 6093 N N . ASN A 1 775 ? -4.945 -3.002 -18.787 1.00 87.25 775 ASN A N 1
ATOM 6094 C CA . ASN A 1 775 ? -3.583 -2.844 -19.295 1.00 87.25 775 ASN A CA 1
ATOM 6095 C C . ASN A 1 775 ? -3.483 -1.871 -20.467 1.00 87.25 775 ASN A C 1
ATOM 6097 O O . ASN A 1 775 ? -2.373 -1.616 -20.903 1.00 87.25 775 ASN A O 1
ATOM 6101 N N . LYS A 1 776 ? -4.586 -1.336 -20.995 1.00 93.69 776 LYS A N 1
ATOM 6102 C CA . LYS A 1 776 ? -4.579 -0.386 -22.115 1.00 93.69 776 LYS A CA 1
ATOM 6103 C C . LYS A 1 776 ? -5.078 0.972 -21.636 1.00 93.69 776 LYS A C 1
ATOM 6105 O O . LYS A 1 776 ? -6.076 1.030 -20.920 1.00 93.69 776 LYS A O 1
ATOM 6110 N N . ALA A 1 777 ? -4.405 2.045 -22.038 1.00 96.06 777 ALA A N 1
ATOM 6111 C CA . ALA A 1 777 ? -4.798 3.397 -21.653 1.00 96.06 777 ALA A CA 1
ATOM 6112 C C . ALA A 1 777 ? -4.543 4.420 -22.764 1.00 96.06 777 ALA A C 1
ATOM 6114 O O . ALA A 1 777 ? -3.614 4.270 -23.561 1.00 96.06 777 ALA A O 1
ATOM 6115 N N . VAL A 1 778 ? -5.352 5.474 -22.777 1.00 97.69 778 VAL A N 1
ATOM 6116 C CA . VAL A 1 778 ? -4.999 6.767 -23.374 1.00 97.69 778 VAL A CA 1
ATOM 6117 C C . VAL A 1 778 ? -4.567 7.671 -22.230 1.00 97.69 778 VAL A C 1
ATOM 6119 O O . VAL A 1 778 ? -5.271 7.752 -21.226 1.00 97.69 778 VAL A O 1
ATOM 6122 N N . ILE A 1 779 ? -3.405 8.305 -22.357 1.00 97.25 779 ILE A N 1
ATOM 6123 C CA . ILE A 1 779 ? -2.819 9.128 -21.291 1.00 97.25 779 ILE A CA 1
ATOM 6124 C C . ILE A 1 779 ? -2.650 10.548 -21.807 1.00 97.25 779 ILE A C 1
ATOM 6126 O O . ILE A 1 779 ? -2.160 10.735 -22.924 1.00 97.25 779 ILE A O 1
ATOM 6130 N N . THR A 1 780 ? -3.064 11.537 -21.022 1.00 95.81 780 THR A N 1
ATOM 6131 C CA . THR A 1 780 ? -2.919 12.939 -21.412 1.00 95.81 780 THR A CA 1
ATOM 6132 C C . THR A 1 780 ? -1.532 13.499 -21.113 1.00 95.81 780 THR A C 1
ATOM 6134 O O . THR A 1 780 ? -0.804 12.991 -20.258 1.00 95.81 780 THR A O 1
ATOM 6137 N N . VAL A 1 781 ? -1.147 14.521 -21.875 1.00 92.00 781 VAL A N 1
ATOM 6138 C CA . VAL A 1 781 ? 0.065 15.323 -21.677 1.00 92.00 781 VAL A CA 1
ATOM 6139 C C . VAL A 1 781 ? -0.228 16.797 -21.981 1.00 92.00 781 VAL A C 1
ATOM 6141 O O . VAL A 1 781 ? -1.042 17.067 -22.871 1.00 92.00 781 VAL A O 1
ATOM 6144 N N . PRO A 1 782 ? 0.469 17.756 -21.350 1.00 88.88 782 PRO A N 1
ATOM 6145 C CA . PRO A 1 782 ? 0.353 19.165 -21.713 1.00 88.88 782 PRO A CA 1
ATOM 6146 C C . PRO A 1 782 ? 0.651 19.383 -23.198 1.00 88.88 782 PRO A C 1
ATOM 6148 O O . PRO A 1 782 ? 1.539 18.747 -23.780 1.00 88.88 782 PRO A O 1
ATOM 6151 N N . ALA A 1 783 ? -0.080 20.288 -23.844 1.00 85.44 783 ALA A N 1
ATOM 6152 C CA . ALA A 1 783 ? 0.012 20.477 -25.290 1.00 85.44 783 ALA A CA 1
ATOM 6153 C C . ALA A 1 783 ? 1.406 20.953 -25.720 1.00 85.44 783 ALA A C 1
ATOM 6155 O O . ALA A 1 783 ? 1.914 20.534 -26.762 1.00 85.44 783 ALA A O 1
ATOM 6156 N N . HIS A 1 784 ? 2.058 21.758 -24.880 1.00 80.69 784 HIS A N 1
ATOM 6157 C CA . HIS A 1 784 ? 3.408 22.267 -25.110 1.00 80.69 784 HIS A CA 1
ATOM 6158 C C . HIS A 1 784 ? 4.537 21.285 -24.722 1.00 80.69 784 HIS A C 1
ATOM 6160 O O . HIS A 1 784 ? 5.710 21.653 -24.830 1.00 80.69 784 HIS A O 1
ATOM 6166 N N . PHE A 1 785 ? 4.230 20.055 -24.276 1.00 82.19 785 PHE A N 1
ATOM 6167 C CA . PHE A 1 785 ? 5.263 19.060 -23.968 1.00 82.19 785 PHE A CA 1
ATOM 6168 C C . PHE A 1 785 ? 6.114 18.734 -25.190 1.00 82.19 785 PHE A C 1
ATOM 6170 O O . PHE A 1 785 ? 5.619 18.355 -26.258 1.00 82.19 785 PHE A O 1
ATOM 6177 N N . ASN A 1 786 ? 7.419 18.820 -24.965 1.00 73.31 786 ASN A N 1
ATOM 6178 C CA . ASN A 1 786 ? 8.449 18.579 -25.954 1.00 73.31 786 ASN A CA 1
ATOM 6179 C C . ASN A 1 786 ? 8.616 17.067 -26.220 1.00 73.31 786 ASN A C 1
ATOM 6181 O O . ASN A 1 786 ? 8.110 16.215 -25.477 1.00 73.31 786 ASN A O 1
ATOM 6185 N N . VAL A 1 787 ? 9.350 16.702 -27.273 1.00 74.38 787 VAL A N 1
ATOM 6186 C CA . VAL A 1 787 ? 9.517 15.290 -27.677 1.00 74.38 787 VAL A CA 1
ATOM 6187 C C . VAL A 1 787 ? 10.097 14.421 -26.552 1.00 74.38 787 VAL A C 1
ATOM 6189 O O . VAL A 1 787 ? 9.699 13.264 -26.378 1.00 74.38 787 VAL A O 1
ATOM 6192 N N . SER A 1 788 ? 11.051 14.953 -25.788 1.00 71.88 788 SER A N 1
ATOM 6193 C CA . SER A 1 788 ? 11.703 14.226 -24.692 1.00 71.88 788 SER A CA 1
ATOM 6194 C C . SER A 1 788 ? 10.741 13.971 -23.530 1.00 71.88 788 SER A C 1
ATOM 6196 O O . SER A 1 788 ? 10.725 12.868 -22.985 1.00 71.88 788 SER A O 1
ATOM 6198 N N . GLN A 1 789 ? 9.899 14.948 -23.188 1.00 78.31 789 GLN A N 1
ATOM 6199 C CA . GLN A 1 789 ? 8.882 14.837 -22.138 1.00 78.31 789 GLN A CA 1
ATOM 6200 C C . GLN A 1 789 ? 7.774 13.843 -22.521 1.00 78.31 789 GLN A C 1
ATOM 6202 O O . GLN A 1 789 ? 7.360 13.026 -21.695 1.00 78.31 789 GLN A O 1
ATOM 6207 N N . ARG A 1 790 ? 7.351 13.824 -23.794 1.00 84.94 790 ARG A N 1
ATOM 6208 C CA . ARG A 1 790 ? 6.402 12.818 -24.313 1.00 84.94 790 ARG A CA 1
ATOM 6209 C C . ARG A 1 790 ? 6.978 11.404 -24.243 1.00 84.94 790 ARG A C 1
ATOM 6211 O O . ARG A 1 790 ? 6.320 10.499 -23.734 1.00 84.94 790 ARG A O 1
ATOM 6218 N N . LYS A 1 791 ? 8.238 11.216 -24.664 1.00 81.69 791 LYS A N 1
ATOM 6219 C CA . LYS A 1 791 ? 8.955 9.930 -24.527 1.00 81.69 791 LYS A CA 1
ATOM 6220 C C . LYS A 1 791 ? 9.080 9.493 -23.066 1.00 81.69 791 LYS A C 1
ATOM 6222 O O . LYS A 1 791 ? 8.896 8.317 -22.771 1.00 81.69 791 LYS A O 1
ATOM 6227 N N . ALA A 1 792 ? 9.373 10.425 -22.160 1.00 78.25 792 ALA A N 1
ATOM 6228 C CA . ALA A 1 792 ? 9.461 10.157 -20.728 1.00 78.25 792 ALA A CA 1
ATOM 6229 C C . ALA A 1 792 ? 8.115 9.694 -20.143 1.00 78.25 792 ALA A C 1
ATOM 6231 O O . ALA A 1 792 ? 8.085 8.724 -19.388 1.00 78.25 792 ALA A O 1
ATOM 6232 N N . THR A 1 793 ? 7.012 10.334 -20.540 1.00 85.38 793 THR A N 1
ATOM 6233 C CA . THR A 1 793 ? 5.655 9.963 -20.104 1.00 85.38 793 THR A CA 1
ATOM 6234 C C . THR A 1 793 ? 5.252 8.587 -20.630 1.00 85.38 793 THR A C 1
ATOM 6236 O O . THR A 1 793 ? 4.799 7.742 -19.858 1.00 85.38 793 THR A O 1
ATOM 6239 N N . LEU A 1 794 ? 5.498 8.319 -21.919 1.00 86.50 794 LEU A N 1
ATOM 6240 C CA . LEU A 1 794 ? 5.269 7.003 -22.521 1.00 86.50 794 LEU A CA 1
ATOM 6241 C C . LEU A 1 794 ? 6.051 5.915 -21.778 1.00 86.50 794 LEU A C 1
ATOM 6243 O O . LEU A 1 794 ? 5.479 4.907 -21.371 1.00 86.50 794 LEU A O 1
ATOM 6247 N N . LYS A 1 795 ? 7.342 6.159 -21.530 1.00 83.69 795 LYS A N 1
ATOM 6248 C CA . LYS A 1 795 ? 8.207 5.224 -20.813 1.00 83.69 795 LYS A CA 1
ATOM 6249 C C . LYS A 1 795 ? 7.717 4.961 -19.386 1.00 83.69 795 LYS A C 1
ATOM 6251 O O . LYS A 1 795 ? 7.653 3.808 -18.976 1.00 83.69 795 LYS A O 1
ATOM 6256 N N . ALA A 1 796 ? 7.322 6.001 -18.649 1.00 84.50 796 ALA A N 1
ATOM 6257 C CA . ALA A 1 796 ? 6.774 5.857 -17.301 1.00 84.50 796 ALA A CA 1
ATOM 6258 C C . ALA A 1 796 ? 5.495 5.002 -17.279 1.00 84.50 796 ALA A C 1
ATOM 6260 O O . ALA A 1 796 ? 5.310 4.184 -16.378 1.00 84.50 796 ALA A O 1
ATOM 6261 N N . ALA A 1 797 ? 4.629 5.160 -18.281 1.00 89.19 797 ALA A N 1
ATOM 6262 C CA . ALA A 1 797 ? 3.409 4.375 -18.418 1.00 89.19 797 ALA A CA 1
ATOM 6263 C C . ALA A 1 797 ? 3.672 2.913 -18.789 1.00 89.19 797 ALA A C 1
ATOM 6265 O O . ALA A 1 797 ? 3.076 2.014 -18.192 1.00 89.19 797 ALA A O 1
ATOM 6266 N N . GLU A 1 798 ? 4.596 2.666 -19.716 1.00 88.38 798 GLU A N 1
ATOM 6267 C CA . GLU A 1 798 ? 5.054 1.318 -20.063 1.00 88.38 798 GLU A CA 1
ATOM 6268 C C . GLU A 1 798 ? 5.685 0.616 -18.854 1.00 88.38 798 GLU A C 1
ATOM 6270 O O . GLU A 1 798 ? 5.380 -0.545 -18.580 1.00 88.38 798 GLU A O 1
ATOM 6275 N N . ASP A 1 799 ? 6.490 1.336 -18.069 1.00 86.81 799 ASP A N 1
ATOM 6276 C CA . ASP A 1 799 ? 7.110 0.827 -16.842 1.00 86.81 799 ASP A CA 1
ATOM 6277 C C . ASP A 1 799 ? 6.093 0.603 -15.708 1.00 86.81 799 ASP A C 1
ATOM 6279 O O . ASP A 1 799 ? 6.322 -0.222 -14.818 1.00 86.81 799 ASP A O 1
ATOM 6283 N N . ALA A 1 800 ? 4.946 1.287 -15.744 1.00 85.94 800 ALA A N 1
ATOM 6284 C CA . ALA A 1 800 ? 3.780 0.991 -14.905 1.00 85.94 800 ALA A CA 1
ATOM 6285 C C . ALA A 1 800 ? 2.919 -0.167 -15.465 1.00 85.94 800 ALA A C 1
ATOM 6287 O O . ALA A 1 800 ? 1.943 -0.617 -14.857 1.00 85.94 800 ALA A O 1
ATOM 6288 N N . GLY A 1 801 ? 3.290 -0.702 -16.631 1.00 86.56 801 GLY A N 1
ATOM 6289 C CA . GLY A 1 801 ? 2.649 -1.833 -17.287 1.00 86.56 801 GLY A CA 1
ATOM 6290 C C . GLY A 1 801 ? 1.428 -1.469 -18.131 1.00 86.56 801 GLY A C 1
ATOM 6291 O O . GLY A 1 801 ? 0.600 -2.349 -18.377 1.00 86.56 801 GLY A O 1
ATOM 6292 N N . PHE A 1 802 ? 1.253 -0.211 -18.531 1.00 90.75 802 PHE A N 1
ATOM 6293 C CA . PHE A 1 802 ? 0.250 0.166 -19.525 1.00 90.75 802 PHE A CA 1
ATOM 6294 C C . PHE A 1 802 ? 0.785 -0.033 -20.947 1.00 90.75 802 PHE A C 1
ATOM 6296 O O . PHE A 1 802 ? 1.901 0.339 -21.280 1.00 90.75 802 PHE A O 1
ATOM 6303 N N . THR A 1 803 ? -0.056 -0.579 -21.815 1.00 93.06 803 THR A N 1
ATOM 6304 C CA . THR A 1 803 ? 0.014 -0.417 -23.264 1.00 93.06 803 THR A CA 1
ATOM 6305 C C . THR A 1 803 ? -0.668 0.905 -23.600 1.00 93.06 803 THR A C 1
ATOM 6307 O O . THR A 1 803 ? -1.899 1.000 -23.582 1.00 93.06 803 THR A O 1
ATOM 6310 N N . VAL A 1 804 ? 0.125 1.941 -23.854 1.00 93.25 804 VAL A N 1
ATOM 6311 C CA . VAL A 1 804 ? -0.397 3.269 -24.191 1.00 93.25 804 VAL A CA 1
ATOM 6312 C C . VAL A 1 804 ? -0.866 3.265 -25.641 1.00 93.25 804 VAL A C 1
ATOM 6314 O O . VAL A 1 804 ? -0.064 3.123 -26.559 1.00 93.25 804 VAL A O 1
ATOM 6317 N N . LEU A 1 805 ? -2.175 3.407 -25.852 1.00 93.75 805 LEU A N 1
ATOM 6318 C CA . LEU A 1 805 ? -2.751 3.464 -27.197 1.00 93.75 805 LEU A CA 1
ATOM 6319 C C . LEU A 1 805 ? -2.499 4.816 -27.861 1.00 93.75 805 LEU A C 1
ATOM 6321 O O . LEU A 1 805 ? -2.329 4.887 -29.076 1.00 93.75 805 LEU A O 1
ATOM 6325 N N . LYS A 1 806 ? -2.505 5.884 -27.059 1.00 94.62 806 LYS A N 1
ATOM 6326 C CA . LYS A 1 806 ? -2.327 7.259 -27.514 1.00 94.62 806 LYS A CA 1
ATOM 6327 C C . LYS A 1 806 ? -1.867 8.145 -26.356 1.00 94.62 806 LYS A C 1
ATOM 6329 O O . LYS A 1 806 ? -2.423 8.050 -25.261 1.00 94.62 806 LYS A O 1
ATOM 6334 N N . LEU A 1 807 ? -0.885 9.004 -26.619 1.00 94.81 807 LEU A N 1
ATOM 6335 C CA . LEU A 1 807 ? -0.676 10.222 -25.835 1.00 94.81 807 LEU A CA 1
ATOM 6336 C C . LEU A 1 807 ? -1.555 11.323 -26.428 1.00 94.81 807 LEU A C 1
ATOM 6338 O O . LEU A 1 807 ? -1.456 11.581 -27.628 1.00 94.81 807 LEU A O 1
ATOM 6342 N N . LEU A 1 808 ? -2.425 11.920 -25.619 1.00 95.19 808 LEU A N 1
ATOM 6343 C CA . LEU A 1 808 ? -3.401 12.924 -26.051 1.00 95.19 808 LEU A CA 1
ATOM 6344 C C . LEU A 1 808 ? -3.100 14.273 -25.393 1.00 95.19 808 LEU A C 1
ATOM 6346 O O . LEU A 1 808 ? -2.831 14.319 -24.200 1.00 95.19 808 LEU A O 1
ATOM 6350 N N . ASN A 1 809 ? -3.163 15.380 -26.123 1.00 93.81 809 ASN A N 1
ATOM 6351 C CA . ASN A 1 809 ? -2.986 16.691 -25.508 1.00 93.81 809 ASN A CA 1
ATOM 6352 C C . ASN A 1 809 ? -4.160 17.022 -24.571 1.00 93.81 809 ASN A C 1
ATOM 6354 O O . ASN A 1 809 ? -5.322 16.866 -24.950 1.00 93.81 809 ASN A O 1
ATOM 6358 N N . GLU A 1 810 ? -3.868 17.536 -23.377 1.00 94.00 810 GLU A N 1
ATOM 6359 C CA . GLU A 1 810 ? -4.861 17.932 -22.362 1.00 94.00 810 GLU A CA 1
ATOM 6360 C C . GLU A 1 810 ? -5.984 18.839 -22.911 1.00 94.00 810 GLU A C 1
ATOM 6362 O O . GLU A 1 810 ? -7.151 18.434 -22.840 1.00 94.00 810 GLU A O 1
ATOM 6367 N N . PRO A 1 811 ? -5.699 19.965 -23.601 1.00 92.19 811 PRO A N 1
ATOM 6368 C CA . PRO A 1 811 ? -6.763 20.802 -24.154 1.00 92.19 811 PRO A CA 1
ATOM 6369 C C . PRO A 1 811 ? -7.553 20.113 -25.281 1.00 92.19 811 PRO A C 1
ATOM 6371 O O . PRO A 1 811 ? -8.714 20.441 -25.520 1.00 92.19 811 PRO A O 1
ATOM 6374 N N . THR A 1 812 ? -6.969 19.120 -25.962 1.00 93.75 812 THR A N 1
ATOM 6375 C CA . THR A 1 812 ? -7.695 18.305 -26.956 1.00 93.75 812 THR A CA 1
ATOM 6376 C C . THR A 1 812 ? -8.668 1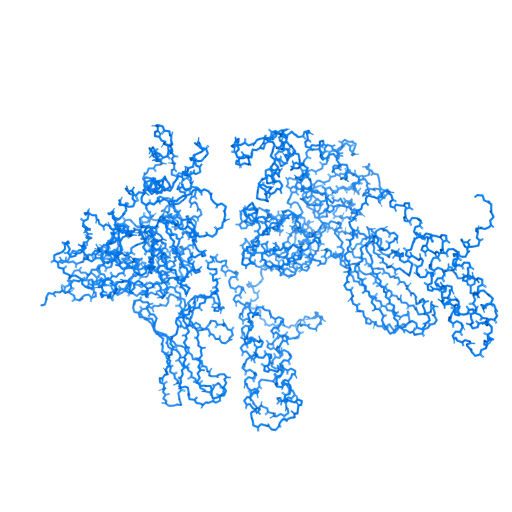7.348 -26.272 1.00 93.75 812 THR A C 1
ATOM 6378 O O . THR A 1 812 ? -9.807 17.205 -26.715 1.00 93.75 812 THR A O 1
ATOM 6381 N N . ALA A 1 813 ? -8.254 16.736 -25.160 1.00 95.38 813 ALA A N 1
ATOM 6382 C CA . ALA A 1 813 ? -9.125 15.912 -24.333 1.00 95.38 813 ALA A CA 1
ATOM 6383 C C . ALA A 1 813 ? -10.291 16.737 -23.760 1.00 95.38 813 ALA A C 1
ATOM 6385 O O . ALA A 1 813 ? -11.446 16.322 -23.856 1.00 95.38 813 ALA A O 1
ATOM 6386 N N . ALA A 1 814 ? -10.014 17.935 -23.240 1.00 94.38 814 ALA A N 1
ATOM 6387 C CA . ALA A 1 814 ? -11.043 18.833 -22.723 1.00 94.38 814 ALA A CA 1
ATOM 6388 C C . ALA A 1 814 ? -12.071 19.234 -23.797 1.00 94.38 814 ALA A C 1
ATOM 6390 O O . ALA A 1 814 ? -13.277 19.169 -23.542 1.00 94.38 814 ALA A O 1
ATOM 6391 N N . ALA A 1 815 ? -11.616 19.577 -25.010 1.00 92.38 815 ALA A N 1
ATOM 6392 C CA . ALA A 1 815 ? -12.500 19.854 -26.144 1.00 92.38 815 ALA A CA 1
ATOM 6393 C C . ALA A 1 815 ? -13.383 18.653 -26.497 1.00 92.38 815 ALA A C 1
ATOM 6395 O O . ALA A 1 815 ? -14.590 18.808 -26.671 1.00 92.38 815 ALA A O 1
ATOM 6396 N N . LEU A 1 816 ? -12.794 17.455 -26.579 1.00 92.75 816 LEU A N 1
ATOM 6397 C CA . LEU A 1 816 ? -13.536 16.233 -26.877 1.00 92.75 816 LEU A CA 1
ATOM 6398 C C . LEU A 1 816 ? -14.620 15.969 -25.829 1.00 92.75 816 LEU A C 1
ATOM 6400 O O . LEU A 1 816 ? -15.750 15.652 -26.193 1.00 92.75 816 LEU A O 1
ATOM 6404 N N . ASN A 1 817 ? -14.302 16.139 -24.541 1.00 93.69 817 ASN A N 1
ATOM 6405 C CA . ASN A 1 817 ? -15.303 15.997 -23.486 1.00 93.69 817 ASN A CA 1
ATOM 6406 C C . ASN A 1 817 ? -16.444 17.007 -23.650 1.00 93.69 817 ASN A C 1
ATOM 6408 O O . ASN A 1 817 ? -17.609 16.617 -23.636 1.00 93.69 817 ASN A O 1
ATOM 6412 N N . TYR A 1 818 ? -16.112 18.290 -23.826 1.00 91.38 818 TYR A N 1
ATOM 6413 C CA . TYR A 1 818 ? -17.108 19.351 -23.974 1.00 91.38 818 TYR A CA 1
ATOM 6414 C C . TYR A 1 818 ? -18.055 19.079 -25.152 1.00 91.38 818 TYR A C 1
ATOM 6416 O O . TYR A 1 818 ? -19.271 19.051 -24.975 1.00 91.38 818 TYR A O 1
ATOM 6424 N N . TYR A 1 819 ? -17.518 18.792 -26.340 1.00 89.00 819 TYR A N 1
ATOM 6425 C CA . TYR A 1 819 ? -18.347 18.573 -27.526 1.00 89.00 819 TYR A CA 1
ATOM 6426 C C . TYR A 1 819 ? -19.131 17.266 -27.503 1.00 89.00 819 TYR A C 1
ATOM 6428 O O . TYR A 1 819 ? -20.221 17.215 -28.067 1.00 89.00 819 TYR A O 1
ATOM 6436 N N . TYR A 1 820 ? -18.626 16.228 -26.836 1.00 88.69 820 TYR A N 1
ATOM 6437 C CA . TYR A 1 820 ? -19.396 15.006 -26.638 1.00 88.69 820 TYR A CA 1
ATOM 6438 C C . TYR A 1 820 ? -20.606 15.231 -25.717 1.00 88.69 820 TYR A C 1
ATOM 6440 O O . TYR A 1 820 ? -21.655 14.614 -25.917 1.00 88.69 820 TYR A O 1
ATOM 6448 N N . GLU A 1 821 ? -20.496 16.117 -24.725 1.00 86.50 821 GLU A N 1
ATOM 6449 C CA . GLU A 1 821 ? -21.605 16.479 -23.833 1.00 86.50 821 GLU A CA 1
ATOM 6450 C C . GLU A 1 821 ? -22.602 17.457 -24.489 1.00 86.50 821 GLU A C 1
ATOM 6452 O O . GLU A 1 821 ? -23.792 17.424 -24.169 1.00 86.50 821 GLU A O 1
ATOM 6457 N N . CYS A 1 822 ? -22.169 18.277 -25.452 1.00 78.50 822 CYS A N 1
ATOM 6458 C CA . CYS A 1 822 ? -23.055 19.161 -26.211 1.00 78.50 822 CYS A CA 1
ATOM 6459 C C . CYS A 1 822 ? -23.953 18.390 -27.207 1.00 78.50 822 CYS A C 1
ATOM 6461 O O . CYS A 1 822 ? -23.529 17.441 -27.865 1.00 78.50 822 CYS A O 1
ATOM 6463 N N . THR A 1 823 ? -25.217 18.811 -27.345 1.00 56.25 823 THR A N 1
ATOM 6464 C CA . THR A 1 823 ? -26.227 18.163 -28.213 1.00 56.25 823 THR A CA 1
ATOM 6465 C C . THR A 1 823 ? -26.463 18.868 -29.554 1.00 56.25 823 THR A C 1
ATOM 6467 O O . THR A 1 823 ? -27.273 18.391 -30.343 1.00 56.25 823 THR A O 1
ATOM 6470 N N . ASP A 1 824 ? -25.777 19.981 -29.835 1.00 56.69 824 ASP A N 1
ATOM 6471 C CA . ASP A 1 824 ? -25.909 20.721 -31.100 1.00 56.69 824 ASP A CA 1
ATOM 6472 C C . ASP A 1 824 ? -24.914 20.200 -32.153 1.00 56.69 824 ASP A C 1
ATOM 6474 O O . ASP A 1 824 ? -23.719 20.524 -32.142 1.00 56.69 824 ASP A O 1
ATOM 6478 N N . VAL A 1 825 ? -25.423 19.354 -33.057 1.00 52.94 825 VAL A N 1
ATOM 6479 C CA . VAL A 1 825 ? -24.656 18.637 -34.101 1.00 52.94 825 VAL A CA 1
ATOM 6480 C C . VAL A 1 825 ? -24.627 19.411 -35.435 1.00 52.94 825 VAL A C 1
ATOM 6482 O O . VAL A 1 825 ? -23.901 19.057 -36.356 1.00 52.94 825 VAL A O 1
ATOM 6485 N N . THR A 1 826 ? -25.376 20.512 -35.560 1.00 52.88 826 THR A N 1
ATOM 6486 C CA . THR A 1 826 ? -25.582 21.220 -36.842 1.00 52.88 826 THR A CA 1
ATOM 6487 C C . THR A 1 826 ? -24.854 22.562 -36.958 1.00 52.88 826 THR A C 1
ATOM 6489 O O . THR A 1 826 ? -25.221 23.387 -37.795 1.00 52.88 826 THR A O 1
ATOM 6492 N N . ALA A 1 827 ? -23.844 22.822 -36.125 1.00 58.56 827 ALA A N 1
ATOM 6493 C CA . ALA A 1 827 ? -23.127 24.093 -36.166 1.00 58.56 827 ALA A CA 1
ATOM 6494 C C . ALA A 1 827 ? -22.262 24.214 -37.444 1.00 58.56 827 ALA A C 1
ATOM 6496 O O . ALA A 1 827 ? -21.591 23.247 -37.820 1.00 58.56 827 ALA A O 1
ATOM 6497 N N . PRO A 1 828 ? -22.252 25.385 -38.116 1.00 67.44 828 PRO A N 1
ATOM 6498 C CA . PRO A 1 828 ? -21.315 25.665 -39.201 1.00 67.44 828 PRO A CA 1
ATOM 6499 C C . PRO A 1 828 ? -19.868 25.580 -38.701 1.00 67.44 828 PRO A C 1
ATOM 6501 O O . PRO A 1 828 ? -19.619 25.508 -37.502 1.00 67.44 828 PRO A O 1
ATOM 6504 N N . LYS A 1 829 ? -18.904 25.616 -39.623 1.00 81.00 829 LYS A N 1
ATOM 6505 C CA . LYS A 1 829 ? -17.479 25.677 -39.289 1.00 81.00 829 LYS A CA 1
ATOM 6506 C C . LYS A 1 829 ? -17.212 26.786 -38.255 1.00 81.00 829 LYS A C 1
ATOM 6508 O O . LYS A 1 829 ? -17.417 27.957 -38.570 1.00 81.00 829 LYS A O 1
ATOM 6513 N N . THR A 1 830 ? -16.751 26.422 -37.059 1.00 88.62 830 THR A N 1
ATOM 6514 C CA . THR A 1 830 ? -16.440 27.363 -35.970 1.00 88.62 830 THR A CA 1
ATOM 6515 C C . THR A 1 830 ? -15.004 27.213 -35.490 1.00 88.62 830 THR A C 1
ATOM 6517 O O . THR A 1 830 ? -14.393 26.150 -35.610 1.00 88.62 830 THR A O 1
ATOM 6520 N N . TYR A 1 831 ? -14.470 28.293 -34.924 1.00 92.62 831 TYR A N 1
ATOM 6521 C CA . TYR A 1 831 ? -13.196 28.283 -34.216 1.00 92.62 831 TYR A CA 1
ATOM 6522 C C . TYR A 1 831 ? -13.453 28.409 -32.724 1.00 92.62 831 TYR A C 1
ATOM 6524 O O . TYR A 1 831 ? -14.166 29.315 -32.297 1.00 92.62 831 TYR A O 1
ATOM 6532 N N . SER A 1 832 ? -12.856 27.533 -31.929 1.00 92.88 832 SER A N 1
ATOM 6533 C CA . SER A 1 832 ? -12.989 27.574 -30.475 1.00 92.88 832 SER A CA 1
ATOM 6534 C C . SER A 1 832 ? -11.619 27.576 -29.827 1.00 92.88 832 SER A C 1
ATOM 6536 O O . SER A 1 832 ? -10.664 27.004 -30.356 1.00 92.88 832 SER A O 1
ATOM 6538 N N . LEU A 1 833 ? -11.524 28.221 -28.671 1.00 95.69 833 LEU A N 1
ATOM 6539 C CA . LEU A 1 833 ? -10.309 28.253 -27.872 1.00 95.69 833 LEU A CA 1
ATOM 6540 C C . LEU A 1 833 ? -10.519 27.443 -26.599 1.00 95.69 833 LEU A C 1
ATOM 6542 O O . LEU A 1 833 ? -11.469 27.681 -25.863 1.00 95.69 833 LEU A O 1
ATOM 6546 N N . VAL A 1 834 ? -9.624 26.507 -26.316 1.00 96.62 834 VAL A N 1
ATOM 6547 C CA . VAL A 1 834 ? -9.554 25.832 -25.020 1.00 96.62 834 VAL A CA 1
ATOM 6548 C C . VAL A 1 834 ? -8.525 26.555 -24.170 1.00 96.62 834 VAL A C 1
ATOM 6550 O O . VAL A 1 834 ? -7.377 26.707 -24.588 1.00 96.62 834 VAL A O 1
ATOM 6553 N N . TYR A 1 835 ? -8.959 27.011 -23.002 1.00 97.06 835 TYR A N 1
ATOM 6554 C CA . TYR A 1 835 ? -8.135 27.632 -21.975 1.00 97.06 835 TYR A CA 1
ATOM 6555 C C . TYR A 1 835 ? -8.004 26.629 -20.828 1.00 97.06 835 TYR A C 1
ATOM 6557 O O . TYR A 1 835 ? -8.933 26.473 -20.032 1.00 97.06 835 TYR A O 1
ATOM 6565 N N . ASP A 1 836 ? -6.881 25.915 -20.780 1.00 96.00 836 ASP A N 1
ATOM 6566 C CA . ASP A 1 836 ? -6.619 24.872 -19.791 1.00 96.00 836 ASP A CA 1
ATOM 6567 C C . ASP A 1 836 ? -5.624 25.364 -18.739 1.00 96.00 836 ASP A C 1
ATOM 6569 O O . ASP A 1 836 ? -4.428 25.492 -19.003 1.00 96.00 836 ASP A O 1
ATOM 6573 N N . LEU A 1 837 ? -6.126 25.692 -17.545 1.00 93.69 837 LEU A N 1
ATOM 6574 C CA . LEU A 1 837 ? -5.305 26.157 -16.429 1.00 93.69 837 LEU A CA 1
ATOM 6575 C C . LEU A 1 837 ? -5.306 25.121 -15.304 1.00 93.69 837 LEU A C 1
ATOM 6577 O O . LEU A 1 837 ? -6.155 25.118 -14.401 1.00 93.69 837 LEU A O 1
ATOM 6581 N N . GLY A 1 838 ? -4.308 24.244 -15.368 1.00 88.62 838 GLY A N 1
ATOM 6582 C CA . GLY A 1 838 ? -4.095 23.148 -14.439 1.00 88.62 838 GLY A CA 1
ATOM 6583 C C . GLY A 1 838 ? -3.409 23.557 -13.131 1.00 88.62 838 GLY A C 1
ATOM 6584 O O . GLY A 1 838 ? -3.351 24.724 -12.725 1.00 88.62 838 GLY A O 1
ATOM 6585 N N . GLY A 1 839 ? -2.884 22.553 -12.427 1.00 83.00 839 GLY A N 1
ATOM 6586 C CA . GLY A 1 839 ? -2.160 22.741 -11.167 1.00 83.00 839 GLY A CA 1
ATOM 6587 C C . GLY A 1 839 ? -0.730 23.267 -11.337 1.00 83.00 839 GLY A C 1
ATOM 6588 O O . GLY A 1 839 ? -0.272 24.046 -10.506 1.00 83.00 839 GLY A O 1
ATOM 6589 N N . GLY A 1 840 ? -0.043 22.910 -12.426 1.00 82.06 840 GLY A N 1
ATOM 6590 C CA . GLY A 1 840 ? 1.345 23.335 -12.676 1.00 82.06 840 GLY A CA 1
ATOM 6591 C C . GLY A 1 840 ? 1.628 23.867 -14.079 1.00 82.06 840 GLY A C 1
ATOM 6592 O O . GLY A 1 840 ? 2.710 24.399 -14.297 1.00 82.06 840 GLY A O 1
ATOM 6593 N N . THR A 1 841 ? 0.685 23.741 -15.009 1.00 86.12 841 THR A N 1
ATOM 6594 C CA . THR A 1 841 ? 0.837 24.184 -16.399 1.00 86.12 841 THR A CA 1
ATOM 6595 C C . THR A 1 841 ? -0.367 24.999 -16.850 1.00 86.12 841 THR A C 1
ATOM 6597 O O . THR A 1 841 ? -1.473 24.848 -16.316 1.00 86.12 841 THR A O 1
ATOM 6600 N N . PHE A 1 842 ? -0.128 25.854 -17.840 1.00 92.88 842 PHE A N 1
ATOM 6601 C CA . PHE A 1 842 ? -1.160 26.554 -18.584 1.00 92.88 842 PHE A CA 1
ATOM 6602 C C . PHE A 1 842 ? -1.020 26.205 -20.057 1.00 92.88 842 PHE A C 1
ATOM 6604 O O . PHE A 1 842 ? 0.051 26.393 -20.639 1.00 92.88 842 PHE A O 1
ATOM 6611 N N . ASP A 1 843 ? -2.104 25.737 -20.658 1.00 93.25 843 ASP A N 1
ATOM 6612 C CA . ASP A 1 843 ? -2.152 25.291 -22.038 1.00 93.25 843 ASP A CA 1
ATOM 6613 C C . ASP A 1 843 ? -3.316 25.963 -22.770 1.00 93.25 843 ASP A C 1
ATOM 6615 O O . ASP A 1 843 ? -4.432 26.093 -22.267 1.00 93.25 843 ASP A O 1
ATOM 6619 N N . VAL A 1 844 ? -3.048 26.396 -23.999 1.00 94.81 844 VAL A N 1
ATOM 6620 C CA . VAL A 1 844 ? -4.035 27.003 -24.889 1.00 94.81 844 VAL A CA 1
ATOM 6621 C C . VAL A 1 844 ? -4.039 26.236 -26.195 1.00 94.81 844 VAL A C 1
ATOM 6623 O O . VAL A 1 844 ? -2.989 26.055 -26.814 1.00 94.81 844 VAL A O 1
ATOM 6626 N N . ALA A 1 845 ? -5.222 25.840 -26.654 1.00 95.50 845 ALA A N 1
ATOM 6627 C CA . ALA A 1 845 ? -5.394 25.290 -27.991 1.00 95.50 845 ALA A CA 1
ATOM 6628 C C . ALA A 1 845 ? -6.488 26.038 -28.743 1.00 95.50 845 ALA A C 1
ATOM 6630 O O . ALA A 1 845 ? -7.583 26.227 -28.218 1.00 95.50 845 ALA A O 1
ATOM 6631 N N . VAL A 1 846 ? -6.211 26.417 -29.988 1.00 95.44 846 VAL A N 1
ATOM 6632 C CA . VAL A 1 846 ? -7.251 26.848 -30.924 1.00 95.44 846 VAL A CA 1
ATOM 6633 C C . VAL A 1 846 ? -7.579 25.683 -31.839 1.00 95.44 846 VAL A C 1
ATOM 6635 O O . VAL A 1 846 ? -6.681 25.073 -32.429 1.00 95.44 846 VAL A O 1
ATOM 6638 N N . LEU A 1 847 ? -8.866 25.380 -31.952 1.00 93.62 847 LEU A N 1
ATOM 6639 C CA . LEU A 1 847 ? -9.382 24.297 -32.771 1.00 93.62 847 LEU A CA 1
ATOM 6640 C C . LEU A 1 847 ? -10.418 24.804 -33.767 1.00 93.62 847 LEU A C 1
ATOM 6642 O O . LEU A 1 847 ? -11.192 25.714 -33.481 1.00 93.62 847 LEU A O 1
ATOM 6646 N N . GLU A 1 848 ? -10.429 24.175 -34.930 1.00 92.50 848 GLU A N 1
ATOM 6647 C CA . GLU A 1 848 ? -11.473 24.278 -35.935 1.00 92.50 848 GLU A CA 1
ATOM 6648 C C . GLU A 1 848 ? -12.435 23.106 -35.747 1.00 92.50 848 GLU A C 1
ATOM 6650 O O . GLU A 1 848 ? -12.016 21.945 -35.768 1.00 92.50 848 GLU A O 1
ATOM 6655 N N . ARG A 1 849 ? -13.724 23.400 -35.582 1.00 86.88 849 ARG A N 1
ATOM 6656 C CA . ARG A 1 849 ? -14.782 22.393 -35.526 1.00 86.88 849 ARG A CA 1
ATOM 6657 C C . ARG A 1 849 ? -15.613 22.443 -36.801 1.00 86.88 849 ARG A C 1
ATOM 6659 O O . ARG A 1 849 ? -16.089 23.503 -37.198 1.00 86.88 849 ARG A O 1
ATOM 6666 N N . ASN A 1 850 ? -15.818 21.286 -37.422 1.00 85.44 850 ASN A N 1
ATOM 6667 C CA . ASN A 1 850 ? -16.741 21.105 -38.542 1.00 85.44 850 ASN A CA 1
ATOM 6668 C C . ASN A 1 850 ? -17.571 19.834 -38.312 1.00 85.44 850 ASN A C 1
ATOM 6670 O O . ASN A 1 850 ? -17.113 18.726 -38.617 1.00 85.44 850 ASN A O 1
ATOM 6674 N N . GLY A 1 851 ? -18.758 19.995 -37.717 1.00 80.94 851 GLY A N 1
ATOM 6675 C CA . GLY A 1 851 ? -19.542 18.880 -37.177 1.00 80.94 851 GLY A CA 1
ATOM 6676 C C . GLY A 1 851 ? -18.780 18.165 -36.056 1.00 80.94 851 GLY A C 1
ATOM 6677 O O . GLY A 1 851 ? -18.352 18.806 -35.091 1.00 80.94 851 GLY A O 1
ATOM 6678 N N . ASP A 1 852 ? -18.563 16.860 -36.218 1.00 82.69 852 ASP A N 1
ATOM 6679 C CA . ASP A 1 852 ? -17.814 16.009 -35.275 1.00 82.69 852 ASP A CA 1
ATOM 6680 C C . ASP A 1 852 ? -16.304 15.941 -35.578 1.00 82.69 852 ASP A C 1
ATOM 6682 O O . ASP A 1 852 ? -15.539 15.250 -34.902 1.00 82.69 852 ASP A O 1
ATOM 6686 N N . ASN A 1 853 ? -15.834 16.685 -36.585 1.00 87.12 853 ASN A N 1
ATOM 6687 C CA . ASN A 1 853 ? -14.404 16.828 -36.853 1.00 87.12 853 ASN A CA 1
ATOM 6688 C C . ASN A 1 853 ? -13.827 17.965 -35.998 1.00 87.12 853 ASN A C 1
ATOM 6690 O O . ASN A 1 853 ? -14.225 19.120 -36.158 1.00 87.12 853 ASN A O 1
ATOM 6694 N N . ILE A 1 854 ? -12.877 17.630 -35.125 1.00 89.88 854 ILE A N 1
ATOM 6695 C CA . ILE A 1 854 ? -12.130 18.539 -34.252 1.00 89.88 854 ILE A CA 1
ATOM 6696 C C . ILE A 1 854 ? -10.679 18.582 -34.740 1.00 89.88 854 ILE A C 1
ATOM 6698 O O . ILE A 1 854 ? -9.898 17.657 -34.505 1.00 89.88 854 ILE A O 1
ATOM 6702 N N . ASN A 1 855 ? -10.299 19.673 -35.397 1.00 92.06 855 ASN A N 1
ATOM 6703 C CA . ASN A 1 855 ? -8.942 19.866 -35.896 1.00 92.06 855 ASN A CA 1
ATOM 6704 C C . ASN A 1 855 ? -8.224 20.898 -35.028 1.00 92.06 855 ASN A C 1
ATOM 6706 O O . ASN A 1 855 ? -8.553 22.082 -35.071 1.00 92.06 855 ASN A O 1
ATOM 6710 N N . ILE A 1 856 ? -7.231 20.477 -34.245 1.00 94.19 856 ILE A N 1
ATOM 6711 C CA . ILE A 1 856 ? -6.374 21.429 -33.532 1.00 94.19 856 ILE A CA 1
ATOM 6712 C C . ILE A 1 856 ? -5.516 22.173 -34.558 1.00 94.19 856 ILE A C 1
ATOM 6714 O O . ILE A 1 856 ? -4.870 21.544 -35.392 1.00 94.19 856 ILE A O 1
ATOM 6718 N N . ILE A 1 857 ? -5.508 23.503 -34.498 1.00 93.06 857 ILE A N 1
ATOM 6719 C CA . ILE A 1 857 ? -4.778 24.363 -35.443 1.00 93.06 857 ILE A CA 1
ATOM 6720 C C . ILE A 1 857 ? -3.521 24.923 -34.792 1.00 93.06 857 ILE A C 1
ATOM 6722 O O . ILE A 1 857 ? -2.472 25.006 -35.422 1.00 93.06 857 ILE A O 1
ATOM 6726 N N . CYS A 1 858 ? -3.625 25.327 -33.527 1.00 92.50 858 CYS A N 1
ATOM 6727 C CA . CYS A 1 858 ? -2.517 25.904 -32.785 1.00 92.50 858 CYS A CA 1
ATOM 6728 C C . CYS A 1 858 ? -2.537 25.439 -31.347 1.00 92.50 858 CYS A C 1
ATOM 6730 O O . CYS A 1 858 ? -3.602 25.359 -30.736 1.00 92.50 858 CYS A O 1
ATOM 6732 N N . VAL A 1 859 ? -1.344 25.200 -30.814 1.00 91.69 859 VAL A N 1
ATOM 6733 C CA . VAL A 1 859 ? -1.128 24.995 -29.388 1.00 91.69 859 VAL A CA 1
ATOM 6734 C C . VAL A 1 859 ? -0.047 25.937 -28.871 1.00 91.69 859 VAL A C 1
ATOM 6736 O O . VAL A 1 859 ? 0.943 26.247 -29.545 1.00 91.69 859 VAL A O 1
ATOM 6739 N N . ASP A 1 860 ? -0.231 26.403 -27.648 1.00 89.62 860 ASP A N 1
ATOM 6740 C CA . ASP A 1 860 ? 0.758 27.173 -26.911 1.00 89.62 860 ASP A CA 1
ATOM 6741 C C . ASP A 1 860 ? 0.593 26.925 -25.408 1.00 89.62 860 ASP A C 1
ATOM 6743 O O . ASP A 1 860 ? -0.401 26.344 -24.981 1.00 89.62 860 ASP A O 1
ATOM 6747 N N . GLY A 1 861 ? 1.570 27.329 -24.604 1.00 89.12 861 GLY A N 1
ATOM 6748 C CA . GLY A 1 861 ? 1.500 27.113 -23.165 1.00 89.12 861 GLY A CA 1
ATOM 6749 C C . GLY A 1 861 ? 2.738 27.551 -22.397 1.00 89.12 861 GLY A C 1
ATOM 6750 O O . GLY A 1 861 ? 3.713 28.060 -22.963 1.00 89.12 861 GLY A O 1
ATOM 6751 N N . ASP A 1 862 ? 2.683 27.343 -21.086 1.00 83.06 862 ASP A N 1
ATOM 6752 C CA . ASP A 1 862 ? 3.744 27.657 -20.137 1.00 83.06 862 ASP A CA 1
ATOM 6753 C C . ASP A 1 862 ? 3.803 26.603 -19.019 1.00 83.06 862 ASP A C 1
ATOM 6755 O O . ASP A 1 862 ? 2.839 26.380 -18.284 1.00 83.06 862 ASP A O 1
ATOM 6759 N N . SER A 1 863 ? 4.968 25.960 -18.884 1.00 78.00 863 SER A N 1
ATOM 6760 C CA . SER A 1 863 ? 5.228 24.925 -17.873 1.00 78.00 863 SER A CA 1
ATOM 6761 C C . SER A 1 863 ? 5.413 25.475 -16.451 1.00 78.00 863 SER A C 1
ATOM 6763 O O . SER A 1 863 ? 5.645 24.697 -15.529 1.00 78.00 863 SER A O 1
ATOM 6765 N N . TYR A 1 864 ? 5.411 26.802 -16.284 1.00 80.31 864 TYR A N 1
ATOM 6766 C CA . TYR A 1 864 ? 5.621 27.521 -15.022 1.00 80.31 864 TYR A CA 1
ATOM 6767 C C . TYR A 1 864 ? 4.542 28.592 -14.818 1.00 80.31 864 TYR A C 1
ATOM 6769 O O . TYR A 1 864 ? 4.826 29.749 -14.467 1.00 80.31 864 TYR A O 1
ATOM 6777 N N . LEU A 1 865 ? 3.312 28.217 -15.157 1.00 83.88 865 LEU A N 1
ATOM 6778 C CA . LEU A 1 865 ? 2.119 29.021 -14.969 1.00 83.88 865 LEU A CA 1
ATOM 6779 C C . LEU A 1 865 ? 0.942 28.088 -14.680 1.00 83.88 865 LEU A C 1
ATOM 6781 O O . LEU A 1 865 ? 0.272 27.630 -15.587 1.00 83.88 865 LEU A O 1
ATOM 6785 N N . GLY A 1 866 ? 0.684 27.789 -13.415 1.00 88.88 866 GLY A N 1
ATOM 6786 C CA . GLY A 1 866 ? -0.468 26.994 -12.995 1.00 88.88 866 GLY A CA 1
ATOM 6787 C C . GLY A 1 866 ? -0.916 27.346 -11.584 1.00 88.88 866 GLY A C 1
ATOM 6788 O O . GLY A 1 866 ? -0.420 28.293 -10.973 1.00 88.88 866 GLY A O 1
ATOM 6789 N N . GLY A 1 867 ? -1.845 26.563 -11.035 1.00 88.88 867 GLY A N 1
ATOM 6790 C CA . GLY A 1 867 ? -2.366 26.726 -9.674 1.00 88.88 867 GLY A CA 1
ATOM 6791 C C . GLY A 1 867 ? -1.291 26.924 -8.595 1.00 88.88 867 GLY A C 1
ATOM 6792 O O . GLY A 1 867 ? -1.484 27.762 -7.716 1.00 88.88 867 GLY A O 1
ATOM 6793 N N . HIS A 1 868 ? -0.163 26.217 -8.694 1.00 84.88 868 HIS A N 1
ATOM 6794 C CA . HIS A 1 868 ? 0.982 26.307 -7.783 1.00 84.88 868 HIS A CA 1
ATOM 6795 C C . HIS A 1 868 ? 1.670 27.684 -7.804 1.00 84.88 868 HIS A C 1
ATOM 6797 O O . HIS A 1 868 ? 2.175 28.146 -6.779 1.00 84.88 868 HIS A O 1
ATOM 6803 N N . ASP A 1 869 ? 1.690 28.379 -8.941 1.00 86.94 869 ASP A N 1
ATOM 6804 C CA . ASP A 1 869 ? 2.272 29.722 -9.029 1.00 86.94 869 ASP A CA 1
ATOM 6805 C C . ASP A 1 869 ? 1.410 30.747 -8.283 1.00 86.94 869 ASP A C 1
ATOM 6807 O O . ASP A 1 869 ? 1.943 31.589 -7.556 1.00 86.94 869 ASP A O 1
ATOM 6811 N N . PHE A 1 870 ? 0.083 30.606 -8.358 1.00 92.25 870 PHE A N 1
ATOM 6812 C CA . PHE A 1 870 ? -0.850 31.375 -7.529 1.00 92.25 870 PHE A CA 1
ATOM 6813 C C . PHE A 1 870 ? -0.671 31.054 -6.035 1.00 92.25 870 PHE A C 1
ATOM 6815 O O . PHE A 1 870 ? -0.607 31.973 -5.214 1.00 92.25 870 PHE A O 1
ATOM 6822 N N . ASP A 1 871 ? -0.494 29.774 -5.681 1.00 91.25 871 ASP A N 1
ATOM 6823 C CA . ASP A 1 871 ? -0.231 29.349 -4.296 1.00 91.25 871 ASP A CA 1
ATOM 6824 C C . ASP A 1 871 ? 1.050 29.986 -3.738 1.00 91.25 871 ASP A C 1
ATOM 6826 O O . ASP A 1 871 ? 1.102 30.402 -2.577 1.00 91.25 871 ASP A O 1
ATOM 6830 N N . ASN A 1 872 ? 2.092 30.112 -4.565 1.00 88.31 872 ASN A N 1
ATOM 6831 C CA . ASN A 1 872 ? 3.352 30.743 -4.176 1.00 88.31 872 ASN A CA 1
ATOM 6832 C C . ASN A 1 872 ? 3.219 32.249 -3.947 1.00 88.31 872 ASN A C 1
ATOM 6834 O O . ASN A 1 872 ? 3.864 32.777 -3.038 1.00 88.31 872 ASN A O 1
ATOM 6838 N N . ILE A 1 873 ? 2.391 32.946 -4.727 1.00 91.00 873 ILE A N 1
ATOM 6839 C CA . ILE A 1 873 ? 2.113 34.373 -4.515 1.00 91.00 873 ILE A CA 1
ATOM 6840 C C . ILE A 1 873 ? 1.432 34.584 -3.161 1.00 91.00 873 ILE A C 1
ATOM 6842 O O . ILE A 1 873 ? 1.904 35.400 -2.363 1.00 91.00 873 ILE A O 1
ATOM 6846 N N . ILE A 1 874 ? 0.398 33.792 -2.864 1.00 93.50 874 ILE A N 1
ATOM 6847 C CA . ILE A 1 874 ? -0.302 33.828 -1.572 1.00 93.50 874 ILE A CA 1
ATOM 6848 C C . ILE A 1 874 ? 0.660 33.482 -0.434 1.00 93.50 874 ILE A C 1
ATOM 6850 O O . ILE A 1 874 ? 0.724 34.198 0.563 1.00 93.50 874 ILE A O 1
ATOM 6854 N N . THR A 1 875 ? 1.472 32.436 -0.606 1.00 91.44 875 THR A N 1
ATOM 6855 C CA . THR A 1 875 ? 2.482 32.041 0.383 1.00 91.44 875 THR A CA 1
ATOM 6856 C C . THR A 1 875 ? 3.429 33.206 0.673 1.00 91.44 875 THR A C 1
ATOM 6858 O O . THR A 1 875 ? 3.605 33.584 1.826 1.00 91.44 875 THR A O 1
ATOM 6861 N N . ASN A 1 876 ? 3.999 33.843 -0.353 1.00 90.38 876 ASN A N 1
ATOM 6862 C CA . ASN A 1 876 ? 4.911 34.975 -0.177 1.00 90.38 876 ASN A CA 1
ATOM 6863 C C . ASN A 1 876 ? 4.254 36.164 0.539 1.00 90.38 876 ASN A C 1
ATOM 6865 O O . ASN A 1 876 ? 4.909 36.831 1.344 1.00 90.38 876 ASN A O 1
ATOM 6869 N N . TYR A 1 877 ? 2.979 36.434 0.260 1.00 92.81 877 TYR A N 1
ATOM 6870 C CA . TYR A 1 877 ? 2.204 37.454 0.963 1.00 92.81 877 TYR A CA 1
ATOM 6871 C C . TYR A 1 877 ? 2.035 37.122 2.445 1.00 92.81 877 TYR A C 1
ATOM 6873 O O . TYR A 1 877 ? 2.405 37.924 3.302 1.00 92.81 877 TYR A O 1
ATOM 6881 N N . VAL A 1 878 ? 1.566 35.910 2.749 1.00 91.81 878 VAL A N 1
ATOM 6882 C CA . VAL A 1 878 ? 1.389 35.424 4.121 1.00 91.81 878 VAL A CA 1
ATOM 6883 C C . VAL A 1 878 ? 2.699 35.514 4.900 1.00 91.81 878 VAL A C 1
ATOM 6885 O O . VAL A 1 878 ? 2.712 36.002 6.025 1.00 91.81 878 VAL A O 1
ATOM 6888 N N . LEU A 1 879 ? 3.826 35.127 4.297 1.00 88.38 879 LEU A N 1
ATOM 6889 C CA . LEU A 1 879 ? 5.145 35.237 4.924 1.00 88.38 879 LEU A CA 1
ATOM 6890 C C . LEU A 1 879 ? 5.531 36.684 5.249 1.00 88.38 879 LEU A C 1
ATOM 6892 O O . LEU A 1 879 ? 6.067 36.952 6.326 1.00 88.38 879 LEU A O 1
ATOM 6896 N N . LYS A 1 880 ? 5.247 37.626 4.342 1.00 90.12 880 LYS A N 1
ATOM 6897 C CA . LYS A 1 880 ? 5.481 39.056 4.580 1.00 90.12 880 LYS A CA 1
ATOM 6898 C C . LYS A 1 880 ? 4.605 39.583 5.713 1.00 90.12 880 LYS A C 1
ATOM 6900 O O . LYS A 1 880 ? 5.120 40.290 6.576 1.00 90.12 880 LYS A O 1
ATOM 6905 N N . GLU A 1 881 ? 3.327 39.219 5.751 1.00 91.31 881 GLU A N 1
ATOM 6906 C CA . GLU A 1 881 ? 2.404 39.655 6.804 1.00 91.31 881 GLU A CA 1
ATOM 6907 C C . GLU A 1 881 ? 2.738 39.028 8.162 1.00 91.31 881 GLU A C 1
ATOM 6909 O O . GLU A 1 881 ? 2.742 39.731 9.170 1.00 91.31 881 GLU A O 1
ATOM 6914 N N . LEU A 1 882 ? 3.135 37.753 8.206 1.00 87.94 882 LEU A N 1
ATOM 6915 C CA . LEU A 1 882 ? 3.631 37.113 9.428 1.00 87.94 882 LEU A CA 1
ATOM 6916 C C . LEU A 1 882 ? 4.892 37.808 9.959 1.00 87.94 882 LEU A C 1
ATOM 6918 O O . LEU A 1 882 ? 4.994 38.088 11.156 1.00 87.94 882 LEU A O 1
ATOM 6922 N N . LYS A 1 883 ? 5.828 38.160 9.071 1.00 87.31 883 LYS A N 1
ATOM 6923 C CA . LYS A 1 883 ? 7.030 38.916 9.437 1.00 87.31 883 LYS A CA 1
ATOM 6924 C C . LYS A 1 883 ? 6.693 40.327 9.916 1.00 87.31 883 LYS A C 1
ATOM 6926 O O . LYS A 1 883 ? 7.238 40.781 10.912 1.00 87.31 883 LYS A O 1
ATOM 6931 N N . LYS A 1 884 ? 5.770 41.017 9.251 1.00 90.31 884 LYS A N 1
ATOM 6932 C CA . LYS A 1 884 ? 5.359 42.383 9.599 1.00 90.31 884 LYS A CA 1
ATOM 6933 C C . LYS A 1 884 ? 4.583 42.448 10.919 1.00 90.31 884 LYS A C 1
ATOM 6935 O O . LYS A 1 884 ? 4.861 43.311 11.743 1.00 90.31 884 LYS A O 1
ATOM 6940 N N . LYS A 1 885 ? 3.617 41.549 11.117 1.00 88.00 885 LYS A N 1
ATOM 6941 C CA . LYS A 1 885 ? 2.679 41.557 12.252 1.00 88.00 885 LYS A CA 1
ATOM 6942 C C . LYS A 1 885 ? 3.238 40.871 13.495 1.00 88.00 885 LYS A C 1
ATOM 6944 O O . LYS A 1 885 ? 2.913 41.271 14.608 1.00 88.00 885 LYS A O 1
ATOM 6949 N N . TYR A 1 886 ? 4.078 39.852 13.309 1.00 84.62 886 TYR A N 1
ATOM 6950 C CA . TYR A 1 886 ? 4.549 38.990 14.395 1.00 84.62 886 TYR A CA 1
ATOM 6951 C C . TYR A 1 886 ? 6.078 38.851 14.467 1.00 84.62 886 TYR A C 1
ATOM 6953 O O . TYR A 1 886 ? 6.574 38.107 15.311 1.00 84.62 886 TYR A O 1
ATOM 6961 N N . ASN A 1 887 ? 6.832 39.553 13.609 1.00 83.06 887 ASN A N 1
ATOM 6962 C CA . ASN A 1 887 ? 8.294 39.443 13.490 1.00 83.06 887 ASN A CA 1
ATOM 6963 C C . ASN A 1 887 ? 8.787 37.993 13.340 1.00 83.06 887 ASN A C 1
ATOM 6965 O O . ASN A 1 887 ? 9.827 37.612 13.877 1.00 83.06 887 ASN A O 1
ATOM 6969 N N . TYR A 1 888 ? 8.007 37.171 12.634 1.00 79.25 888 TYR A N 1
ATOM 6970 C CA . TYR A 1 888 ? 8.268 35.749 12.470 1.00 79.25 888 TYR A CA 1
ATOM 6971 C C . TYR A 1 888 ? 8.679 35.411 11.034 1.00 79.25 888 TYR A C 1
ATOM 6973 O O . TYR A 1 888 ? 8.001 35.794 10.082 1.00 79.25 888 TYR A O 1
ATOM 6981 N N . ASP A 1 889 ? 9.788 34.681 10.886 1.00 75.56 889 ASP A N 1
ATOM 6982 C CA . ASP A 1 889 ? 10.337 34.254 9.597 1.00 75.56 889 ASP A CA 1
ATOM 6983 C C . ASP A 1 889 ? 10.460 32.713 9.549 1.00 75.56 889 ASP A C 1
ATOM 6985 O O . ASP A 1 889 ? 11.401 32.147 10.112 1.00 75.56 889 ASP A O 1
ATOM 6989 N N . PRO A 1 890 ? 9.506 32.001 8.921 1.00 69.00 890 PRO A N 1
ATOM 6990 C CA . PRO A 1 890 ? 9.465 30.537 8.923 1.00 69.00 890 PRO A CA 1
ATOM 6991 C C . PRO A 1 890 ? 10.417 29.872 7.926 1.00 69.00 890 PRO A C 1
ATOM 6993 O O . PRO A 1 890 ? 10.471 28.646 7.905 1.00 69.00 890 PRO A O 1
ATOM 6996 N N . HIS A 1 891 ? 11.175 30.613 7.106 1.00 68.44 891 HIS A N 1
ATOM 6997 C CA . HIS A 1 891 ? 11.992 30.018 6.032 1.00 68.44 891 HIS A CA 1
ATOM 6998 C C . HIS A 1 891 ? 13.030 28.992 6.523 1.00 68.44 891 HIS A C 1
ATOM 7000 O O . HIS A 1 891 ? 13.511 28.176 5.737 1.00 68.44 891 HIS A O 1
ATOM 7006 N N . LEU A 1 892 ? 13.364 29.015 7.815 1.00 57.06 892 LEU A N 1
ATOM 7007 C CA . LEU A 1 892 ? 14.302 28.088 8.448 1.00 57.06 892 LEU A CA 1
ATOM 7008 C C . LEU A 1 892 ? 13.662 26.747 8.861 1.00 57.06 892 LEU A C 1
ATOM 7010 O O . LEU A 1 892 ? 14.392 25.791 9.118 1.00 57.06 892 LEU A O 1
ATOM 7014 N N . ASP A 1 893 ? 12.327 26.643 8.878 1.00 73.38 893 ASP A N 1
ATOM 7015 C CA . ASP A 1 893 ? 11.582 25.444 9.280 1.00 73.38 893 ASP A CA 1
ATOM 7016 C C . ASP A 1 893 ? 10.735 24.901 8.117 1.00 73.38 893 ASP A C 1
ATOM 7018 O O . ASP A 1 893 ? 9.666 25.412 7.772 1.00 73.38 893 ASP A O 1
ATOM 7022 N N . LYS A 1 894 ? 11.210 23.808 7.512 1.00 70.50 894 LYS A N 1
ATOM 7023 C CA . LYS A 1 894 ? 10.554 23.164 6.364 1.00 70.50 894 LYS A CA 1
ATOM 7024 C C . LYS A 1 894 ? 9.159 22.620 6.684 1.00 70.50 894 LYS A C 1
ATOM 7026 O O . LYS A 1 894 ? 8.309 22.606 5.795 1.00 70.50 894 LYS A O 1
ATOM 7031 N N . ARG A 1 895 ? 8.915 22.182 7.923 1.00 77.44 895 ARG A N 1
ATOM 7032 C CA . ARG A 1 895 ? 7.619 21.648 8.362 1.00 77.44 895 ARG A CA 1
ATOM 7033 C C . ARG A 1 895 ? 6.603 22.773 8.483 1.00 77.44 895 ARG A C 1
ATOM 7035 O O . ARG A 1 895 ? 5.527 22.686 7.891 1.00 77.44 895 ARG A O 1
ATOM 7042 N N . LYS A 1 896 ? 6.966 23.864 9.162 1.00 78.56 896 LYS A N 1
ATOM 7043 C CA . LYS A 1 896 ? 6.106 25.054 9.273 1.00 78.56 896 LYS A CA 1
ATOM 7044 C C . LYS A 1 896 ? 5.828 25.676 7.907 1.00 78.56 896 LYS A C 1
ATOM 7046 O O . LYS A 1 896 ? 4.681 25.984 7.600 1.00 78.56 896 LYS A O 1
ATOM 7051 N N . MET A 1 897 ? 6.837 25.749 7.039 1.00 81.56 897 MET A N 1
ATOM 7052 C CA . MET A 1 897 ? 6.657 26.185 5.651 1.00 81.56 897 MET A CA 1
ATOM 7053 C C . MET A 1 897 ? 5.655 25.330 4.872 1.00 81.56 897 MET A C 1
ATOM 7055 O O . MET A 1 897 ? 4.913 25.859 4.042 1.00 81.56 897 MET A O 1
ATOM 7059 N N . ARG A 1 898 ? 5.607 24.017 5.123 1.00 82.12 898 ARG A N 1
ATOM 7060 C CA . ARG A 1 898 ? 4.643 23.130 4.467 1.00 82.12 898 ARG A CA 1
ATOM 7061 C C . ARG A 1 898 ? 3.221 23.315 5.001 1.00 82.12 898 ARG A C 1
ATOM 7063 O O . ARG A 1 898 ? 2.290 23.317 4.201 1.00 82.12 898 ARG A O 1
ATOM 7070 N N . LEU A 1 899 ? 3.052 23.507 6.310 1.00 81.62 899 LEU A N 1
ATOM 7071 C CA . LEU A 1 899 ? 1.748 23.819 6.911 1.00 81.62 899 LEU A CA 1
ATOM 7072 C C . LEU A 1 899 ? 1.184 25.143 6.378 1.00 81.62 899 LEU A C 1
ATOM 7074 O O . LEU A 1 899 ? 0.028 25.188 5.967 1.00 81.62 899 LEU A O 1
ATOM 7078 N N . ILE A 1 900 ? 2.025 26.182 6.293 1.00 84.88 900 ILE A N 1
ATOM 7079 C CA . ILE A 1 900 ? 1.647 27.477 5.709 1.00 84.88 900 ILE A CA 1
ATOM 7080 C C . ILE A 1 900 ? 1.191 27.297 4.259 1.00 84.88 900 ILE A C 1
ATOM 7082 O O . ILE A 1 900 ? 0.124 27.780 3.888 1.00 84.88 900 ILE A O 1
ATOM 7086 N N . ARG A 1 901 ? 1.963 26.564 3.446 1.00 85.81 901 ARG A N 1
ATOM 7087 C CA . ARG A 1 901 ? 1.602 26.293 2.049 1.00 85.81 901 ARG A CA 1
ATOM 7088 C C . ARG A 1 901 ? 0.267 25.563 1.907 1.00 85.81 901 ARG A C 1
ATOM 7090 O O . ARG A 1 901 ? -0.516 25.950 1.052 1.00 85.81 901 ARG A O 1
ATOM 7097 N N . ASN A 1 902 ? -0.008 24.551 2.734 1.00 85.69 902 ASN A N 1
ATOM 7098 C CA . ASN A 1 902 ? -1.290 23.837 2.694 1.00 85.69 902 ASN A CA 1
ATOM 7099 C C . ASN A 1 902 ? -2.474 24.793 2.925 1.00 85.69 902 ASN A C 1
ATOM 7101 O O . ASN A 1 902 ? -3.418 24.773 2.143 1.00 85.69 902 ASN A O 1
ATOM 7105 N N . GLN A 1 903 ? -2.380 25.684 3.918 1.00 88.38 903 GLN A N 1
ATOM 7106 C CA . GLN A 1 903 ? -3.424 26.689 4.152 1.00 88.38 903 GLN A CA 1
ATOM 7107 C C . GLN A 1 903 ? -3.530 27.716 3.020 1.00 88.38 903 GLN A C 1
ATOM 7109 O O . GLN A 1 903 ? -4.619 28.196 2.731 1.00 88.38 903 GLN A O 1
ATOM 7114 N N . CYS A 1 904 ? -2.421 28.061 2.358 1.00 90.69 904 CYS A N 1
ATOM 7115 C CA . CYS A 1 904 ? -2.448 28.971 1.208 1.00 90.69 904 CYS A CA 1
ATOM 7116 C C . CYS A 1 904 ? -3.174 28.356 0.000 1.00 90.69 904 CYS A C 1
ATOM 7118 O O . CYS A 1 904 ? -3.903 29.070 -0.686 1.00 90.69 904 CYS A O 1
ATOM 7120 N N . ILE A 1 905 ? -3.010 27.046 -0.230 1.00 88.88 905 ILE A 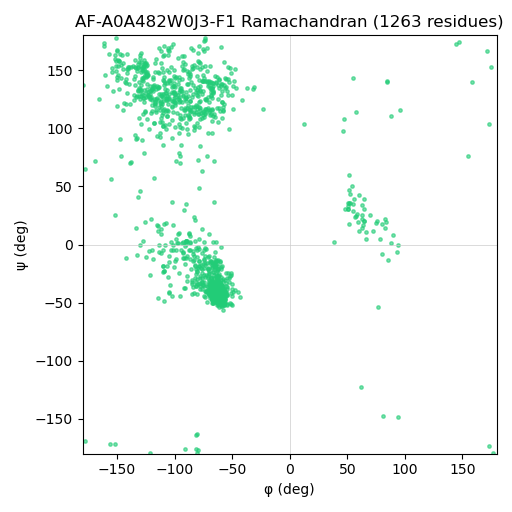N 1
ATOM 7121 C CA . ILE A 1 905 ? -3.739 26.302 -1.272 1.00 88.88 905 ILE A CA 1
ATOM 7122 C C . ILE A 1 905 ? -5.245 26.339 -0.980 1.00 88.88 905 ILE A C 1
ATOM 7124 O O . ILE A 1 905 ? -6.031 26.734 -1.839 1.00 88.88 905 ILE A O 1
ATOM 7128 N N . GLU A 1 906 ? -5.639 26.001 0.250 1.00 90.69 906 GLU A N 1
ATOM 7129 C CA . GLU A 1 906 ? -7.043 26.042 0.682 1.00 90.69 906 GLU A CA 1
ATOM 7130 C C . GLU A 1 906 ? -7.618 27.464 0.601 1.00 90.69 906 GLU A C 1
ATOM 7132 O O . GLU A 1 906 ? -8.742 27.661 0.144 1.00 90.69 906 GLU A O 1
ATOM 7137 N N . ALA A 1 907 ? -6.830 28.482 0.962 1.00 92.62 907 ALA A N 1
ATOM 7138 C CA . ALA A 1 907 ? -7.245 29.876 0.852 1.00 92.62 907 ALA A CA 1
ATOM 7139 C C . ALA A 1 907 ? -7.505 30.295 -0.601 1.00 92.62 907 ALA A C 1
ATOM 7141 O O . ALA A 1 907 ? -8.519 30.939 -0.864 1.00 92.62 907 ALA A O 1
ATOM 7142 N N . LYS A 1 908 ? -6.650 29.900 -1.556 1.00 93.62 908 LYS A N 1
ATOM 7143 C CA . LYS A 1 908 ? -6.880 30.138 -2.993 1.00 93.62 908 LYS A CA 1
ATOM 7144 C C . LYS A 1 908 ? -8.199 29.519 -3.460 1.00 93.62 908 LYS A C 1
ATOM 7146 O O . LYS A 1 908 ? -8.987 30.171 -4.147 1.00 93.62 908 LYS A O 1
ATOM 7151 N N . GLU A 1 909 ? -8.441 28.263 -3.090 1.00 91.06 909 GLU A N 1
ATOM 7152 C CA . GLU A 1 909 ? -9.663 27.539 -3.450 1.00 91.06 909 GLU A CA 1
ATOM 7153 C C . GLU A 1 909 ? -10.902 28.220 -2.847 1.00 91.06 909 GLU A C 1
ATOM 7155 O O . GLU A 1 909 ? -11.867 28.499 -3.561 1.00 91.06 909 GLU A O 1
ATOM 7160 N N . HIS A 1 910 ? -10.849 28.609 -1.571 1.00 92.88 910 HIS A N 1
ATOM 7161 C CA . HIS A 1 910 ? -11.928 29.338 -0.903 1.00 92.88 910 HIS A CA 1
ATOM 7162 C C . HIS A 1 910 ? -12.172 30.737 -1.486 1.00 92.88 910 HIS A C 1
ATOM 7164 O O . HIS A 1 910 ? -13.327 31.155 -1.577 1.00 92.88 910 HIS A O 1
ATOM 7170 N N . LEU A 1 911 ? -11.133 31.453 -1.931 1.00 93.69 911 LEU A N 1
ATOM 7171 C CA . LEU A 1 911 ? -11.259 32.770 -2.574 1.00 93.69 911 LEU A CA 1
ATOM 7172 C C . LEU A 1 911 ? -11.960 32.721 -3.935 1.00 93.69 911 LEU A C 1
ATOM 7174 O O . LEU A 1 911 ? -12.456 33.747 -4.409 1.00 93.69 911 LEU A O 1
ATOM 7178 N N . SER A 1 912 ? -12.070 31.538 -4.544 1.00 90.75 912 SER A N 1
ATOM 7179 C CA . SER A 1 912 ? -12.862 31.353 -5.765 1.00 90.75 912 SER A CA 1
ATOM 7180 C C . SER A 1 912 ? -14.367 31.523 -5.515 1.00 90.75 912 SER A C 1
ATOM 7182 O O . SER A 1 912 ? -15.118 31.818 -6.440 1.00 90.75 912 SER A O 1
ATOM 7184 N N . VAL A 1 913 ? -14.810 31.392 -4.258 1.00 90.25 913 VAL A N 1
ATOM 7185 C CA . VAL A 1 913 ? -16.215 31.543 -3.845 1.00 90.25 913 VAL A CA 1
ATOM 7186 C C . VAL A 1 913 ? -16.388 32.753 -2.926 1.00 90.25 913 VAL A C 1
ATOM 7188 O O . VAL A 1 913 ? -17.250 33.597 -3.163 1.00 90.25 913 VAL A O 1
ATOM 7191 N N . ASN A 1 914 ? -15.506 32.901 -1.939 1.00 92.25 914 ASN A N 1
ATOM 7192 C CA . ASN A 1 914 ? -15.551 33.949 -0.922 1.00 92.25 914 ASN A CA 1
ATOM 7193 C C . ASN A 1 914 ? -14.745 35.187 -1.335 1.00 92.25 914 ASN A C 1
ATOM 7195 O O . ASN A 1 914 ? -13.765 35.090 -2.073 1.00 92.25 914 ASN A O 1
ATOM 7199 N N . THR A 1 915 ? -15.142 36.363 -0.852 1.00 93.06 915 THR A N 1
ATOM 7200 C CA . THR A 1 915 ? -14.421 37.627 -1.093 1.00 93.06 915 THR A CA 1
ATOM 7201 C C . THR A 1 915 ? -13.241 37.833 -0.145 1.00 93.06 915 THR A C 1
ATOM 7203 O O . THR A 1 915 ? -12.359 38.637 -0.436 1.00 93.06 915 THR A O 1
ATOM 7206 N N . GLU A 1 916 ? -13.217 37.117 0.977 1.00 93.75 916 GLU A N 1
ATOM 7207 C CA . GLU A 1 916 ? -12.177 37.172 2.001 1.00 93.75 916 GLU A CA 1
ATOM 7208 C C . GLU A 1 916 ? -12.051 35.808 2.683 1.00 93.75 916 GLU A C 1
ATOM 7210 O O . GLU A 1 916 ? -13.047 35.101 2.857 1.00 93.75 916 GLU A O 1
ATOM 7215 N N . VAL A 1 917 ? -10.825 35.433 3.049 1.00 93.31 917 VAL A N 1
ATOM 7216 C CA . VAL A 1 917 ? -10.521 34.199 3.775 1.00 93.31 917 VAL A CA 1
ATOM 7217 C C . VAL A 1 917 ? -9.524 34.505 4.896 1.00 93.31 917 VAL A C 1
ATOM 7219 O O . VAL A 1 917 ? -8.434 35.013 4.615 1.00 93.31 917 VAL A O 1
ATOM 7222 N N . PRO A 1 918 ? -9.850 34.177 6.158 1.00 91.81 918 PRO A N 1
ATOM 7223 C CA . PRO A 1 918 ? -8.878 34.213 7.240 1.00 91.81 918 PRO A CA 1
ATOM 7224 C C . PRO A 1 918 ? -8.011 32.944 7.234 1.00 91.81 918 PRO A C 1
ATOM 7226 O O . PRO A 1 918 ? -8.520 31.828 7.147 1.00 91.81 918 PRO A O 1
ATOM 7229 N N . LEU A 1 919 ? -6.695 33.114 7.359 1.00 90.69 919 LEU A N 1
ATOM 7230 C CA . LEU A 1 919 ? -5.718 32.039 7.529 1.00 90.69 919 LEU A CA 1
ATOM 7231 C C . LEU A 1 919 ? -5.213 32.035 8.974 1.00 90.69 919 LEU A C 1
ATOM 7233 O O . LEU A 1 919 ? -4.731 33.063 9.463 1.00 90.69 919 LEU A O 1
ATOM 7237 N N . TYR A 1 920 ? -5.300 30.885 9.643 1.00 85.75 920 TYR A N 1
ATOM 7238 C CA . TYR A 1 920 ? -4.973 30.721 11.062 1.00 85.75 920 TYR A CA 1
ATOM 7239 C C . TYR A 1 920 ? -3.790 29.772 11.248 1.00 85.75 920 TYR A C 1
ATOM 7241 O O . TYR A 1 920 ? -3.874 28.580 10.973 1.00 85.75 920 TYR A O 1
ATOM 7249 N N . PHE A 1 921 ? -2.686 30.286 11.776 1.00 81.75 921 PHE A N 1
ATOM 7250 C CA . PHE A 1 921 ? -1.448 29.547 12.000 1.00 81.75 921 PHE A CA 1
ATOM 7251 C C . PHE A 1 921 ? -1.215 29.334 13.497 1.00 81.75 921 PHE A C 1
ATOM 7253 O O . PHE A 1 921 ? -0.521 30.109 14.169 1.00 81.75 921 PHE A O 1
ATOM 7260 N N . GLU A 1 922 ? -1.811 28.269 14.016 1.00 69.69 922 GLU A N 1
ATOM 7261 C CA . GLU A 1 922 ? -1.653 27.843 15.403 1.00 69.69 922 GLU A CA 1
ATOM 7262 C C . GLU A 1 922 ? -0.260 27.246 15.660 1.00 69.69 922 GLU A C 1
ATOM 7264 O O . GLU A 1 922 ? 0.328 26.593 14.796 1.00 69.69 922 GLU A O 1
ATOM 7269 N N . GLY A 1 923 ? 0.332 27.556 16.818 1.00 67.56 923 GLY A N 1
ATOM 7270 C CA . GLY A 1 923 ? 1.667 27.077 17.209 1.00 67.56 923 GLY A CA 1
ATOM 7271 C C . GLY A 1 923 ? 2.830 27.611 16.356 1.00 67.56 923 GLY A C 1
ATOM 7272 O O . GLY A 1 923 ? 3.985 27.212 16.532 1.00 67.56 923 GLY A O 1
ATOM 7273 N N . LEU A 1 924 ? 2.562 28.525 15.417 1.00 67.50 924 LEU A N 1
ATOM 7274 C CA . LEU A 1 924 ? 3.570 29.022 14.483 1.00 67.50 924 LEU A CA 1
ATOM 7275 C C . LEU A 1 924 ? 4.551 29.993 15.164 1.00 67.50 924 LEU A C 1
ATOM 7277 O O . LEU A 1 924 ? 5.768 29.859 15.001 1.00 67.50 924 LEU A O 1
ATOM 7281 N N . VAL A 1 925 ? 4.008 30.918 15.968 1.00 64.06 925 VAL A N 1
ATOM 7282 C CA . VAL A 1 925 ? 4.733 31.930 16.752 1.00 64.06 925 VAL A CA 1
ATOM 7283 C C . VAL A 1 925 ? 4.568 31.618 18.240 1.00 64.06 925 VAL A C 1
ATOM 7285 O O . VAL A 1 925 ? 3.515 31.885 18.819 1.00 64.06 925 VAL A O 1
ATOM 7288 N N . GLU A 1 926 ? 5.623 31.091 18.868 1.00 61.88 926 GLU A N 1
ATOM 7289 C CA . GLU A 1 926 ? 5.619 30.583 20.257 1.00 61.88 926 GLU A CA 1
ATOM 7290 C C . GLU A 1 926 ? 5.068 31.579 21.293 1.00 61.88 926 GLU A C 1
ATOM 7292 O O . GLU A 1 926 ? 4.514 31.177 22.308 1.00 61.88 926 GLU A O 1
ATOM 7297 N N . LYS A 1 927 ? 5.172 32.890 21.037 1.00 54.50 927 LYS A N 1
ATOM 7298 C CA . LYS A 1 927 ? 4.732 33.941 21.970 1.00 54.50 927 LYS A CA 1
ATOM 7299 C C . LYS A 1 927 ? 3.240 34.299 21.907 1.00 54.50 927 LYS A C 1
ATOM 7301 O O . LYS A 1 927 ? 2.784 35.031 22.778 1.00 54.50 927 LYS A O 1
ATOM 7306 N N . ILE A 1 928 ? 2.500 33.881 20.876 1.00 56.34 928 ILE A N 1
ATOM 7307 C CA . ILE A 1 928 ? 1.156 34.429 20.568 1.00 56.34 928 ILE A CA 1
ATOM 7308 C C . ILE A 1 928 ? 0.085 33.323 20.492 1.00 56.34 928 ILE A C 1
ATOM 7310 O O . ILE A 1 928 ? -1.112 33.603 20.507 1.00 56.34 928 ILE A O 1
ATOM 7314 N N . GLY A 1 929 ? 0.485 32.048 20.474 1.00 58.16 929 GLY A N 1
ATOM 7315 C CA . GLY A 1 929 ? -0.421 30.894 20.434 1.00 58.16 929 GLY A CA 1
ATOM 7316 C C . GLY A 1 929 ? -1.030 30.657 19.048 1.00 58.16 929 GLY A C 1
ATOM 7317 O O . GLY A 1 929 ? -0.851 29.581 18.494 1.00 58.16 929 GLY A O 1
ATOM 7318 N N . CYS A 1 930 ? -1.660 31.668 18.441 1.00 73.69 930 CYS A N 1
ATOM 7319 C CA . CYS A 1 930 ? -2.182 31.602 17.074 1.00 73.69 930 CYS A CA 1
ATOM 7320 C C . CYS A 1 930 ? -1.913 32.909 16.317 1.00 73.69 930 CYS A C 1
ATOM 7322 O O . CYS A 1 930 ? -2.363 33.985 16.715 1.00 73.69 930 CYS A O 1
ATOM 7324 N N . ALA A 1 931 ? -1.184 32.818 15.206 1.00 80.12 931 ALA A N 1
ATOM 7325 C CA . ALA A 1 931 ? -1.044 33.921 14.262 1.00 80.12 931 ALA A CA 1
ATOM 7326 C C . ALA A 1 931 ? -2.203 33.882 13.260 1.00 80.12 931 ALA A C 1
ATOM 7328 O O . ALA A 1 931 ? -2.646 32.805 12.883 1.00 80.12 931 ALA A O 1
ATOM 7329 N N . TYR A 1 932 ? -2.693 35.035 12.807 1.00 86.88 932 TYR A N 1
ATOM 7330 C CA . TYR A 1 932 ? -3.696 35.078 11.745 1.00 86.88 932 TYR A CA 1
ATOM 7331 C C . TYR A 1 932 ? -3.368 36.146 10.705 1.00 86.88 932 TYR A C 1
ATOM 7333 O O . TYR A 1 932 ? -2.906 37.248 11.039 1.00 86.88 932 TYR A O 1
ATOM 7341 N N . VAL A 1 933 ? -3.642 35.814 9.449 1.00 90.38 933 VAL A N 1
ATOM 7342 C CA . VAL A 1 933 ? -3.529 36.694 8.282 1.00 90.38 933 VAL A CA 1
ATOM 7343 C C . VAL A 1 933 ? -4.868 36.646 7.560 1.00 90.38 933 VAL A C 1
ATOM 7345 O O . VAL A 1 933 ? -5.365 35.558 7.301 1.00 90.38 933 VAL A O 1
ATOM 7348 N N . SER A 1 934 ? -5.462 37.799 7.258 1.00 91.88 934 SER A N 1
ATOM 7349 C CA . SER A 1 934 ? -6.638 37.843 6.383 1.00 91.88 934 SER A CA 1
ATOM 7350 C C . SER A 1 934 ? -6.195 38.144 4.961 1.00 91.88 934 SER A C 1
ATOM 7352 O O . SER A 1 934 ? -5.278 38.945 4.770 1.00 91.88 934 SER A O 1
ATOM 7354 N N . LEU A 1 935 ? -6.827 37.503 3.983 1.00 95.69 935 LEU A N 1
ATOM 7355 C CA . LEU A 1 935 ? -6.565 37.724 2.568 1.00 95.69 935 LEU A CA 1
ATOM 7356 C C . LEU A 1 935 ? -7.885 37.951 1.834 1.00 95.69 935 LEU A C 1
ATOM 7358 O O . LEU A 1 935 ? -8.778 37.106 1.883 1.00 95.69 935 LEU A O 1
ATOM 7362 N N . THR A 1 936 ? -7.995 39.072 1.122 1.00 96.25 936 THR A N 1
ATOM 7363 C CA . THR A 1 936 ? -9.147 39.353 0.256 1.00 96.25 936 THR A CA 1
ATOM 7364 C C . THR A 1 936 ? -8.898 38.896 -1.179 1.00 96.25 936 THR A C 1
ATOM 7366 O O . THR A 1 936 ? -7.756 38.799 -1.637 1.00 96.25 936 THR A O 1
ATOM 7369 N N . ARG A 1 937 ? -9.979 38.652 -1.929 1.00 96.31 937 ARG A N 1
ATOM 7370 C CA . ARG A 1 937 ? -9.913 38.302 -3.354 1.00 96.31 937 ARG A CA 1
ATOM 7371 C C . ARG A 1 937 ? -9.215 39.395 -4.157 1.00 96.31 937 ARG A C 1
ATOM 7373 O O . ARG A 1 937 ? -8.340 39.083 -4.951 1.00 96.31 937 ARG A O 1
ATOM 7380 N N . THR A 1 938 ? -9.537 40.661 -3.896 1.00 95.38 938 THR A N 1
ATOM 7381 C CA . THR A 1 938 ? -8.902 41.805 -4.565 1.00 95.38 938 THR A CA 1
ATOM 7382 C C . THR A 1 938 ? -7.393 41.827 -4.334 1.00 95.38 938 THR A C 1
ATOM 7384 O O . THR A 1 938 ? -6.638 41.951 -5.290 1.00 95.38 938 THR A O 1
ATOM 7387 N N . GLN A 1 939 ? -6.935 41.616 -3.094 1.00 96.19 939 GLN A N 1
ATOM 7388 C CA . GLN A 1 939 ? -5.501 41.531 -2.799 1.00 96.19 939 GLN A CA 1
ATOM 7389 C C . GLN A 1 939 ? -4.839 40.374 -3.551 1.00 96.19 939 GLN A C 1
ATOM 7391 O O . GLN A 1 939 ? -3.767 40.543 -4.126 1.00 96.19 939 GLN A O 1
ATOM 7396 N N . PHE A 1 940 ? -5.465 39.195 -3.554 1.00 96.50 940 PHE A N 1
ATOM 7397 C CA . PHE A 1 940 ? -4.970 38.050 -4.316 1.00 96.50 940 PHE A CA 1
ATOM 7398 C C . PHE A 1 940 ? -4.845 38.373 -5.812 1.00 96.50 940 PHE A C 1
ATOM 7400 O O . PHE A 1 940 ? -3.794 38.120 -6.401 1.00 96.50 940 PHE A O 1
ATOM 7407 N N . GLU A 1 941 ? -5.878 38.966 -6.408 1.00 95.69 941 GLU A N 1
ATOM 7408 C CA . GLU A 1 941 ? -5.911 39.302 -7.830 1.00 95.69 941 GLU A CA 1
ATOM 7409 C C . GLU A 1 941 ? -4.863 40.355 -8.210 1.00 95.69 941 GLU A C 1
ATOM 7411 O O . GLU A 1 941 ? -4.171 40.193 -9.214 1.00 95.69 941 GLU A O 1
ATOM 7416 N N . GLU A 1 942 ? -4.684 41.389 -7.384 1.00 95.38 942 GLU A N 1
ATOM 7417 C CA . GLU A 1 942 ? -3.645 42.409 -7.564 1.00 95.38 942 GLU A CA 1
ATOM 7418 C C . GLU A 1 942 ? -2.242 41.797 -7.527 1.00 95.38 942 GLU A C 1
ATOM 7420 O O . GLU A 1 942 ? -1.402 42.087 -8.380 1.00 95.38 942 GLU A O 1
ATOM 7425 N N . MET A 1 943 ? -1.982 40.909 -6.564 1.00 96.19 943 MET A N 1
ATOM 7426 C CA . MET A 1 943 ? -0.688 40.235 -6.457 1.00 96.19 943 MET A CA 1
ATOM 7427 C C . MET A 1 943 ? -0.441 39.245 -7.601 1.00 96.19 943 MET A C 1
ATOM 7429 O O . MET A 1 943 ? 0.713 39.004 -7.953 1.00 96.19 943 MET A O 1
ATOM 7433 N N . ALA A 1 944 ? -1.502 38.671 -8.173 1.00 95.00 944 ALA A N 1
ATOM 7434 C CA . ALA A 1 944 ? -1.446 37.721 -9.280 1.00 95.00 944 ALA A CA 1
ATOM 7435 C C . ALA A 1 944 ? -1.507 38.376 -10.675 1.00 95.00 944 ALA A C 1
ATOM 7437 O O . ALA A 1 944 ? -1.469 37.659 -11.678 1.00 95.00 944 ALA A O 1
ATOM 7438 N N . ALA A 1 945 ? -1.543 39.711 -10.763 1.00 94.50 945 ALA A N 1
ATOM 7439 C CA . ALA A 1 945 ? -1.696 40.457 -12.015 1.00 94.50 945 ALA A CA 1
ATOM 7440 C C . ALA A 1 945 ? -0.704 40.034 -13.115 1.00 94.50 945 ALA A C 1
ATOM 7442 O O . ALA A 1 945 ? -1.098 39.851 -14.268 1.00 94.50 945 ALA A O 1
ATOM 7443 N N . ASP A 1 946 ? 0.565 39.802 -12.764 1.00 91.06 946 ASP A N 1
ATOM 7444 C CA . ASP A 1 946 ? 1.593 39.365 -13.718 1.00 91.06 946 ASP A CA 1
ATOM 7445 C C . ASP A 1 946 ? 1.334 37.955 -14.273 1.00 91.06 946 ASP A C 1
ATOM 7447 O O . ASP A 1 946 ? 1.627 37.687 -15.440 1.00 91.06 946 ASP A O 1
ATOM 7451 N N . LEU A 1 947 ? 0.777 37.044 -13.464 1.00 92.50 947 LEU A N 1
ATOM 7452 C CA . LEU A 1 947 ? 0.426 35.693 -13.917 1.00 92.50 947 LEU A CA 1
ATOM 7453 C C . LEU A 1 947 ? -0.752 35.736 -14.885 1.00 92.50 947 LEU A C 1
ATOM 7455 O O . LEU A 1 947 ? -0.704 35.101 -15.938 1.00 92.50 947 LEU A O 1
ATOM 7459 N N . PHE A 1 948 ? -1.777 36.529 -14.570 1.00 95.25 948 PHE A N 1
ATOM 7460 C CA . PHE A 1 948 ? -2.915 36.702 -15.466 1.00 95.25 948 PHE A CA 1
ATOM 7461 C C . PHE A 1 948 ? -2.511 37.358 -16.785 1.00 95.25 948 PHE A C 1
ATOM 7463 O O . PHE A 1 948 ? -2.927 36.912 -17.854 1.00 95.25 948 PHE A O 1
ATOM 7470 N N . LYS A 1 949 ? -1.653 38.381 -16.724 1.00 92.75 949 LYS A N 1
ATOM 7471 C CA . LYS A 1 949 ? -1.106 39.030 -17.915 1.00 92.75 949 LYS A CA 1
ATOM 7472 C C . LYS A 1 949 ? -0.353 38.031 -18.793 1.00 92.75 949 LYS A C 1
ATOM 7474 O O . LYS A 1 949 ? -0.646 37.947 -19.981 1.00 92.75 949 LYS A O 1
ATOM 7479 N N . ARG A 1 950 ? 0.551 37.234 -18.212 1.00 91.25 950 ARG A N 1
ATOM 7480 C CA . ARG A 1 950 ? 1.271 36.168 -18.933 1.00 91.25 950 ARG A CA 1
ATOM 7481 C C . ARG A 1 950 ? 0.315 35.168 -19.584 1.00 91.25 950 ARG A C 1
ATOM 7483 O O . ARG A 1 950 ? 0.526 34.799 -20.734 1.00 91.25 950 ARG A O 1
ATOM 7490 N N . ALA A 1 951 ? -0.745 34.757 -18.885 1.00 94.06 951 ALA A N 1
ATOM 7491 C CA . ALA A 1 951 ? -1.744 33.848 -19.446 1.00 94.06 951 ALA A CA 1
ATOM 7492 C C . ALA A 1 951 ? -2.434 34.460 -20.679 1.00 94.06 951 ALA A C 1
ATOM 7494 O O . ALA A 1 951 ? -2.562 33.805 -21.712 1.00 94.06 951 ALA A O 1
ATOM 7495 N N . MET A 1 952 ? -2.815 35.738 -20.612 1.00 95.44 952 MET A N 1
ATOM 7496 C CA . MET A 1 952 ? -3.434 36.431 -21.746 1.00 95.44 952 MET A CA 1
ATOM 7497 C C . MET A 1 952 ? -2.466 36.687 -22.903 1.00 95.44 952 MET A C 1
ATOM 7499 O O . MET A 1 952 ? -2.876 36.596 -24.055 1.00 95.44 952 MET A O 1
ATOM 7503 N N . GLU A 1 953 ? -1.185 36.942 -22.631 1.00 92.19 953 GLU A N 1
ATOM 7504 C CA . GLU A 1 953 ? -0.150 37.042 -23.671 1.00 92.19 953 GLU A CA 1
ATOM 7505 C C . GLU A 1 953 ? -0.005 35.726 -24.453 1.00 92.19 953 GLU A C 1
ATOM 7507 O O . GLU A 1 953 ? 0.198 35.744 -25.665 1.00 92.19 953 GLU A O 1
ATOM 7512 N N . ILE A 1 954 ? -0.147 34.577 -23.786 1.00 91.44 954 ILE A N 1
ATOM 7513 C CA . ILE A 1 954 ? -0.120 33.257 -24.433 1.00 91.44 954 ILE A CA 1
ATOM 7514 C C . ILE A 1 954 ? -1.384 33.031 -25.272 1.00 91.44 954 ILE A C 1
ATOM 7516 O O . ILE A 1 954 ? -1.276 32.528 -26.390 1.00 91.44 954 ILE A O 1
ATOM 7520 N N . VAL A 1 955 ? -2.563 33.428 -24.775 1.00 94.50 955 VAL A N 1
ATOM 7521 C CA . VAL A 1 955 ? -3.824 33.391 -25.543 1.00 94.50 955 VAL A CA 1
ATOM 7522 C C . VAL A 1 955 ? -3.697 34.219 -26.822 1.00 94.50 955 VAL A C 1
ATOM 7524 O O . VAL A 1 955 ? -3.951 33.713 -27.915 1.00 94.50 955 VAL A O 1
ATOM 7527 N N . ASP A 1 956 ? -3.235 35.461 -26.692 1.00 91.81 956 ASP A N 1
ATOM 7528 C CA . ASP A 1 956 ? -3.043 36.391 -27.804 1.00 91.81 956 ASP A CA 1
ATOM 7529 C C . ASP A 1 956 ? -2.021 35.854 -28.818 1.00 91.81 956 ASP A C 1
ATOM 7531 O O . ASP A 1 956 ? -2.293 35.796 -30.019 1.00 91.81 956 ASP A O 1
ATOM 7535 N N . ARG A 1 957 ? -0.880 35.343 -28.336 1.00 88.00 957 ARG A N 1
ATOM 7536 C CA . ARG A 1 957 ? 0.148 34.705 -29.172 1.00 88.00 957 ARG A CA 1
ATOM 7537 C C . ARG A 1 957 ? -0.394 33.492 -29.930 1.00 88.00 957 ARG A C 1
ATOM 7539 O O . ARG A 1 957 ? -0.072 33.316 -31.104 1.00 88.00 957 ARG A O 1
ATOM 7546 N N . CYS A 1 958 ? -1.206 32.660 -29.281 1.00 90.00 958 CYS A N 1
ATOM 7547 C CA . CYS A 1 958 ? -1.794 31.469 -29.891 1.00 90.00 958 CYS A CA 1
ATOM 7548 C C . CYS A 1 958 ? -2.728 31.840 -31.058 1.00 90.00 958 CYS A C 1
ATOM 7550 O O . CYS A 1 958 ? -2.629 31.244 -32.128 1.00 90.00 958 CYS A O 1
ATOM 7552 N N . ILE A 1 959 ? -3.555 32.878 -30.892 1.00 91.44 959 ILE A N 1
ATOM 7553 C CA . ILE A 1 959 ? -4.453 33.395 -31.939 1.00 91.44 959 ILE A CA 1
ATOM 7554 C C . ILE A 1 959 ? -3.655 34.038 -33.088 1.00 91.44 959 ILE A C 1
ATOM 7556 O O . ILE A 1 959 ? -3.884 33.729 -34.259 1.00 91.44 959 ILE A O 1
ATOM 7560 N N . GLN A 1 960 ? -2.657 34.871 -32.774 1.00 86.12 960 GLN A N 1
ATOM 7561 C CA . GLN A 1 960 ? -1.835 35.556 -33.782 1.00 86.12 960 GLN A CA 1
ATOM 7562 C C . GLN A 1 960 ? -1.041 34.592 -34.676 1.00 86.12 960 GLN A C 1
ATOM 7564 O O . GLN A 1 960 ? -0.847 34.864 -35.862 1.00 86.12 960 GLN A O 1
ATOM 7569 N N . ASN A 1 961 ? -0.605 33.448 -34.137 1.00 84.19 961 ASN A N 1
ATOM 7570 C CA . ASN A 1 961 ? 0.175 32.455 -34.881 1.00 84.19 961 ASN A CA 1
ATOM 7571 C C . ASN A 1 961 ? -0.595 31.796 -36.041 1.00 84.19 961 ASN A C 1
ATOM 7573 O O . ASN A 1 961 ? 0.038 31.214 -36.922 1.00 84.19 961 ASN A O 1
ATOM 7577 N N . ILE A 1 962 ? -1.930 31.881 -36.061 1.00 85.56 962 ILE A N 1
ATOM 7578 C CA . ILE A 1 962 ? -2.793 31.239 -37.070 1.00 85.56 962 ILE A CA 1
ATOM 7579 C C . ILE A 1 962 ? -3.555 32.225 -37.953 1.00 85.56 962 ILE A C 1
ATOM 7581 O O . ILE A 1 962 ? -4.491 31.827 -38.638 1.00 85.56 962 ILE A O 1
ATOM 7585 N N . GLN A 1 963 ? -3.132 33.493 -37.981 1.00 84.19 963 GLN A N 1
ATOM 7586 C CA . GLN A 1 963 ? -3.741 34.543 -38.812 1.00 84.19 963 GLN A CA 1
ATOM 7587 C C . GLN A 1 963 ? -5.251 34.737 -38.568 1.00 84.19 963 GLN A C 1
ATOM 7589 O O . GLN A 1 963 ? -5.951 35.238 -39.445 1.00 84.19 963 GLN A O 1
ATOM 7594 N N . LEU A 1 964 ? -5.745 34.359 -37.386 1.00 88.44 964 LEU A N 1
ATOM 7595 C CA . LEU A 1 964 ? -7.099 34.663 -36.930 1.00 88.44 964 LEU A CA 1
ATOM 7596 C C . LEU A 1 964 ? -7.079 35.901 -36.035 1.00 88.44 964 LEU A C 1
ATOM 7598 O O . LEU A 1 964 ? -6.041 36.257 -35.466 1.00 88.44 964 LEU A O 1
ATOM 7602 N N . THR A 1 965 ? -8.234 36.533 -35.870 1.00 90.06 965 THR A N 1
ATOM 7603 C CA . THR A 1 965 ? -8.452 37.538 -34.830 1.00 90.06 965 THR A CA 1
ATOM 7604 C C . THR A 1 965 ? -9.304 36.966 -33.698 1.00 90.06 965 THR A C 1
ATOM 7606 O O . THR A 1 965 ? -9.919 35.902 -33.801 1.00 90.06 965 THR A O 1
ATOM 7609 N N . LYS A 1 966 ? -9.350 37.669 -32.566 1.00 89.75 966 LYS A N 1
ATOM 7610 C CA . LYS A 1 966 ? -10.174 37.272 -31.414 1.00 89.75 966 LYS A CA 1
ATOM 7611 C C . LYS A 1 966 ? -11.680 37.261 -31.732 1.00 89.75 966 LYS A C 1
ATOM 7613 O O . LYS A 1 966 ? -12.448 36.597 -31.038 1.00 89.75 966 LYS A O 1
ATOM 7618 N N . GLU A 1 967 ? -12.108 37.977 -32.771 1.00 90.06 967 GLU A N 1
ATOM 7619 C CA . GLU A 1 967 ? -13.480 37.972 -33.286 1.00 90.06 967 GLU A CA 1
ATOM 7620 C C . GLU A 1 967 ? -13.840 36.643 -33.964 1.00 90.06 967 GLU A C 1
ATOM 7622 O O . GLU A 1 967 ? -14.983 36.203 -33.839 1.00 90.06 967 GLU A O 1
ATOM 7627 N N . ASP A 1 968 ? -12.873 35.970 -34.596 1.00 91.25 968 ASP A N 1
ATOM 7628 C CA . ASP A 1 968 ? -13.087 34.685 -35.276 1.00 91.25 968 ASP A CA 1
ATOM 7629 C C . ASP A 1 968 ? -13.333 33.533 -34.290 1.00 91.25 968 ASP A C 1
ATOM 7631 O O . ASP A 1 968 ? -14.016 32.554 -34.608 1.00 91.25 968 ASP A O 1
ATOM 7635 N N . ILE A 1 969 ? -12.808 33.649 -33.065 1.00 92.81 969 ILE A N 1
ATOM 7636 C CA . ILE A 1 969 ? -13.053 32.684 -31.991 1.00 92.81 969 ILE A CA 1
ATOM 7637 C C . ILE A 1 969 ? -14.516 32.790 -31.572 1.00 92.81 969 ILE A C 1
ATOM 7639 O O . ILE A 1 969 ? -14.943 33.796 -31.015 1.00 92.81 969 ILE A O 1
ATOM 7643 N N . SER A 1 970 ? -15.295 31.751 -31.847 1.00 89.50 970 SER A N 1
ATOM 7644 C CA . SER A 1 970 ? -16.735 31.667 -31.597 1.00 89.50 970 SER A CA 1
ATOM 7645 C C . SER A 1 970 ? -17.051 31.423 -30.122 1.00 89.50 970 SER A C 1
ATOM 7647 O O . SER A 1 970 ? -17.996 32.006 -29.589 1.00 89.50 970 SER A O 1
ATOM 7649 N N . GLU A 1 971 ? -16.247 30.596 -29.452 1.00 90.88 971 GLU A N 1
ATOM 7650 C CA . GLU A 1 971 ? -16.393 30.280 -28.032 1.00 90.88 971 GLU A CA 1
ATOM 7651 C C . GLU A 1 971 ? -15.055 29.935 -27.367 1.00 90.88 971 GLU A C 1
ATOM 7653 O O . GLU A 1 971 ? -14.089 29.531 -28.018 1.00 90.88 971 GLU A O 1
ATOM 7658 N N . VAL A 1 972 ? -15.020 30.090 -26.044 1.00 94.88 972 VAL A N 1
ATOM 7659 C CA . VAL A 1 972 ? -13.868 29.782 -25.192 1.00 94.88 972 VAL A CA 1
ATOM 7660 C C . VAL A 1 972 ? -14.293 28.727 -24.182 1.00 94.88 972 VAL A C 1
ATOM 7662 O O . VAL A 1 972 ? -15.286 28.937 -23.499 1.00 94.88 972 VAL A O 1
ATOM 7665 N N . ILE A 1 973 ? -13.575 27.617 -24.069 1.00 95.06 973 ILE A N 1
ATOM 7666 C CA . ILE A 1 973 ? -13.888 26.491 -23.182 1.00 95.06 973 ILE A CA 1
ATOM 7667 C C . ILE A 1 973 ? -12.883 26.492 -22.030 1.00 95.06 973 ILE A C 1
ATOM 7669 O O . ILE A 1 973 ? -11.677 26.483 -22.273 1.00 95.06 973 ILE A O 1
ATOM 7673 N N . LEU A 1 974 ? -13.369 26.497 -20.785 1.00 95.81 974 LEU A N 1
ATOM 7674 C CA . LEU A 1 974 ? -12.513 26.452 -19.594 1.00 95.81 974 LEU A CA 1
ATOM 7675 C C . LEU A 1 974 ? -12.260 25.011 -19.142 1.00 95.81 974 LEU A C 1
ATOM 7677 O O . LEU A 1 974 ? -13.208 24.270 -18.868 1.00 95.81 974 LEU A O 1
ATOM 7681 N N . ALA A 1 975 ? -10.985 24.651 -19.009 1.00 94.19 975 ALA A N 1
ATOM 7682 C CA . ALA A 1 975 ? -10.508 23.364 -18.508 1.00 94.19 975 ALA A CA 1
ATOM 7683 C C . ALA A 1 975 ? -9.481 23.562 -17.379 1.00 94.19 975 ALA A C 1
ATOM 7685 O O . ALA A 1 975 ? -8.824 24.597 -17.299 1.00 94.19 975 ALA A O 1
ATOM 7686 N N . GLY A 1 976 ? -9.378 22.596 -16.465 1.00 91.38 976 GLY A N 1
ATOM 7687 C CA . GLY A 1 976 ? -8.458 22.672 -15.329 1.00 91.38 976 GLY A CA 1
ATOM 7688 C C . GLY A 1 976 ? -9.016 23.440 -14.123 1.00 91.38 976 GLY A C 1
ATOM 7689 O O . GLY A 1 976 ? -9.713 24.449 -14.240 1.00 91.38 976 GLY A O 1
ATOM 7690 N N . GLY A 1 977 ? -8.734 22.938 -12.917 1.00 89.75 977 GLY A N 1
ATOM 7691 C CA . GLY A 1 977 ? -9.361 23.420 -11.678 1.00 89.75 977 GLY A CA 1
ATOM 7692 C C . GLY A 1 977 ? -9.069 24.885 -11.333 1.00 89.75 977 GLY A C 1
ATOM 7693 O O . GLY A 1 977 ? -9.901 25.540 -10.705 1.00 89.75 977 GLY A O 1
ATOM 7694 N N . SER A 1 978 ? -7.932 25.431 -11.776 1.00 92.12 978 SER A N 1
ATOM 7695 C CA . SER A 1 978 ? -7.548 26.815 -11.471 1.00 92.12 978 SER A CA 1
ATOM 7696 C C . SER A 1 978 ? -8.351 27.841 -12.283 1.00 92.12 978 SER A C 1
ATOM 7698 O O . SER A 1 978 ? -8.362 29.013 -11.919 1.00 92.12 978 SER A O 1
ATOM 7700 N N . THR A 1 979 ? -9.098 27.422 -13.315 1.00 94.88 979 THR A N 1
ATOM 7701 C CA . THR A 1 979 ? -10.051 28.294 -14.039 1.00 94.88 979 THR A CA 1
ATOM 7702 C C . THR A 1 979 ? -11.230 28.762 -13.185 1.00 94.88 979 THR A C 1
ATOM 7704 O O . THR A 1 979 ? -11.953 29.671 -13.584 1.00 94.88 979 THR A O 1
ATOM 7707 N N . ARG A 1 980 ? -11.416 28.185 -11.988 1.00 93.69 980 ARG A N 1
ATOM 7708 C CA . ARG A 1 980 ? -12.428 28.613 -11.012 1.00 93.69 980 ARG A CA 1
ATOM 7709 C C . ARG A 1 980 ? -12.142 29.993 -10.410 1.00 93.69 980 ARG A C 1
ATOM 7711 O O . ARG A 1 980 ? -13.047 30.568 -9.813 1.00 93.69 980 ARG A O 1
ATOM 7718 N N . VAL A 1 981 ? -10.925 30.527 -10.565 1.00 94.44 981 VAL A N 1
ATOM 7719 C CA . VAL A 1 981 ? -10.588 31.889 -10.127 1.00 94.44 981 VAL A CA 1
ATOM 7720 C C . VAL A 1 981 ? -11.427 32.905 -10.927 1.00 94.44 981 VAL A C 1
ATOM 7722 O O . VAL A 1 981 ? -11.244 32.997 -12.143 1.00 94.44 981 VAL A O 1
ATOM 7725 N N . PRO A 1 982 ? -12.301 33.706 -10.281 1.00 93.88 982 PRO A N 1
ATOM 7726 C CA . PRO A 1 982 ? -13.261 34.571 -10.977 1.00 93.88 982 PRO A CA 1
ATOM 7727 C C . PRO A 1 982 ? -12.630 35.544 -11.978 1.00 93.88 982 PRO A C 1
ATOM 7729 O O . PRO A 1 982 ? -13.183 35.771 -13.054 1.00 93.88 982 PRO A O 1
ATOM 7732 N N . LYS A 1 983 ? -11.435 36.063 -11.665 1.00 95.62 983 LYS A N 1
ATOM 7733 C CA . LYS A 1 983 ? -10.713 37.000 -12.530 1.00 95.62 983 LYS A CA 1
ATOM 7734 C C . LYS A 1 983 ? -10.416 36.454 -13.928 1.00 95.62 983 LYS A C 1
ATOM 7736 O O . LYS A 1 983 ? -10.355 37.222 -14.881 1.00 95.62 983 LYS A O 1
ATOM 7741 N N . ILE A 1 984 ? -10.254 35.139 -14.071 1.00 95.69 984 ILE A N 1
ATOM 7742 C CA . ILE A 1 984 ? -9.982 34.502 -15.367 1.00 95.69 984 ILE A CA 1
ATOM 7743 C C . ILE A 1 984 ? -11.186 34.651 -16.295 1.00 95.69 984 ILE A C 1
ATOM 7745 O O . ILE A 1 984 ? -11.036 35.045 -17.449 1.00 95.69 984 ILE A O 1
ATOM 7749 N N . GLU A 1 985 ? -12.386 34.372 -15.787 1.00 94.81 985 GLU A N 1
ATOM 7750 C CA . GLU A 1 985 ? -13.624 34.544 -16.545 1.00 94.81 985 GLU A CA 1
ATOM 7751 C C . GLU A 1 985 ? -13.843 36.011 -16.915 1.00 94.81 985 GLU A C 1
ATOM 7753 O O . GLU A 1 985 ? -14.181 36.299 -18.062 1.00 94.81 985 GLU A O 1
ATOM 7758 N N . GLU A 1 986 ? -13.609 36.929 -15.975 1.00 95.44 986 GLU A N 1
ATOM 7759 C CA . GLU A 1 986 ? -13.709 38.373 -16.207 1.00 95.44 986 GLU A CA 1
ATOM 7760 C C . GLU A 1 986 ? -12.781 38.819 -17.346 1.00 95.44 986 GLU A C 1
ATOM 7762 O O . GLU A 1 986 ? -13.239 39.417 -18.318 1.00 95.44 986 GLU A O 1
ATOM 7767 N N . MET A 1 987 ? -11.497 38.457 -17.276 1.00 96.38 987 MET A N 1
ATOM 7768 C CA . MET A 1 987 ? -10.490 38.854 -18.262 1.00 96.38 987 MET A CA 1
ATOM 7769 C C . MET A 1 987 ? -10.729 38.244 -19.641 1.00 96.38 987 MET A C 1
ATOM 7771 O O . MET A 1 987 ? -10.536 38.915 -20.653 1.00 96.38 987 MET A O 1
ATOM 7775 N N . LEU A 1 988 ? -11.160 36.982 -19.704 1.00 96.44 988 LEU A N 1
ATOM 7776 C CA . LEU A 1 988 ? -11.518 36.352 -20.973 1.00 96.44 988 LEU A CA 1
ATOM 7777 C C . LEU A 1 988 ? -12.774 36.998 -21.562 1.00 96.44 988 LEU A C 1
ATOM 7779 O O . LEU A 1 988 ? -12.804 37.293 -22.754 1.00 96.44 988 LEU A O 1
ATOM 7783 N N . THR A 1 989 ? -13.779 37.284 -20.734 1.00 95.88 989 THR A N 1
ATOM 7784 C CA . THR A 1 989 ? -14.997 37.977 -21.172 1.00 95.88 989 THR A CA 1
ATOM 7785 C C . THR A 1 989 ? -14.663 39.356 -21.734 1.00 95.88 989 THR A C 1
ATOM 7787 O O . THR A 1 989 ? -15.140 39.709 -22.811 1.00 95.88 989 THR A O 1
ATOM 7790 N N . GLU A 1 990 ? -13.802 40.118 -21.057 1.00 95.25 990 GLU A N 1
ATOM 7791 C CA . GLU A 1 990 ? -13.316 41.416 -21.531 1.00 95.25 990 GLU A CA 1
ATOM 7792 C C . GLU A 1 990 ? -12.544 41.283 -22.854 1.00 95.25 990 GLU A C 1
ATOM 7794 O O . GLU A 1 990 ? -12.862 41.961 -23.835 1.00 95.25 990 GLU A O 1
ATOM 7799 N N . TYR A 1 991 ? -11.578 40.362 -22.922 1.00 95.44 991 TYR A N 1
ATOM 7800 C CA . TYR A 1 991 ? -10.756 40.148 -24.113 1.00 95.44 991 TYR A CA 1
ATOM 7801 C C . TYR A 1 991 ? -11.603 39.763 -25.337 1.00 95.44 991 TYR A C 1
ATOM 7803 O O . TYR A 1 991 ? -11.388 40.304 -26.427 1.00 95.44 991 TYR A O 1
ATOM 7811 N N . PHE A 1 992 ? -12.618 38.908 -25.155 1.00 94.56 992 PHE A N 1
ATOM 7812 C CA . PHE A 1 992 ? -13.533 38.438 -26.203 1.00 94.56 992 PHE A CA 1
ATOM 7813 C C . PHE A 1 992 ? -14.806 39.291 -26.365 1.00 94.56 992 PHE A C 1
ATOM 7815 O O . PHE A 1 992 ? -15.840 38.789 -26.823 1.00 94.56 992 PHE A O 1
ATOM 7822 N N . ASN A 1 993 ? -14.716 40.594 -26.072 1.00 90.69 993 ASN A N 1
ATOM 7823 C CA . ASN A 1 993 ? -15.743 41.608 -26.347 1.00 90.69 993 ASN A CA 1
ATOM 7824 C C . ASN A 1 993 ? -17.096 41.325 -25.651 1.00 90.69 993 ASN A C 1
ATOM 7826 O O . ASN A 1 993 ? -18.160 41.453 -26.255 1.00 90.69 993 ASN A O 1
ATOM 7830 N N . GLY A 1 994 ? -17.065 40.912 -24.382 1.00 88.62 994 GLY A N 1
ATOM 7831 C CA . GLY A 1 994 ? -18.248 40.641 -23.558 1.00 88.62 994 GLY A CA 1
ATOM 7832 C C . GLY A 1 994 ? -18.797 39.214 -23.663 1.00 88.62 994 GLY A C 1
ATOM 7833 O O . GLY A 1 994 ? -19.803 38.899 -23.027 1.00 88.62 994 GLY A O 1
ATOM 7834 N N . ARG A 1 995 ? -18.163 38.332 -24.446 1.00 89.69 995 ARG A N 1
ATOM 7835 C CA . ARG A 1 995 ? -18.589 36.932 -24.584 1.00 89.69 995 ARG A CA 1
ATOM 7836 C C . ARG A 1 995 ? -18.034 36.082 -23.448 1.00 89.69 995 ARG A C 1
ATOM 7838 O O . ARG A 1 995 ? -16.834 35.833 -23.386 1.00 89.69 995 ARG A O 1
ATOM 7845 N N . ALA A 1 996 ? -18.925 35.610 -22.581 1.00 90.62 996 ALA A N 1
ATOM 7846 C CA . ALA A 1 996 ? -18.549 34.761 -21.460 1.00 90.62 996 ALA A CA 1
ATOM 7847 C C . ALA A 1 996 ? -18.042 33.380 -21.929 1.00 90.62 996 ALA A C 1
ATOM 7849 O O . ALA A 1 996 ? -18.636 32.779 -22.836 1.00 90.62 996 ALA A O 1
ATOM 7850 N N . PRO A 1 997 ? -16.977 32.849 -21.306 1.00 94.62 997 PRO A N 1
ATOM 7851 C CA . PRO A 1 997 ? -16.473 31.521 -21.609 1.00 94.62 997 PRO A CA 1
ATOM 7852 C C . PRO A 1 997 ? -17.440 30.416 -21.144 1.00 94.62 997 PRO A C 1
ATOM 7854 O O . PRO A 1 997 ? -18.233 30.565 -20.213 1.00 94.62 997 PRO A O 1
ATOM 7857 N N . LYS A 1 998 ? -17.364 29.269 -21.811 1.00 92.19 998 LYS A N 1
ATOM 7858 C CA . LYS A 1 998 ? -18.134 28.054 -21.564 1.00 92.19 998 LYS A CA 1
ATOM 7859 C C . LYS A 1 998 ? -17.510 27.281 -20.409 1.00 92.19 998 LYS A C 1
ATOM 7861 O O . LYS A 1 998 ? -16.358 26.850 -20.475 1.00 92.19 998 LYS A O 1
ATOM 7866 N N . LYS A 1 999 ? -18.289 27.104 -19.343 1.00 85.31 999 LYS A N 1
ATOM 7867 C CA . LYS A 1 999 ? -17.871 26.386 -18.137 1.00 85.31 999 LYS A CA 1
ATOM 7868 C C . LYS A 1 999 ? -18.210 24.908 -18.246 1.00 85.31 999 LYS A C 1
ATOM 7870 O O . LYS A 1 999 ? -19.352 24.550 -18.524 1.00 85.31 999 LYS A O 1
ATOM 7875 N N . ILE A 1 1000 ? -17.231 24.065 -17.946 1.00 85.50 1000 ILE A N 1
ATOM 7876 C CA . ILE A 1 1000 ? -17.446 22.642 -17.694 1.00 85.50 1000 ILE A CA 1
ATOM 7877 C C . ILE A 1 1000 ? -17.805 22.477 -16.211 1.00 85.50 1000 ILE A C 1
ATOM 7879 O O . ILE A 1 1000 ? -17.226 23.151 -15.362 1.00 85.50 1000 ILE A O 1
ATOM 7883 N N . LEU A 1 1001 ? -18.758 21.598 -15.882 1.00 78.88 1001 LEU A N 1
ATOM 7884 C CA . LEU A 1 1001 ? -19.234 21.409 -14.501 1.00 78.88 1001 LEU A CA 1
ATOM 7885 C C . LEU A 1 1001 ? -18.100 21.000 -13.536 1.00 78.88 1001 LEU A C 1
ATOM 7887 O O . LEU A 1 1001 ? -18.000 21.509 -12.419 1.00 78.88 1001 LEU A O 1
ATOM 7891 N N . HIS A 1 1002 ? -17.230 20.101 -14.003 1.00 88.62 1002 HIS A N 1
ATOM 7892 C CA . HIS A 1 1002 ? -16.051 19.607 -13.289 1.00 88.62 1002 HIS A CA 1
ATOM 7893 C C . HIS A 1 1002 ? -14.796 19.790 -14.165 1.00 88.62 1002 HIS A C 1
ATOM 7895 O O . HIS A 1 1002 ? -14.359 18.831 -14.812 1.00 88.62 1002 HIS A O 1
ATOM 7901 N N . PRO A 1 1003 ? -14.226 21.009 -14.243 1.00 89.56 1003 PRO A N 1
ATOM 7902 C CA . PRO A 1 1003 ? -13.084 21.306 -15.107 1.00 89.56 1003 PRO A CA 1
ATOM 7903 C C . PRO A 1 1003 ? -11.837 20.491 -14.734 1.00 89.56 1003 PRO A C 1
ATOM 7905 O O . PRO A 1 1003 ? -11.050 20.156 -15.610 1.00 89.56 1003 PRO A O 1
ATOM 7908 N N . GLU A 1 1004 ? -11.688 20.083 -13.472 1.00 87.00 1004 GLU A N 1
ATOM 7909 C CA . GLU A 1 1004 ? -10.613 19.193 -13.012 1.00 87.00 1004 GLU A CA 1
ATOM 7910 C C . GLU A 1 1004 ? -10.765 17.714 -13.428 1.00 87.00 1004 GLU A C 1
ATOM 7912 O O . GLU A 1 1004 ? -9.838 16.936 -13.244 1.00 87.00 1004 GLU A O 1
ATOM 7917 N N . GLN A 1 1005 ? -11.917 17.305 -13.974 1.00 93.38 1005 GLN A N 1
ATOM 7918 C CA . GLN A 1 1005 ? -12.175 15.923 -14.420 1.00 93.38 1005 GLN A CA 1
ATOM 7919 C C . GLN A 1 1005 ? -12.260 15.797 -15.946 1.00 93.38 1005 GLN A C 1
ATOM 7921 O O . GLN A 1 1005 ? -12.169 14.695 -16.489 1.00 93.38 1005 GLN A O 1
ATOM 7926 N N . CYS A 1 1006 ? -12.480 16.910 -16.651 1.00 93.50 1006 CYS A N 1
ATOM 7927 C CA . CYS A 1 1006 ? -12.831 16.905 -18.071 1.00 93.50 1006 CYS A CA 1
ATOM 7928 C C . CYS A 1 1006 ? -11.740 16.310 -18.971 1.00 93.50 1006 CYS A C 1
ATOM 7930 O O . CYS A 1 1006 ? -12.055 15.638 -19.951 1.00 93.50 1006 CYS A O 1
ATOM 7932 N N . VAL A 1 1007 ? -10.473 16.478 -18.592 1.00 95.69 1007 VAL A N 1
ATOM 7933 C CA . VAL A 1 1007 ? -9.312 15.948 -19.310 1.00 95.69 1007 VAL A CA 1
ATOM 7934 C C . VAL A 1 1007 ? -9.294 14.415 -19.258 1.00 95.69 1007 VAL A C 1
ATOM 7936 O O . VAL A 1 1007 ? -9.232 13.762 -20.302 1.00 95.69 1007 VAL A O 1
ATOM 7939 N N . ALA A 1 1008 ? -9.467 13.817 -18.072 1.00 96.75 1008 ALA A N 1
ATOM 7940 C CA . ALA A 1 1008 ? -9.552 12.360 -17.915 1.00 96.75 1008 ALA A CA 1
ATOM 7941 C C . ALA A 1 1008 ? -10.742 11.776 -18.694 1.00 96.75 1008 ALA A C 1
ATOM 7943 O O . ALA A 1 1008 ? -10.614 10.752 -19.372 1.00 96.75 1008 ALA A O 1
ATOM 7944 N N . LYS A 1 1009 ? -11.894 12.458 -18.647 1.00 96.88 1009 LYS A N 1
ATOM 7945 C CA . LYS A 1 1009 ? -13.091 12.062 -19.398 1.00 96.88 1009 LYS A CA 1
ATOM 7946 C C . LYS A 1 1009 ? -12.873 12.110 -20.910 1.00 96.88 1009 LYS A C 1
ATOM 7948 O O . LYS A 1 1009 ? -13.214 11.160 -21.613 1.00 96.88 1009 LYS A O 1
ATOM 7953 N N . GLY A 1 1010 ? -12.230 13.166 -21.401 1.00 96.00 1010 GLY A N 1
ATOM 7954 C CA . GLY A 1 1010 ? -11.817 13.291 -22.795 1.00 96.00 1010 GLY A CA 1
ATOM 7955 C C . GLY A 1 1010 ? -10.879 12.170 -23.235 1.00 96.00 1010 GLY A C 1
ATOM 7956 O O . GLY A 1 1010 ? -11.084 11.548 -24.274 1.00 96.00 1010 GLY A O 1
ATOM 7957 N N . ALA A 1 1011 ? -9.895 11.819 -22.407 1.00 97.75 1011 ALA A N 1
ATOM 7958 C CA . ALA A 1 1011 ? -9.018 10.685 -22.686 1.00 97.75 1011 ALA A CA 1
ATOM 7959 C C . ALA A 1 1011 ? -9.788 9.355 -22.775 1.00 97.75 1011 ALA A C 1
ATOM 7961 O O . ALA A 1 1011 ? -9.459 8.508 -23.607 1.00 97.75 1011 ALA A O 1
ATOM 7962 N N . ALA A 1 1012 ? -10.839 9.170 -21.971 1.00 97.25 1012 ALA A N 1
ATOM 7963 C CA . ALA A 1 1012 ? -11.673 7.970 -22.018 1.00 97.25 1012 ALA A CA 1
ATOM 7964 C C . ALA A 1 1012 ? -12.538 7.908 -23.288 1.00 97.25 1012 ALA A C 1
ATOM 7966 O O . ALA A 1 1012 ? -12.740 6.827 -23.843 1.00 97.25 1012 ALA A O 1
ATOM 7967 N N . LEU A 1 1013 ? -12.990 9.056 -23.798 1.00 95.88 1013 LEU A N 1
ATOM 7968 C CA . LEU A 1 1013 ? -13.655 9.153 -25.100 1.00 95.88 1013 LEU A CA 1
ATOM 7969 C C . LEU A 1 1013 ? -12.696 8.781 -26.239 1.00 95.88 1013 LEU A C 1
ATOM 7971 O O . LEU A 1 1013 ? -13.020 7.922 -27.058 1.00 95.88 1013 LEU A O 1
ATOM 7975 N N . GLN A 1 1014 ? -11.469 9.311 -26.231 1.00 95.88 1014 GLN A N 1
ATOM 7976 C CA . GLN A 1 1014 ? -10.434 8.918 -27.195 1.00 95.88 1014 GLN A CA 1
ATOM 7977 C C . GLN A 1 1014 ? -10.101 7.418 -27.100 1.00 95.88 1014 GLN A C 1
ATOM 7979 O O . GLN A 1 1014 ? -9.887 6.752 -28.118 1.00 95.88 1014 GLN A O 1
ATOM 7984 N N . ALA A 1 1015 ? -10.082 6.855 -25.889 1.00 95.12 1015 ALA A N 1
ATOM 7985 C CA . ALA A 1 1015 ? -9.912 5.422 -25.671 1.00 95.12 1015 ALA A CA 1
ATOM 7986 C C . ALA A 1 1015 ? -11.050 4.607 -26.307 1.00 95.12 1015 ALA A C 1
ATOM 7988 O O . ALA A 1 1015 ? -10.784 3.583 -26.941 1.00 95.12 1015 ALA A O 1
ATOM 7989 N N . ALA A 1 1016 ? -12.297 5.073 -26.198 1.00 93.19 1016 ALA A N 1
ATOM 7990 C CA . ALA A 1 1016 ? -13.458 4.449 -26.831 1.00 93.19 1016 ALA A CA 1
ATOM 7991 C C . ALA A 1 1016 ? -13.376 4.486 -28.367 1.00 93.19 1016 ALA A C 1
ATOM 7993 O O . ALA A 1 1016 ? -13.689 3.486 -29.020 1.00 93.19 1016 ALA A O 1
ATOM 7994 N N . MET A 1 1017 ? -12.895 5.594 -28.942 1.00 92.38 1017 MET A N 1
ATOM 7995 C CA . MET A 1 1017 ? -12.653 5.728 -30.385 1.00 92.38 1017 MET A CA 1
ATOM 7996 C C . MET A 1 1017 ? -11.618 4.706 -30.870 1.00 92.38 1017 MET A C 1
ATOM 7998 O O . MET A 1 1017 ? -11.899 3.898 -31.754 1.00 92.38 1017 MET A O 1
ATOM 8002 N N . LEU A 1 1018 ? -10.441 4.668 -30.234 1.00 91.12 1018 LEU A N 1
ATOM 8003 C CA . LEU A 1 1018 ? -9.343 3.764 -30.610 1.00 91.12 1018 LEU A CA 1
ATOM 8004 C C . LEU A 1 1018 ? -9.679 2.283 -30.394 1.00 91.12 1018 LEU A C 1
ATOM 8006 O O . LEU A 1 1018 ? -9.147 1.416 -31.087 1.00 91.12 1018 LEU A O 1
ATOM 8010 N N . SER A 1 1019 ? -10.581 1.995 -29.455 1.00 88.06 1019 SER A N 1
ATOM 8011 C CA . SER A 1 1019 ? -11.052 0.638 -29.158 1.00 88.06 1019 SER A CA 1
ATOM 8012 C C . SER A 1 1019 ? -12.227 0.193 -30.029 1.00 88.06 1019 SER A C 1
ATOM 8014 O O . SER A 1 1019 ? -12.711 -0.922 -29.839 1.00 88.06 1019 SER A O 1
ATOM 8016 N N . LYS A 1 1020 ? -12.679 1.033 -30.974 1.00 87.31 1020 LYS A N 1
ATOM 8017 C CA . LYS A 1 1020 ? -13.844 0.784 -31.839 1.00 87.31 1020 LYS A CA 1
ATOM 8018 C C . LYS A 1 1020 ? -15.104 0.445 -31.033 1.00 87.31 1020 LYS A C 1
ATOM 8020 O O . LYS A 1 1020 ? -15.749 -0.577 -31.265 1.00 87.31 1020 LYS A O 1
ATOM 8025 N N . SER A 1 1021 ? -15.414 1.286 -30.043 1.00 85.00 1021 SER A N 1
ATOM 8026 C CA . SER A 1 1021 ? -16.658 1.208 -29.270 1.00 85.00 1021 SER A CA 1
ATOM 8027 C C . SER A 1 1021 ? -17.883 1.078 -30.196 1.00 85.00 1021 SER A C 1
ATOM 8029 O O . SER A 1 1021 ? -17.926 1.758 -31.220 1.00 85.00 1021 SER A O 1
ATOM 8031 N N . PRO A 1 1022 ? -18.893 0.256 -29.847 1.00 82.69 1022 PRO A N 1
ATOM 8032 C CA . PRO A 1 1022 ? -20.113 0.112 -30.646 1.00 82.69 1022 PRO A CA 1
ATOM 8033 C C . PRO A 1 1022 ? -21.023 1.351 -30.608 1.00 82.69 1022 PRO A C 1
ATOM 8035 O O . PRO A 1 1022 ? -22.005 1.407 -31.344 1.00 82.69 1022 PRO A O 1
ATOM 8038 N N . ASP A 1 1023 ? -20.736 2.320 -29.737 1.00 86.94 1023 ASP A N 1
ATOM 8039 C CA . ASP A 1 1023 ? -21.483 3.571 -29.651 1.00 86.94 1023 ASP A CA 1
ATOM 8040 C C . ASP A 1 1023 ? -21.255 4.422 -30.912 1.00 86.94 1023 ASP A C 1
ATOM 8042 O O . ASP A 1 1023 ? -20.131 4.827 -31.202 1.00 86.94 1023 ASP A O 1
ATOM 8046 N N . GLN A 1 1024 ? -22.320 4.665 -31.680 1.00 84.50 1024 GLN A N 1
ATOM 8047 C CA . GLN A 1 1024 ? -22.231 5.359 -32.970 1.00 84.50 1024 GLN A CA 1
ATOM 8048 C C . GLN A 1 1024 ? -21.792 6.817 -32.816 1.00 84.50 1024 GLN A C 1
ATOM 8050 O O . GLN A 1 1024 ? -20.949 7.268 -33.587 1.00 84.50 1024 GLN A O 1
ATOM 8055 N N . LYS A 1 1025 ? -22.280 7.513 -31.779 1.00 87.44 1025 LYS A N 1
ATOM 8056 C CA . LYS A 1 1025 ? -21.991 8.933 -31.549 1.00 87.44 1025 LYS A CA 1
ATOM 8057 C C . LYS A 1 1025 ? -20.493 9.164 -31.397 1.00 87.44 1025 LYS A C 1
ATOM 8059 O O . LYS A 1 1025 ? -19.941 10.061 -32.016 1.00 87.44 1025 LYS A O 1
ATOM 8064 N N . ILE A 1 1026 ? -19.806 8.350 -30.592 1.00 88.31 1026 ILE A N 1
ATOM 8065 C CA . ILE A 1 1026 ? -18.362 8.539 -30.386 1.00 88.31 1026 ILE A CA 1
ATOM 8066 C C . ILE A 1 1026 ? -17.518 8.134 -31.608 1.00 88.31 1026 ILE A C 1
ATOM 8068 O O . ILE A 1 1026 ? -16.426 8.663 -31.792 1.00 88.31 1026 ILE A O 1
ATOM 8072 N N . GLN A 1 1027 ? -17.998 7.217 -32.458 1.00 88.12 1027 GLN A N 1
ATOM 8073 C CA . GLN A 1 1027 ? -17.271 6.811 -33.671 1.00 88.12 1027 GLN A CA 1
ATOM 8074 C C . GLN A 1 1027 ? -17.344 7.852 -34.802 1.00 88.12 1027 GLN A C 1
ATOM 8076 O O . GLN A 1 1027 ? -16.530 7.795 -35.724 1.00 88.12 1027 GLN A O 1
ATOM 8081 N N . GLU A 1 1028 ? -18.286 8.797 -34.743 1.00 87.06 1028 GLU A N 1
ATOM 8082 C CA . GLU A 1 1028 ? -18.409 9.892 -35.716 1.00 87.06 1028 GLU A CA 1
ATOM 8083 C C . GLU A 1 1028 ? -17.337 10.974 -35.524 1.00 87.06 1028 GLU A C 1
ATOM 8085 O O . GLU A 1 1028 ? -16.929 11.618 -36.496 1.00 87.06 1028 GLU A O 1
ATOM 8090 N N . PHE A 1 1029 ? -16.811 11.119 -34.302 1.00 88.31 1029 PHE A N 1
ATOM 8091 C CA . PHE A 1 1029 ? -15.759 12.086 -34.009 1.00 88.31 1029 PHE A CA 1
ATOM 8092 C C . PHE A 1 1029 ? -14.463 11.770 -34.760 1.00 88.31 1029 PHE A C 1
ATOM 8094 O O . PHE A 1 1029 ? -14.013 10.625 -34.848 1.00 88.31 1029 PHE A O 1
ATOM 8101 N N . LYS A 1 1030 ? -13.798 12.814 -35.257 1.00 89.06 1030 LYS A N 1
ATOM 8102 C CA . LYS A 1 1030 ? -12.430 12.730 -35.789 1.00 89.06 1030 LYS A CA 1
ATOM 8103 C C . LYS A 1 1030 ? -11.585 13.822 -35.175 1.00 89.06 1030 LYS A C 1
ATOM 8105 O O . LYS A 1 1030 ? -12.011 14.969 -35.126 1.00 89.06 1030 LYS A O 1
ATOM 8110 N N . ILE A 1 1031 ? -10.387 13.461 -34.727 1.00 89.88 1031 ILE A N 1
ATOM 8111 C CA . ILE A 1 1031 ? -9.505 14.375 -34.003 1.00 89.88 1031 ILE A CA 1
ATOM 8112 C C . ILE A 1 1031 ? -8.126 14.365 -34.644 1.00 89.88 1031 ILE A C 1
ATOM 8114 O O . ILE A 1 1031 ? -7.542 13.295 -34.842 1.00 89.88 1031 ILE A O 1
ATOM 8118 N N . SER A 1 1032 ? -7.598 15.551 -34.939 1.00 90.56 1032 SER A N 1
ATOM 8119 C CA . SER A 1 1032 ? -6.218 15.734 -35.392 1.00 90.56 1032 SER A CA 1
ATOM 8120 C C . SER A 1 1032 ? -5.465 16.701 -34.487 1.00 90.56 1032 SER A C 1
ATOM 8122 O O . SER A 1 1032 ? -5.987 17.754 -34.126 1.00 90.56 1032 SER A O 1
ATOM 8124 N N . GLU A 1 1033 ? -4.217 16.366 -34.172 1.00 92.38 1033 GLU A N 1
ATOM 8125 C CA . GLU A 1 1033 ? -3.318 17.187 -33.358 1.00 92.38 1033 GLU A CA 1
ATOM 8126 C C . GLU A 1 1033 ? -2.195 17.784 -34.206 1.00 92.38 1033 GLU A C 1
ATOM 8128 O O . GLU A 1 1033 ? -1.997 17.400 -35.361 1.00 92.38 1033 GLU A O 1
ATOM 8133 N N . VAL A 1 1034 ? -1.428 18.695 -33.607 1.00 92.81 1034 VAL A N 1
ATOM 8134 C CA . VAL A 1 1034 ? -0.305 19.382 -34.248 1.00 92.81 1034 VAL A CA 1
ATOM 8135 C C . VAL A 1 1034 ? 0.969 19.326 -33.400 1.00 92.81 1034 VAL A C 1
ATOM 8137 O O . VAL A 1 1034 ? 0.925 19.035 -32.204 1.00 92.81 1034 VAL A O 1
ATOM 8140 N N . THR A 1 1035 ? 2.123 19.605 -34.011 1.00 88.94 1035 THR A N 1
ATOM 8141 C CA . THR A 1 1035 ? 3.416 19.707 -33.319 1.00 88.94 1035 THR A CA 1
ATOM 8142 C C . THR A 1 1035 ? 3.473 20.906 -32.365 1.00 88.94 1035 THR A C 1
ATOM 8144 O O . THR A 1 1035 ? 3.061 22.013 -32.707 1.00 88.94 1035 THR A O 1
ATOM 8147 N N . ALA A 1 1036 ? 4.059 20.709 -31.179 1.00 84.88 1036 ALA A N 1
ATOM 8148 C CA . ALA A 1 1036 ? 4.185 21.741 -30.143 1.00 84.88 1036 ALA A CA 1
ATOM 8149 C C . ALA A 1 1036 ? 5.284 22.786 -30.421 1.00 84.88 1036 ALA A C 1
ATOM 8151 O O . ALA A 1 1036 ? 5.225 23.911 -29.921 1.00 84.88 1036 ALA A O 1
ATOM 8152 N N . ALA A 1 1037 ? 6.293 22.417 -31.212 1.00 87.31 1037 ALA A N 1
ATOM 8153 C CA . ALA A 1 1037 ? 7.425 23.255 -31.587 1.00 87.31 1037 ALA A CA 1
ATOM 8154 C C . ALA A 1 1037 ? 7.980 22.838 -32.956 1.00 87.31 1037 ALA A C 1
ATOM 8156 O O . ALA A 1 1037 ? 7.720 21.736 -33.452 1.00 87.31 1037 ALA A O 1
ATOM 8157 N N . SER A 1 1038 ? 8.759 23.729 -33.559 1.00 90.75 1038 SER A N 1
ATOM 8158 C CA . SER A 1 1038 ? 9.522 23.472 -34.772 1.00 90.75 1038 SER A CA 1
ATOM 8159 C C . SER A 1 1038 ? 10.657 22.471 -34.509 1.00 90.75 1038 SER A C 1
ATOM 8161 O O . SER A 1 1038 ? 11.339 22.538 -33.486 1.00 90.75 1038 SER A O 1
ATOM 8163 N N . LEU A 1 1039 ? 10.885 21.550 -35.449 1.00 89.81 1039 LEU A N 1
ATOM 8164 C CA . LEU A 1 1039 ? 11.944 20.538 -35.427 1.00 89.81 1039 LEU A CA 1
ATOM 8165 C C . LEU A 1 1039 ? 12.911 20.765 -36.584 1.00 89.81 1039 LEU A C 1
ATOM 8167 O O . LEU A 1 1039 ? 12.494 20.947 -37.731 1.00 89.81 1039 LEU A O 1
ATOM 8171 N N . GLY A 1 1040 ? 14.209 20.708 -36.301 1.00 90.12 1040 GLY A N 1
ATOM 8172 C CA . GLY A 1 1040 ? 15.227 21.050 -37.287 1.00 90.12 1040 GLY A CA 1
ATOM 8173 C C . GLY A 1 1040 ? 16.618 20.517 -36.979 1.00 90.12 1040 GLY A C 1
ATOM 8174 O O . GLY A 1 1040 ? 16.879 20.011 -35.891 1.00 90.12 1040 GLY A O 1
ATOM 8175 N N . PHE A 1 1041 ? 17.530 20.641 -37.940 1.00 87.50 1041 PHE A N 1
ATOM 8176 C CA . PHE A 1 1041 ? 18.936 20.269 -37.762 1.00 87.50 1041 PHE A CA 1
ATOM 8177 C C . PHE A 1 1041 ? 19.818 21.505 -37.606 1.00 87.50 1041 PHE A C 1
ATOM 8179 O O . PHE A 1 1041 ? 19.619 22.506 -38.294 1.00 87.50 1041 PHE A O 1
ATOM 8186 N N . GLY A 1 1042 ? 20.817 21.420 -36.730 1.00 82.88 1042 GLY A N 1
ATOM 8187 C CA . GLY A 1 1042 ? 21.868 22.431 -36.653 1.00 82.88 1042 GLY A CA 1
ATOM 8188 C C . GLY A 1 1042 ? 22.890 22.258 -37.769 1.00 82.88 1042 GLY A C 1
ATOM 8189 O O . GLY A 1 1042 ? 23.370 21.143 -37.986 1.00 82.88 1042 GLY A O 1
ATOM 8190 N N . ASP A 1 1043 ? 23.239 23.346 -38.450 1.00 77.69 1043 ASP A N 1
ATOM 8191 C CA . ASP A 1 1043 ? 24.331 23.362 -39.427 1.00 77.69 1043 ASP A CA 1
ATOM 8192 C C . ASP A 1 1043 ? 25.688 23.747 -38.804 1.00 77.69 1043 ASP A C 1
ATOM 8194 O O . ASP A 1 1043 ? 25.843 23.929 -37.592 1.00 77.69 1043 ASP A O 1
ATOM 8198 N N . VAL A 1 1044 ? 26.711 23.869 -39.655 1.00 71.56 1044 VAL A N 1
ATOM 8199 C CA . VAL A 1 1044 ? 28.084 24.228 -39.264 1.00 71.56 1044 VAL A CA 1
ATOM 8200 C C . VAL A 1 1044 ? 28.207 25.633 -38.663 1.00 71.56 1044 VAL A C 1
ATOM 8202 O O . VAL A 1 1044 ? 29.182 25.928 -37.962 1.00 71.56 1044 VAL A O 1
ATOM 8205 N N . SER A 1 1045 ? 27.220 26.500 -38.888 1.00 69.69 1045 SER A N 1
ATOM 8206 C CA . SER A 1 1045 ? 27.147 27.859 -38.355 1.00 69.69 1045 SER A CA 1
ATOM 8207 C C . SER A 1 1045 ? 26.425 27.945 -37.005 1.00 69.69 1045 SER A C 1
ATOM 8209 O O . SER A 1 1045 ? 26.401 29.014 -36.409 1.00 69.69 1045 SER A O 1
ATOM 8211 N N . ASP A 1 1046 ? 26.002 26.811 -36.424 1.00 74.62 1046 ASP A N 1
ATOM 8212 C CA . ASP A 1 1046 ? 25.112 26.755 -35.247 1.00 74.62 1046 ASP A CA 1
ATOM 8213 C C . ASP A 1 1046 ? 23.720 27.369 -35.538 1.00 74.62 1046 ASP A C 1
ATOM 8215 O O . ASP A 1 1046 ? 23.009 27.746 -34.605 1.00 74.62 1046 ASP A O 1
ATOM 8219 N N . LYS A 1 1047 ? 23.305 27.458 -36.811 1.00 82.44 1047 LYS A N 1
ATOM 8220 C CA . LYS A 1 1047 ? 21.955 27.885 -37.195 1.00 82.44 1047 LYS A CA 1
ATOM 8221 C C . LYS A 1 1047 ? 21.011 26.685 -37.271 1.00 82.44 1047 LYS A C 1
ATOM 8223 O O . LYS A 1 1047 ? 21.378 25.606 -37.742 1.00 82.44 1047 LYS A O 1
ATOM 8228 N N . MET A 1 1048 ? 19.790 26.866 -36.767 1.00 86.00 1048 MET A N 1
ATOM 8229 C CA . MET A 1 1048 ? 18.728 25.867 -36.847 1.00 86.00 1048 MET A CA 1
ATOM 8230 C C . MET A 1 1048 ? 18.049 25.926 -38.217 1.00 86.00 1048 MET A C 1
ATOM 8232 O O . MET A 1 1048 ? 17.445 26.932 -38.581 1.00 86.00 1048 MET A O 1
ATOM 8236 N N . ASN A 1 1049 ? 18.099 24.818 -38.951 1.00 86.12 1049 ASN A N 1
ATOM 8237 C CA . ASN A 1 1049 ? 17.345 24.621 -40.184 1.00 86.12 1049 ASN A CA 1
ATOM 8238 C C . ASN A 1 1049 ? 16.047 23.886 -39.856 1.00 86.12 1049 ASN A C 1
ATOM 8240 O O . ASN A 1 1049 ? 16.063 22.673 -39.628 1.00 86.12 1049 ASN A O 1
ATOM 8244 N N . ILE A 1 1050 ? 14.942 24.631 -39.781 1.00 89.25 1050 ILE A N 1
ATOM 8245 C CA . ILE A 1 1050 ? 13.608 24.095 -39.484 1.00 89.25 1050 ILE A CA 1
ATOM 8246 C C . ILE A 1 1050 ? 13.141 23.219 -40.648 1.00 89.25 1050 ILE A C 1
ATOM 8248 O O . ILE A 1 1050 ? 13.113 23.664 -41.793 1.00 89.25 1050 ILE A O 1
ATOM 8252 N N . ILE A 1 1051 ? 12.760 21.982 -40.336 1.00 91.25 1051 ILE A N 1
ATOM 8253 C CA . ILE A 1 1051 ? 12.277 20.983 -41.295 1.00 91.25 1051 ILE A CA 1
ATOM 8254 C C . ILE A 1 1051 ? 10.775 20.750 -41.111 1.00 91.25 1051 ILE A C 1
ATOM 8256 O O . ILE A 1 1051 ? 10.027 20.807 -42.077 1.00 91.25 1051 ILE A O 1
ATOM 8260 N N . ILE A 1 1052 ? 10.324 20.543 -39.871 1.00 91.12 1052 ILE A N 1
ATOM 8261 C CA . ILE A 1 1052 ? 8.898 20.489 -39.518 1.00 91.12 1052 ILE A CA 1
ATOM 8262 C C . ILE A 1 1052 ? 8.603 21.725 -38.676 1.00 91.12 1052 ILE A C 1
ATOM 8264 O O . ILE A 1 1052 ? 9.259 21.935 -37.660 1.00 91.12 1052 ILE A O 1
ATOM 8268 N N . LYS A 1 1053 ? 7.647 22.558 -39.087 1.00 91.56 1053 LYS A N 1
ATOM 8269 C CA . LYS A 1 1053 ? 7.294 23.784 -38.353 1.00 91.56 1053 LYS A CA 1
ATOM 8270 C C . LYS A 1 1053 ? 6.418 23.464 -37.139 1.00 91.56 1053 LYS A C 1
ATOM 8272 O O . LYS A 1 1053 ? 5.725 22.443 -37.130 1.00 91.56 1053 LYS A O 1
ATOM 8277 N N . LYS A 1 1054 ? 6.409 24.345 -36.137 1.00 89.19 1054 LYS A N 1
ATOM 8278 C CA . LYS A 1 1054 ? 5.385 24.350 -35.082 1.00 89.19 1054 LYS A CA 1
ATOM 8279 C C . LYS A 1 1054 ? 3.986 24.342 -35.711 1.00 89.19 1054 LYS A C 1
ATOM 8281 O O . LYS A 1 1054 ? 3.791 24.918 -36.780 1.00 89.19 1054 LYS A O 1
ATOM 8286 N N . ASN A 1 1055 ? 3.033 23.703 -35.039 1.00 90.81 1055 ASN A N 1
ATOM 8287 C CA . ASN A 1 1055 ? 1.644 23.565 -35.469 1.00 90.81 1055 ASN A CA 1
ATOM 8288 C C . ASN A 1 1055 ? 1.442 22.752 -36.768 1.00 90.81 1055 ASN A C 1
ATOM 8290 O O . ASN A 1 1055 ? 0.399 22.845 -37.410 1.00 90.81 1055 ASN A O 1
ATOM 8294 N N . THR A 1 1056 ? 2.408 21.916 -37.159 1.00 92.81 1056 THR A N 1
ATOM 8295 C CA . THR A 1 1056 ? 2.222 20.983 -38.284 1.00 92.81 1056 THR A CA 1
ATOM 8296 C C . THR A 1 1056 ? 1.336 19.814 -37.838 1.00 92.81 1056 THR A C 1
ATOM 8298 O O . THR A 1 1056 ? 1.639 19.231 -36.795 1.00 92.81 1056 THR A O 1
ATOM 8301 N N . PRO A 1 1057 ? 0.291 19.421 -38.594 1.00 92.81 1057 PRO A N 1
ATOM 8302 C CA . PRO A 1 1057 ? -0.537 18.260 -38.262 1.00 92.81 1057 PRO A CA 1
ATOM 8303 C C . PRO A 1 1057 ? 0.282 16.976 -38.090 1.00 92.81 1057 PRO A C 1
ATOM 8305 O O . PRO A 1 1057 ? 1.162 16.692 -38.903 1.00 92.81 1057 PRO A O 1
ATOM 8308 N N . ILE A 1 1058 ? -0.008 16.194 -37.048 1.00 89.69 1058 ILE A N 1
ATOM 8309 C CA . ILE A 1 1058 ? 0.650 14.905 -36.787 1.00 89.69 1058 ILE A CA 1
ATOM 8310 C C . ILE A 1 1058 ? -0.274 13.724 -37.136 1.00 89.69 1058 ILE A C 1
ATOM 8312 O O . ILE A 1 1058 ? -1.472 13.776 -36.851 1.00 89.69 1058 ILE A O 1
ATOM 8316 N N . PRO A 1 1059 ? 0.256 12.633 -37.727 1.00 92.62 1059 PRO A N 1
ATOM 8317 C CA . PRO A 1 1059 ? 1.673 12.355 -37.973 1.00 92.62 1059 PRO A CA 1
ATOM 8318 C C . PRO A 1 1059 ? 2.255 13.169 -39.143 1.00 92.62 1059 PRO A C 1
ATOM 8320 O O . PRO A 1 1059 ? 1.585 13.389 -40.145 1.00 92.62 1059 PRO A O 1
ATOM 8323 N N . ALA A 1 1060 ? 3.527 13.555 -39.034 1.00 89.94 1060 ALA A N 1
ATOM 8324 C CA . ALA A 1 1060 ? 4.249 14.339 -40.040 1.00 89.94 1060 ALA A CA 1
ATOM 8325 C C . ALA A 1 1060 ? 5.530 13.617 -40.478 1.00 89.94 1060 ALA A C 1
ATOM 8327 O O . ALA A 1 1060 ? 6.181 12.938 -39.680 1.00 89.94 1060 ALA A O 1
ATOM 8328 N N . THR A 1 1061 ? 5.915 13.732 -41.749 1.00 91.06 1061 THR A N 1
ATOM 8329 C CA . THR A 1 1061 ? 7.184 13.193 -42.262 1.00 91.06 1061 THR A CA 1
ATOM 8330 C C . THR A 1 1061 ? 7.776 14.153 -43.274 1.00 91.06 1061 THR A C 1
ATOM 8332 O O . THR A 1 1061 ? 7.159 14.410 -44.297 1.00 91.06 1061 THR A O 1
ATOM 8335 N N . GLU A 1 1062 ? 8.988 14.626 -43.009 1.00 91.75 1062 GLU A N 1
ATOM 8336 C CA . GLU A 1 1062 ? 9.699 15.575 -43.864 1.00 91.75 1062 GLU A CA 1
ATOM 8337 C C . GLU A 1 1062 ? 11.166 15.168 -44.019 1.00 91.75 1062 GLU A C 1
ATOM 8339 O O . GLU A 1 1062 ? 11.736 14.487 -43.161 1.00 91.75 1062 GLU A O 1
ATOM 8344 N N . ALA A 1 1063 ? 11.796 15.565 -45.124 1.00 85.25 1063 ALA A N 1
ATOM 8345 C CA . ALA A 1 1063 ? 13.176 15.199 -45.430 1.00 85.25 1063 ALA A CA 1
ATOM 8346 C C . ALA A 1 1063 ? 14.045 16.417 -45.747 1.00 85.25 1063 ALA A C 1
ATOM 8348 O O . ALA A 1 1063 ? 13.640 17.317 -46.474 1.00 85.25 1063 ALA A O 1
ATOM 8349 N N . ALA A 1 1064 ? 15.283 16.391 -45.265 1.00 83.19 1064 ALA A N 1
ATOM 8350 C CA . ALA A 1 1064 ? 16.307 17.390 -45.531 1.00 83.19 1064 ALA A CA 1
ATOM 8351 C C . ALA A 1 1064 ? 17.543 16.729 -46.144 1.00 83.19 1064 ALA A C 1
ATOM 8353 O O . ALA A 1 1064 ? 17.886 15.598 -45.795 1.00 83.19 1064 ALA A O 1
ATOM 8354 N N . THR A 1 1065 ? 18.228 17.429 -47.047 1.00 83.19 1065 THR A N 1
ATOM 8355 C CA . THR A 1 1065 ? 19.470 16.933 -47.652 1.00 83.19 1065 THR A CA 1
ATOM 8356 C C . THR A 1 1065 ? 20.652 17.769 -47.189 1.00 83.19 1065 THR A C 1
ATOM 8358 O O . THR A 1 1065 ? 20.701 18.970 -47.431 1.00 83.19 1065 THR A O 1
ATOM 8361 N N . PHE A 1 1066 ? 21.628 17.112 -46.573 1.00 81.69 1066 PHE A N 1
ATOM 8362 C CA . PHE A 1 1066 ? 22.892 17.702 -46.139 1.00 81.69 1066 PHE A CA 1
ATOM 8363 C C . PHE A 1 1066 ? 24.030 17.266 -47.058 1.00 81.69 1066 PHE A C 1
ATOM 8365 O O . PHE A 1 1066 ? 23.908 16.285 -47.794 1.00 81.69 1066 PHE A O 1
ATOM 8372 N N . ALA A 1 1067 ? 25.153 17.980 -47.018 1.00 79.69 1067 ALA A N 1
ATOM 8373 C CA . ALA A 1 1067 ? 26.355 17.606 -47.751 1.00 79.69 1067 ALA A CA 1
ATOM 8374 C C . ALA A 1 1067 ? 27.595 17.661 -46.854 1.00 79.69 1067 ALA A C 1
ATOM 8376 O O . ALA A 1 1067 ? 27.631 18.431 -45.896 1.00 79.69 1067 ALA A O 1
ATOM 8377 N N . THR A 1 1068 ? 28.617 16.863 -47.170 1.00 77.75 1068 THR A N 1
ATOM 8378 C CA . THR A 1 1068 ? 29.921 16.971 -46.499 1.00 77.75 1068 THR A CA 1
ATOM 8379 C C . THR A 1 1068 ? 30.536 18.347 -46.741 1.00 77.75 1068 THR A C 1
ATOM 8381 O O . THR A 1 1068 ? 30.434 18.899 -47.834 1.00 77.75 1068 THR A O 1
ATOM 8384 N N . VAL A 1 1069 ? 31.181 18.907 -45.721 1.00 70.75 1069 VAL A N 1
ATOM 8385 C CA . VAL A 1 1069 ? 31.790 20.250 -45.770 1.00 70.75 1069 VAL A CA 1
ATOM 8386 C C . VAL A 1 1069 ? 33.315 20.192 -45.836 1.00 70.75 1069 VAL A C 1
ATOM 8388 O O . VAL A 1 1069 ? 33.942 21.147 -46.281 1.00 70.75 1069 VAL A O 1
ATOM 8391 N N . TYR A 1 1070 ? 33.910 19.055 -45.462 1.00 72.88 1070 TYR A N 1
ATOM 8392 C CA . TYR A 1 1070 ? 35.354 18.828 -45.520 1.00 72.88 1070 TYR A CA 1
ATOM 8393 C C . TYR A 1 1070 ? 35.729 17.791 -46.579 1.00 72.88 1070 TYR A C 1
ATOM 8395 O O . TYR A 1 1070 ? 34.932 16.923 -46.948 1.00 72.88 1070 TYR A O 1
ATOM 8403 N N . ASN A 1 1071 ? 36.976 17.868 -47.048 1.00 69.12 1071 ASN A N 1
ATOM 8404 C CA . ASN A 1 1071 ? 37.528 16.891 -47.976 1.00 69.12 1071 ASN A CA 1
ATOM 8405 C C . ASN A 1 1071 ? 37.547 15.486 -47.360 1.00 69.12 1071 ASN A C 1
ATOM 8407 O O . ASN A 1 1071 ? 37.985 15.326 -46.221 1.00 69.12 1071 ASN A O 1
ATOM 8411 N N . ASN A 1 1072 ? 37.122 14.478 -48.132 1.00 69.56 1072 ASN A N 1
ATOM 8412 C CA . ASN A 1 1072 ? 37.178 13.063 -47.760 1.00 69.56 1072 ASN A CA 1
ATOM 8413 C C . ASN A 1 1072 ? 36.578 12.795 -46.372 1.00 69.56 1072 ASN A C 1
ATOM 8415 O O . ASN A 1 1072 ? 37.005 11.893 -45.650 1.00 69.56 1072 ASN A O 1
ATOM 8419 N N . GLN A 1 1073 ? 35.587 13.608 -45.995 1.00 75.50 1073 GLN A N 1
ATOM 8420 C CA . GLN A 1 1073 ? 34.923 13.538 -44.708 1.00 75.50 1073 GLN A CA 1
ATOM 8421 C C . GLN A 1 1073 ? 34.237 12.177 -44.572 1.00 75.50 1073 GLN A C 1
ATOM 8423 O O . GLN A 1 1073 ? 33.195 11.935 -45.167 1.00 75.50 1073 GLN A O 1
ATOM 8428 N N . SER A 1 1074 ? 34.823 11.293 -43.765 1.00 74.88 1074 SER A N 1
ATOM 8429 C CA . SER A 1 1074 ? 34.345 9.920 -43.562 1.00 74.88 1074 SER A CA 1
ATOM 8430 C C . SER A 1 1074 ? 33.237 9.808 -42.512 1.00 74.88 1074 SER A C 1
ATOM 8432 O O . SER A 1 1074 ? 32.646 8.739 -42.341 1.00 74.88 1074 SER A O 1
ATOM 8434 N N . ALA A 1 1075 ? 32.947 10.897 -41.794 1.00 77.44 1075 ALA A N 1
ATOM 8435 C CA . ALA A 1 1075 ? 31.868 10.964 -40.822 1.00 77.44 1075 ALA A CA 1
ATOM 8436 C C . ALA A 1 1075 ? 31.268 12.374 -40.701 1.00 77.44 1075 ALA A C 1
ATOM 8438 O O . ALA A 1 1075 ? 31.979 13.376 -40.764 1.00 77.44 1075 ALA A O 1
ATOM 8439 N N . MET A 1 1076 ? 29.964 12.455 -40.457 1.00 77.69 1076 MET A N 1
ATOM 8440 C CA . MET A 1 1076 ? 29.225 13.694 -40.207 1.00 77.69 1076 MET A CA 1
ATOM 8441 C C . MET A 1 1076 ? 28.436 13.572 -38.908 1.00 77.69 1076 MET A C 1
ATOM 8443 O O . MET A 1 1076 ? 27.922 12.507 -38.581 1.00 77.69 1076 MET A O 1
ATOM 8447 N N . VAL A 1 1077 ? 28.343 14.663 -38.155 1.00 76.56 1077 VAL A N 1
ATOM 8448 C CA . VAL A 1 1077 ? 27.540 14.728 -36.934 1.00 76.56 1077 VAL A CA 1
ATOM 8449 C C . VAL A 1 1077 ? 26.349 15.634 -37.204 1.00 76.56 1077 VAL A C 1
ATOM 8451 O O . VAL A 1 1077 ? 26.535 16.823 -37.436 1.00 76.56 1077 VAL A O 1
ATOM 8454 N N . LEU A 1 1078 ? 25.143 15.076 -37.165 1.00 79.56 1078 LEU A N 1
ATOM 8455 C CA . LEU A 1 1078 ? 23.898 15.834 -37.232 1.00 79.56 1078 LEU A CA 1
ATOM 8456 C C . LEU A 1 1078 ? 23.318 15.967 -35.831 1.00 79.56 1078 LEU A C 1
ATOM 8458 O O . LEU A 1 1078 ? 23.178 14.977 -35.115 1.00 79.56 1078 LEU A O 1
ATOM 8462 N N . LYS A 1 1079 ? 22.962 17.186 -35.439 1.00 80.81 1079 LYS A N 1
ATOM 8463 C CA . LYS A 1 1079 ? 22.263 17.451 -34.181 1.00 80.81 1079 LYS A CA 1
ATOM 8464 C C . LYS A 1 1079 ? 20.857 17.920 -34.493 1.00 80.81 1079 LYS A C 1
ATOM 8466 O O . LYS A 1 1079 ? 20.696 18.837 -35.296 1.00 80.81 1079 LYS A O 1
ATOM 8471 N N . ILE A 1 1080 ? 19.871 17.273 -33.888 1.00 85.62 1080 ILE A N 1
ATOM 8472 C CA . ILE A 1 1080 ? 18.468 17.649 -34.026 1.00 85.62 1080 ILE A CA 1
ATOM 8473 C C . ILE A 1 1080 ? 18.048 18.523 -32.849 1.00 85.62 1080 ILE A C 1
ATOM 8475 O O . ILE A 1 1080 ? 18.410 18.256 -31.700 1.00 85.62 1080 ILE A O 1
ATOM 8479 N N . TYR A 1 1081 ? 17.287 19.563 -33.156 1.00 84.50 1081 TYR A N 1
ATOM 8480 C CA . TYR A 1 1081 ? 16.827 20.568 -32.219 1.00 84.50 1081 TYR A CA 1
ATOM 8481 C C . TYR A 1 1081 ? 15.314 20.743 -32.304 1.00 84.50 1081 TYR A C 1
ATOM 8483 O O . TYR A 1 1081 ? 14.710 20.528 -33.357 1.00 84.50 1081 TYR A O 1
ATOM 8491 N N . GLU A 1 1082 ? 14.737 21.163 -31.187 1.00 84.25 1082 GLU A N 1
ATOM 8492 C CA . GLU A 1 1082 ? 13.344 21.560 -31.027 1.00 84.25 1082 GLU A CA 1
ATOM 8493 C C . GLU A 1 1082 ? 13.286 22.976 -30.446 1.00 84.25 1082 GLU A C 1
ATOM 8495 O O . GLU A 1 1082 ? 13.921 23.262 -29.424 1.00 84.25 1082 GLU A O 1
ATOM 8500 N N . GLY A 1 1083 ? 12.555 23.870 -31.109 1.00 84.88 1083 GLY A N 1
ATOM 8501 C CA . GLY A 1 1083 ? 12.411 25.268 -30.705 1.00 84.88 1083 GLY A CA 1
ATOM 8502 C C . GLY A 1 1083 ? 12.326 26.241 -31.880 1.00 84.88 1083 GLY A C 1
ATOM 8503 O O . GLY A 1 1083 ? 12.504 25.867 -33.035 1.00 84.88 1083 GLY A O 1
ATOM 8504 N N . GLU A 1 1084 ? 12.047 27.507 -31.564 1.00 84.31 1084 GLU A N 1
ATOM 8505 C CA . GLU A 1 1084 ? 11.772 28.559 -32.556 1.00 84.31 1084 GLU A CA 1
ATOM 8506 C C . GLU A 1 1084 ? 12.955 29.518 -32.785 1.00 84.31 1084 GLU A C 1
ATOM 8508 O O . GLU A 1 1084 ? 12.819 30.494 -33.519 1.00 84.31 1084 GLU A O 1
ATOM 8513 N N . ARG A 1 1085 ? 14.107 29.302 -32.132 1.00 82.75 1085 ARG A N 1
ATOM 8514 C CA . ARG A 1 1085 ? 15.250 30.231 -32.204 1.00 82.75 1085 ARG A CA 1
ATOM 8515 C C . ARG A 1 1085 ? 16.154 29.926 -33.387 1.00 82.75 1085 ARG A C 1
ATOM 8517 O O . ARG A 1 1085 ? 16.356 28.769 -33.744 1.00 82.75 1085 ARG A O 1
ATOM 8524 N N . THR A 1 1086 ? 16.785 30.955 -33.942 1.00 81.62 1086 THR A N 1
ATOM 8525 C CA . THR A 1 1086 ? 17.763 30.761 -35.024 1.00 81.62 1086 THR A CA 1
ATOM 8526 C C . THR A 1 1086 ? 19.066 30.129 -34.515 1.00 81.62 1086 THR A C 1
ATOM 8528 O O . THR A 1 1086 ? 19.616 29.250 -35.176 1.00 81.62 1086 THR A O 1
ATOM 8531 N N . ASP A 1 1087 ? 19.554 30.537 -33.336 1.00 80.00 1087 ASP A N 1
ATOM 8532 C CA . ASP A 1 1087 ? 20.748 29.966 -32.683 1.00 80.00 1087 ASP A CA 1
ATOM 8533 C C . ASP A 1 1087 ? 20.400 28.631 -32.011 1.00 80.00 1087 ASP A C 1
ATOM 8535 O O . ASP A 1 1087 ? 19.644 28.593 -31.037 1.00 80.00 1087 ASP A O 1
ATOM 8539 N N . VAL A 1 1088 ? 20.989 27.525 -32.481 1.00 80.56 1088 VAL A N 1
ATOM 8540 C CA . VAL A 1 1088 ? 20.717 26.181 -31.940 1.00 80.56 1088 VAL A CA 1
ATOM 8541 C C . VAL A 1 1088 ? 21.057 26.044 -30.457 1.00 80.56 1088 VAL A C 1
ATOM 8543 O O . VAL A 1 1088 ? 20.533 25.152 -29.795 1.00 80.56 1088 VAL A O 1
ATOM 8546 N N . LYS A 1 1089 ? 21.914 26.913 -29.904 1.00 78.69 1089 LYS A N 1
ATOM 8547 C CA . LYS A 1 1089 ? 22.234 26.919 -28.465 1.00 78.69 1089 LYS A CA 1
ATOM 8548 C C . LYS A 1 1089 ? 21.074 27.411 -27.607 1.00 78.69 1089 LYS A C 1
ATOM 8550 O O . LYS A 1 1089 ? 21.048 27.116 -26.418 1.00 78.69 1089 LYS A O 1
ATOM 8555 N N . LYS A 1 1090 ? 20.135 28.148 -28.203 1.00 77.69 1090 LYS A N 1
ATOM 8556 C CA . LYS A 1 1090 ? 18.912 28.629 -27.552 1.00 77.69 1090 LYS A CA 1
ATOM 8557 C C . LYS A 1 1090 ? 17.717 27.688 -27.766 1.00 77.69 1090 LYS A C 1
ATOM 8559 O O . LYS A 1 1090 ? 16.628 27.981 -27.279 1.00 77.69 1090 LYS A O 1
ATOM 8564 N N . ASN A 1 1091 ? 17.917 26.567 -28.463 1.00 79.50 1091 ASN A N 1
ATOM 8565 C CA . ASN A 1 1091 ? 16.915 25.523 -28.677 1.00 79.50 1091 ASN A CA 1
ATOM 8566 C C . ASN A 1 1091 ? 17.255 24.250 -27.895 1.00 79.50 1091 ASN A C 1
ATOM 8568 O O . ASN A 1 1091 ? 18.392 24.031 -27.472 1.00 79.50 1091 ASN A O 1
ATOM 8572 N N . VAL A 1 1092 ? 16.267 23.372 -27.732 1.00 77.88 1092 VAL A N 1
ATOM 8573 C CA . VAL A 1 1092 ? 16.438 22.090 -27.044 1.00 77.88 1092 VAL A CA 1
ATOM 8574 C C . VAL A 1 1092 ? 17.103 21.100 -27.995 1.00 77.88 1092 VAL A C 1
ATOM 8576 O O . VAL A 1 1092 ? 16.550 20.770 -29.037 1.00 77.88 1092 VAL A O 1
ATOM 8579 N N . CYS A 1 1093 ? 18.291 20.601 -27.651 1.00 79.19 1093 CYS A N 1
ATOM 8580 C CA . CYS A 1 1093 ? 18.959 19.549 -28.421 1.00 79.19 1093 CYS A CA 1
ATOM 8581 C C . CYS A 1 1093 ? 18.346 18.182 -28.084 1.00 79.19 1093 CYS A C 1
ATOM 8583 O O . CYS A 1 1093 ? 18.529 17.682 -26.974 1.00 79.19 1093 CYS A O 1
ATOM 8585 N N . LEU A 1 1094 ? 17.653 17.561 -29.039 1.00 75.12 1094 LEU A N 1
ATOM 8586 C CA . LEU A 1 1094 ? 16.971 16.276 -28.839 1.00 75.12 1094 LEU A CA 1
ATOM 8587 C C . LEU A 1 1094 ? 17.883 15.063 -29.049 1.00 75.12 1094 LEU A C 1
ATOM 8589 O O . LEU A 1 1094 ? 17.585 13.964 -28.583 1.00 75.12 1094 LEU A O 1
ATOM 8593 N N . GLY A 1 1095 ? 18.991 15.234 -29.766 1.00 69.75 1095 GLY A N 1
ATOM 8594 C CA . GLY A 1 1095 ? 19.896 14.130 -30.044 1.00 69.75 1095 GLY A CA 1
ATOM 8595 C C . GLY A 1 1095 ? 21.029 14.503 -30.980 1.00 69.75 1095 GLY A C 1
ATOM 8596 O O . GLY A 1 1095 ? 20.918 15.398 -31.817 1.00 69.75 1095 GLY A O 1
ATOM 8597 N N . THR A 1 1096 ? 22.137 13.784 -30.830 1.00 72.94 1096 THR A N 1
ATOM 8598 C CA . THR A 1 1096 ? 23.281 13.857 -31.736 1.00 72.94 1096 THR A CA 1
ATOM 8599 C C . THR A 1 1096 ? 23.429 12.522 -32.449 1.00 72.94 1096 THR A C 1
ATOM 8601 O O . THR A 1 1096 ? 23.563 11.483 -31.803 1.00 72.94 1096 THR A O 1
ATOM 8604 N N . PHE A 1 1097 ? 23.431 12.565 -33.776 1.00 72.31 1097 PHE A N 1
ATOM 8605 C CA . PHE A 1 1097 ? 23.585 11.422 -34.657 1.00 72.31 1097 PHE A CA 1
ATOM 8606 C C . PHE A 1 1097 ? 24.929 11.522 -35.365 1.00 72.31 1097 PHE A C 1
ATOM 8608 O O . PHE A 1 1097 ? 25.144 12.405 -36.196 1.00 72.31 1097 PHE A O 1
ATOM 8615 N N . LYS A 1 1098 ? 25.853 10.618 -35.035 1.00 73.00 1098 LYS A N 1
ATOM 8616 C CA . LYS A 1 1098 ? 27.086 10.464 -35.808 1.00 73.00 1098 LYS A CA 1
ATOM 8617 C C . LYS A 1 1098 ? 26.838 9.465 -36.927 1.00 73.00 1098 LYS A C 1
ATOM 8619 O O . LYS A 1 1098 ? 26.515 8.315 -36.661 1.00 73.00 1098 LYS A O 1
ATOM 8624 N N . ILE A 1 1099 ? 27.019 9.925 -38.151 1.00 74.00 1099 ILE A N 1
ATOM 8625 C CA . ILE A 1 1099 ? 26.977 9.146 -39.377 1.00 74.00 1099 ILE A CA 1
ATOM 8626 C C . ILE A 1 1099 ? 28.427 8.856 -39.757 1.00 74.00 1099 ILE A C 1
ATOM 8628 O O . ILE A 1 1099 ? 29.203 9.791 -39.934 1.00 74.00 1099 ILE A O 1
ATOM 8632 N N . THR A 1 1100 ? 28.819 7.589 -39.835 1.00 73.88 1100 THR A N 1
ATOM 8633 C CA . THR A 1 1100 ? 30.181 7.153 -40.192 1.00 73.88 1100 THR A CA 1
ATOM 8634 C C . THR A 1 1100 ? 30.187 6.411 -41.524 1.00 73.88 1100 THR A C 1
ATOM 8636 O O . THR A 1 1100 ? 29.131 6.058 -42.038 1.00 73.88 1100 THR A O 1
ATOM 8639 N N . ASN A 1 1101 ? 31.378 6.152 -42.069 1.00 72.06 1101 ASN A N 1
ATOM 8640 C CA . ASN A 1 1101 ? 31.585 5.445 -43.338 1.00 72.06 1101 ASN A CA 1
ATOM 8641 C C . ASN A 1 1101 ? 30.991 6.165 -44.558 1.00 72.06 1101 ASN A C 1
ATOM 8643 O O . ASN A 1 1101 ? 30.547 5.510 -45.497 1.00 72.06 1101 ASN A O 1
ATOM 8647 N N . LEU A 1 1102 ? 31.002 7.499 -44.538 1.00 77.81 1102 LEU A N 1
ATOM 8648 C CA . LEU A 1 1102 ? 30.616 8.310 -45.690 1.00 77.81 1102 LEU A CA 1
ATOM 8649 C C . LEU A 1 1102 ? 31.593 8.100 -46.851 1.00 77.81 1102 LEU A C 1
ATOM 8651 O O . LEU A 1 1102 ? 32.804 7.954 -46.641 1.00 77.81 1102 LEU A O 1
ATOM 8655 N N . THR A 1 1103 ? 31.067 8.133 -48.073 1.00 78.31 1103 THR A N 1
ATOM 8656 C CA . THR A 1 1103 ? 31.855 8.129 -49.303 1.00 78.31 1103 THR A CA 1
ATOM 8657 C C . THR A 1 1103 ? 32.785 9.330 -49.285 1.00 78.31 1103 THR A C 1
ATOM 8659 O O . THR A 1 1103 ? 32.358 10.486 -49.253 1.00 78.31 1103 THR A O 1
ATOM 8662 N N . GLN A 1 1104 ? 34.083 9.046 -49.314 1.00 78.38 1104 GLN A N 1
ATOM 8663 C CA . GLN A 1 1104 ? 35.106 10.075 -49.385 1.00 78.38 1104 GLN A CA 1
ATOM 8664 C C . GLN A 1 1104 ? 34.998 10.780 -50.738 1.00 78.38 1104 GLN A C 1
ATOM 8666 O O . GLN A 1 1104 ? 35.232 10.187 -51.790 1.00 78.38 1104 GLN A O 1
ATOM 8671 N N . ALA A 1 1105 ? 34.571 12.035 -50.699 1.00 72.25 1105 ALA A N 1
ATOM 8672 C CA . ALA A 1 1105 ? 34.307 12.859 -51.865 1.00 72.25 1105 ALA A CA 1
ATOM 8673 C C . ALA A 1 1105 ? 34.674 14.322 -51.556 1.00 72.25 1105 ALA A C 1
ATOM 8675 O O . ALA A 1 1105 ? 34.784 14.688 -50.377 1.00 72.25 1105 ALA A O 1
ATOM 8676 N N . PRO A 1 1106 ? 34.839 15.175 -52.587 1.00 65.69 1106 PRO A N 1
ATOM 8677 C CA . PRO A 1 1106 ? 34.973 16.611 -52.376 1.00 65.69 1106 PRO A CA 1
ATOM 8678 C C . PRO A 1 1106 ? 33.816 17.190 -51.543 1.00 65.69 1106 PRO A C 1
ATOM 8680 O O . PRO A 1 1106 ? 32.694 16.661 -51.609 1.00 65.69 1106 PRO A O 1
ATOM 8683 N N . PRO A 1 1107 ? 34.050 18.305 -50.818 1.00 65.62 1107 PRO A N 1
ATOM 8684 C CA . PRO A 1 1107 ? 32.987 19.052 -50.156 1.00 65.62 1107 PRO A CA 1
ATOM 8685 C C . PRO A 1 1107 ? 31.790 19.277 -51.090 1.00 65.62 1107 PRO A C 1
ATOM 8687 O O . PRO A 1 1107 ? 31.939 19.599 -52.269 1.00 65.62 1107 PRO A O 1
ATOM 8690 N N . GLY A 1 1108 ? 30.580 19.061 -50.585 1.00 69.12 1108 GLY A N 1
ATOM 8691 C CA . GLY A 1 1108 ? 29.335 19.268 -51.315 1.00 69.12 1108 GLY A CA 1
ATOM 8692 C C . GLY A 1 1108 ? 28.867 18.098 -52.191 1.00 69.12 1108 GLY A C 1
ATOM 8693 O O . GLY A 1 1108 ? 27.705 18.125 -52.606 1.00 69.12 1108 GLY A O 1
ATOM 8694 N N . LYS A 1 1109 ? 29.711 17.088 -52.472 1.00 73.81 1109 LYS A N 1
ATOM 8695 C CA . LYS A 1 1109 ? 29.382 15.970 -53.386 1.00 73.81 1109 LYS A CA 1
ATOM 8696 C C . LYS A 1 1109 ? 28.752 14.757 -52.703 1.00 73.81 1109 LYS A C 1
ATOM 8698 O O . LYS A 1 1109 ? 27.848 14.159 -53.278 1.00 73.81 1109 LYS A O 1
ATOM 8703 N N . CYS A 1 1110 ? 29.183 14.402 -51.495 1.00 76.81 1110 CYS A N 1
ATOM 8704 C CA . CYS A 1 1110 ? 28.501 13.377 -50.704 1.00 76.81 1110 CYS A CA 1
ATOM 8705 C C . CYS A 1 1110 ? 27.211 13.982 -50.132 1.00 76.81 1110 CYS A C 1
ATOM 8707 O O . CYS A 1 1110 ? 27.289 14.885 -49.297 1.00 76.81 1110 CYS A O 1
ATOM 8709 N N . LYS A 1 1111 ? 26.039 13.521 -50.596 1.00 81.44 1111 LYS A N 1
ATOM 8710 C CA . LYS A 1 1111 ? 24.718 13.991 -50.146 1.00 81.44 1111 LYS A CA 1
ATOM 8711 C C . LYS A 1 1111 ? 24.083 12.989 -49.184 1.00 81.44 1111 LYS A C 1
ATOM 8713 O O . LYS A 1 1111 ? 24.005 11.795 -49.472 1.00 81.44 1111 LYS A O 1
ATOM 8718 N N . ILE A 1 1112 ? 23.592 13.496 -48.060 1.00 79.94 1112 ILE A N 1
ATOM 8719 C CA . ILE A 1 1112 ? 22.952 12.721 -47.001 1.00 79.94 1112 ILE A CA 1
ATOM 8720 C C . ILE A 1 1112 ? 21.498 13.173 -46.896 1.00 79.94 1112 ILE A C 1
ATOM 8722 O O . ILE A 1 1112 ? 21.240 14.312 -46.509 1.00 79.94 1112 ILE A O 1
ATOM 8726 N N . LYS A 1 1113 ? 20.553 12.288 -47.223 1.00 84.12 1113 LYS A N 1
ATOM 8727 C CA . LYS A 1 1113 ? 19.122 12.520 -47.005 1.00 84.12 1113 LYS A CA 1
ATOM 8728 C C . LYS A 1 1113 ? 18.763 12.081 -45.591 1.00 84.12 1113 LYS A C 1
ATOM 8730 O O . LYS A 1 1113 ? 18.831 10.890 -45.279 1.00 84.12 1113 LYS A O 1
ATOM 8735 N N . SER A 1 1114 ? 18.347 13.033 -44.769 1.00 82.25 1114 SER A N 1
ATOM 8736 C CA . SER A 1 1114 ? 17.853 12.808 -43.415 1.00 82.25 1114 SER A CA 1
ATOM 8737 C C . SER A 1 1114 ? 16.343 13.001 -43.378 1.00 82.25 1114 SER A C 1
ATOM 8739 O O . SER A 1 1114 ? 15.846 14.031 -43.821 1.00 82.25 1114 SER A O 1
ATOM 8741 N N . VAL A 1 1115 ? 15.609 12.026 -42.851 1.00 83.56 1115 VAL A N 1
ATOM 8742 C CA . VAL A 1 1115 ? 14.147 12.060 -42.734 1.00 83.56 1115 VAL A CA 1
ATOM 8743 C C . VAL A 1 1115 ? 13.766 12.195 -41.267 1.00 83.56 1115 VAL A C 1
ATOM 8745 O O . VAL A 1 1115 ? 14.209 11.401 -40.433 1.00 83.56 1115 VAL A O 1
ATOM 8748 N N . ILE A 1 1116 ? 12.937 13.191 -40.971 1.00 85.94 1116 ILE A N 1
ATOM 8749 C CA . ILE A 1 1116 ? 12.295 13.411 -39.679 1.00 85.94 1116 ILE A CA 1
ATOM 8750 C C . ILE A 1 1116 ? 10.862 12.895 -39.778 1.00 85.94 1116 ILE A C 1
ATOM 8752 O O . ILE A 1 1116 ? 10.100 13.345 -40.629 1.00 85.94 1116 ILE A O 1
ATOM 8756 N N . LYS A 1 1117 ? 10.484 11.971 -38.893 1.00 86.00 1117 LYS A N 1
ATOM 8757 C CA . LYS A 1 1117 ? 9.113 11.478 -38.749 1.00 86.00 1117 LYS A CA 1
ATOM 8758 C C . LYS A 1 1117 ? 8.616 11.730 -37.331 1.00 86.00 1117 LYS A C 1
ATOM 8760 O O . LYS A 1 1117 ? 9.287 11.353 -36.373 1.00 86.00 1117 LYS A O 1
ATOM 8765 N N . VAL A 1 1118 ? 7.436 12.324 -37.211 1.00 86.25 1118 VAL A N 1
ATOM 8766 C CA . VAL A 1 1118 ? 6.688 12.478 -35.961 1.00 86.25 1118 VAL A CA 1
ATOM 8767 C C . VAL A 1 1118 ? 5.433 11.627 -36.083 1.00 86.25 1118 VAL A C 1
ATOM 8769 O O . VAL A 1 1118 ? 4.673 11.781 -37.038 1.00 86.25 1118 VAL A O 1
ATOM 8772 N N . ASP A 1 1119 ? 5.248 10.679 -35.170 1.00 87.75 1119 ASP A N 1
ATOM 8773 C CA . ASP A 1 1119 ? 4.073 9.809 -35.184 1.00 87.75 1119 ASP A CA 1
ATOM 8774 C C . ASP A 1 1119 ? 2.840 10.471 -34.545 1.00 87.75 1119 ASP A C 1
ATOM 8776 O O . ASP A 1 1119 ? 2.856 11.634 -34.141 1.00 87.75 1119 ASP A O 1
ATOM 8780 N N . THR A 1 1120 ? 1.748 9.715 -34.446 1.00 88.00 1120 THR A N 1
ATOM 8781 C CA . THR A 1 1120 ? 0.509 10.181 -33.820 1.00 88.00 1120 THR A CA 1
ATOM 8782 C C . THR A 1 1120 ? 0.674 10.517 -32.340 1.00 88.00 1120 THR A C 1
ATOM 8784 O O . THR A 1 1120 ? -0.136 11.266 -31.827 1.00 88.00 1120 THR A O 1
ATOM 8787 N N . ASN A 1 1121 ? 1.679 10.005 -31.632 1.00 85.94 1121 ASN A N 1
ATOM 8788 C CA . ASN A 1 1121 ? 1.937 10.331 -30.225 1.00 85.94 1121 ASN A CA 1
ATOM 8789 C C . ASN A 1 1121 ? 2.859 11.553 -30.062 1.00 85.94 1121 ASN A C 1
ATOM 8791 O O . ASN A 1 1121 ? 3.237 11.899 -28.940 1.00 85.94 1121 ASN A O 1
ATOM 8795 N N . GLY A 1 1122 ? 3.260 12.193 -31.166 1.00 82.75 1122 GLY A N 1
ATOM 8796 C CA . GLY A 1 1122 ? 4.260 13.257 -31.150 1.00 82.75 1122 GLY A CA 1
ATOM 8797 C C . GLY A 1 1122 ? 5.685 12.729 -30.949 1.00 82.75 1122 GLY A C 1
ATOM 8798 O O . GLY A 1 1122 ? 6.573 13.488 -30.559 1.00 82.75 1122 GLY A O 1
ATOM 8799 N N . ILE A 1 1123 ? 5.931 11.433 -31.178 1.00 81.50 1123 ILE A N 1
ATOM 8800 C CA . ILE A 1 1123 ? 7.232 10.803 -30.950 1.00 81.50 1123 ILE A CA 1
ATOM 8801 C C . ILE A 1 1123 ? 8.087 10.878 -32.217 1.00 81.50 1123 ILE A C 1
ATOM 8803 O O . ILE A 1 1123 ? 7.726 10.408 -33.297 1.00 81.50 1123 ILE A O 1
ATOM 8807 N N . LEU A 1 1124 ? 9.268 11.470 -32.051 1.00 81.94 1124 LEU A N 1
ATOM 8808 C CA . LEU A 1 1124 ? 10.259 11.689 -33.098 1.00 81.94 1124 LEU A CA 1
ATOM 8809 C C . LEU A 1 1124 ? 11.086 10.435 -33.413 1.00 81.94 1124 LEU A C 1
ATOM 8811 O O . LEU A 1 1124 ? 11.764 9.894 -32.526 1.00 81.94 1124 LEU A O 1
ATOM 8815 N N . THR A 1 1125 ? 11.139 10.089 -34.699 1.00 79.19 1125 THR A N 1
ATOM 8816 C CA . THR A 1 1125 ? 12.085 9.154 -35.321 1.00 79.19 1125 THR A CA 1
ATOM 8817 C C . THR A 1 1125 ? 12.901 9.880 -36.392 1.00 79.19 1125 THR A C 1
ATOM 8819 O O . THR A 1 1125 ? 12.345 10.597 -37.221 1.00 79.19 1125 THR A O 1
ATOM 8822 N N . VAL A 1 1126 ? 14.222 9.684 -36.394 1.00 77.06 1126 VAL A N 1
ATOM 8823 C CA . VAL A 1 1126 ? 15.132 10.266 -37.392 1.00 77.06 1126 VAL A CA 1
ATOM 8824 C C . VAL A 1 1126 ? 15.878 9.150 -38.101 1.00 77.06 1126 VAL A C 1
ATOM 8826 O O . VAL A 1 1126 ? 16.430 8.263 -37.453 1.00 77.06 1126 VAL A O 1
ATOM 8829 N N . THR A 1 1127 ? 15.927 9.210 -39.427 1.00 77.19 1127 THR A N 1
ATOM 8830 C CA . THR A 1 1127 ? 16.729 8.296 -40.252 1.00 77.19 1127 THR A CA 1
ATOM 8831 C C . THR A 1 1127 ? 17.631 9.099 -41.180 1.00 77.19 1127 THR A C 1
ATOM 8833 O O . THR A 1 1127 ? 17.298 10.228 -41.531 1.00 77.19 1127 THR A O 1
ATOM 8836 N N . ALA A 1 1128 ? 18.787 8.552 -41.558 1.00 74.44 1128 ALA A N 1
ATOM 8837 C CA . ALA A 1 1128 ? 19.707 9.190 -42.496 1.00 74.44 1128 ALA A CA 1
ATOM 8838 C C . ALA A 1 1128 ? 20.290 8.155 -43.464 1.00 74.44 1128 ALA A C 1
ATOM 8840 O O . ALA A 1 1128 ? 20.640 7.047 -43.060 1.00 74.44 1128 ALA A O 1
ATOM 8841 N N . SER A 1 1129 ? 20.391 8.524 -44.739 1.00 74.62 1129 SER A N 1
ATOM 8842 C CA . SER A 1 1129 ? 20.881 7.662 -45.820 1.00 74.62 1129 SER A CA 1
ATOM 8843 C C . SER A 1 1129 ? 21.744 8.448 -46.807 1.00 74.62 1129 SER A C 1
ATOM 8845 O O . SER A 1 1129 ? 21.535 9.644 -47.014 1.00 74.62 1129 SER A O 1
ATOM 8847 N N . GLU A 1 1130 ? 22.736 7.783 -47.395 1.00 72.69 1130 GLU A N 1
ATOM 8848 C CA . GLU A 1 1130 ? 23.669 8.362 -48.366 1.00 72.69 1130 GLU A CA 1
ATOM 8849 C C . GLU A 1 1130 ? 23.227 8.071 -49.815 1.00 72.69 1130 GLU A C 1
ATOM 8851 O O . GLU A 1 1130 ? 23.043 6.912 -50.170 1.00 72.69 1130 GLU A O 1
ATOM 8856 N N . ASN A 1 1131 ? 23.114 9.132 -50.633 1.00 63.50 1131 ASN A N 1
ATOM 8857 C CA . ASN A 1 1131 ? 22.763 9.187 -52.068 1.00 63.50 1131 ASN A CA 1
ATOM 8858 C C . ASN A 1 1131 ? 21.438 8.540 -52.558 1.00 63.50 1131 ASN A C 1
ATOM 8860 O O . ASN A 1 1131 ? 20.990 7.488 -52.127 1.00 63.50 1131 ASN A O 1
ATOM 8864 N N . LEU A 1 1132 ? 20.817 9.212 -53.541 1.00 53.09 1132 LEU A N 1
ATOM 8865 C CA . LEU A 1 1132 ? 19.438 9.020 -54.034 1.00 53.09 1132 LEU A CA 1
ATOM 8866 C C . LEU A 1 1132 ? 19.250 7.957 -55.147 1.00 53.09 1132 LEU A C 1
ATOM 8868 O O . LEU A 1 1132 ? 18.170 7.903 -55.727 1.00 53.09 1132 LEU A O 1
ATOM 8872 N N . LYS A 1 1133 ? 20.257 7.138 -55.490 1.00 43.25 1133 LYS A N 1
ATOM 8873 C CA . LYS A 1 1133 ? 20.133 6.107 -56.547 1.00 43.25 1133 LYS A CA 1
ATOM 8874 C C . LYS A 1 1133 ? 20.130 4.700 -55.954 1.00 43.25 1133 LYS A C 1
ATOM 8876 O O . LYS A 1 1133 ? 21.196 4.219 -55.591 1.00 43.25 1133 LYS A O 1
ATOM 8881 N N . ASP A 1 1134 ? 18.937 4.107 -55.864 1.00 40.12 1134 ASP A N 1
ATOM 8882 C CA . ASP A 1 1134 ? 18.523 2.690 -55.718 1.00 40.12 1134 ASP A CA 1
ATOM 8883 C C . ASP A 1 1134 ? 19.312 1.705 -54.827 1.00 40.12 1134 ASP A C 1
ATOM 8885 O O . ASP A 1 1134 ? 18.911 0.556 -54.700 1.00 40.12 1134 ASP A O 1
ATOM 8889 N N . ASN A 1 1135 ? 20.361 2.133 -54.127 1.00 43.69 1135 ASN A N 1
ATOM 8890 C CA . ASN A 1 1135 ? 21.121 1.343 -53.160 1.00 43.69 1135 ASN A CA 1
ATOM 8891 C C . ASN A 1 1135 ? 21.428 2.208 -51.930 1.00 43.69 1135 ASN A C 1
ATOM 8893 O O . ASN A 1 1135 ? 22.564 2.624 -51.698 1.00 43.69 1135 ASN A O 1
ATOM 8897 N N . ALA A 1 1136 ? 20.394 2.506 -51.140 1.00 45.53 1136 ALA A N 1
ATOM 8898 C CA . ALA A 1 1136 ? 20.544 3.239 -49.889 1.00 45.53 1136 ALA A CA 1
ATOM 8899 C C . ALA A 1 1136 ? 21.352 2.403 -48.882 1.00 45.53 1136 ALA A C 1
ATOM 8901 O O . ALA A 1 1136 ? 20.889 1.377 -48.381 1.00 45.53 1136 ALA A O 1
ATOM 8902 N N . ARG A 1 1137 ? 22.568 2.847 -48.550 1.00 47.22 1137 ARG A N 1
ATOM 8903 C CA . ARG A 1 1137 ? 23.350 2.255 -47.460 1.00 47.22 1137 ARG A CA 1
ATOM 8904 C C . ARG A 1 1137 ? 22.851 2.841 -46.137 1.00 47.22 1137 ARG A C 1
ATOM 8906 O O . ARG A 1 1137 ? 22.998 4.037 -45.897 1.00 47.22 1137 ARG A O 1
ATOM 8913 N N . CYS A 1 1138 ? 22.245 2.016 -45.281 1.00 45.41 1138 CYS A N 1
ATOM 8914 C CA . CYS A 1 1138 ? 21.879 2.429 -43.924 1.00 45.41 1138 CYS A CA 1
ATOM 8915 C C . CYS A 1 1138 ? 23.164 2.576 -43.094 1.00 45.41 1138 CYS A C 1
ATOM 8917 O O . CYS A 1 1138 ? 23.904 1.608 -42.911 1.00 45.41 1138 CYS A O 1
ATOM 8919 N N . LEU A 1 1139 ? 23.463 3.793 -42.639 1.00 48.94 1139 LEU A N 1
ATOM 8920 C CA . LEU A 1 1139 ? 24.691 4.096 -41.902 1.00 48.94 1139 LEU A CA 1
ATOM 8921 C C . LEU A 1 1139 ? 24.478 3.891 -40.396 1.00 48.94 1139 LEU A C 1
ATOM 8923 O O . LEU A 1 1139 ? 23.369 4.042 -39.888 1.00 48.94 1139 LEU A O 1
ATOM 8927 N N . GLN A 1 1140 ? 25.536 3.512 -39.677 1.00 37.94 1140 GLN A N 1
ATOM 8928 C CA . GLN A 1 1140 ? 25.466 3.228 -38.244 1.00 37.94 1140 GLN A CA 1
ATOM 8929 C C . GLN A 1 1140 ? 25.213 4.527 -37.469 1.00 37.94 1140 GLN A C 1
ATOM 8931 O O . GLN A 1 1140 ? 26.079 5.396 -37.408 1.00 37.94 1140 GLN A O 1
ATOM 8936 N N . ILE A 1 1141 ? 24.024 4.652 -36.881 1.00 43.50 1141 ILE A N 1
ATOM 8937 C CA . ILE A 1 1141 ? 23.625 5.814 -36.087 1.00 43.50 1141 ILE A CA 1
ATOM 8938 C C . ILE A 1 1141 ? 23.997 5.557 -34.625 1.00 43.50 1141 ILE A C 1
ATOM 8940 O O . ILE A 1 1141 ? 23.400 4.710 -33.965 1.00 43.50 1141 ILE A O 1
ATOM 8944 N N . VAL A 1 1142 ? 24.976 6.299 -34.104 1.00 36.34 1142 VAL A N 1
ATOM 8945 C CA . VAL A 1 1142 ? 25.324 6.262 -32.674 1.00 36.34 1142 VAL A CA 1
ATOM 8946 C C . VAL A 1 1142 ? 24.657 7.438 -31.968 1.00 36.34 1142 VAL A C 1
ATOM 8948 O O . VAL A 1 1142 ? 25.003 8.591 -32.233 1.00 36.34 1142 VAL A O 1
ATOM 8951 N N . TYR A 1 1143 ? 23.704 7.140 -31.080 1.00 40.66 1143 TYR A N 1
ATOM 8952 C CA . TYR A 1 1143 ? 23.070 8.127 -30.207 1.00 40.66 1143 TYR A CA 1
ATOM 8953 C C . TYR A 1 1143 ? 24.037 8.551 -29.096 1.00 40.66 1143 TYR A C 1
ATOM 8955 O O . TYR A 1 1143 ? 24.534 7.712 -28.344 1.00 40.66 1143 TYR A O 1
ATOM 8963 N N . VAL A 1 1144 ? 24.284 9.857 -28.973 1.00 38.75 1144 VAL A N 1
ATOM 8964 C CA . VAL A 1 1144 ? 25.088 10.440 -27.887 1.00 38.75 1144 VAL A CA 1
ATOM 8965 C C . VAL A 1 1144 ? 24.193 11.356 -27.047 1.00 38.75 1144 VAL A C 1
ATOM 8967 O O . VAL A 1 1144 ? 23.534 12.245 -27.586 1.00 38.75 1144 VAL A O 1
ATOM 8970 N N . LYS A 1 1145 ? 24.145 11.097 -25.732 1.00 36.97 1145 LYS A N 1
ATOM 8971 C CA . LYS A 1 1145 ? 23.250 11.735 -24.747 1.00 36.97 1145 LYS A CA 1
ATOM 8972 C C . LYS A 1 1145 ? 23.410 13.268 -24.735 1.00 36.97 1145 LYS A C 1
ATOM 8974 O O . LYS A 1 1145 ? 24.530 13.769 -24.787 1.00 36.97 1145 LYS A O 1
ATOM 8979 N N . ALA A 1 1146 ? 22.293 13.996 -24.661 1.00 43.09 1146 ALA A N 1
ATOM 8980 C CA . ALA A 1 1146 ? 22.251 15.461 -24.663 1.00 43.09 1146 ALA A CA 1
ATOM 8981 C C . ALA A 1 1146 ? 22.725 16.092 -23.331 1.00 43.09 1146 ALA A C 1
ATOM 8983 O O . ALA A 1 1146 ? 22.611 15.477 -22.268 1.00 43.09 1146 ALA A O 1
ATOM 8984 N N . ASN A 1 1147 ? 23.239 17.329 -23.400 1.00 34.88 1147 ASN A N 1
ATOM 8985 C CA . ASN A 1 1147 ? 23.612 18.165 -22.247 1.00 34.88 1147 ASN A CA 1
ATOM 8986 C C . ASN A 1 1147 ? 22.433 19.052 -21.788 1.00 34.88 1147 ASN A C 1
ATOM 8988 O O . ASN A 1 1147 ? 21.561 19.370 -22.591 1.00 34.88 1147 ASN A O 1
ATOM 8992 N N . LYS A 1 1148 ? 22.446 19.465 -20.507 1.00 33.72 1148 LYS A N 1
ATOM 8993 C CA . LYS A 1 1148 ? 21.418 20.293 -19.832 1.00 33.72 1148 LYS A CA 1
ATOM 8994 C C . LYS A 1 1148 ? 21.095 21.609 -20.563 1.00 33.72 1148 LYS A C 1
ATOM 8996 O O . LYS A 1 1148 ? 22.002 22.276 -21.054 1.00 33.72 1148 LYS A O 1
ATOM 9001 N N . VAL A 1 1149 ? 19.814 21.989 -20.539 1.00 40.19 1149 VAL A N 1
ATOM 9002 C CA . VAL A 1 1149 ? 19.237 23.212 -21.134 1.00 40.19 1149 VAL A CA 1
ATOM 9003 C C . VAL A 1 1149 ? 19.171 24.355 -20.100 1.00 40.19 1149 VAL A C 1
ATOM 9005 O O . VAL A 1 1149 ? 18.894 24.114 -18.924 1.00 40.19 1149 VAL A O 1
ATOM 9008 N N . GLU A 1 1150 ? 19.420 25.603 -20.519 1.00 35.38 1150 GLU A N 1
ATOM 9009 C CA . GLU A 1 1150 ? 19.245 26.818 -19.698 1.00 35.38 1150 GLU A CA 1
ATOM 9010 C C . GLU A 1 1150 ? 17.801 27.368 -19.766 1.00 35.38 1150 GLU A C 1
ATOM 9012 O O . GLU A 1 1150 ? 17.124 27.266 -20.787 1.00 35.38 1150 GLU A O 1
ATOM 9017 N N . LYS A 1 1151 ? 17.317 27.958 -18.660 1.00 34.41 1151 LYS A N 1
ATOM 9018 C CA . LYS A 1 1151 ? 15.939 28.474 -18.501 1.00 34.41 1151 LYS A CA 1
ATOM 9019 C C . LYS A 1 1151 ? 15.612 29.635 -19.460 1.00 34.41 1151 LYS A C 1
ATOM 9021 O O . LYS A 1 1151 ? 16.404 30.567 -19.586 1.00 34.41 1151 LYS A O 1
ATOM 9026 N N . ARG A 1 1152 ? 14.397 29.627 -20.035 1.00 40.09 1152 ARG A N 1
ATOM 9027 C CA . ARG A 1 1152 ? 13.834 30.706 -20.879 1.00 40.09 1152 ARG A CA 1
ATOM 9028 C C . ARG A 1 1152 ? 13.737 32.044 -20.115 1.00 40.09 1152 ARG A C 1
ATOM 9030 O O . ARG A 1 1152 ? 13.277 32.073 -18.975 1.00 40.09 1152 ARG A O 1
ATOM 9037 N N . LYS A 1 1153 ? 14.129 33.152 -20.758 1.00 32.88 1153 LYS A N 1
ATOM 9038 C CA . LYS A 1 1153 ? 13.815 34.547 -20.375 1.00 32.88 1153 LYS A CA 1
ATOM 9039 C C . LYS A 1 1153 ? 13.144 35.250 -21.573 1.00 32.88 1153 LYS A C 1
ATOM 9041 O O . LYS A 1 1153 ? 13.369 34.839 -22.697 1.00 32.88 1153 LYS A O 1
ATOM 9046 N N . SER A 1 1154 ? 12.323 36.263 -21.286 1.00 37.25 1154 SER A N 1
ATOM 9047 C CA . SER A 1 1154 ? 11.371 37.009 -22.146 1.00 37.25 1154 SER A CA 1
ATOM 9048 C C . SER A 1 1154 ? 11.673 37.203 -23.654 1.00 37.25 1154 SER A C 1
ATOM 9050 O O . SER A 1 1154 ? 12.728 37.731 -24.010 1.00 37.25 1154 SER A O 1
ATOM 9052 N N . ASP A 1 1155 ? 10.641 37.002 -24.489 1.00 52.75 1155 ASP A N 1
ATOM 9053 C CA . ASP A 1 1155 ? 10.662 36.910 -25.967 1.00 52.75 1155 ASP A CA 1
ATOM 9054 C C . ASP A 1 1155 ? 10.976 38.201 -26.774 1.00 52.75 1155 ASP A C 1
ATOM 9056 O O . ASP A 1 1155 ? 11.258 38.124 -27.972 1.00 52.75 1155 ASP A O 1
ATOM 9060 N N . ILE A 1 1156 ? 10.940 39.409 -26.191 1.00 41.72 1156 ILE A N 1
ATOM 9061 C CA . ILE A 1 1156 ? 11.049 40.661 -26.984 1.00 41.72 1156 ILE A CA 1
ATOM 9062 C C . ILE A 1 1156 ? 12.506 41.053 -27.293 1.00 41.72 1156 ILE A C 1
ATOM 9064 O O . ILE A 1 1156 ? 12.813 41.425 -28.426 1.00 41.72 1156 ILE A O 1
ATOM 9068 N N . LYS A 1 1157 ? 13.435 40.924 -26.332 1.00 50.34 1157 LYS A N 1
ATOM 9069 C CA . LYS A 1 1157 ? 14.883 41.147 -26.579 1.00 50.34 1157 LYS A CA 1
ATOM 9070 C C . LYS A 1 1157 ? 15.466 40.142 -27.578 1.00 50.34 1157 LYS A C 1
ATOM 9072 O O . LYS A 1 1157 ? 16.459 40.409 -28.246 1.00 50.34 1157 LYS A O 1
ATOM 9077 N N . ASP A 1 1158 ? 14.801 39.006 -27.706 1.00 59.69 1158 ASP A N 1
ATOM 9078 C CA . ASP A 1 1158 ? 15.280 37.834 -28.408 1.00 59.69 1158 ASP A CA 1
ATOM 9079 C C . ASP A 1 1158 ? 15.177 37.910 -29.938 1.00 59.69 1158 ASP A C 1
ATOM 9081 O O . ASP A 1 1158 ? 16.031 37.350 -30.626 1.00 59.69 1158 ASP A O 1
ATOM 9085 N N . ARG A 1 1159 ? 14.207 38.657 -30.488 1.00 55.34 1159 ARG A N 1
ATOM 9086 C CA . ARG A 1 1159 ? 14.044 38.805 -31.951 1.00 55.34 1159 ARG A CA 1
ATOM 9087 C C . ARG A 1 1159 ? 15.145 39.651 -32.600 1.00 55.34 1159 ARG A C 1
ATOM 9089 O O . ARG A 1 1159 ? 15.558 39.362 -33.721 1.00 55.34 1159 ARG A O 1
ATOM 9096 N N . GLN A 1 1160 ? 15.622 40.693 -31.915 1.00 60.22 1160 GLN A N 1
ATOM 9097 C CA . GLN A 1 1160 ? 16.718 41.543 -32.404 1.00 60.22 1160 GLN A CA 1
ATOM 9098 C C . GLN A 1 1160 ? 18.049 40.772 -32.394 1.00 60.22 1160 GLN A C 1
ATOM 9100 O O . GLN A 1 1160 ? 18.844 40.876 -33.328 1.00 60.22 1160 GLN A O 1
ATOM 9105 N N . GLU A 1 1161 ? 18.267 39.959 -31.355 1.00 66.06 1161 GLU A N 1
ATOM 9106 C CA . GLU A 1 1161 ? 19.438 39.088 -31.237 1.00 66.06 1161 GLU A CA 1
ATOM 9107 C C . GLU A 1 1161 ? 19.466 37.990 -32.308 1.00 66.06 1161 GLU A C 1
ATOM 9109 O O . GLU A 1 1161 ? 20.535 37.706 -32.849 1.00 66.06 1161 GLU A O 1
ATOM 9114 N N . ASP A 1 1162 ? 18.314 37.403 -32.649 1.00 70.25 1162 ASP A N 1
ATOM 9115 C CA . ASP A 1 1162 ? 18.231 36.347 -33.667 1.00 70.25 1162 ASP A CA 1
ATOM 9116 C C . ASP A 1 1162 ? 18.565 36.862 -35.071 1.00 70.25 1162 ASP A C 1
ATOM 9118 O O . ASP A 1 1162 ? 19.275 36.178 -35.809 1.00 70.25 1162 ASP A O 1
ATOM 9122 N N . LYS A 1 1163 ? 18.140 38.086 -35.420 1.00 69.38 1163 LYS A N 1
ATOM 9123 C CA . LYS A 1 1163 ? 18.511 38.724 -36.696 1.00 69.38 1163 LYS A CA 1
ATOM 9124 C C . LYS A 1 1163 ? 20.022 38.949 -36.810 1.00 69.38 1163 LYS A C 1
ATOM 9126 O O . LYS A 1 1163 ? 20.618 38.608 -37.826 1.00 69.38 1163 LYS A O 1
ATOM 9131 N N . ASN A 1 1164 ? 20.652 39.473 -35.755 1.00 73.00 1164 ASN A N 1
ATOM 9132 C CA . ASN A 1 1164 ? 22.100 39.713 -35.742 1.00 73.00 1164 ASN A CA 1
ATOM 9133 C C . ASN A 1 1164 ? 22.899 38.396 -35.797 1.00 73.00 1164 ASN A C 1
ATOM 9135 O O . ASN A 1 1164 ? 23.891 38.280 -36.514 1.00 73.00 1164 ASN A O 1
ATOM 9139 N N . PHE A 1 1165 ? 22.443 37.366 -35.076 1.00 77.19 1165 PHE A N 1
ATOM 9140 C CA . PHE A 1 1165 ? 23.054 36.040 -35.139 1.00 77.19 1165 PHE A CA 1
ATOM 9141 C C . PHE A 1 1165 ? 22.932 35.414 -36.533 1.00 77.19 1165 PHE A C 1
ATOM 9143 O O . PHE A 1 1165 ? 23.892 34.814 -37.011 1.00 77.19 1165 PHE A O 1
ATOM 9150 N N . GLU A 1 1166 ? 21.784 35.569 -37.199 1.00 74.19 1166 GLU A N 1
ATOM 9151 C CA . GLU A 1 1166 ? 21.568 35.027 -38.539 1.00 74.19 1166 GLU A CA 1
ATOM 9152 C C . GLU A 1 1166 ? 22.560 35.588 -39.570 1.00 74.19 1166 GLU A C 1
ATOM 9154 O O . GLU A 1 1166 ? 23.077 34.833 -40.395 1.00 74.19 1166 GLU A O 1
ATOM 9159 N N . GLU A 1 1167 ? 22.870 36.884 -39.512 1.00 72.19 1167 GLU A N 1
ATOM 9160 C CA . GLU A 1 1167 ? 23.883 37.497 -40.379 1.00 72.19 1167 GLU A CA 1
ATOM 9161 C C . GLU A 1 1167 ? 25.290 36.941 -40.113 1.00 72.19 1167 GLU A C 1
ATOM 9163 O O . GLU A 1 1167 ? 25.996 36.558 -41.047 1.00 72.19 1167 GLU A O 1
ATOM 9168 N N . ILE A 1 1168 ? 25.689 36.840 -38.841 1.00 75.88 1168 ILE A N 1
ATOM 9169 C CA . ILE A 1 1168 ? 26.994 36.292 -38.434 1.00 75.88 1168 ILE A CA 1
ATOM 9170 C C . ILE A 1 1168 ? 27.136 34.824 -38.867 1.00 75.88 1168 ILE A C 1
ATOM 9172 O O . ILE A 1 1168 ? 28.194 34.412 -39.349 1.00 75.88 1168 ILE A O 1
ATOM 9176 N N . ALA A 1 1169 ? 26.068 34.038 -38.715 1.00 72.19 1169 ALA A N 1
ATOM 9177 C CA . ALA A 1 1169 ? 26.014 32.634 -39.100 1.00 72.19 1169 ALA A CA 1
ATOM 9178 C C . ALA A 1 1169 ? 26.231 32.445 -40.612 1.00 72.19 1169 ALA A C 1
ATOM 9180 O O . ALA A 1 1169 ? 27.067 31.627 -41.003 1.00 72.19 1169 ALA A O 1
ATOM 9181 N N . LYS A 1 1170 ? 25.568 33.263 -41.447 1.00 73.38 1170 LYS A N 1
ATOM 9182 C CA . LYS A 1 1170 ? 25.740 33.263 -42.914 1.00 73.38 1170 LYS A CA 1
ATOM 9183 C C . LYS A 1 1170 ? 27.185 33.562 -43.330 1.00 73.38 1170 LYS A C 1
ATOM 9185 O O . LYS A 1 1170 ? 27.742 32.844 -44.158 1.00 73.38 1170 LYS A O 1
ATOM 9190 N N . ILE A 1 1171 ? 27.812 34.581 -42.731 1.00 73.81 1171 ILE A N 1
ATOM 9191 C CA . ILE A 1 1171 ? 29.214 34.945 -43.017 1.00 73.81 1171 ILE A CA 1
ATOM 9192 C C . ILE A 1 1171 ? 30.154 33.788 -42.648 1.00 73.81 1171 ILE A C 1
ATOM 9194 O O . ILE A 1 1171 ? 31.023 33.406 -43.430 1.00 73.81 1171 ILE A O 1
ATOM 9198 N N . HIS A 1 1172 ? 29.971 33.194 -41.466 1.00 77.88 1172 HIS A N 1
ATOM 9199 C CA . HIS A 1 1172 ? 30.811 32.089 -41.006 1.00 77.88 1172 HIS A CA 1
ATOM 9200 C C . HIS A 1 1172 ? 30.672 30.833 -41.884 1.00 77.88 1172 HIS A C 1
ATOM 9202 O O . HIS A 1 1172 ? 31.681 30.209 -42.213 1.00 77.88 1172 HIS A O 1
ATOM 9208 N N . GLU A 1 1173 ? 29.448 30.447 -42.266 1.00 72.12 1173 GLU A N 1
ATOM 9209 C CA . GLU A 1 1173 ? 29.206 29.307 -43.163 1.00 72.12 1173 GLU A CA 1
ATOM 9210 C C . GLU A 1 1173 ? 29.945 29.468 -44.495 1.00 72.12 1173 GLU A C 1
ATOM 9212 O O . GLU A 1 1173 ? 30.676 28.563 -44.910 1.00 72.12 1173 GLU A O 1
ATOM 9217 N N . TYR A 1 1174 ? 29.826 30.647 -45.110 1.00 73.75 1174 TYR A N 1
ATOM 9218 C CA . TYR A 1 1174 ? 30.502 30.978 -46.360 1.00 73.75 1174 TYR A CA 1
ATOM 9219 C C . TYR A 1 1174 ? 32.024 30.821 -46.251 1.00 73.75 1174 TYR A C 1
ATOM 9221 O O . TYR A 1 1174 ? 32.631 30.102 -47.045 1.00 73.75 1174 TYR A O 1
ATOM 9229 N N . LEU A 1 1175 ? 32.649 31.429 -45.235 1.00 73.38 1175 LEU A N 1
ATOM 9230 C CA . LEU A 1 1175 ? 34.106 31.393 -45.063 1.00 73.38 1175 LEU A CA 1
ATOM 9231 C C . LEU A 1 1175 ? 34.643 29.971 -44.830 1.00 73.38 1175 LEU A C 1
ATOM 9233 O O . LEU A 1 1175 ? 35.718 29.620 -45.325 1.00 73.38 1175 LEU A O 1
ATOM 9237 N N . VAL A 1 1176 ? 33.898 29.127 -44.107 1.00 73.06 1176 VAL A N 1
ATOM 9238 C CA . VAL A 1 1176 ? 34.263 27.718 -43.882 1.00 73.06 1176 VAL A CA 1
ATOM 9239 C C . VAL A 1 1176 ? 34.194 26.913 -45.181 1.00 73.06 1176 VAL A C 1
ATOM 9241 O O . VAL A 1 1176 ? 35.135 26.173 -45.482 1.00 73.06 1176 VAL A O 1
ATOM 9244 N N . LEU A 1 1177 ? 33.119 27.070 -45.961 1.00 68.38 1177 LEU A N 1
ATOM 9245 C CA . LEU A 1 1177 ? 32.956 26.395 -47.252 1.00 68.38 1177 LEU A CA 1
ATOM 9246 C C . LEU A 1 1177 ? 34.025 26.840 -48.256 1.00 68.38 1177 LEU A C 1
ATOM 9248 O O . LEU A 1 1177 ? 34.656 25.994 -48.894 1.00 68.38 1177 LEU A O 1
ATOM 9252 N N . TYR A 1 1178 ? 34.267 28.148 -48.340 1.00 72.44 1178 TYR A N 1
ATOM 9253 C CA . TYR A 1 1178 ? 35.247 28.754 -49.235 1.00 72.44 1178 TYR A CA 1
ATOM 9254 C C . TYR A 1 1178 ? 36.662 28.211 -49.000 1.00 72.44 1178 TYR A C 1
ATOM 9256 O O . TYR A 1 1178 ? 37.262 27.626 -49.904 1.00 72.44 1178 TYR A O 1
ATOM 9264 N N . GLY A 1 1179 ? 37.186 28.310 -47.772 1.00 71.25 1179 GLY A N 1
ATOM 9265 C CA . GLY A 1 1179 ? 38.543 27.827 -47.495 1.00 71.25 1179 GLY A CA 1
ATOM 9266 C C . GLY A 1 1179 ? 38.682 26.305 -47.620 1.00 71.25 1179 GLY A C 1
ATOM 9267 O O . GLY A 1 1179 ? 39.702 25.823 -48.112 1.00 71.25 1179 GLY A O 1
ATOM 9268 N N . SER A 1 1180 ? 37.640 25.535 -47.283 1.00 69.69 1180 SER A N 1
ATOM 9269 C CA . SER A 1 1180 ? 37.653 24.070 -47.449 1.00 69.69 1180 SER A CA 1
ATOM 9270 C C . SER A 1 1180 ? 37.706 23.646 -48.926 1.00 69.69 1180 SER A C 1
ATOM 9272 O O . SER A 1 1180 ? 38.375 22.666 -49.270 1.00 69.69 1180 SER A O 1
ATOM 9274 N N . ALA A 1 1181 ? 37.041 24.386 -49.821 1.00 65.50 1181 ALA A N 1
ATOM 9275 C CA . ALA A 1 1181 ? 37.097 24.148 -51.264 1.00 65.50 1181 ALA A CA 1
ATOM 9276 C C . ALA A 1 1181 ? 38.491 24.448 -51.849 1.00 65.50 1181 ALA A C 1
ATOM 9278 O O . ALA A 1 1181 ? 38.997 23.697 -52.688 1.00 65.50 1181 ALA A O 1
ATOM 9279 N N . VAL A 1 1182 ? 39.152 25.505 -51.371 1.00 68.12 1182 VAL A N 1
ATOM 9280 C CA . VAL A 1 1182 ? 40.518 25.873 -51.784 1.00 68.12 1182 VAL A CA 1
ATOM 9281 C C . VAL A 1 1182 ? 41.535 24.820 -51.311 1.00 68.12 1182 VAL A C 1
ATOM 9283 O O . VAL A 1 1182 ? 42.347 24.338 -52.107 1.00 68.12 1182 VAL A O 1
ATOM 9286 N N . GLN A 1 1183 ? 41.428 24.360 -50.058 1.00 68.44 1183 GLN A N 1
ATOM 9287 C CA . GLN A 1 1183 ? 42.253 23.280 -49.489 1.00 68.44 1183 GLN A CA 1
ATOM 9288 C C . GLN A 1 1183 ? 42.102 21.939 -50.233 1.00 68.44 1183 GLN A C 1
ATOM 9290 O O . GLN A 1 1183 ? 43.084 21.218 -50.429 1.00 68.44 1183 GLN A O 1
ATOM 9295 N N . TYR A 1 1184 ? 40.889 21.587 -50.678 1.00 67.56 1184 TYR A N 1
ATOM 9296 C CA . TYR A 1 1184 ? 40.645 20.372 -51.469 1.00 67.56 1184 TYR A CA 1
ATOM 9297 C C . TYR A 1 1184 ? 41.469 20.364 -52.764 1.00 67.56 1184 TYR A C 1
ATOM 9299 O O . TYR A 1 1184 ? 42.146 19.385 -53.095 1.00 67.56 1184 TYR A O 1
ATOM 9307 N N . ASN A 1 1185 ? 41.424 21.473 -53.503 1.00 63.84 1185 ASN A N 1
ATOM 9308 C CA . ASN A 1 1185 ? 42.121 21.600 -54.779 1.00 63.84 1185 ASN A CA 1
ATOM 9309 C C . ASN A 1 1185 ? 43.646 21.577 -54.601 1.00 63.84 1185 ASN A C 1
ATOM 9311 O O . ASN A 1 1185 ? 44.349 20.978 -55.417 1.00 63.84 1185 ASN A O 1
ATOM 9315 N N . PHE A 1 1186 ? 44.146 22.124 -53.490 1.00 66.25 1186 PHE A N 1
ATOM 9316 C CA . PHE A 1 1186 ? 45.550 22.026 -53.091 1.00 66.25 1186 PHE A CA 1
ATOM 9317 C C . PHE A 1 1186 ? 46.016 20.581 -52.892 1.00 66.25 1186 PHE A C 1
ATOM 9319 O O . PHE A 1 1186 ? 47.007 20.157 -53.491 1.00 66.25 1186 PHE A O 1
ATOM 9326 N N . GLN A 1 1187 ? 45.293 19.804 -52.078 1.00 64.19 1187 GLN A N 1
ATOM 9327 C CA . GLN A 1 1187 ? 45.675 18.426 -51.758 1.00 64.19 1187 GLN A CA 1
ATOM 9328 C C . GLN A 1 1187 ? 45.721 17.538 -53.009 1.00 64.19 1187 GLN A C 1
ATOM 9330 O O . GLN A 1 1187 ? 46.624 16.712 -53.139 1.00 64.19 1187 GLN A O 1
ATOM 9335 N N . ASN A 1 1188 ? 44.814 17.761 -53.964 1.00 62.53 1188 ASN A N 1
ATOM 9336 C CA . ASN A 1 1188 ? 44.761 16.990 -55.207 1.00 62.53 1188 ASN A CA 1
ATOM 9337 C C . ASN A 1 1188 ? 45.754 17.457 -56.283 1.00 62.53 1188 ASN A C 1
ATOM 9339 O O . ASN A 1 1188 ? 46.109 16.663 -57.150 1.00 62.53 1188 ASN A O 1
ATOM 9343 N N . LYS A 1 1189 ? 46.249 18.704 -56.232 1.00 65.69 1189 LYS A N 1
ATOM 9344 C CA . LYS A 1 1189 ? 47.235 19.257 -57.189 1.00 65.69 1189 LYS A CA 1
ATOM 9345 C C . LYS A 1 1189 ? 48.627 19.472 -56.573 1.00 65.69 1189 LYS A C 1
ATOM 9347 O O . LYS A 1 1189 ? 49.457 20.164 -57.161 1.00 65.69 1189 LYS A O 1
ATOM 9352 N N . LYS A 1 1190 ? 48.917 18.834 -55.428 1.00 59.56 1190 LYS A N 1
ATOM 9353 C CA . LYS A 1 1190 ? 50.138 19.000 -54.604 1.00 59.56 1190 LYS A CA 1
ATOM 9354 C C . LYS A 1 1190 ? 51.467 18.886 -55.371 1.00 59.56 1190 LYS A C 1
ATOM 9356 O O . LYS A 1 1190 ? 52.462 19.488 -54.988 1.00 59.56 1190 LYS A O 1
ATOM 9361 N N . HIS A 1 1191 ? 51.470 18.152 -56.479 1.00 59.41 1191 HIS A N 1
ATOM 9362 C CA . HIS A 1 1191 ? 52.612 17.911 -57.366 1.00 59.41 1191 HIS A CA 1
ATOM 9363 C C . HIS A 1 1191 ? 52.899 19.052 -58.370 1.00 59.41 1191 HIS A C 1
ATOM 9365 O O . HIS A 1 1191 ? 53.893 18.984 -59.085 1.00 59.41 1191 HIS A O 1
ATOM 9371 N N . LYS A 1 1192 ? 52.066 20.103 -58.436 1.00 63.44 1192 LYS A N 1
ATOM 9372 C CA . LYS A 1 1192 ? 52.227 21.259 -59.348 1.00 63.44 1192 LYS A CA 1
ATOM 9373 C C . LYS A 1 1192 ? 52.557 22.580 -58.628 1.00 63.44 1192 LYS A C 1
ATOM 9375 O O . LYS A 1 1192 ? 52.426 23.654 -59.212 1.00 63.44 1192 LYS A O 1
ATOM 9380 N N . ILE A 1 1193 ? 52.936 22.529 -57.351 1.00 63.69 1193 ILE A N 1
ATOM 9381 C CA . ILE A 1 1193 ? 52.952 23.701 -56.462 1.00 63.69 1193 ILE A CA 1
ATOM 9382 C C . ILE A 1 1193 ? 54.360 24.277 -56.315 1.00 63.69 1193 ILE A C 1
ATOM 9384 O O . ILE A 1 1193 ? 55.316 23.551 -56.060 1.00 63.69 1193 ILE A O 1
ATOM 9388 N N . THR A 1 1194 ? 54.486 25.597 -56.473 1.00 67.38 1194 THR A N 1
ATOM 9389 C CA . THR A 1 1194 ? 55.750 26.327 -56.312 1.00 67.38 1194 THR A CA 1
ATOM 9390 C C . THR A 1 1194 ? 56.065 26.552 -54.826 1.00 67.38 1194 THR A C 1
ATOM 9392 O O . THR A 1 1194 ? 55.136 26.883 -54.088 1.00 67.38 1194 THR A O 1
ATOM 9395 N N . PRO A 1 1195 ? 57.335 26.455 -54.376 1.00 65.88 1195 PRO A N 1
ATOM 9396 C CA . PRO A 1 1195 ? 57.710 26.559 -52.959 1.00 65.88 1195 PRO A CA 1
ATOM 9397 C C . PRO A 1 1195 ? 57.144 27.779 -52.219 1.00 65.88 1195 PRO A C 1
ATOM 9399 O O . PRO A 1 1195 ? 56.689 27.634 -51.092 1.00 65.88 1195 PRO A O 1
ATOM 9402 N N . GLY A 1 1196 ? 57.077 28.947 -52.872 1.00 65.31 1196 GLY A N 1
ATOM 9403 C CA . GLY A 1 1196 ? 56.547 30.179 -52.271 1.00 65.31 1196 GLY A CA 1
ATOM 9404 C C . GLY A 1 1196 ? 55.059 30.144 -51.903 1.00 65.31 1196 GLY A C 1
ATOM 9405 O O . GLY A 1 1196 ? 54.641 30.914 -51.056 1.00 65.31 1196 GLY A O 1
ATOM 9406 N N . HIS A 1 1197 ? 54.267 29.232 -52.475 1.00 71.19 1197 HIS A N 1
ATOM 9407 C CA . HIS A 1 1197 ? 52.842 29.107 -52.142 1.00 71.19 1197 HIS A CA 1
ATOM 9408 C C . HIS A 1 1197 ? 52.580 28.132 -50.990 1.00 71.19 1197 HIS A C 1
ATOM 9410 O O . HIS A 1 1197 ? 51.473 28.093 -50.471 1.00 71.19 1197 HIS A O 1
ATOM 9416 N N . ILE A 1 1198 ? 53.569 27.332 -50.570 1.00 70.94 1198 ILE A N 1
ATOM 9417 C CA . ILE A 1 1198 ? 53.403 26.374 -49.463 1.00 70.94 1198 ILE A CA 1
ATOM 9418 C C . ILE A 1 1198 ? 53.098 27.107 -48.149 1.00 70.94 1198 ILE A C 1
ATOM 9420 O O . ILE A 1 1198 ? 52.300 26.617 -47.349 1.00 70.94 1198 ILE A O 1
ATOM 9424 N N . ASP A 1 1199 ? 53.704 28.275 -47.940 1.00 73.69 1199 ASP A N 1
ATOM 9425 C CA . ASP A 1 1199 ? 53.481 29.080 -46.738 1.00 73.69 1199 ASP A CA 1
ATOM 9426 C C . ASP A 1 1199 ? 52.123 29.801 -46.769 1.00 73.69 1199 ASP A C 1
ATOM 9428 O O . ASP A 1 1199 ? 51.440 29.832 -45.746 1.00 73.69 1199 ASP A O 1
ATOM 9432 N N . ASP A 1 1200 ? 51.652 30.234 -47.945 1.00 75.44 1200 ASP A N 1
ATOM 9433 C CA . ASP A 1 1200 ? 50.286 30.747 -48.139 1.00 75.44 1200 ASP A CA 1
ATOM 9434 C C . ASP A 1 1200 ? 49.222 29.692 -47.778 1.00 75.44 1200 ASP A C 1
ATOM 9436 O O . ASP A 1 1200 ? 48.212 30.000 -47.144 1.00 75.44 1200 ASP A O 1
ATOM 9440 N N . PHE A 1 1201 ? 49.460 28.413 -48.100 1.00 71.88 1201 PHE A N 1
ATOM 9441 C CA . PHE A 1 1201 ? 48.556 27.321 -47.717 1.00 71.88 1201 PHE A CA 1
ATOM 9442 C C . PHE A 1 1201 ? 48.539 27.053 -46.211 1.00 71.88 1201 PHE A C 1
ATOM 9444 O O . PHE A 1 1201 ? 47.462 26.875 -45.644 1.00 71.88 1201 PHE A O 1
ATOM 9451 N N . LYS A 1 1202 ? 49.699 27.075 -45.540 1.00 76.94 1202 LYS A N 1
ATOM 9452 C CA . LYS A 1 1202 ? 49.740 26.994 -44.068 1.00 76.94 1202 LYS A CA 1
ATOM 9453 C C . LYS A 1 1202 ? 48.990 28.165 -43.439 1.00 76.94 1202 LYS A C 1
ATOM 9455 O O . LYS A 1 1202 ? 48.256 27.974 -42.475 1.00 76.94 1202 LYS A O 1
ATOM 9460 N N . LYS A 1 1203 ? 49.121 29.362 -44.017 1.00 81.50 1203 LYS A N 1
ATOM 9461 C CA . LYS A 1 1203 ? 48.410 30.550 -43.547 1.00 81.50 1203 LYS A CA 1
ATOM 9462 C C . LYS A 1 1203 ? 46.897 30.442 -43.746 1.00 81.50 1203 LYS A C 1
ATOM 9464 O O . LYS A 1 1203 ? 46.141 30.828 -42.859 1.00 81.50 1203 LYS A O 1
ATOM 9469 N N . CYS A 1 1204 ? 46.446 29.856 -44.855 1.00 79.31 1204 CYS A N 1
ATOM 9470 C CA . CYS A 1 1204 ? 45.039 29.515 -45.067 1.00 79.31 1204 CYS A CA 1
ATOM 9471 C C . CYS A 1 1204 ? 44.515 28.527 -44.005 1.00 79.31 1204 CYS A C 1
ATOM 9473 O O . CYS A 1 1204 ? 43.411 28.721 -43.493 1.00 79.31 1204 CYS A O 1
ATOM 9475 N N . ASP A 1 1205 ? 45.293 27.500 -43.640 1.00 77.31 1205 ASP A N 1
ATOM 9476 C CA . ASP A 1 1205 ? 44.931 26.549 -42.576 1.00 77.31 1205 ASP A CA 1
ATOM 9477 C C . ASP A 1 1205 ? 44.810 27.247 -41.209 1.00 77.31 1205 ASP A C 1
ATOM 9479 O O . ASP A 1 1205 ? 43.814 27.062 -40.506 1.00 77.31 1205 ASP A O 1
ATOM 9483 N N . GLU A 1 1206 ? 45.769 28.114 -40.868 1.00 81.81 1206 GLU A N 1
ATOM 9484 C CA . GLU A 1 1206 ? 45.731 28.934 -39.649 1.00 81.81 1206 GLU A CA 1
ATOM 9485 C C . GLU A 1 1206 ? 44.501 29.851 -39.612 1.00 81.81 1206 GLU A C 1
ATOM 9487 O O . GLU A 1 1206 ? 43.811 29.927 -38.594 1.00 81.81 1206 GLU A O 1
ATOM 9492 N N . LEU A 1 1207 ? 44.191 30.539 -40.715 1.00 82.12 1207 LEU A N 1
ATOM 9493 C CA . LEU A 1 1207 ? 43.031 31.430 -40.799 1.00 82.12 1207 LEU A CA 1
ATOM 9494 C C . LEU A 1 1207 ? 41.715 30.662 -40.704 1.00 82.12 1207 LEU A C 1
ATOM 9496 O O . LEU A 1 1207 ? 40.791 31.112 -40.032 1.00 82.12 1207 LEU A O 1
ATOM 9500 N N . GLN A 1 1208 ? 41.632 29.473 -41.301 1.00 78.88 1208 GLN A N 1
ATOM 9501 C CA . GLN A 1 1208 ? 40.495 28.567 -41.137 1.00 78.88 1208 GLN A CA 1
ATOM 9502 C C . GLN A 1 1208 ? 40.294 28.163 -39.669 1.00 78.88 1208 GLN A C 1
ATOM 9504 O O . GLN A 1 1208 ? 39.159 28.143 -39.188 1.00 78.88 1208 GLN A O 1
ATOM 9509 N N . GLU A 1 1209 ? 41.364 27.880 -38.922 1.00 79.88 1209 GLU A N 1
ATOM 9510 C CA . GLU A 1 1209 ? 41.270 27.631 -37.478 1.00 79.88 1209 GLU A CA 1
ATOM 9511 C C . GLU A 1 1209 ? 40.843 28.877 -36.695 1.00 79.88 1209 GLU A C 1
ATOM 9513 O O . GLU A 1 1209 ? 39.982 28.794 -35.811 1.00 79.88 1209 GLU A O 1
ATOM 9518 N N . GLN A 1 1210 ? 41.372 30.047 -37.053 1.00 81.38 1210 GLN A N 1
ATOM 9519 C CA . GLN A 1 1210 ? 40.996 31.310 -36.424 1.00 81.38 1210 GLN A CA 1
ATOM 9520 C C . GLN A 1 1210 ? 39.526 31.660 -36.675 1.00 81.38 1210 GLN A C 1
ATOM 9522 O O . GLN A 1 1210 ? 38.839 32.017 -35.720 1.00 81.38 1210 GLN A O 1
ATOM 9527 N N . ILE A 1 1211 ? 39.007 31.475 -37.892 1.00 80.31 1211 ILE A N 1
ATOM 9528 C CA . ILE A 1 1211 ? 37.593 31.689 -38.250 1.00 80.31 1211 ILE A CA 1
ATOM 9529 C C . ILE A 1 1211 ? 36.688 30.750 -37.444 1.00 80.31 1211 ILE A C 1
ATOM 9531 O O . ILE A 1 1211 ? 35.716 31.203 -36.832 1.00 80.31 1211 ILE A O 1
ATOM 9535 N N . ARG A 1 1212 ? 37.063 29.466 -37.328 1.00 74.69 1212 ARG A N 1
ATOM 9536 C CA . ARG A 1 1212 ? 36.357 28.496 -36.467 1.00 74.69 1212 ARG A CA 1
ATOM 9537 C C . ARG A 1 1212 ? 36.353 28.932 -34.998 1.00 74.69 1212 ARG A C 1
ATOM 9539 O O . ARG A 1 1212 ? 35.376 28.694 -34.286 1.00 74.69 1212 ARG A O 1
ATOM 9546 N N . SER A 1 1213 ? 37.429 29.569 -34.529 1.00 73.06 1213 SER A N 1
ATOM 9547 C CA . SER A 1 1213 ? 37.545 30.060 -33.150 1.00 73.06 1213 SER A CA 1
ATOM 9548 C C . SER A 1 1213 ? 36.774 31.370 -32.902 1.00 73.06 1213 SER A C 1
ATOM 9550 O O . SER A 1 1213 ? 36.125 31.505 -31.861 1.00 73.06 1213 SER A O 1
ATOM 9552 N N . ALA A 1 1214 ? 36.767 32.299 -33.867 1.00 71.56 1214 ALA A N 1
ATOM 9553 C CA . ALA A 1 1214 ? 36.127 33.617 -33.790 1.00 71.56 1214 ALA A CA 1
ATOM 9554 C C . ALA A 1 1214 ? 34.594 33.536 -33.706 1.00 71.56 1214 ALA A C 1
ATOM 9556 O O . ALA A 1 1214 ? 33.965 34.397 -33.094 1.00 71.56 1214 ALA A O 1
ATOM 9557 N N . LYS A 1 1215 ? 33.984 32.445 -34.185 1.00 63.31 1215 LYS A N 1
ATOM 9558 C CA . LYS A 1 1215 ? 32.561 32.136 -33.959 1.00 63.31 1215 LYS A CA 1
ATOM 9559 C C . LYS A 1 1215 ? 32.153 32.223 -32.479 1.00 63.31 1215 LYS A C 1
ATOM 9561 O O . LYS A 1 1215 ? 31.029 32.610 -32.163 1.00 63.31 1215 LYS A O 1
ATOM 9566 N N . LYS A 1 1216 ? 33.053 31.874 -31.548 1.00 60.50 1216 LYS A N 1
ATOM 9567 C CA . LYS A 1 1216 ? 32.758 31.890 -30.104 1.00 60.50 1216 LYS A CA 1
ATOM 9568 C C . LYS A 1 1216 ? 32.602 33.299 -29.528 1.00 60.50 1216 LYS A C 1
ATOM 9570 O O . LYS A 1 1216 ? 31.915 33.434 -28.521 1.00 60.50 1216 LYS A O 1
ATOM 9575 N N . SER A 1 1217 ? 33.202 34.323 -30.139 1.00 61.66 1217 SER A N 1
ATOM 9576 C CA . SER A 1 1217 ? 33.152 35.700 -29.627 1.00 61.66 1217 SER A CA 1
ATOM 9577 C C . SER A 1 1217 ? 31.943 36.505 -30.114 1.00 61.66 1217 SER A C 1
ATOM 9579 O O . SER A 1 1217 ? 31.767 37.622 -29.642 1.00 61.66 1217 SER A O 1
ATOM 9581 N N . LYS A 1 1218 ? 31.107 35.957 -31.019 1.00 65.81 1218 LYS A N 1
ATOM 9582 C CA . LYS A 1 1218 ? 29.952 36.647 -31.645 1.00 65.81 1218 LYS A CA 1
ATOM 9583 C C . LYS A 1 1218 ? 30.310 38.022 -32.244 1.00 65.81 1218 LYS A C 1
ATOM 9585 O O . LYS A 1 1218 ? 29.481 38.924 -32.291 1.00 65.81 1218 LYS A O 1
ATOM 9590 N N . ASP A 1 1219 ? 31.551 38.169 -32.699 1.00 75.19 1219 ASP A N 1
ATOM 9591 C CA . ASP A 1 1219 ? 32.104 39.424 -33.205 1.00 75.19 1219 ASP A CA 1
ATOM 9592 C C . ASP A 1 1219 ? 32.061 39.426 -34.740 1.00 75.19 1219 ASP A C 1
ATOM 9594 O O . ASP A 1 1219 ? 32.873 38.769 -35.399 1.00 75.19 1219 ASP A O 1
ATOM 9598 N N . LYS A 1 1220 ? 31.066 40.132 -35.297 1.00 78.12 1220 LYS A N 1
ATOM 9599 C CA . LYS A 1 1220 ? 30.849 40.254 -36.748 1.00 78.12 1220 LYS A CA 1
ATOM 9600 C C . LYS A 1 1220 ? 32.064 40.874 -37.443 1.00 78.12 1220 LYS A C 1
ATOM 9602 O O . LYS A 1 1220 ? 32.483 40.365 -38.479 1.00 78.12 1220 LYS A O 1
ATOM 9607 N N . GLN A 1 1221 ? 32.653 41.919 -36.858 1.00 77.69 1221 GLN A N 1
ATOM 9608 C CA . GLN A 1 1221 ? 33.760 42.651 -37.473 1.00 77.69 1221 GLN A CA 1
ATOM 9609 C C . GLN A 1 1221 ? 35.009 41.778 -37.569 1.00 77.69 1221 GLN A C 1
ATOM 9611 O O . GLN A 1 1221 ? 35.615 41.665 -38.631 1.00 77.69 1221 GLN A O 1
ATOM 9616 N N . LYS A 1 1222 ? 35.326 41.056 -36.491 1.00 81.38 1222 LYS A N 1
ATOM 9617 C CA . LYS A 1 1222 ? 36.455 40.123 -36.471 1.00 81.38 1222 LYS A CA 1
ATOM 9618 C C . LYS A 1 1222 ? 36.330 39.009 -37.517 1.00 81.38 1222 LYS A C 1
ATOM 9620 O O . LYS A 1 1222 ? 37.332 38.618 -38.110 1.00 81.38 1222 LYS A O 1
ATOM 9625 N N . LEU A 1 1223 ? 35.123 38.482 -37.746 1.00 77.50 1223 LEU A N 1
ATOM 9626 C CA . LEU A 1 1223 ? 34.887 37.473 -38.788 1.00 77.50 1223 LEU A CA 1
ATOM 9627 C C . LEU A 1 1223 ? 35.051 38.046 -40.200 1.00 77.50 1223 LEU A C 1
ATOM 9629 O O . LEU A 1 1223 ? 35.627 37.371 -41.051 1.00 77.50 1223 LEU A O 1
ATOM 9633 N N . LEU A 1 1224 ? 34.591 39.278 -40.438 1.00 77.81 1224 LEU A N 1
ATOM 9634 C CA . LEU A 1 1224 ? 34.795 39.972 -41.712 1.00 77.81 1224 LEU A CA 1
ATOM 9635 C C . LEU A 1 1224 ? 36.283 40.224 -41.980 1.00 77.81 1224 LEU A C 1
ATOM 9637 O O . LEU A 1 1224 ? 36.754 39.969 -43.087 1.00 77.81 1224 LEU A O 1
ATOM 9641 N N . ASP A 1 1225 ? 37.043 40.649 -40.971 1.00 79.69 1225 ASP A N 1
ATOM 9642 C CA . ASP A 1 1225 ? 38.478 40.915 -41.111 1.00 79.69 1225 ASP A CA 1
ATOM 9643 C C . ASP A 1 1225 ? 39.275 39.636 -41.409 1.00 79.69 1225 ASP A C 1
ATOM 9645 O O . ASP A 1 1225 ? 40.064 39.606 -42.357 1.00 79.69 1225 ASP A O 1
ATOM 9649 N N . LEU A 1 1226 ? 38.996 38.546 -40.683 1.00 83.06 1226 LEU A N 1
ATOM 9650 C CA . LEU A 1 1226 ? 39.571 37.226 -40.970 1.00 83.06 1226 LEU A CA 1
ATOM 9651 C C . LEU A 1 1226 ? 39.164 36.709 -42.358 1.00 83.06 1226 LEU A C 1
ATOM 9653 O O . LEU A 1 1226 ? 39.967 36.084 -43.049 1.00 83.06 1226 LEU A O 1
ATOM 9657 N N . GLY A 1 1227 ? 37.926 36.975 -42.782 1.00 80.19 1227 GLY A N 1
ATOM 9658 C CA . GLY A 1 1227 ? 37.431 36.616 -44.108 1.00 80.19 1227 GLY A CA 1
ATOM 9659 C C . GLY A 1 1227 ? 38.161 37.346 -45.234 1.00 80.19 1227 GLY A C 1
ATOM 9660 O O . GLY A 1 1227 ? 38.570 36.715 -46.207 1.00 80.19 1227 GLY A O 1
ATOM 9661 N N . ARG A 1 1228 ? 38.402 38.655 -45.080 1.00 81.31 1228 ARG A N 1
ATOM 9662 C CA . ARG A 1 1228 ? 39.204 39.454 -46.023 1.00 81.31 1228 ARG A CA 1
ATOM 9663 C C . ARG A 1 1228 ? 40.638 38.932 -46.125 1.00 81.31 1228 ARG A C 1
ATOM 9665 O O . ARG A 1 1228 ? 41.183 38.868 -47.224 1.00 81.31 1228 ARG A O 1
ATOM 9672 N N . GLU A 1 1229 ? 41.251 38.550 -45.004 1.00 81.50 1229 GLU A N 1
ATOM 9673 C CA . GLU A 1 1229 ? 42.595 37.954 -44.995 1.00 81.50 1229 GLU A CA 1
ATOM 9674 C C . GLU A 1 1229 ? 42.611 36.585 -45.695 1.00 81.50 1229 GLU A C 1
ATOM 9676 O O . GLU A 1 1229 ? 43.484 36.326 -46.524 1.00 81.50 1229 GLU A O 1
ATOM 9681 N N . LEU A 1 1230 ? 41.598 35.746 -45.447 1.00 80.19 1230 LEU A N 1
ATOM 9682 C CA . LEU A 1 1230 ? 41.448 34.447 -46.103 1.00 80.19 1230 LEU A CA 1
ATOM 9683 C C . LEU A 1 1230 ? 41.294 34.593 -47.626 1.00 80.19 1230 LEU A C 1
ATOM 9685 O O . LEU A 1 1230 ? 41.967 33.881 -48.370 1.00 80.19 1230 LEU A O 1
ATOM 9689 N N . MET A 1 1231 ? 40.453 35.518 -48.102 1.00 79.50 1231 MET A N 1
ATOM 9690 C CA . MET A 1 1231 ? 40.233 35.745 -49.540 1.00 79.50 1231 MET A CA 1
ATOM 9691 C C . MET A 1 1231 ? 41.481 36.287 -50.245 1.00 79.50 1231 MET A C 1
ATOM 9693 O O . MET A 1 1231 ? 41.836 35.779 -51.307 1.00 79.50 1231 MET A O 1
ATOM 9697 N N . LYS A 1 1232 ? 42.224 37.216 -49.622 1.00 80.94 1232 LYS A N 1
ATOM 9698 C CA . LYS A 1 1232 ? 43.502 37.728 -50.163 1.00 80.94 1232 LYS A CA 1
ATOM 9699 C C . LYS A 1 1232 ? 44.509 36.619 -50.471 1.00 80.94 1232 LYS A C 1
ATOM 9701 O O . LYS A 1 1232 ? 45.253 36.725 -51.442 1.00 80.94 1232 LYS A O 1
ATOM 9706 N N . ILE A 1 1233 ? 44.533 35.574 -49.646 1.00 77.50 1233 ILE A N 1
ATOM 9707 C CA . ILE A 1 1233 ? 45.433 34.427 -49.805 1.00 77.50 1233 ILE A CA 1
ATOM 9708 C C . ILE A 1 1233 ? 44.844 33.400 -50.778 1.00 77.50 1233 ILE A C 1
ATOM 9710 O O . ILE A 1 1233 ? 45.547 32.868 -51.634 1.00 77.50 1233 ILE A O 1
ATOM 9714 N N . CYS A 1 1234 ? 43.547 33.117 -50.673 1.00 73.00 1234 CYS A N 1
ATOM 9715 C CA . CYS A 1 1234 ? 42.905 32.038 -51.417 1.00 73.00 1234 CYS A CA 1
ATOM 9716 C C . CYS A 1 1234 ? 42.584 32.385 -52.877 1.00 73.00 1234 CYS A C 1
ATOM 9718 O O . CYS A 1 1234 ? 42.676 31.500 -53.726 1.00 73.00 1234 CYS A O 1
ATOM 9720 N N . GLU A 1 1235 ? 42.233 33.632 -53.206 1.00 73.06 1235 GLU A N 1
ATOM 9721 C CA . GLU A 1 1235 ? 41.868 34.024 -54.576 1.00 73.06 1235 GLU A CA 1
ATOM 9722 C C . GLU A 1 1235 ? 43.006 33.847 -55.600 1.00 73.06 1235 GLU A C 1
ATOM 9724 O O . GLU A 1 1235 ? 42.757 33.272 -56.668 1.00 73.06 1235 GLU A O 1
ATOM 9729 N N . PRO A 1 1236 ? 44.260 34.276 -55.330 1.00 72.38 1236 PRO A N 1
ATOM 9730 C CA . PRO A 1 1236 ? 45.375 34.044 -56.249 1.00 72.38 1236 PRO A CA 1
ATOM 9731 C C . PRO A 1 1236 ? 45.671 32.552 -56.439 1.00 72.38 1236 PRO A C 1
ATOM 9733 O O . PRO A 1 1236 ? 45.983 32.108 -57.549 1.00 72.38 1236 PRO A O 1
ATOM 9736 N N . LEU A 1 1237 ? 45.539 31.765 -55.365 1.00 69.75 1237 LEU A N 1
ATOM 9737 C CA . LEU A 1 1237 ? 45.726 30.314 -55.384 1.00 69.75 1237 LEU A CA 1
ATOM 9738 C C . LEU A 1 1237 ? 44.635 29.632 -56.219 1.00 69.75 1237 LEU A C 1
ATOM 9740 O O . LEU A 1 1237 ? 44.948 28.774 -57.047 1.00 69.75 1237 LEU A O 1
ATOM 9744 N N . ALA A 1 1238 ? 43.380 30.055 -56.063 1.00 66.94 1238 ALA A N 1
ATOM 9745 C CA . ALA A 1 1238 ? 42.247 29.533 -56.814 1.00 66.94 1238 ALA A CA 1
ATOM 9746 C C . ALA A 1 1238 ? 42.384 29.791 -58.327 1.00 66.94 1238 ALA A C 1
ATOM 9748 O O . ALA A 1 1238 ? 42.217 28.871 -59.132 1.00 66.94 1238 ALA A O 1
ATOM 9749 N N . LYS A 1 1239 ? 42.784 31.016 -58.710 1.00 69.50 1239 LYS A N 1
ATOM 9750 C CA . LYS A 1 1239 ? 43.025 31.417 -60.111 1.00 69.50 1239 LYS A CA 1
ATOM 9751 C C . LYS A 1 1239 ? 44.195 30.666 -60.756 1.00 69.50 1239 LYS A C 1
ATOM 9753 O O . LYS A 1 1239 ? 44.096 30.253 -61.906 1.00 69.50 1239 LYS A O 1
ATOM 9758 N N . LYS A 1 1240 ? 45.310 30.470 -60.041 1.00 67.75 1240 LYS A N 1
ATOM 9759 C CA . LYS A 1 1240 ? 46.516 29.820 -60.597 1.00 67.75 1240 LYS A CA 1
ATOM 9760 C C . LYS A 1 1240 ? 46.369 28.309 -60.760 1.00 67.75 1240 LYS A C 1
ATOM 9762 O O . LYS A 1 1240 ? 46.942 27.732 -61.683 1.00 67.75 1240 LYS A O 1
ATOM 9767 N N . TYR A 1 1241 ? 45.661 27.657 -59.840 1.00 66.44 1241 TYR A N 1
ATOM 9768 C CA . TYR A 1 1241 ? 45.553 26.199 -59.807 1.00 66.44 1241 TYR A CA 1
ATOM 9769 C C . TYR A 1 1241 ? 44.246 25.675 -60.382 1.00 66.44 1241 TYR A C 1
ATOM 9771 O O . TYR A 1 1241 ? 43.954 24.500 -60.175 1.00 66.44 1241 TYR A O 1
ATOM 9779 N N . ASP A 1 1242 ? 43.505 26.485 -61.140 1.00 55.78 1242 ASP A N 1
ATOM 9780 C CA . ASP A 1 1242 ? 42.320 26.071 -61.897 1.00 55.78 1242 ASP A CA 1
ATOM 9781 C C . ASP A 1 1242 ? 41.329 25.303 -61.003 1.00 55.78 1242 ASP A C 1
ATOM 9783 O O . ASP A 1 1242 ? 40.920 24.167 -61.278 1.00 55.78 1242 ASP A O 1
ATOM 9787 N N . SER A 1 1243 ? 41.072 25.857 -59.815 1.00 54.50 1243 SER A N 1
ATOM 9788 C CA . SER A 1 1243 ? 39.969 25.405 -58.979 1.00 54.50 1243 SER A CA 1
ATOM 9789 C C . SER A 1 1243 ? 38.717 26.056 -59.535 1.00 54.50 1243 SER A C 1
ATOM 9791 O O . SER A 1 1243 ? 38.531 27.258 -59.359 1.00 54.50 1243 SER A O 1
ATOM 9793 N N . VAL A 1 1244 ? 37.892 25.286 -60.243 1.00 46.66 1244 VAL A N 1
ATOM 9794 C CA . VAL A 1 1244 ? 36.626 25.791 -60.778 1.00 46.66 1244 VAL A CA 1
ATOM 9795 C C . VAL A 1 1244 ? 35.779 26.286 -59.609 1.00 46.66 1244 VAL A C 1
ATOM 9797 O O . VAL A 1 1244 ? 35.316 25.505 -58.777 1.00 46.66 1244 VAL A O 1
ATOM 9800 N N . TYR A 1 1245 ? 35.662 27.605 -59.547 1.00 49.50 1245 TYR A N 1
ATOM 9801 C CA . TYR A 1 1245 ? 34.724 28.352 -58.738 1.00 49.50 1245 TYR A CA 1
ATOM 9802 C C . TYR A 1 1245 ? 33.476 28.481 -59.606 1.00 49.50 1245 TYR A C 1
ATOM 9804 O O . TYR A 1 1245 ? 33.540 29.113 -60.658 1.00 49.50 1245 TYR A O 1
ATOM 9812 N N . ASP A 1 1246 ? 32.384 27.817 -59.243 1.00 45.34 1246 ASP A N 1
ATOM 9813 C CA . ASP A 1 1246 ? 31.117 28.049 -59.933 1.00 45.34 1246 ASP A CA 1
ATOM 9814 C C . ASP A 1 1246 ? 30.476 29.283 -59.292 1.00 45.34 1246 ASP A C 1
ATOM 9816 O O . ASP A 1 1246 ? 29.937 29.210 -58.187 1.00 45.34 1246 ASP A O 1
ATOM 9820 N N . SER A 1 1247 ? 30.646 30.442 -59.932 1.00 41.38 1247 SER A N 1
ATOM 9821 C CA . SER A 1 1247 ? 30.130 31.730 -59.450 1.00 41.38 1247 SER A CA 1
ATOM 9822 C C . SER A 1 1247 ? 28.601 31.782 -59.386 1.00 41.38 1247 SER A C 1
ATOM 9824 O O . SER A 1 1247 ? 28.064 32.680 -58.741 1.00 41.38 1247 SER A O 1
ATOM 9826 N N . ASP A 1 1248 ? 27.919 30.820 -60.013 1.00 38.72 1248 ASP A N 1
ATOM 9827 C CA . ASP A 1 1248 ? 26.459 30.739 -60.084 1.00 38.72 1248 ASP A CA 1
ATOM 9828 C C . ASP A 1 1248 ? 25.854 29.796 -59.020 1.00 38.72 1248 ASP A C 1
ATOM 9830 O O . ASP A 1 1248 ? 24.636 29.627 -58.945 1.00 38.72 1248 ASP A O 1
ATOM 9834 N N . ASP A 1 1249 ? 26.675 29.189 -58.155 1.00 44.75 1249 ASP A N 1
ATOM 9835 C CA . ASP A 1 1249 ? 26.199 28.321 -57.076 1.00 44.75 1249 ASP A CA 1
ATOM 9836 C C . ASP A 1 1249 ? 25.608 29.159 -55.926 1.00 44.75 1249 ASP A C 1
ATOM 9838 O O . ASP A 1 1249 ? 26.322 29.830 -55.175 1.00 44.75 1249 ASP A O 1
ATOM 9842 N N . GLU A 1 1250 ? 24.279 29.103 -55.773 1.00 42.41 1250 GLU A N 1
ATOM 9843 C CA . GLU A 1 1250 ? 23.489 29.884 -54.804 1.00 42.41 1250 GLU A CA 1
ATOM 9844 C C . GLU A 1 1250 ? 24.013 29.811 -53.357 1.00 42.41 1250 GLU A C 1
ATOM 9846 O O . GLU A 1 1250 ? 23.816 30.742 -52.573 1.00 42.41 1250 GLU A O 1
ATOM 9851 N N . ARG A 1 1251 ? 24.748 28.745 -53.004 1.00 44.50 1251 ARG A N 1
ATOM 9852 C CA . ARG A 1 1251 ? 25.396 28.561 -51.690 1.00 44.50 1251 ARG A CA 1
ATOM 9853 C C . ARG A 1 1251 ? 26.499 29.586 -51.396 1.00 44.50 1251 ARG A C 1
ATOM 9855 O O . ARG A 1 1251 ? 26.912 29.712 -50.246 1.00 44.50 1251 ARG A O 1
ATOM 9862 N N . PHE A 1 1252 ? 26.972 30.312 -52.409 1.00 44.16 1252 PHE A N 1
ATOM 9863 C CA . PHE A 1 1252 ? 28.065 31.282 -52.324 1.00 44.16 1252 PHE A CA 1
ATOM 9864 C C . PHE A 1 1252 ? 27.616 32.744 -52.519 1.00 44.16 1252 PHE A C 1
ATOM 9866 O O . PHE A 1 1252 ? 28.454 33.643 -52.539 1.00 44.16 1252 PHE A O 1
ATOM 9873 N N . GLN A 1 1253 ? 26.304 33.028 -52.555 1.00 41.81 1253 GLN A N 1
ATOM 9874 C CA . GLN A 1 1253 ? 25.772 34.402 -52.674 1.00 41.81 1253 GLN A CA 1
ATOM 9875 C C . GLN A 1 1253 ? 26.075 35.326 -51.474 1.00 41.81 1253 GLN A C 1
ATOM 9877 O O . GLN A 1 1253 ? 25.828 36.530 -51.545 1.00 41.81 1253 GLN A O 1
ATOM 9882 N N . GLY A 1 1254 ? 26.659 34.805 -50.386 1.00 41.50 1254 GLY A N 1
ATOM 9883 C CA . GLY A 1 1254 ? 27.165 35.603 -49.260 1.00 41.50 1254 GLY A CA 1
ATOM 9884 C C . GLY A 1 1254 ? 28.300 36.572 -49.628 1.00 41.50 1254 GLY A C 1
ATOM 9885 O O . GLY A 1 1254 ? 28.582 37.483 -48.851 1.00 41.50 1254 GLY A O 1
ATOM 9886 N N . ALA A 1 1255 ? 28.901 36.420 -50.815 1.00 36.78 1255 ALA A N 1
ATOM 9887 C CA . ALA A 1 1255 ? 29.951 37.293 -51.338 1.00 36.78 1255 ALA A CA 1
ATOM 9888 C C . ALA A 1 1255 ? 29.550 38.782 -51.390 1.00 36.78 1255 ALA A C 1
ATOM 9890 O O . ALA A 1 1255 ? 30.385 39.632 -51.089 1.00 36.78 1255 ALA A O 1
ATOM 9891 N N . ARG A 1 1256 ? 28.267 39.112 -51.630 1.00 41.31 1256 ARG A N 1
ATOM 9892 C CA . ARG A 1 1256 ? 27.809 40.517 -51.627 1.00 41.31 1256 ARG A CA 1
ATOM 9893 C C . ARG A 1 1256 ? 28.019 41.211 -50.278 1.00 41.31 1256 ARG A C 1
ATOM 9895 O O . ARG A 1 1256 ? 28.381 42.369 -50.260 1.00 41.31 1256 ARG A O 1
ATOM 9902 N N . LEU A 1 1257 ? 27.910 40.506 -49.149 1.00 42.59 1257 LEU A N 1
ATOM 9903 C CA . LEU A 1 1257 ? 28.063 41.110 -47.813 1.00 42.59 1257 LEU A CA 1
ATOM 9904 C C . LEU A 1 1257 ? 29.521 41.346 -47.387 1.00 42.59 1257 LEU A C 1
ATOM 9906 O O . LEU A 1 1257 ? 29.758 42.092 -46.441 1.00 42.59 1257 LEU A O 1
ATOM 9910 N N . VAL A 1 1258 ? 30.490 40.684 -48.027 1.00 45.22 1258 VAL A N 1
ATOM 9911 C CA . VAL A 1 1258 ? 31.922 40.872 -47.726 1.00 45.22 1258 VAL A CA 1
ATOM 9912 C C . VAL A 1 1258 ? 32.562 41.875 -48.697 1.00 45.22 1258 VAL A C 1
ATOM 9914 O O . VAL A 1 1258 ? 33.540 42.527 -48.328 1.00 45.22 1258 VAL A O 1
ATOM 9917 N N . GLU A 1 1259 ? 31.981 42.041 -49.893 1.00 41.97 1259 GLU A N 1
ATOM 9918 C CA . GLU A 1 1259 ? 32.366 43.052 -50.887 1.00 41.97 1259 GLU A CA 1
ATOM 9919 C C . GLU A 1 1259 ? 31.627 44.405 -50.733 1.00 41.97 1259 GLU A C 1
ATOM 9921 O O . GLU A 1 1259 ? 32.247 45.435 -50.987 1.00 41.97 1259 GLU A O 1
ATOM 9926 N N . ASP A 1 1260 ? 30.367 44.455 -50.261 1.00 42.81 1260 ASP A N 1
ATOM 9927 C CA . ASP A 1 1260 ? 29.554 45.699 -50.213 1.00 42.81 1260 ASP A CA 1
ATOM 9928 C C . ASP A 1 1260 ? 29.946 46.718 -49.120 1.00 42.81 1260 ASP A C 1
ATOM 9930 O O . ASP A 1 1260 ? 29.410 47.824 -49.098 1.00 42.81 1260 ASP A O 1
ATOM 9934 N N . ASP A 1 1261 ? 30.922 46.439 -48.249 1.00 39.91 1261 ASP A N 1
ATOM 9935 C CA . ASP A 1 1261 ? 31.382 47.419 -47.239 1.00 39.91 1261 ASP A CA 1
ATOM 9936 C C . ASP A 1 1261 ? 32.395 48.450 -47.782 1.00 39.91 1261 ASP A C 1
ATOM 9938 O O . ASP A 1 1261 ? 33.109 49.125 -47.036 1.00 39.91 1261 ASP A O 1
ATOM 9942 N N . THR A 1 1262 ? 32.420 48.637 -49.101 1.00 40.25 1262 THR A N 1
ATOM 9943 C CA . THR A 1 1262 ? 32.877 49.885 -49.715 1.00 40.25 1262 THR A CA 1
ATOM 9944 C C . THR A 1 1262 ? 31.832 50.398 -50.698 1.00 40.25 1262 THR A C 1
ATOM 9946 O O . THR A 1 1262 ? 31.923 50.073 -51.877 1.00 40.25 1262 THR A O 1
ATOM 9949 N N . LEU A 1 1263 ? 30.883 51.225 -50.223 1.00 31.02 1263 LEU A N 1
ATOM 9950 C CA . LEU A 1 1263 ? 30.549 52.560 -50.770 1.00 31.02 1263 LEU A CA 1
ATOM 9951 C C . LEU A 1 1263 ? 29.298 53.185 -50.092 1.00 31.02 1263 LEU A C 1
ATOM 9953 O O . LEU A 1 1263 ? 28.171 52.858 -50.432 1.00 31.02 1263 LEU A O 1
ATOM 9957 N N . ASN A 1 1264 ? 29.538 54.159 -49.201 1.00 28.61 1264 ASN A N 1
ATOM 9958 C CA . ASN A 1 1264 ? 28.672 55.295 -48.813 1.00 28.61 1264 ASN A CA 1
ATOM 9959 C C . ASN A 1 1264 ? 27.169 55.072 -48.496 1.00 28.61 1264 ASN A C 1
ATOM 9961 O O . ASN A 1 1264 ? 26.341 55.227 -49.391 1.00 28.61 1264 ASN A O 1
ATOM 9965 N N . SER A 1 1265 ? 26.820 54.951 -47.203 1.00 28.86 1265 SER A N 1
ATOM 9966 C CA . SER A 1 1265 ? 25.896 55.845 -46.448 1.00 28.86 1265 SER A CA 1
ATOM 9967 C C . SER A 1 1265 ? 25.583 55.287 -45.062 1.00 28.86 1265 SER A C 1
ATOM 9969 O O . SER A 1 1265 ? 25.049 54.156 -45.020 1.00 28.86 1265 SER A O 1
#

Mean predicted aligned error: 19.36 Å

Solvent-accessible surface area (backbone atoms only — not comparable to full-atom values): 68707 Å² total; per-residue (Å²): 128,85,72,76,66,35,33,3,32,24,69,42,34,50,43,23,29,37,11,35,54,54,97,94,39,83,41,77,40,50,41,87,85,72,33,59,58,38,40,37,27,43,19,58,82,50,98,83,47,73,38,54,17,66,60,17,56,49,52,63,68,73,55,51,83,82,38,84,76,80,78,94,71,81,87,78,81,92,82,82,68,68,24,53,52,48,70,45,50,68,68,52,36,47,48,44,26,57,53,49,61,71,76,40,68,63,89,76,47,73,46,52,76,41,76,55,87,52,30,48,28,37,42,32,54,87,76,74,42,74,41,44,38,34,57,58,49,11,54,50,47,35,49,52,50,51,24,48,26,68,71,68,75,48,89,68,48,36,28,16,39,40,40,63,55,60,53,49,53,52,28,47,51,30,53,51,49,13,37,46,74,38,58,35,50,71,80,37,53,40,37,35,48,57,16,33,49,49,34,51,56,59,74,51,75,84,73,82,66,97,62,44,29,33,34,27,46,27,28,24,44,37,32,29,33,34,33,35,30,39,55,53,102,54,36,41,36,48,51,20,61,29,58,39,70,85,38,27,39,53,61,57,26,49,55,47,30,47,53,52,50,52,49,42,39,73,77,64,69,53,84,74,49,72,69,40,53,52,48,44,48,51,47,22,46,54,37,54,60,46,32,41,81,34,68,52,39,66,45,77,42,68,72,62,53,106,48,98,61,69,45,75,47,80,44,41,36,68,57,54,49,61,76,40,43,70,63,54,52,53,54,52,54,40,51,54,49,27,38,61,67,48,78,51,58,73,86,55,48,67,45,40,41,54,27,23,64,49,54,57,35,55,68,57,51,51,52,54,20,54,75,52,78,64,44,77,72,47,72,88,57,57,33,78,49,28,35,11,44,9,24,3,51,54,20,40,66,74,58,69,53,93,60,94,80,67,76,75,64,51,73,38,45,48,38,59,50,18,32,26,38,39,49,98,46,39,37,44,46,76,47,43,57,49,44,39,60,40,55,40,75,38,62,48,73,50,54,39,68,44,69,49,43,53,62,49,80,41,39,36,33,42,42,89,48,45,45,40,84,74,26,49,66,70,25,36,38,40,38,35,84,49,68,74,34,57,53,63,64,39,33,37,37,40,35,43,33,33,40,73,55,55,47,77,46,78,51,43,32,36,58,53,98,90,52,73,45,83,42,52,71,50,77,42,79,55,77,73,92,73,74,62,76,89,59,96,65,59,67,68,58,54,50,52,52,33,53,54,47,53,58,42,27,53,53,48,47,47,53,56,53,50,53,39,52,53,51,65,74,45,74,86,56,94,70,53,75,66,57,51,52,38,53,51,52,41,53,49,51,52,47,53,66,73,68,42,92,64,76,78,48,64,66,59,55,49,49,52,48,51,53,42,45,66,49,43,48,64,54,46,62,74,69,58,57,92,86,60,88,50,71,71,63,47,44,63,74,68,54,56,74,81,78,66,82,91,80,92,82,84,89,82,91,87,64,91,77,71,53,75,82,66,74,80,64,89,55,40,29,2,30,24,74,41,30,45,43,26,31,36,11,37,54,55,96,90,41,71,43,72,45,52,38,87,90,75,36,54,61,41,41,41,20,38,21,41,46,102,80,79,48,76,40,60,17,66,67,12,55,69,41,29,43,80,42,44,77,38,38,45,59,84,51,60,74,45,90,71,60,49,69,33,81,92,72,83,41,68,49,45,36,39,59,56,46,16,52,50,44,36,52,52,48,52,24,49,25,62,69,67,74,47,76,64,42,36,29,16,38,40,40,64,48,54,54,47,54,68,54,46,53,37,52,51,50,14,38,43,77,44,57,34,49,70,78,39,54,39,38,34,47,56,17,29,48,49,33,54,58,69,73,50,86,80,70,80,56,70,80,41,30,37,34,29,45,26,26,27,42,40,32,26,35,37,29,38,29,42,33,52,58,52,34,41,36,47,57,34,56,32,61,40,82,86,40,20,41,53,56,56,30,48,52,48,36,55,50,52,49,51,48,40,31,72,78,65,73,41,79,55,89,86,37,66,38,60,47,40,51,52,43,54,51,28,46,52,44,56,61,47,40,44,78,34,64,59,44,80,45,78,40,66,69,70,44,88,91,66,53,57,47,75,49,79,46,40,37,66,58,52,51,65,74,40,44,67,60,55,50,53,53,49,52,45,53,51,50,42,41,57,76,69,81,47,56,70,80,61,45,72,48,37,39,46,25,22,59,50,53,55,37,59,67,55,50,52,52,48,11,57,73,48,77,70,47,71,59,46,78,51,97,52,24,71,48,30,35,10,38,10,22,4,52,54,22,33,46,79,66,64,49,88,48,64,76,63,60,63,48,43,81,43,48,47,35,51,45,20,32,24,39,43,50,97,48,45,37,43,46,75,68,44,55,50,39,39,59,44,58,38,75,47,76,48,78,48,54,39,63,41,60,51,40,39,58,51,75,45,36,37,33,39,42,90,48,45,46,39,89,78,27,47,62,79,36,35,37,39,40,47,81,41,67,66,34,57,52,62,67,39,38,34,45,33,37,45,34,31,37,74,58,54,47,76,48,78,49,57,33,48,54,94,70,99,62,67,52,81,49,65,72,49,83,47,88,67,78,91,82,82,84,90,75,75,73,75,72,49,58,64,51,36,56,57,48,51,55,47,27,51,54,50,42,43,53,53,47,53,55,34,55,53,52,44,50,45,70,76,47,61,91,77,64,59,77,83,52,56,58,51,52,53,50,47,54,51,46,54,52,47,53,67,54,45,64,78,70,75,44,60,66,61,50,51,53,52,43,53,55,43,46,70,54,46,52,62,51,33,69,74,65,71,48,87,73,68,88,82,46,76,86,56,63,62,53,56,75,76,61,59,85,72,75,90,136

InterPro domains:
  IPR013126 Heat shock protein 70 family [PF00012] (6-604)
  IPR013126 Heat shock protein 70 family [PF00012] (668-1240)
  IPR013126 Heat shock protein 70 family [PTHR19375] (6-571)
  IPR018181 Heat shock protein 70, conserved site [PS00297] (9-16)
  IPR018181 Heat shock protein 70, conserved site [PS00297] (671-678)
  IPR018181 Heat shock protein 70, conserved site [PS01036] (352-366)
  IPR018181 Heat shock protein 70, conserved site [PS01036] (972-986)
  IPR029047 Heat shock protein 70kD, peptide-binding domain superfamily [G3DSA:2.60.34.10] (397-579)
  IPR029047 Heat shock protein 70kD, peptide-binding domain superfamily [G3DSA:2.60.34.10] (1017-1196)
  IPR029047 Heat shock protein 70kD, peptide-binding domain superfamily [SSF100920] (405-526)
  IPR029047 Heat shock protein 70kD, peptide-binding domain superfamily [SSF100920] (1025-1153)
  IPR043129 ATPase, nucleotide binding domain [SSF53067] (5-202)
  IPR043129 ATPase, nucleotide binding domain [SSF53067] (209-399)
  IPR043129 ATPase, nucleotide binding domain [SSF53067] (667-820)
  IPR043129 ATPase, nucleotide binding domain [SSF53067] (830-1018)

Organism: Asbolus verrucosus (NCBI:txid1661398)

pLDDT: mean 79.26, std 17.14, range [21.45, 98.31]

Sequence (1265 aa):
MKSELVVGIDLGTTNSAVAIYRNNELKILENSAGNYTTPSFVYFADMENVSVGKNAKRMAAQKPEHGVYGKYLSKPNVNSLDTTSFSDIKRFIGRQFYEVESQQNLSYLPFIVENVNGEPMIFIEKYGIQESPEDISAHILQQIKKDIKIKLGEDVDKAVITVPAHFNVSQRKATLKAAEQAGFKVLKLLNEPTAAALNYFCENKDSIPEKKYYLVYDLGGGTFDVAILERTAENIDIISIDGDSFLGGHDFDNLIKNYICDSLEETHKSELNKRNLRRIANESVEVKEHLSTSESGSVILEGVIDIKDSIEIQLTRSQFEKMAANLFTRTIDIVDRCIKNSELTKDDISEIILAGGSTYIPKIQELLSNYFDGKQLNRTLHPEECVAKGAALQAAMLSKSSHQKIKEFKVTEVTPSSLGVGDVSYKMDFVIRRNTPIPTNASVTHATVTDNQAAINLKIYEGERMDVRKNICLGNFKITNLTPAPPGKCKIKIIMTIDANGILTVTAKEKLKENSKDLQIAYTKANRTYKLGRKGGDRVQEQLEDKRFMELAKIHEFLITYIAGVEYNMKNKKITSTERNELQRCFEIRKEIANGEDSEDKVKLMNLGVEMMQLCEPIVKKYNFKQMPRSAEIESKLKVRNLMGVTYDSDSDGDAEMEKHLKNSNLVVGIDLGTTNSGVALFKNGRVDMLENKDGDYITPSYVFINDKNTASVGKIAKYMAPNKPEHCIYDNVGGEPLVYIKEYSSYKSPIEISQLILNKIKNDVNTKLGTNVNKAVITVPAHFNVSQRKATLKAAEDAGFTVLKLLNEPTAAALNYYYECTDVTAPKTYSLVYDLGGGTFDVAVLERNGDNINIICVDGDSYLGGHDFDNIITNYVLKELKKKYNYDPHLDKRKMRLIRNQCIEAKEHLSVNTEVPLYFEGLVEKIGCAYVSLTRTQFEEMAADLFKRAMEIVDRCIQNIQLTKEDISEVILAGGSTRVPKIEEMLTEYFNGRAPKKILHPEQCVAKGAALQAAMLSKSPDQKIQEFKISEVTAASLGFGDVSDKMNIIIKKNTPIPATEAATFATVYNNQSAMVLKIYEGERTDVKKNVCLGTFKITNLTQAPPGKCKIKSVIKVDTNGILTVTASENLKDNARCLQIVYVKANKVEKRKSDIKDRQEDKNFEEIAKIHEYLVLYGSAVQYNFQNKKHKITPGHIDDFKKCDELQEQIRSAKKSKDKQKLLDLGRELMKICEPLAKKYDSVYDSDDERFQGARLVEDDTLNS

Secondary structure (DSSP, 8-state):
-----EEEEEE-SSEEEEEEEETTEEEEPP-TTS-SEEE--EEESSSS-EEETHHHHHHHHH-GGG----S-----S-------EE--GGGTTT--HHHHHHHS-GGGSSSEEEEETTEEEEEEGGGTEEE-HHHHHHHHHHHHHHHHHHHHSS---EEEEEE-TT--HHHHHHHHHHHHHTT-EEEEEEEHHHHHHHHHHHH-TT---SS-EEEEEEE-SS-EEEEEEEE-SSEEEEEEEEEETT-SHHHHHHHHHHHHHHHHHHHH-----HHHHHHHHHHHHHHHHHHTTSSEEEEEETTSSS-SSPEEEEEEHHHHHHHHHHHHHHHHHHHHHHHHHTT--GGGEEEEEEESGGGG-HHHHHHHHHHTTTPPPB--S-TTTHHHHHHHHHHHHHHT---TTS---EEEEE-SS-EEEE-TTSBEEEEE-TT-EESEEEEEEEE--STT--EEEEEEEESS-SBGGGSEEEEEEEEE-PPP--TTTSEEEEEEEE-TTS-EEEEEEEEPSS-EEE-EEEEEE-------------HHHHHHHHHHHHHHHHHHHHHHHHHHHHHHHHTTS---HHHHHHHHHHHHHHHHHHH-S-TT-HHHHHHHHHHHHHHHHHHHHHHT-TTSPPHHHHHHHHTGGGGS-----------TTTTTTT-----EEEEE--SSEEEEEEEETTEEEEPPPTTS-SEEE--EEE-TTSPEEESHHHHHHTTT-GGGEE-S-TT-SSPEEETTTTEEE-HHHHHHHHHHHHHHHHHHHHTS---EEEEEE-TT--HHHHHHHHHHHHHTT-EEEEEEEHHHHHHHHHHHH-----PPSEEEEEEEE-SS-EEEEEEEEETTEEEEEEEEEETT-SHHHHHHHHHHHHHHHHHHHH---GGG-HHHHHHHHHHHHHHHHHHTT-SEEEEEEETSSTTTSEEEEEEEHHHHHHHTHHHHHHHHHHHHHHHHTTT--TTTEEEEEEESGGGGSHHHHHHHHHHTTT-PPEEPSSTTTHHHHHHHHHHHHHTT-S-HHHHH-EEEEE-SS-EEEE-TTSBEEEEE-TT-EESEEEEEEEE--STT--EEEEEEEESS-SBGGGSEEEEEEEEES----STTTSEEEEEEEE-TT--EEEEEEE-SSS--EE--EEEEPPPPPPPP--THHHHHHHHHHHHHHHHHHHHHHHHHHHHHHHHHTGGG--HHHHHHHHHHHHHHHHHHHHGGGT-HHHHHHHHHHHHHHHHHHHHHTT----TT-GGGTTHHHHHTTSS--

Radius of gyration: 39.66 Å; Cα contacts (8 Å, |Δi|>4): 2386; chains: 1; bounding box: 87×106×112 Å

Nearest PDB structures (foldseek):
  7n6g-assembly1_6L  TM=7.648E-01  e=7.183E-41  Chlamydomonas reinhardtii
  1yuw-assembly1_A  TM=6.307E-01  e=2.777E-42  Bos taurus
  7kw7-assembly1_C  TM=6.969E-01  e=1.330E-38  Homo sapiens
  5obu-assembly1_A  TM=6.697E-01  e=7.307E-39  Mycoplasmoides genitalium G37
  5obv-assembly1_A  TM=6.534E-01  e=7.061E-38  Mycoplasmoides genitalium G37

Foldseek 3Di:
DPQAWAKFWELDQFKIAIWAQDPNDIDTDAFPVRDRIFTLKWFDPDPVDIDGGPVRVVVCLPPCVVWDDDDDDDDDDDDDTQAGMDGRLLLQFLDFPLVCVLQDVQVPGSFDWDHDLRHTWTQNRVHRDTDHSLQSSLVHLLSVQVRCCVRVVDGHAEYAYEDAQLDAQRRLVSVCSSSVSSRHDYPAHHYLQLLLVLLVCQVVPPDPDPAFKAWEWAAAAFWTKIWIWGDHLFATETLFIFIDRGAHNLVLLVLQLVVVVVVCCVPPVFDQDPSLSSLSSVLSSVQQLVLLPDQKDWRWAQPRGPDNDIDIDIDGLVNSCVSCVVSLVVSVVRVVVRCVSSVHDLVSHPAYEYAYDRCSRVVNLVVVCVSSVNDDHDPPDDRDCSSSSSRNLVRVLSSPPPNVSGSHHDYWRWHQWWKAKQDLLQFGDTFGGGSHTPQDKGKDKDWALAAQDFKDKIWMFTHDARRRLLTHTFWIKIWGPFDGDQTPPWIKIWMWGQHSRRHIDIWIWTDDPVDIHTIDIDIDGDSDPDNNNPDPDDVVVRVVVRVLSVLLSVLLVLLSNQLNLLCVLCVPDDDDPLLVVLNVVSVVLNCCSSVDPPSNDLPVSLVSSVSNCVSCQVVCVVSVSVPHDHPVVVCVSSVVVVVDDDDDDDDDDDDVPVVPVVPPDPWEWFWELAQFKIAIWADDDLDIDTAAFPVGDRIFTLKWFQDPVRDIDGGPVRLVCCLVCVLRMDGNAQLHADFRQNPNPRDTDGSLNSSLVHLLRVQVRRCVRVVHHHQEYAYEDAQLDDQVSLVSNCSSSVSSRHPYPAYHYLQLLLVLLVVSPDPDQPDAWAWAWEFAAAAQKTKIWIWIDHRQETETQFIWIDRHQHLVVLLVLLLVVVQVCCCVVPVDHCPVPSSLSSVSSVQSSVQLLVLLPDQKDKDWRAPRRVVPRIDIDMDGLVNSCVSCVVSLVVSVVRVCVRQVVRVHDLQRHPAYEYAYPSCSSVVNQVVNCVRSVNDGHDYDPCRNCSSSSSRNLVSCCSSVPPDPSSVPHDYWFWASFFKAKQDPLQFGDTFGGGSHIPFDKGKDKDWALAAQPQKDKIWMFTHDFGRRLQTHTPWIWIFGRFGGDATPPWMKMKMWTQHSNRHIDIFIFTDDPDDTDGTDTDTDDDDDHDDDDDDPVRVVVRVLSVLLSLLLQLLSSLLNLLVNLCVVPVVVDDPVLVVLNVVSVVLSVVSSVCSVVSDSVSSLVSSVVNCVSRVVSCVVSVSDDPPPPPSNPSVCVSPVVPDDD